Protein 8Z85 (pdb70)

InterPro domains:
  IPR001009 Influenza RNA-dependent RNA polymerase subunit PA [PF00603] (300-617)
  IPR038372 Influenza RNA-dependent RNA polymerase subunit PA, endonuclease domain [G3DSA:3.40.91.90] (1-170)

Organism: Thogoto virus (isolate SiAr 126) (NCBI:txid126796)

B-factor: mean 96.18, std 87.07, range [36.7, 395.89]

Nearest PDB structures (foldseek):
  8z85-assembly1_B  TM=1.002E+00  e=0.000E+00  Thogoto virus (isolate SiAr 126)
  8p0g-assembly1_B  TM=9.877E-01  e=8.517E-95  Thogotovirus thogotoense
  8p0u-assembly1_B  TM=9.939E-01  e=1.252E-93  Thogotovirus thogotoense
  8z8n-assembly1_B  TM=9.943E-01  e=5.370E-94  Thogoto virus (isolate SiAr 126)
  8p0b-assembly1_B  TM=9.910E-01  e=6.553E-94  Thogotovirus thogotoense

Foldseek 3Di:
DDDPLQDPVLLVLCPPLDPLVPDVVSVLLSVQLSLQVVLQCLQVVVQWAACRVCGIAGRVVRAREGEAEAQDLVPDDQPDPVHHYWYAHLQQDTHPVNCVVGHDRSSVVSHVSSNVVVVVCVVVVCVVVNNCNSDNDPPDDDDDDPVRQVVVPPPDPAGPDRDDPDDDDDDDDDFDDWFFQQWFDAFDFDADAAFADDFPDDALQFFWDWAAFDDPLCRLLQQLVDKDKDFDFAFPQHGPVCVVVVSVCSVCSNVPHQWDADDPSLCSQQVVCVVVVVVVVCVVPDDDDDDDDDDDDFFHGAHPCVVVSLVSQFDFADAQLDDDDQDDDDDPVRVVVSLLVVLLSVLQRRGNNSNVLLLLLQQLVQVLVPQPDFDQTKGKGWRWDADPVRTIIGQWIKIWHGDDDDDQFDWTKIKTKGWGDDDDCSNCVQWTWMWMDNPNDIIIIIIHIDIDGSVLSVVSNVSVCLLVVLSVVLVVVQVVVCVVVVHGDSPDWDWDWDQDQLRTDTHTSSSVSNSVSVLSSLCSSLPDQLSVQQVVLVVVSVVVVVCQQVVHIGIGGDPDDSSVSNNVSNGRRNSSSVVSVSVNSYGTHHD/DVVLADDPPDHSLVSVLVVAPQVDAFDFDDDFCLVQLLVLQQLQQQQQALHGDNLVSQPDLASADDLVRFHLPDFHFGFHPVLLLVLLVLVCVPCVVLCVVLVVCVVPVQQVAFPQVQQVDAWAQALQVRGIDHRVVSLVQVLLQLCVQVVHHFDRHLVSLLVSLVVSLVDQWGFRCPVSGDIDGSVSVLQQQQEWEKDWDTRDDDDPDTHIFTDGHPSLVSLLVSLQVSLVSSLCSDLQEQPPPVLRCSVLVCLVPQDDPLWFKKKKWFFWPSLQSRFALVSLLVSVLSSCVVVVHDPVVNVSNNVSSVSPQFHWYQSTQADWDDDDPDIDGDHPPPDDDPSNSQNVQDDDRTGTHRTGGGDPRRFSSSVVLLVSLCSDPLNPWRKHDGRGTIMIMDTHNDPVSVVVNVSSSQSSSSNRGIHTDPVGMDMDRSPAFYDTPCWTTGNNDTARADSHDPDLEFPPFFLQQRLLQNLVSLVVCPVSRNAHDVRSQVSCVSSLVRHLVVLVQDDDDPLLVVCVVVVNDDLFSNNNDDDPADPVRSNPGRLVSCVVVVSDPPVVNCQFLDPCDPQDVPVDGPGRRGSRSHGDDD/DVVVCVVVLLPDQFNAQDDDDDQQDCDDPNRGAPPVTGHPCRVVCCVPSNDDDDPVVVCVVCPVVVVVVVVVVVD

Structure (mmCIF, N/CA/C/O backbone):
data_8Z85
#
_entry.id   8Z85
#
_cell.length_a   1.00
_cell.length_b   1.00
_cell.length_c   1.00
_cell.angle_alpha   90.00
_cell.angle_beta   90.00
_cell.angle_gamma   90.00
#
_symmetry.space_group_name_H-M   'P 1'
#
loop_
_entity.id
_entity.type
_entity.pdbx_description
1 polymer 'Polymerase acidic protein'
2 polymer 'RNA-directed RNA polymerase catalytic subunit'
3 polymer 'Polymerase basic protein 2'
4 polymer "RNA (5'-R(*AP*GP*AP*GP*AP*AP*AP*UP*CP*AP*AP*GP*GP*CP*AP*GP*UP*U)-3')"
5 polymer "RNA (5'-R(*GP*AP*CP*UP*GP*CP*CP*UP*GP*UP*UP*UP*UP*UP*GP*CP*U)-3')"
#
loop_
_atom_site.group_PDB
_atom_site.id
_atom_site.type_symbol
_atom_site.label_atom_id
_atom_site.label_alt_id
_atom_site.label_comp_id
_atom_site.label_asym_id
_atom_site.label_entity_id
_atom_site.label_seq_id
_atom_site.pdbx_PDB_ins_code
_atom_site.Cartn_x
_atom_site.Cartn_y
_atom_site.Cartn_z
_atom_site.occupancy
_atom_site.B_iso_or_equiv
_atom_site.auth_seq_id
_atom_site.auth_comp_id
_atom_site.auth_asym_id
_atom_site.auth_atom_id
_atom_site.pdbx_PDB_model_num
ATOM 1 N N . ASP A 1 3 ? 101.867 81.175 40.593 1.00 354.97 3 ASP A N 1
ATOM 2 C CA . ASP A 1 3 ? 102.810 80.163 41.053 1.00 355.15 3 ASP A CA 1
ATOM 3 C C . ASP A 1 3 ? 102.195 79.278 42.133 1.00 355.06 3 ASP A C 1
ATOM 4 O O . ASP A 1 3 ? 101.041 79.464 42.518 1.00 354.89 3 ASP A O 1
ATOM 9 N N . ARG A 1 4 ? 102.976 78.312 42.621 1.00 354.23 4 ARG A N 1
ATOM 10 C CA . ARG A 1 4 ? 102.483 77.388 43.635 1.00 353.69 4 ARG A CA 1
ATOM 11 C C . ARG A 1 4 ? 103.070 77.730 44.995 1.00 351.24 4 ARG A C 1
ATOM 12 O O . ARG A 1 4 ? 104.278 77.991 45.096 1.00 351.95 4 ARG A O 1
ATOM 20 N N . PRO A 1 5 ? 102.254 77.763 46.045 1.00 342.11 5 PRO A N 1
ATOM 21 C CA . PRO A 1 5 ? 102.784 78.024 47.386 1.00 339.10 5 PRO A CA 1
ATOM 22 C C . PRO A 1 5 ? 103.715 76.913 47.848 1.00 341.08 5 PRO A C 1
ATOM 23 O O . PRO A 1 5 ? 103.633 75.765 47.407 1.00 342.05 5 PRO A O 1
ATOM 27 N N . ASP A 1 6 ? 104.624 77.284 48.753 1.00 342.58 6 ASP A N 1
ATOM 28 C CA . ASP A 1 6 ? 105.607 76.328 49.255 1.00 342.97 6 ASP A CA 1
ATOM 29 C C . ASP A 1 6 ? 104.939 75.181 50.006 1.00 341.63 6 ASP A C 1
ATOM 30 O O . ASP A 1 6 ? 105.323 74.017 49.841 1.00 342.96 6 ASP A O 1
ATOM 35 N N . HIS A 1 7 ? 103.941 75.487 50.839 1.00 333.48 7 HIS A N 1
ATOM 36 C CA . HIS A 1 7 ? 103.273 74.439 51.602 1.00 331.46 7 HIS A CA 1
ATOM 37 C C . HIS A 1 7 ? 102.474 73.496 50.712 1.00 333.82 7 HIS A C 1
ATOM 38 O O . HIS A 1 7 ? 102.178 72.372 51.130 1.00 332.56 7 HIS A O 1
ATOM 45 N N . ILE A 1 8 ? 102.120 73.925 49.505 1.00 344.08 8 ILE A N 1
ATOM 46 C CA . ILE A 1 8 ? 101.403 73.082 48.556 1.00 347.15 8 ILE A CA 1
ATOM 47 C C . ILE A 1 8 ? 102.426 72.313 47.732 1.00 349.80 8 ILE A C 1
ATOM 48 O O . ILE A 1 8 ? 103.298 72.911 47.092 1.00 349.49 8 ILE A O 1
ATOM 53 N N . ASP A 1 9 ? 102.325 70.987 47.752 1.00 359.07 9 ASP A N 1
ATOM 54 C CA . ASP A 1 9 ? 103.252 70.153 47.005 1.00 361.13 9 ASP A CA 1
ATOM 55 C C . ASP A 1 9 ? 103.082 70.365 45.505 1.00 361.66 9 ASP A C 1
ATOM 56 O O . ASP A 1 9 ? 101.983 70.633 45.012 1.00 361.86 9 ASP A O 1
ATOM 61 N N . SER A 1 10 ? 104.197 70.248 44.779 1.00 362.16 10 SER A N 1
ATOM 62 C CA . SER A 1 10 ? 104.155 70.409 43.329 1.00 362.69 10 SER A CA 1
ATOM 63 C C . SER A 1 10 ? 103.294 69.334 42.680 1.00 363.18 10 SER A C 1
ATOM 64 O O . SER A 1 10 ? 102.563 69.610 41.722 1.00 363.96 10 SER A O 1
ATOM 67 N N . ARG A 1 11 ? 103.365 68.103 43.192 1.00 361.13 11 ARG A N 1
ATOM 68 C CA . ARG A 1 11 ? 102.568 67.016 42.632 1.00 360.83 11 ARG A CA 1
ATOM 69 C C . ARG A 1 11 ? 101.077 67.316 42.732 1.00 361.63 11 ARG A C 1
ATOM 70 O O . ARG A 1 11 ? 100.313 67.029 41.802 1.00 362.08 11 ARG A O 1
ATOM 78 N N . VAL A 1 12 ? 100.643 67.893 43.855 1.00 364.17 12 VAL A N 1
ATOM 79 C CA . VAL A 1 12 ? 99.246 68.285 44.000 1.00 364.95 12 VAL A CA 1
ATOM 80 C C . VAL A 1 12 ? 98.913 69.453 43.080 1.00 365.54 12 VAL A C 1
ATOM 81 O O . VAL A 1 12 ? 97.776 69.574 42.605 1.00 366.48 12 VAL A O 1
ATOM 85 N N . TRP A 1 13 ? 99.888 70.325 42.810 1.00 365.97 13 TRP A N 1
ATOM 86 C CA . TRP A 1 13 ? 99.621 71.531 42.031 1.00 366.50 13 TRP A CA 1
ATOM 87 C C . TRP A 1 13 ? 99.170 71.192 40.614 1.00 367.83 13 TRP A C 1
ATOM 88 O O . TRP A 1 13 ? 98.130 71.674 40.151 1.00 368.06 13 TRP A O 1
ATOM 99 N N . GLU A 1 14 ? 99.940 70.362 39.908 1.00 370.83 14 GLU A N 1
ATOM 100 C CA . GLU A 1 14 ? 99.570 69.993 38.547 1.00 371.92 14 GLU A CA 1
ATOM 101 C C . GLU A 1 14 ? 98.433 68.983 38.499 1.00 372.51 14 GLU A C 1
ATOM 102 O O . GLU A 1 14 ? 97.774 68.864 37.460 1.00 373.08 14 GLU A O 1
ATOM 108 N N . LEU A 1 15 ? 98.193 68.250 39.589 1.00 372.74 15 LEU A N 1
ATOM 109 C CA . LEU A 1 15 ? 97.088 67.298 39.610 1.00 373.37 15 LEU A CA 1
ATOM 110 C C . LEU A 1 15 ? 95.748 68.011 39.470 1.00 374.29 15 LEU A C 1
ATOM 111 O O . LEU A 1 15 ? 94.860 67.544 38.748 1.00 374.57 15 LEU A O 1
ATOM 116 N N . SER A 1 16 ? 95.589 69.146 40.145 1.00 376.56 16 SER A N 1
ATOM 117 C CA . SER A 1 16 ? 94.363 69.930 40.087 1.00 377.28 16 SER A CA 1
ATOM 118 C C . SER A 1 16 ? 94.403 71.020 39.025 1.00 377.21 16 SER A C 1
ATOM 119 O O . SER A 1 16 ? 93.470 71.826 38.953 1.00 377.13 16 SER A O 1
ATOM 122 N N . GLU A 1 17 ? 95.460 71.070 38.210 1.00 377.70 17 GLU A N 1
ATOM 123 C CA . GLU A 1 17 ? 95.582 72.130 37.215 1.00 378.04 17 GLU A CA 1
ATOM 124 C C . GLU A 1 17 ? 94.441 72.082 36.206 1.00 379.49 17 GLU A C 1
ATOM 125 O O . GLU A 1 17 ? 93.873 73.121 35.850 1.00 379.22 17 GLU A O 1
ATOM 131 N N . THR A 1 18 ? 94.085 70.886 35.740 1.00 381.92 18 THR A N 1
ATOM 132 C CA . THR A 1 18 ? 93.036 70.720 34.744 1.00 382.67 18 THR A CA 1
ATOM 133 C C . THR A 1 18 ? 91.741 70.162 35.319 1.00 382.31 18 THR A C 1
ATOM 134 O O . THR A 1 18 ? 90.790 69.941 34.561 1.00 382.73 18 THR A O 1
ATOM 138 N N . GLN A 1 19 ? 91.675 69.925 36.631 1.00 379.49 19 GLN A N 1
ATOM 139 C CA . GLN A 1 19 ? 90.452 69.405 37.231 1.00 379.14 19 GLN A CA 1
ATOM 140 C C . GLN A 1 19 ? 89.311 70.412 37.195 1.00 378.85 19 GLN A C 1
ATOM 141 O O . GLN A 1 19 ? 88.144 70.006 37.183 1.00 378.85 19 GLN A O 1
ATOM 147 N N . GLU A 1 20 ? 89.618 71.705 37.179 1.00 377.52 20 GLU A N 1
ATOM 148 C CA . GLU A 1 20 ? 88.588 72.732 37.165 1.00 377.22 20 GLU A CA 1
ATOM 149 C C . GLU A 1 20 ? 89.168 73.983 36.520 1.00 377.28 20 GLU A C 1
ATOM 150 O O . GLU A 1 20 ? 90.373 74.233 36.598 1.00 377.06 20 GLU A O 1
ATOM 156 N N . ASP A 1 21 ? 88.295 74.764 35.882 1.00 379.31 21 ASP A N 1
ATOM 157 C CA . ASP A 1 21 ? 88.705 75.984 35.187 1.00 379.47 21 ASP A CA 1
ATOM 158 C C . ASP A 1 21 ? 89.043 77.052 36.225 1.00 378.34 21 ASP A C 1
ATOM 159 O O . ASP A 1 21 ? 88.250 77.942 36.540 1.00 378.10 21 ASP A O 1
ATOM 164 N N . TRP A 1 22 ? 90.261 76.953 36.762 1.00 374.06 22 TRP A N 1
ATOM 165 C CA . TRP A 1 22 ? 90.695 77.874 37.808 1.00 372.84 22 TRP A CA 1
ATOM 166 C C . TRP A 1 22 ? 90.721 79.311 37.303 1.00 372.57 22 TRP A C 1
ATOM 167 O O . TRP A 1 22 ? 90.269 80.233 37.991 1.00 371.44 22 TRP A O 1
ATOM 178 N N . ILE A 1 23 ? 91.247 79.521 36.094 1.00 374.54 23 ILE A N 1
ATOM 179 C CA . ILE A 1 23 ? 91.343 80.872 35.550 1.00 374.67 23 ILE A CA 1
ATOM 180 C C . ILE A 1 23 ? 89.957 81.444 35.282 1.00 374.77 23 ILE A C 1
ATOM 181 O O . ILE A 1 23 ? 89.691 82.620 35.556 1.00 374.48 23 ILE A O 1
ATOM 186 N N . THR A 1 24 ? 89.050 80.624 34.749 1.00 377.10 24 THR A N 1
ATOM 187 C CA . THR A 1 24 ? 87.711 81.089 34.383 1.00 377.39 24 THR A CA 1
ATOM 188 C C . THR A 1 24 ? 86.792 80.988 35.604 1.00 376.51 24 THR A C 1
ATOM 189 O O . THR A 1 24 ? 85.804 80.252 35.640 1.00 377.31 24 THR A O 1
ATOM 193 N N . GLN A 1 25 ? 87.160 81.749 36.633 1.00 369.36 25 GLN A N 1
ATOM 194 C CA . GLN A 1 25 ? 86.367 81.882 37.847 1.00 367.45 25 GLN A CA 1
ATOM 195 C C . GLN A 1 25 ? 86.590 83.273 38.422 1.00 365.43 25 GLN A C 1
ATOM 196 O O . GLN A 1 25 ? 87.318 84.094 37.857 1.00 366.18 25 GLN A O 1
ATOM 202 N N . VAL A 1 26 ? 85.953 83.529 39.557 1.00 356.16 26 VAL A N 1
ATOM 203 C CA . VAL A 1 26 ? 86.280 84.694 40.369 1.00 354.06 26 VAL A CA 1
ATOM 204 C C . VAL A 1 26 ? 87.333 84.283 41.388 1.00 351.97 26 VAL A C 1
ATOM 205 O O . VAL A 1 26 ? 87.187 83.257 42.064 1.00 352.04 26 VAL A O 1
ATOM 209 N N . HIS A 1 27 ? 88.399 85.075 41.487 1.00 343.76 27 HIS A N 1
ATOM 210 C CA . HIS A 1 27 ? 89.554 84.810 42.351 1.00 341.29 27 HIS A CA 1
ATOM 211 C C . HIS A 1 27 ? 89.954 83.335 42.302 1.00 342.10 27 HIS A C 1
ATOM 212 O O . HIS A 1 27 ? 89.965 82.624 43.307 1.00 341.23 27 HIS A O 1
ATOM 219 N N . GLY A 1 28 ? 90.287 82.886 41.091 1.00 346.56 28 GLY A N 1
ATOM 220 C CA . GLY A 1 28 ? 90.558 81.472 40.883 1.00 347.37 28 GLY A CA 1
ATOM 221 C C . GLY A 1 28 ? 91.790 80.981 41.618 1.00 345.99 28 GLY A C 1
ATOM 222 O O . GLY A 1 28 ? 91.837 79.834 42.070 1.00 347.40 28 GLY A O 1
ATOM 223 N N . HIS A 1 29 ? 92.809 81.835 41.740 1.00 341.39 29 HIS A N 1
ATOM 224 C CA . HIS A 1 29 ? 94.064 81.412 42.355 1.00 340.66 29 HIS A CA 1
ATOM 225 C C . HIS A 1 29 ? 93.859 81.007 43.810 1.00 340.25 29 HIS A C 1
ATOM 226 O O . HIS A 1 29 ? 94.405 79.997 44.269 1.00 340.96 29 HIS A O 1
ATOM 233 N N . VAL A 1 30 ? 93.073 81.787 44.554 1.00 336.49 30 VAL A N 1
ATOM 234 C CA . VAL A 1 30 ? 92.840 81.475 45.961 1.00 335.73 30 VAL A CA 1
ATOM 235 C C . VAL A 1 30 ? 91.994 80.215 46.099 1.00 337.12 30 VAL A C 1
ATOM 236 O O . VAL A 1 30 ? 92.255 79.368 46.961 1.00 336.99 30 VAL A O 1
ATOM 240 N N . ARG A 1 31 ? 90.972 80.068 45.252 1.00 339.41 31 ARG A N 1
ATOM 241 C CA . ARG A 1 31 ? 90.118 78.886 45.320 1.00 340.01 31 ARG A CA 1
ATOM 242 C C . ARG A 1 31 ? 90.902 77.618 45.007 1.00 344.00 31 ARG A C 1
ATOM 243 O O . ARG A 1 31 ? 90.654 76.563 45.603 1.00 344.06 31 ARG A O 1
ATOM 251 N N . ARG A 1 32 ? 91.849 77.700 44.068 1.00 353.16 32 ARG A N 1
ATOM 252 C CA . ARG A 1 32 ? 92.661 76.535 43.732 1.00 355.95 32 ARG A CA 1
ATOM 253 C C . ARG A 1 32 ? 93.489 76.073 44.925 1.00 353.96 32 ARG A C 1
ATOM 254 O O . ARG A 1 32 ? 93.586 74.869 45.193 1.00 355.54 32 ARG A O 1
ATOM 262 N N . VAL A 1 33 ? 94.093 77.015 45.652 1.00 345.24 33 VAL A N 1
ATOM 263 C CA . VAL A 1 33 ? 94.908 76.654 46.808 1.00 344.16 33 VAL A CA 1
ATOM 264 C C . VAL A 1 33 ? 94.045 76.029 47.898 1.00 344.73 33 VAL A C 1
ATOM 265 O O . VAL A 1 33 ? 94.478 75.107 48.600 1.00 344.91 33 VAL A O 1
ATOM 269 N N . VAL A 1 34 ? 92.811 76.516 48.056 1.00 345.80 34 VAL A N 1
ATOM 270 C CA . VAL A 1 34 ? 91.896 75.925 49.028 1.00 346.17 34 VAL A CA 1
ATOM 271 C C . VAL A 1 34 ? 91.580 74.483 48.655 1.00 347.90 34 VAL A C 1
ATOM 272 O O . VAL A 1 34 ? 91.546 73.595 49.516 1.00 347.57 34 VAL A O 1
ATOM 276 N N . GLU A 1 35 ? 91.344 74.226 47.366 1.00 353.42 35 GLU A N 1
ATOM 277 C CA . GLU A 1 35 ? 91.070 72.863 46.922 1.00 355.18 35 GLU A CA 1
ATOM 278 C C . GLU A 1 35 ? 92.268 71.955 47.167 1.00 355.54 35 GLU A C 1
ATOM 279 O O . GLU A 1 35 ? 92.107 70.798 47.572 1.00 356.88 35 GLU A O 1
ATOM 285 N N . CYS A 1 36 ? 93.480 72.463 46.927 1.00 352.49 36 CYS A N 1
ATOM 286 C CA . CYS A 1 36 ? 94.679 71.671 47.182 1.00 352.76 36 CYS A CA 1
ATOM 287 C C . CYS A 1 36 ? 94.842 71.362 48.665 1.00 351.97 36 CYS A C 1
ATOM 288 O O . CYS A 1 36 ? 95.442 70.342 49.022 1.00 352.26 36 CYS A O 1
ATOM 291 N N . TRP A 1 37 ? 94.330 72.231 49.541 1.00 349.05 37 TRP A N 1
ATOM 292 C CA . TRP A 1 37 ? 94.344 71.930 50.969 1.00 348.42 37 TRP A CA 1
ATOM 293 C C . TRP A 1 37 ? 93.506 70.697 51.277 1.00 350.27 37 TRP A C 1
ATOM 294 O O . TRP A 1 37 ? 93.930 69.823 52.041 1.00 350.33 37 TRP A O 1
ATOM 305 N N . LYS A 1 38 ? 92.311 70.611 50.687 1.00 354.82 38 LYS A N 1
ATOM 306 C CA . LYS A 1 38 ? 91.418 69.492 50.971 1.00 356.14 38 LYS A CA 1
ATOM 307 C C . LYS A 1 38 ? 92.016 68.171 50.502 1.00 357.44 38 LYS A C 1
ATOM 308 O O . LYS A 1 38 ? 91.937 67.160 51.210 1.00 358.14 38 LYS A O 1
ATOM 314 N N . TYR A 1 39 ? 92.615 68.158 49.309 1.00 360.92 39 TYR A N 1
ATOM 315 C CA . TYR A 1 39 ? 93.261 66.943 48.821 1.00 362.30 39 TYR A CA 1
ATOM 316 C C . TYR A 1 39 ? 94.448 66.559 49.693 1.00 361.35 39 TYR A C 1
ATOM 317 O O . TYR A 1 39 ? 94.660 65.374 49.979 1.00 362.68 39 TYR A O 1
ATOM 326 N N . THR A 1 40 ? 95.240 67.546 50.119 1.00 356.64 40 THR A N 1
ATOM 327 C CA . THR A 1 40 ? 96.370 67.257 50.994 1.00 355.75 40 THR A CA 1
ATOM 328 C C . THR A 1 40 ? 95.906 66.681 52.325 1.00 357.78 40 THR A C 1
ATOM 329 O O . THR A 1 40 ? 96.571 65.803 52.886 1.00 358.31 40 THR A O 1
ATOM 333 N N . ILE A 1 41 ? 94.765 67.150 52.836 1.00 361.93 41 ILE A N 1
ATOM 334 C CA . ILE A 1 41 ? 94.204 66.578 54.057 1.00 363.52 41 ILE A CA 1
ATOM 335 C C . ILE A 1 41 ? 93.888 65.102 53.855 1.00 365.32 41 ILE A C 1
ATOM 336 O O . ILE A 1 41 ? 94.169 64.267 54.723 1.00 365.57 41 ILE A O 1
ATOM 341 N N . CYS A 1 42 ? 93.311 64.756 52.701 1.00 369.02 42 CYS A N 1
ATOM 342 C CA . CYS A 1 42 ? 92.997 63.359 52.417 1.00 370.74 42 CYS A CA 1
ATOM 343 C C . CYS A 1 42 ? 94.259 62.506 52.374 1.00 370.77 42 CYS A C 1
ATOM 344 O O . CYS A 1 42 ? 94.257 61.359 52.837 1.00 371.82 42 CYS A O 1
ATOM 347 N N . CYS A 1 43 ? 95.345 63.045 51.814 1.00 368.51 43 CYS A N 1
ATOM 348 C CA . CYS A 1 43 ? 96.606 62.310 51.788 1.00 368.91 43 CYS A CA 1
ATOM 349 C C . CYS A 1 43 ? 97.125 62.052 53.197 1.00 369.24 43 CYS A C 1
ATOM 350 O O . CYS A 1 43 ? 97.627 60.961 53.491 1.00 369.64 43 CYS A O 1
ATOM 353 N N . LEU A 1 44 ? 97.019 63.047 54.081 1.00 369.25 44 LEU A N 1
ATOM 354 C CA . LEU A 1 44 ? 97.449 62.850 55.461 1.00 369.65 44 LEU A CA 1
ATOM 355 C C . LEU A 1 44 ? 96.540 61.878 56.201 1.00 370.20 44 LEU A C 1
ATOM 356 O O . LEU A 1 44 ? 97.008 61.137 57.072 1.00 370.00 44 LEU A O 1
ATOM 361 N N . ILE A 1 45 ? 95.243 61.873 55.883 1.00 371.13 45 ILE A N 1
ATOM 362 C CA . ILE A 1 45 ? 94.338 60.895 56.482 1.00 371.43 45 ILE A CA 1
ATOM 363 C C . ILE A 1 45 ? 94.712 59.487 56.036 1.00 372.37 45 ILE A C 1
ATOM 364 O O . ILE A 1 45 ? 94.858 58.573 56.856 1.00 372.31 45 ILE A O 1
ATOM 369 N N . SER A 1 46 ? 94.872 59.293 54.731 1.00 374.59 46 SER A N 1
ATOM 370 C CA . SER A 1 46 ? 95.296 58.006 54.178 1.00 372.27 46 SER A CA 1
ATOM 371 C C . SER A 1 46 ? 96.795 58.018 53.884 1.00 367.61 46 SER A C 1
ATOM 372 O O . SER A 1 46 ? 97.239 57.913 52.740 1.00 369.88 46 SER A O 1
ATOM 375 N N . ASN A 1 47 ? 97.584 58.150 54.950 1.00 363.51 47 ASN A N 1
ATOM 376 C CA . ASN A 1 47 ? 99.036 58.199 54.816 1.00 358.73 47 ASN A CA 1
ATOM 377 C C . ASN A 1 47 ? 99.677 56.818 54.897 1.00 342.16 47 ASN A C 1
ATOM 378 O O . ASN A 1 47 ? 100.598 56.522 54.127 1.00 352.36 47 ASN A O 1
ATOM 383 N N . MET A 1 48 ? 99.217 55.966 55.808 1.00 216.95 48 MET A N 1
ATOM 384 C CA . MET A 1 48 ? 99.716 54.596 55.878 1.00 199.53 48 MET A CA 1
ATOM 385 C C . MET A 1 48 ? 99.203 53.774 54.700 1.00 194.63 48 MET A C 1
ATOM 386 O O . MET A 1 48 ? 98.128 54.044 54.164 1.00 196.04 48 MET A O 1
ATOM 391 N N . GLN A 1 56 ? 93.529 52.057 54.403 1.00 383.32 56 GLN A N 1
ATOM 392 C CA . GLN A 1 56 ? 92.117 52.037 54.764 1.00 383.85 56 GLN A CA 1
ATOM 393 C C . GLN A 1 56 ? 91.324 53.048 53.944 1.00 384.86 56 GLN A C 1
ATOM 394 O O . GLN A 1 56 ? 90.498 52.678 53.111 1.00 385.51 56 GLN A O 1
ATOM 400 N N . TYR A 1 57 ? 91.584 54.329 54.191 1.00 387.69 57 TYR A N 1
ATOM 401 C CA . TYR A 1 57 ? 90.846 55.391 53.522 1.00 388.44 57 TYR A CA 1
ATOM 402 C C . TYR A 1 57 ? 91.173 55.418 52.033 1.00 388.76 57 TYR A C 1
ATOM 403 O O . TYR A 1 57 ? 92.340 55.331 51.640 1.00 388.14 57 TYR A O 1
ATOM 412 N N . ASP A 1 58 ? 90.137 55.537 51.206 1.00 392.85 58 ASP A N 1
ATOM 413 C CA . ASP A 1 58 ? 90.287 55.639 49.764 1.00 393.23 58 ASP A CA 1
ATOM 414 C C . ASP A 1 58 ? 90.290 57.109 49.351 1.00 393.03 58 ASP A C 1
ATOM 415 O O . ASP A 1 58 ? 90.246 58.015 50.185 1.00 393.05 58 ASP A O 1
ATOM 420 N N . VAL A 1 59 ? 90.362 57.349 48.043 1.00 389.91 59 VAL A N 1
ATOM 421 C CA . VAL A 1 59 ? 90.381 58.703 47.496 1.00 389.53 59 VAL A CA 1
ATOM 422 C C . VAL A 1 59 ? 89.469 58.760 46.278 1.00 389.37 59 VAL A C 1
ATOM 423 O O . VAL A 1 59 ? 89.568 57.916 45.381 1.00 389.26 59 VAL A O 1
ATOM 427 N N . PHE A 1 60 ? 88.581 59.755 46.246 1.00 389.51 60 PHE A N 1
ATOM 428 C CA . PHE A 1 60 ? 87.845 60.107 45.039 1.00 389.38 60 PHE A CA 1
ATOM 429 C C . PHE A 1 60 ? 88.121 61.530 44.580 1.00 388.75 60 PHE A C 1
ATOM 430 O O . PHE A 1 60 ? 87.552 61.959 43.569 1.00 388.89 60 PHE A O 1
ATOM 438 N N . LYS A 1 61 ? 88.966 62.274 45.291 1.00 385.25 61 LYS A N 1
ATOM 439 C CA . LYS A 1 61 ? 89.260 63.649 44.912 1.00 384.02 61 LYS A CA 1
ATOM 440 C C . LYS A 1 61 ? 89.981 63.691 43.573 1.00 382.80 61 LYS A C 1
ATOM 441 O O . LYS A 1 61 ? 90.992 63.009 43.378 1.00 382.88 61 LYS A O 1
ATOM 447 N N . TRP A 1 62 ? 89.457 64.499 42.654 1.00 379.87 62 TRP A N 1
ATOM 448 C CA . TRP A 1 62 ? 90.082 64.727 41.353 1.00 379.41 62 TRP A CA 1
ATOM 449 C C . TRP A 1 62 ? 90.333 63.427 40.592 1.00 379.23 62 TRP A C 1
ATOM 450 O O . TRP A 1 62 ? 91.465 62.950 40.517 1.00 379.01 62 TRP A O 1
ATOM 461 N N . PRO A 1 85 ? 80.952 62.338 48.167 1.00 389.72 85 PRO A N 1
ATOM 462 C CA . PRO A 1 85 ? 82.037 61.579 48.798 1.00 389.84 85 PRO A CA 1
ATOM 463 C C . PRO A 1 85 ? 83.348 61.696 48.030 1.00 390.23 85 PRO A C 1
ATOM 464 O O . PRO A 1 85 ? 83.361 61.528 46.811 1.00 390.11 85 PRO A O 1
ATOM 468 N N . ASP A 1 86 ? 84.441 61.978 48.741 1.00 392.89 86 ASP A N 1
ATOM 469 C CA . ASP A 1 86 ? 85.748 62.111 48.118 1.00 393.31 86 ASP A CA 1
ATOM 470 C C . ASP A 1 86 ? 86.821 61.255 48.776 1.00 393.34 86 ASP A C 1
ATOM 471 O O . ASP A 1 86 ? 87.945 61.203 48.264 1.00 392.92 86 ASP A O 1
ATOM 476 N N . LEU A 1 87 ? 86.513 60.588 49.885 1.00 391.77 87 LEU A N 1
ATOM 477 C CA . LEU A 1 87 ? 87.412 59.609 50.480 1.00 391.78 87 LEU A CA 1
ATOM 478 C C . LEU A 1 87 ? 86.579 58.589 51.245 1.00 392.00 87 LEU A C 1
ATOM 479 O O . LEU A 1 87 ? 85.641 58.951 51.959 1.00 391.80 87 LEU A O 1
ATOM 484 N N . TYR A 1 88 ? 86.925 57.313 51.079 1.00 393.46 88 TYR A N 1
ATOM 485 C CA . TYR A 1 88 ? 86.136 56.199 51.592 1.00 393.72 88 TYR A CA 1
ATOM 486 C C . TYR A 1 88 ? 86.997 55.350 52.515 1.00 393.53 88 TYR A C 1
ATOM 487 O O . TYR A 1 88 ? 88.025 54.813 52.089 1.00 393.21 88 TYR A O 1
ATOM 496 N N . ASP A 1 89 ? 86.572 55.223 53.768 1.00 393.28 89 ASP A N 1
ATOM 497 C CA . ASP A 1 89 ? 87.252 54.336 54.700 1.00 392.99 89 ASP A CA 1
ATOM 498 C C . ASP A 1 89 ? 86.890 52.888 54.391 1.00 392.94 89 ASP A C 1
ATOM 499 O O . ASP A 1 89 ? 85.741 52.574 54.071 1.00 393.39 89 ASP A O 1
ATOM 504 N N . ASN A 1 90 ? 87.881 52.003 54.485 1.00 390.42 90 ASN A N 1
ATOM 505 C CA . ASN A 1 90 ? 87.650 50.577 54.292 1.00 390.11 90 ASN A CA 1
ATOM 506 C C . ASN A 1 90 ? 87.502 49.815 55.599 1.00 390.25 90 ASN A C 1
ATOM 507 O O . ASN A 1 90 ? 86.826 48.781 55.626 1.00 390.09 90 ASN A O 1
ATOM 512 N N . GLU A 1 91 ? 88.122 50.295 56.679 1.00 391.52 91 GLU A N 1
ATOM 513 C CA . GLU A 1 91 ? 87.947 49.654 57.978 1.00 391.88 91 GLU A CA 1
ATOM 514 C C . GLU A 1 91 ? 86.510 49.782 58.467 1.00 391.90 91 GLU A C 1
ATOM 515 O O . GLU A 1 91 ? 85.947 48.828 59.017 1.00 391.97 91 GLU A O 1
ATOM 521 N N . ARG A 1 92 ? 85.899 50.953 58.276 1.00 390.81 92 ARG A N 1
ATOM 522 C CA . ARG A 1 92 ? 84.532 51.197 58.711 1.00 390.68 92 ARG A CA 1
ATOM 523 C C . ARG A 1 92 ? 83.523 51.215 57.571 1.00 391.12 92 ARG A C 1
ATOM 524 O O . ARG A 1 92 ? 82.318 51.276 57.841 1.00 390.75 92 ARG A O 1
ATOM 532 N N . ALA A 1 93 ? 83.978 51.159 56.317 1.00 394.76 93 ALA A N 1
ATOM 533 C CA . ALA A 1 93 ? 83.099 51.175 55.144 1.00 395.39 93 ALA A CA 1
ATOM 534 C C . ALA A 1 93 ? 82.203 52.413 55.137 1.00 395.51 93 ALA A C 1
ATOM 535 O O . ALA A 1 93 ? 80.993 52.335 54.915 1.00 395.81 93 ALA A O 1
ATOM 537 N N . VAL A 1 94 ? 82.813 53.572 55.383 1.00 393.82 94 VAL A N 1
ATOM 538 C CA . VAL A 1 94 ? 82.108 54.848 55.420 1.00 393.65 94 VAL A CA 1
ATOM 539 C C . VAL A 1 94 ? 82.790 55.813 54.461 1.00 393.53 94 VAL A C 1
ATOM 540 O O . VAL A 1 94 ? 84.022 55.913 54.436 1.00 393.53 94 VAL A O 1
ATOM 544 N N . ALA A 1 95 ? 81.988 56.518 53.668 1.00 393.17 95 ALA A N 1
ATOM 545 C CA . ALA A 1 95 ? 82.491 57.544 52.768 1.00 392.97 95 ALA A CA 1
ATOM 546 C C . ALA A 1 95 ? 82.507 58.898 53.466 1.00 392.55 95 ALA A C 1
ATOM 547 O O . ALA A 1 95 ? 81.637 59.206 54.286 1.00 392.47 95 ALA A O 1
ATOM 549 N N . TYR A 1 96 ? 83.509 59.709 53.132 1.00 391.34 96 TYR A N 1
ATOM 550 C CA . TYR A 1 96 ? 83.685 61.010 53.759 1.00 390.79 96 TYR A CA 1
ATOM 551 C C . TYR A 1 96 ? 83.971 62.063 52.697 1.00 389.90 96 TYR A C 1
ATOM 552 O O . TYR A 1 96 ? 84.281 61.753 51.543 1.00 390.49 96 TYR A O 1
ATOM 561 N N . LYS A 1 97 ? 83.857 63.325 53.108 1.00 384.03 97 LYS A N 1
ATOM 562 C CA . LYS A 1 97 ? 84.142 64.464 52.238 1.00 382.37 97 LYS A CA 1
ATOM 563 C C . LYS A 1 97 ? 84.661 65.590 53.121 1.00 379.80 97 LYS A C 1
ATOM 564 O O . LYS A 1 97 ? 83.899 66.166 53.903 1.00 378.98 97 LYS A O 1
ATOM 570 N N . VAL A 1 98 ? 85.947 65.901 52.998 1.00 369.60 98 VAL A N 1
ATOM 571 C CA . VAL A 1 98 ? 86.581 66.893 53.859 1.00 366.79 98 VAL A CA 1
ATOM 572 C C . VAL A 1 98 ? 86.208 68.290 53.381 1.00 364.53 98 VAL A C 1
ATOM 573 O O . VAL A 1 98 ? 86.413 68.637 52.212 1.00 365.10 98 VAL A O 1
ATOM 577 N N . LEU A 1 99 ? 85.658 69.095 54.288 1.00 353.38 99 LEU A N 1
ATOM 578 C CA . LEU A 1 99 ? 85.329 70.487 54.020 1.00 350.16 99 LEU A CA 1
ATOM 579 C C . LEU A 1 99 ? 85.944 71.369 55.095 1.00 346.29 99 LEU A C 1
ATOM 580 O O . LEU A 1 99 ? 85.947 71.012 56.277 1.00 347.32 99 LEU A O 1
ATOM 585 N N . LEU A 1 100 ? 86.465 72.519 54.679 1.00 330.31 100 LEU A N 1
ATOM 586 C CA . LEU A 1 100 ? 87.055 73.489 55.591 1.00 325.91 100 LEU A CA 1
ATOM 587 C C . LEU A 1 100 ? 86.008 74.530 55.961 1.00 323.56 100 LEU A C 1
ATOM 588 O O . LEU A 1 100 ? 85.358 75.103 55.081 1.00 321.28 100 LEU A O 1
ATOM 593 N N . VAL A 1 101 ? 85.843 74.766 57.261 1.00 316.69 101 VAL A N 1
ATOM 594 C CA . VAL A 1 101 ? 84.849 75.698 57.777 1.00 312.92 101 VAL A CA 1
ATOM 595 C C . VAL A 1 101 ? 85.541 76.668 58.724 1.00 310.15 101 VAL A C 1
ATOM 596 O O . VAL A 1 101 ? 86.398 76.268 59.520 1.00 311.13 101 VAL A O 1
ATOM 600 N N . SER A 1 102 ? 85.173 77.949 58.628 1.00 297.60 102 SER A N 1
ATOM 601 C CA . SER A 1 102 ? 85.812 78.972 59.451 1.00 294.60 102 SER A CA 1
ATOM 602 C C . SER A 1 102 ? 85.555 78.742 60.936 1.00 294.41 102 SER A C 1
ATOM 603 O O . SER A 1 102 ? 86.459 78.914 61.762 1.00 290.48 102 SER A O 1
ATOM 606 N N . ASP A 1 103 ? 84.332 78.360 61.297 1.00 303.26 103 ASP A N 1
ATOM 607 C CA . ASP A 1 103 ? 83.945 78.167 62.690 1.00 305.73 103 ASP A CA 1
ATOM 608 C C . ASP A 1 103 ? 83.471 76.734 62.886 1.00 309.16 103 ASP A C 1
ATOM 609 O O . ASP A 1 103 ? 82.545 76.285 62.202 1.00 307.92 103 ASP A O 1
ATOM 614 N N . LEU A 1 104 ? 84.101 76.023 63.825 1.00 316.80 104 LEU A N 1
ATOM 615 C CA . LEU A 1 104 ? 83.671 74.664 64.136 1.00 319.38 104 LEU A CA 1
ATOM 616 C C . LEU A 1 104 ? 82.294 74.643 64.785 1.00 316.92 104 LEU A C 1
ATOM 617 O O . LEU A 1 104 ? 81.513 73.713 64.550 1.00 314.32 104 LEU A O 1
ATOM 622 N N . SER A 1 105 ? 81.979 75.649 65.603 1.00 326.18 105 SER A N 1
ATOM 623 C CA . SER A 1 105 ? 80.690 75.705 66.283 1.00 328.28 105 SER A CA 1
ATOM 624 C C . SER A 1 105 ? 79.524 75.916 65.327 1.00 326.91 105 SER A C 1
ATOM 625 O O . SER A 1 105 ? 78.372 75.736 65.736 1.00 326.94 105 SER A O 1
ATOM 628 N N . ASP A 1 106 ? 79.788 76.289 64.077 1.00 327.25 106 ASP A N 1
ATOM 629 C CA . ASP A 1 106 ? 78.749 76.500 63.071 1.00 325.66 106 ASP A CA 1
ATOM 630 C C . ASP A 1 106 ? 78.616 75.291 62.152 1.00 313.44 106 ASP A C 1
ATOM 631 O O . ASP A 1 106 ? 78.366 75.425 60.950 1.00 324.26 106 ASP A O 1
ATOM 636 N N . HIS A 1 107 ? 78.792 74.090 62.696 1.00 214.56 107 HIS A N 1
ATOM 637 C CA . HIS A 1 107 ? 78.733 72.865 61.911 1.00 203.08 107 HIS A CA 1
ATOM 638 C C . HIS A 1 107 ? 77.343 72.247 61.980 1.00 207.59 107 HIS A C 1
ATOM 639 O O . HIS A 1 107 ? 76.756 72.134 63.061 1.00 200.00 107 HIS A O 1
ATOM 646 N N . SER A 1 108 ? 76.827 71.850 60.823 1.00 329.29 108 SER A N 1
ATOM 647 C CA . SER A 1 108 ? 75.588 71.102 60.698 1.00 351.29 108 SER A CA 1
ATOM 648 C C . SER A 1 108 ? 75.784 69.976 59.696 1.00 358.39 108 SER A C 1
ATOM 649 O O . SER A 1 108 ? 76.618 70.087 58.791 1.00 356.41 108 SER A O 1
ATOM 652 N N . PRO A 1 109 ? 75.049 68.867 59.848 1.00 370.88 109 PRO A N 1
ATOM 653 C CA . PRO A 1 109 ? 75.128 67.787 58.854 1.00 377.12 109 PRO A CA 1
ATOM 654 C C . PRO A 1 109 ? 74.867 68.284 57.442 1.00 379.71 109 PRO A C 1
ATOM 655 O O . PRO A 1 109 ? 73.753 68.713 57.123 1.00 379.40 109 PRO A O 1
ATOM 659 N N . THR A 1 110 ? 75.891 68.233 56.588 1.00 385.82 110 THR A N 1
ATOM 660 C CA . THR A 1 110 ? 75.752 68.752 55.231 1.00 386.73 110 THR A CA 1
ATOM 661 C C . THR A 1 110 ? 74.813 67.885 54.402 1.00 387.64 110 THR A C 1
ATOM 662 O O . THR A 1 110 ? 73.902 68.396 53.739 1.00 387.56 110 THR A O 1
ATOM 666 N N . SER A 1 111 ? 75.015 66.570 54.428 1.00 390.72 111 SER A N 1
ATOM 667 C CA . SER A 1 111 ? 74.174 65.656 53.668 1.00 391.37 111 SER A CA 1
ATOM 668 C C . SER A 1 111 ? 74.321 64.255 54.240 1.00 391.55 111 SER A C 1
ATOM 669 O O . SER A 1 111 ? 75.381 63.888 54.753 1.00 391.58 111 SER A O 1
ATOM 672 N N . GLY A 1 112 ? 73.242 63.479 54.146 1.00 389.76 112 GLY A N 1
ATOM 673 C CA . GLY A 1 112 ? 73.279 62.092 54.568 1.00 389.59 112 GLY A CA 1
ATOM 674 C C . GLY A 1 112 ? 73.950 61.149 53.597 1.00 389.87 112 GLY A C 1
ATOM 675 O O . GLY A 1 112 ? 74.253 60.010 53.967 1.00 389.58 112 GLY A O 1
ATOM 676 N N . ILE A 1 113 ? 74.187 61.597 52.363 1.00 392.42 113 ILE A N 1
ATOM 677 C CA . ILE A 1 113 ? 74.879 60.764 51.385 1.00 392.67 113 ILE A CA 1
ATOM 678 C C . ILE A 1 113 ? 76.328 60.546 51.802 1.00 392.51 113 ILE A C 1
ATOM 679 O O . ILE A 1 113 ? 76.894 59.466 51.594 1.00 392.72 113 ILE A O 1
ATOM 684 N N . TYR A 1 114 ? 76.948 61.561 52.399 1.00 391.09 114 TYR A N 1
ATOM 685 C CA . TYR A 1 114 ? 78.367 61.510 52.731 1.00 390.83 114 TYR A CA 1
ATOM 686 C C . TYR A 1 114 ? 78.608 62.235 54.046 1.00 390.35 114 TYR A C 1
ATOM 687 O O . TYR A 1 114 ? 78.166 63.374 54.221 1.00 390.30 114 TYR A O 1
ATOM 696 N N . HIS A 1 115 ? 79.288 61.564 54.972 1.00 388.31 115 HIS A N 1
ATOM 697 C CA . HIS A 1 115 ? 79.668 62.182 56.234 1.00 387.72 115 HIS A CA 1
ATOM 698 C C . HIS A 1 115 ? 80.837 63.136 56.012 1.00 387.16 115 HIS A C 1
ATOM 699 O O . HIS A 1 115 ? 81.649 62.954 55.103 1.00 387.35 115 HIS A O 1
ATOM 706 N N . ASP A 1 116 ? 80.915 64.171 56.845 1.00 384.16 116 ASP A N 1
ATOM 707 C CA . ASP A 1 116 ? 81.887 65.236 56.649 1.00 382.86 116 ASP A CA 1
ATOM 708 C C . ASP A 1 116 ? 82.727 65.466 57.897 1.00 379.59 116 ASP A C 1
ATOM 709 O O . ASP A 1 116 ? 82.251 65.325 59.027 1.00 378.39 116 ASP A O 1
ATOM 714 N N . LEU A 1 117 ? 83.987 65.824 57.668 1.00 370.26 117 LEU A N 1
ATOM 715 C CA . LEU A 1 117 ? 84.895 66.279 58.712 1.00 367.50 117 LEU A CA 1
ATOM 716 C C . LEU A 1 117 ? 85.220 67.744 58.451 1.00 364.98 117 LEU A C 1
ATOM 717 O O . LEU A 1 117 ? 85.746 68.085 57.385 1.00 364.78 117 LEU A O 1
ATOM 722 N N . ALA A 1 118 ? 84.910 68.603 59.417 1.00 351.93 118 ALA A N 1
ATOM 723 C CA . ALA A 1 118 ? 85.102 70.041 59.284 1.00 349.01 118 ALA A CA 1
ATOM 724 C C . ALA A 1 118 ? 86.308 70.474 60.104 1.00 350.02 118 ALA A C 1
ATOM 725 O O . ALA A 1 118 ? 86.404 70.152 61.292 1.00 350.40 118 ALA A O 1
ATOM 727 N N . PHE A 1 119 ? 87.217 71.209 59.467 1.00 338.69 119 PHE A N 1
ATOM 728 C CA . PHE A 1 119 ? 88.456 71.650 60.088 1.00 335.50 119 PHE A CA 1
ATOM 729 C C . PHE A 1 119 ? 88.543 73.166 60.025 1.00 331.04 119 PHE A C 1
ATOM 730 O O . PHE A 1 119 ? 88.213 73.772 59.001 1.00 330.90 119 PHE A O 1
ATOM 738 N N . ASN A 1 120 ? 88.987 73.776 61.120 1.00 317.01 120 ASN A N 1
ATOM 739 C CA . ASN A 1 120 ? 89.245 75.206 61.119 1.00 311.66 120 ASN A CA 1
ATOM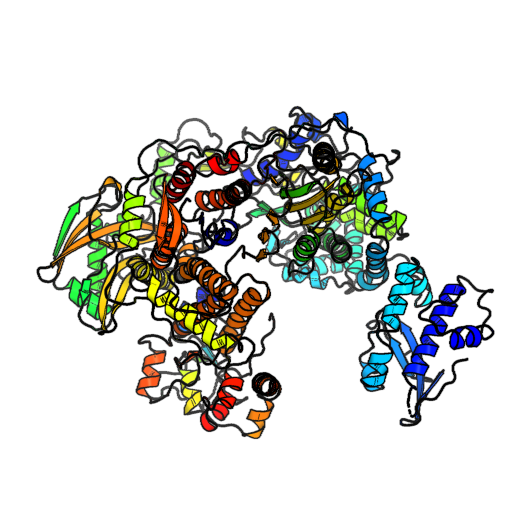 740 C C . ASN A 1 120 ? 90.527 75.511 60.353 1.00 305.63 120 ASN A C 1
ATOM 741 O O . ASN A 1 120 ? 91.389 74.650 60.161 1.00 307.84 120 ASN A O 1
ATOM 746 N N . LEU A 1 121 ? 90.646 76.765 59.910 1.00 281.60 121 LEU A N 1
ATOM 747 C CA . LEU A 1 121 ? 91.843 77.181 59.189 1.00 276.07 121 LEU A CA 1
ATOM 748 C C . LEU A 1 121 ? 93.088 77.130 60.064 1.00 276.71 121 LEU A C 1
ATOM 749 O O . LEU A 1 121 ? 94.201 77.054 59.533 1.00 279.39 121 LEU A O 1
ATOM 754 N N . GLU A 1 122 ? 92.929 77.170 61.388 1.00 278.48 122 GLU A N 1
ATOM 755 C CA . GLU A 1 122 ? 94.074 77.087 62.285 1.00 282.15 122 GLU A CA 1
ATOM 756 C C . GLU A 1 122 ? 94.549 75.656 62.506 1.00 285.76 122 GLU A C 1
ATOM 757 O O . GLU A 1 122 ? 95.677 75.460 62.969 1.00 284.12 122 GLU A O 1
ATOM 763 N N . GLY A 1 123 ? 93.724 74.660 62.192 1.00 299.10 123 GLY A N 1
ATOM 764 C CA . GLY A 1 123 ? 94.103 73.262 62.288 1.00 303.35 123 GLY A CA 1
ATOM 765 C C . GLY A 1 123 ? 93.250 72.430 63.224 1.00 306.77 123 GLY A C 1
ATOM 766 O O . GLY A 1 123 ? 93.352 71.195 63.197 1.00 307.68 123 GLY A O 1
ATOM 767 N N . GLU A 1 124 ? 92.415 73.052 64.053 1.00 313.02 124 GLU A N 1
ATOM 768 C CA . GLU A 1 124 ? 91.597 72.290 64.984 1.00 317.17 124 GLU A CA 1
ATOM 769 C C . GLU A 1 124 ? 90.499 71.533 64.243 1.00 320.18 124 GLU A C 1
ATOM 770 O O . GLU A 1 124 ? 90.185 71.808 63.082 1.00 320.16 124 GLU A O 1
ATOM 776 N N . ALA A 1 125 ? 89.910 70.563 64.939 1.00 334.31 125 ALA A N 1
ATOM 777 C CA . ALA A 1 125 ? 88.905 69.687 64.362 1.00 338.55 125 ALA A CA 1
ATOM 778 C C . ALA A 1 125 ? 87.674 69.642 65.256 1.00 341.89 125 ALA A C 1
ATOM 779 O O . ALA A 1 125 ? 87.741 69.903 66.460 1.00 340.13 125 ALA A O 1
ATOM 781 N N . GLU A 1 126 ? 86.543 69.308 64.641 1.00 357.88 126 GLU A N 1
ATOM 782 C CA . GLU A 1 126 ? 85.294 69.151 65.368 1.00 361.09 126 GLU A CA 1
ATOM 783 C C . GLU A 1 126 ? 85.374 67.940 66.295 1.00 364.31 126 GLU A C 1
ATOM 784 O O . GLU A 1 126 ? 86.153 67.008 66.078 1.00 364.47 126 GLU A O 1
ATOM 790 N N . GLU A 1 127 ? 84.562 67.971 67.358 1.00 369.22 127 GLU A N 1
ATOM 791 C CA . GLU A 1 127 ? 84.521 66.845 68.286 1.00 370.38 127 GLU A CA 1
ATOM 792 C C . GLU A 1 127 ? 84.114 65.553 67.586 1.00 371.02 127 GLU A C 1
ATOM 793 O O . GLU A 1 127 ? 84.542 64.467 67.993 1.00 371.32 127 GLU A O 1
ATOM 799 N N . SER A 1 128 ? 83.294 65.647 66.536 1.00 371.47 128 SER A N 1
ATOM 800 C CA . SER A 1 128 ? 82.964 64.464 65.750 1.00 371.92 128 SER A CA 1
ATOM 801 C C . SER A 1 128 ? 84.147 64.005 64.908 1.00 372.60 128 SER A C 1
ATOM 802 O O . SER A 1 128 ? 84.283 62.807 64.634 1.00 372.59 128 SER A O 1
ATOM 805 N N . CYS A 1 129 ? 85.003 64.939 64.486 1.00 374.79 129 CYS A N 1
ATOM 806 C CA . CYS A 1 129 ? 86.164 64.576 63.679 1.00 375.22 129 CYS A CA 1
ATOM 807 C C . CYS A 1 129 ? 87.139 63.713 64.468 1.00 375.61 129 CYS A C 1
ATOM 808 O O . CYS A 1 129 ? 87.727 62.771 63.924 1.00 375.59 129 CYS A O 1
ATOM 811 N N . ALA A 1 130 ? 87.328 64.024 65.753 1.00 374.77 130 ALA A N 1
ATOM 812 C CA . ALA A 1 130 ? 88.285 63.282 66.566 1.00 374.74 130 ALA A CA 1
ATOM 813 C C . ALA A 1 130 ? 87.854 61.836 66.777 1.00 374.76 130 ALA A C 1
ATOM 814 O O . ALA A 1 130 ? 88.703 60.965 66.996 1.00 374.83 130 ALA A O 1
ATOM 816 N N . LEU A 1 131 ? 86.550 61.562 66.727 1.00 372.36 131 LEU A N 1
ATOM 817 C CA . LEU A 1 131 ? 86.077 60.192 66.899 1.00 371.94 131 LEU A CA 1
ATOM 818 C C . LEU A 1 131 ? 86.428 59.331 65.691 1.00 372.30 131 LEU A C 1
ATOM 819 O O . LEU A 1 131 ? 86.913 58.203 65.840 1.00 371.87 131 LEU A O 1
ATOM 824 N N . VAL A 1 132 ? 86.186 59.847 64.484 1.00 375.09 132 VAL A N 1
ATOM 825 C CA . VAL A 1 132 ? 86.464 59.077 63.275 1.00 375.48 132 VAL A CA 1
ATOM 826 C C . VAL A 1 132 ? 87.964 58.868 63.105 1.00 375.35 132 VAL A C 1
ATOM 827 O O . VAL A 1 132 ? 88.426 57.755 62.828 1.00 375.75 132 VAL A O 1
ATOM 831 N N . LEU A 1 133 ? 88.744 59.931 63.269 1.00 373.25 133 LEU A N 1
ATOM 832 C CA . LEU A 1 133 ? 90.189 59.862 63.115 1.00 372.58 133 LEU A CA 1
ATOM 833 C C . LEU A 1 133 ? 90.833 59.554 64.466 1.00 371.85 133 LEU A C 1
ATOM 834 O O . LEU A 1 133 ? 90.159 59.191 65.433 1.00 372.36 133 LEU A O 1
ATOM 839 N N . ARG A 1 134 ? 92.155 59.684 64.543 1.00 368.65 134 ARG A N 1
ATOM 840 C CA . ARG A 1 134 ? 92.880 59.458 65.784 1.00 368.07 134 ARG A CA 1
ATOM 841 C C . ARG A 1 134 ? 94.099 60.372 65.810 1.00 367.36 134 ARG A C 1
ATOM 842 O O . ARG A 1 134 ? 94.231 61.288 64.993 1.00 367.05 134 ARG A O 1
ATOM 850 N N . GLY A 1 135 ? 94.999 60.109 66.760 1.00 365.41 135 GLY A N 1
ATOM 851 C CA . GLY A 1 135 ? 96.111 61.018 66.995 1.00 364.95 135 GLY A CA 1
ATOM 852 C C . GLY A 1 135 ? 97.022 61.184 65.795 1.00 364.73 135 GLY A C 1
ATOM 853 O O . GLY A 1 135 ? 97.578 62.262 65.570 1.00 364.04 135 GLY A O 1
ATOM 854 N N . SER A 1 136 ? 97.197 60.119 65.011 1.00 365.98 136 SER A N 1
ATOM 855 C CA . SER A 1 136 ? 98.103 60.176 63.869 1.00 366.02 136 SER A CA 1
ATOM 856 C C . SER A 1 136 ? 97.603 61.158 62.815 1.00 365.73 136 SER A C 1
ATOM 857 O O . SER A 1 136 ? 98.300 62.113 62.453 1.00 365.07 136 SER A O 1
ATOM 860 N N . GLN A 1 137 ? 96.389 60.935 62.305 1.00 367.54 137 GLN A N 1
ATOM 861 C CA . GLN A 1 137 ? 95.866 61.790 61.242 1.00 367.44 137 GLN A CA 1
ATOM 862 C C . GLN A 1 137 ? 95.603 63.207 61.735 1.00 365.82 137 GLN A C 1
ATOM 863 O O . GLN A 1 137 ? 95.933 64.177 61.044 1.00 365.53 137 GLN A O 1
ATOM 869 N N . LEU A 1 138 ? 95.016 63.351 62.928 1.00 361.52 138 LEU A N 1
ATOM 870 C CA . LEU A 1 138 ? 94.661 64.680 63.420 1.00 359.92 138 LEU A CA 1
ATOM 871 C C . LEU A 1 138 ? 95.891 65.565 63.577 1.00 358.03 138 LEU A C 1
ATOM 872 O O . LEU A 1 138 ? 95.863 66.747 63.218 1.00 356.76 138 LEU A O 1
ATOM 877 N N . GLN A 1 139 ? 96.981 65.011 64.114 1.00 354.67 139 GLN A N 1
ATOM 878 C CA . GLN A 1 139 ? 98.204 65.793 64.261 1.00 352.67 139 GLN A CA 1
ATOM 879 C C . GLN A 1 139 ? 98.809 66.146 62.907 1.00 352.85 139 GLN A C 1
ATOM 880 O O . GLN A 1 139 ? 99.397 67.222 62.755 1.00 351.05 139 GLN A O 1
ATOM 886 N N . ASP A 1 140 ? 98.674 65.261 61.917 1.00 359.51 140 ASP A N 1
ATOM 887 C CA . ASP A 1 140 ? 99.238 65.535 60.599 1.00 360.35 140 ASP A CA 1
ATOM 888 C C . ASP A 1 140 ? 98.508 66.677 59.902 1.00 358.98 140 ASP A C 1
ATOM 889 O O . ASP A 1 140 ? 99.145 67.555 59.308 1.00 358.34 140 ASP A O 1
ATOM 894 N N . ILE A 1 141 ? 97.173 66.682 59.958 1.00 353.03 141 ILE A N 1
ATOM 895 C CA . ILE A 1 141 ? 96.402 67.719 59.274 1.00 351.07 141 ILE A CA 1
ATOM 896 C C . ILE A 1 141 ? 96.692 69.087 59.879 1.00 346.76 141 ILE A C 1
ATOM 897 O O . ILE A 1 141 ? 96.918 70.068 59.160 1.00 344.43 141 ILE A O 1
ATOM 902 N N . LYS A 1 142 ? 96.689 69.177 61.206 1.00 338.76 142 LYS A N 1
ATOM 903 C CA . LYS A 1 142 ? 97.109 70.414 61.842 1.00 334.69 142 LYS A CA 1
ATOM 904 C C . LYS A 1 142 ? 98.615 70.594 61.675 1.00 333.44 142 LYS A C 1
ATOM 905 O O . LYS A 1 142 ? 99.366 69.634 61.483 1.00 336.05 142 LYS A O 1
ATOM 911 N N . GLY A 1 143 ? 99.053 71.843 61.733 1.00 323.46 143 GLY A N 1
ATOM 912 C CA . GLY A 1 143 ? 100.420 72.193 61.389 1.00 321.26 143 GLY A CA 1
ATOM 913 C C . GLY A 1 143 ? 100.565 72.465 59.907 1.00 319.38 143 GLY A C 1
ATOM 914 O O . GLY A 1 143 ? 101.128 73.489 59.515 1.00 317.33 143 GLY A O 1
ATOM 915 N N . PHE A 1 144 ? 100.066 71.552 59.068 1.00 322.18 144 PHE A N 1
ATOM 916 C CA . PHE A 1 144 ? 99.939 71.855 57.647 1.00 321.63 144 PHE A CA 1
ATOM 917 C C . PHE A 1 144 ? 98.964 73.002 57.424 1.00 317.97 144 PHE A C 1
ATOM 918 O O . PHE A 1 144 ? 99.217 73.892 56.604 1.00 317.35 144 PHE A O 1
ATOM 926 N N . LEU A 1 145 ? 97.837 72.991 58.137 1.00 313.36 145 LEU A N 1
ATOM 927 C CA . LEU A 1 145 ? 96.921 74.121 58.088 1.00 308.88 145 LEU A CA 1
ATOM 928 C C . LEU A 1 145 ? 97.491 75.340 58.798 1.00 304.94 145 LEU A C 1
ATOM 929 O O . LEU A 1 145 ? 97.073 76.465 58.506 1.00 301.61 145 LEU A O 1
ATOM 934 N N . CYS A 1 146 ? 98.434 75.141 59.723 1.00 304.05 146 CYS A N 1
ATOM 935 C CA . CYS A 1 146 ? 99.097 76.271 60.364 1.00 302.10 146 CYS A CA 1
ATOM 936 C C . CYS A 1 146 ? 99.992 77.012 59.378 1.00 299.05 146 CYS A C 1
ATOM 937 O O . CYS A 1 146 ? 99.939 78.244 59.283 1.00 295.77 146 CYS A O 1
ATOM 940 N N . ARG A 1 147 ? 100.824 76.279 58.632 1.00 302.49 147 ARG A N 1
ATOM 941 C CA . ARG A 1 147 ? 101.645 76.926 57.615 1.00 300.90 147 ARG A CA 1
ATOM 942 C C . ARG A 1 147 ? 100.812 77.411 56.438 1.00 299.19 147 ARG A C 1
ATOM 943 O O . ARG A 1 147 ? 101.207 78.373 55.771 1.00 297.95 147 ARG A O 1
ATOM 951 N N . ALA A 1 148 ? 99.676 76.765 56.166 1.00 298.38 148 ALA A N 1
ATOM 952 C CA . ALA A 1 148 ? 98.724 77.328 55.216 1.00 297.38 148 ALA A CA 1
ATOM 953 C C . ALA A 1 148 ? 98.156 78.642 55.736 1.00 288.73 148 ALA A C 1
ATOM 954 O O . ALA A 1 148 ? 97.958 79.589 54.967 1.00 286.75 148 ALA A O 1
ATOM 956 N N . LEU A 1 149 ? 97.887 78.714 57.043 1.00 280.79 149 LEU A N 1
ATOM 957 C CA . LEU A 1 149 ? 97.454 79.970 57.643 1.00 275.50 149 LEU A CA 1
ATOM 958 C C . LEU A 1 149 ? 98.576 81.000 57.657 1.00 271.69 149 LEU A C 1
ATOM 959 O O . LEU A 1 149 ? 98.308 82.206 57.651 1.00 266.51 149 LEU A O 1
ATOM 964 N N . GLU A 1 150 ? 99.832 80.551 57.695 1.00 274.91 150 GLU A N 1
ATOM 965 C CA . GLU A 1 150 ? 100.946 81.486 57.582 1.00 271.83 150 GLU A CA 1
ATOM 966 C C . GLU A 1 150 ? 101.033 82.066 56.176 1.00 266.23 150 GLU A C 1
ATOM 967 O O . GLU A 1 150 ? 101.351 83.249 56.004 1.00 261.90 150 GLU A O 1
ATOM 973 N N . TRP A 1 151 ? 100.764 81.245 55.158 1.00 266.46 151 TRP A N 1
ATOM 974 C CA . TRP A 1 151 ? 100.832 81.719 53.780 1.00 262.98 151 TRP A CA 1
ATOM 975 C C . TRP A 1 151 ? 99.782 82.787 53.502 1.00 255.49 151 TRP A C 1
ATOM 976 O O . TRP A 1 151 ? 100.077 83.803 52.861 1.00 252.92 151 TRP A O 1
ATOM 987 N N . VAL A 1 152 ? 98.550 82.575 53.969 1.00 252.37 152 VAL A N 1
ATOM 988 C CA . VAL A 1 152 ? 97.490 83.546 53.718 1.00 245.76 152 VAL A CA 1
ATOM 989 C C . VAL A 1 152 ? 97.761 84.849 54.461 1.00 238.14 152 VAL A C 1
ATOM 990 O O . VAL A 1 152 ? 97.448 85.935 53.958 1.00 232.51 152 VAL A O 1
ATOM 994 N N . VAL A 1 153 ? 98.347 84.772 55.658 1.00 237.74 153 VAL A N 1
ATOM 995 C CA . VAL A 1 153 ? 98.710 85.980 56.391 1.00 224.85 153 VAL A CA 1
ATOM 996 C C . VAL A 1 153 ? 99.818 86.733 55.666 1.00 224.32 153 VAL A C 1
ATOM 997 O O . VAL A 1 153 ? 99.786 87.966 55.563 1.00 213.92 153 VAL A O 1
ATOM 1001 N N . SER A 1 154 ? 100.810 86.007 55.144 1.00 235.48 154 SER A N 1
ATOM 1002 C CA . SER A 1 154 ? 101.950 86.652 54.501 1.00 234.48 154 SER A CA 1
ATOM 1003 C C . SER A 1 154 ? 101.533 87.411 53.247 1.00 232.31 154 SER A C 1
ATOM 1004 O O . SER A 1 154 ? 102.030 88.513 52.987 1.00 231.00 154 SER A O 1
ATOM 1007 N N . ASN A 1 155 ? 100.628 86.841 52.456 1.00 230.48 155 ASN A N 1
ATOM 1008 C CA . ASN A 1 155 ? 100.211 87.437 51.194 1.00 228.02 155 ASN A CA 1
ATOM 1009 C C . ASN A 1 155 ? 99.014 88.369 51.340 1.00 223.60 155 ASN A C 1
ATOM 1010 O O . ASN A 1 155 ? 98.526 88.887 50.330 1.00 224.59 155 ASN A O 1
ATOM 1015 N N . ASN A 1 156 ? 98.535 88.588 52.566 1.00 212.97 156 ASN A N 1
ATOM 1016 C CA . ASN A 1 156 ? 97.434 89.510 52.846 1.00 203.08 156 ASN A CA 1
ATOM 1017 C C . ASN A 1 156 ? 96.171 89.113 52.078 1.00 207.21 156 ASN A C 1
ATOM 1018 O O . ASN A 1 156 ? 95.550 89.917 51.379 1.00 208.12 156 ASN A O 1
ATOM 1023 N N . LEU A 1 157 ? 95.798 87.841 52.223 1.00 218.87 157 LEU A N 1
ATOM 1024 C CA . LEU A 1 157 ? 94.592 87.302 51.604 1.00 224.11 157 LEU A CA 1
ATOM 1025 C C . LEU A 1 157 ? 93.619 86.754 52.641 1.00 226.52 157 LEU A C 1
ATOM 1026 O O . LEU A 1 157 ? 92.816 85.871 52.324 1.00 230.22 157 LEU A O 1
ATOM 1031 N N . THR A 1 158 ? 93.682 87.256 53.877 1.00 219.37 158 THR A N 1
ATOM 1032 C CA . THR A 1 158 ? 92.862 86.702 54.949 1.00 219.37 158 THR A CA 1
ATOM 1033 C C . THR A 1 158 ? 91.376 86.848 54.646 1.00 222.51 158 THR A C 1
ATOM 1034 O O . THR A 1 158 ? 90.598 85.911 54.856 1.00 224.12 158 THR A O 1
ATOM 1038 N N . GLN A 1 159 ? 90.963 88.017 54.151 1.00 213.28 159 GLN A N 1
ATOM 1039 C CA . GLN A 1 159 ? 89.571 88.191 53.754 1.00 215.78 159 GLN A CA 1
ATOM 1040 C C . GLN A 1 159 ? 89.201 87.277 52.599 1.00 235.18 159 GLN A C 1
ATOM 1041 O O . GLN A 1 159 ? 88.059 86.812 52.515 1.00 236.19 159 GLN A O 1
ATOM 1047 N N . GLU A 1 160 ? 90.151 87.001 51.707 1.00 247.90 160 GLU A N 1
ATOM 1048 C CA . GLU A 1 160 ? 89.809 86.319 50.467 1.00 255.54 160 GLU A CA 1
ATOM 1049 C C . GLU A 1 160 ? 89.523 84.841 50.707 1.00 258.30 160 GLU A C 1
ATOM 1050 O O . GLU A 1 160 ? 88.602 84.276 50.106 1.00 262.90 160 GLU A O 1
ATOM 1056 N N . VAL A 1 161 ? 90.304 84.199 51.577 1.00 255.10 161 VAL A N 1
ATOM 1057 C CA . VAL A 1 161 ? 90.070 82.793 51.896 1.00 258.52 161 VAL A CA 1
ATOM 1058 C C . VAL A 1 161 ? 88.733 82.619 52.606 1.00 258.80 161 VAL A C 1
ATOM 1059 O O . VAL A 1 161 ? 87.984 81.674 52.326 1.00 261.56 161 VAL A O 1
ATOM 1063 N N . VAL A 1 162 ? 88.408 83.525 53.531 1.00 254.49 162 VAL A N 1
ATOM 1064 C CA . VAL A 1 162 ? 87.136 83.442 54.244 1.00 254.25 162 VAL A CA 1
ATOM 1065 C C . VAL A 1 162 ? 85.971 83.584 53.272 1.00 252.30 162 VAL A C 1
ATOM 1066 O O . VAL A 1 162 ? 84.967 82.868 53.375 1.00 243.35 162 VAL A O 1
ATOM 1070 N N . GLU A 1 163 ? 86.085 84.505 52.312 1.00 260.88 163 GLU A N 1
ATOM 1071 C CA . GLU A 1 163 ? 85.057 84.643 51.286 1.00 261.17 163 GLU A CA 1
ATOM 1072 C C . GLU A 1 163 ? 84.966 83.415 50.390 1.00 264.18 163 GLU A C 1
ATOM 1073 O O . GLU A 1 163 ? 83.960 83.246 49.693 1.00 260.08 163 GLU A O 1
ATOM 1079 N N . THR A 1 164 ? 85.990 82.564 50.386 1.00 269.12 164 THR A N 1
ATOM 1080 C CA . THR A 1 164 ? 85.970 81.304 49.654 1.00 274.78 164 THR A CA 1
ATOM 1081 C C . THR A 1 164 ? 85.573 80.125 50.532 1.00 270.47 164 THR A C 1
ATOM 1082 O O . THR A 1 164 ? 84.812 79.258 50.092 1.00 272.64 164 THR A O 1
ATOM 1086 N N . ILE A 1 165 ? 86.068 80.081 51.771 1.00 268.31 165 ILE A N 1
ATOM 1087 C CA . ILE A 1 165 ? 85.691 79.012 52.694 1.00 267.85 165 ILE A CA 1
ATOM 1088 C C . ILE A 1 165 ? 84.197 79.069 52.987 1.00 251.38 165 ILE A C 1
ATOM 1089 O O . ILE A 1 165 ? 83.500 78.047 52.964 1.00 262.80 165 ILE A O 1
ATOM 1094 N N . SER A 1 166 ? 83.684 80.265 53.258 1.00 180.39 166 SER A N 1
ATOM 1095 C CA . SER A 1 166 ? 82.271 80.482 53.532 1.00 154.71 166 SER A CA 1
ATOM 1096 C C . SER A 1 166 ? 81.778 81.647 52.682 1.00 153.33 166 SER A C 1
ATOM 1097 O O . SER A 1 166 ? 82.533 82.247 51.912 1.00 162.77 166 SER A O 1
ATOM 1100 N N . GLY A 1 167 ? 80.493 81.971 52.828 1.00 141.28 167 GLY A N 1
ATOM 1101 C CA . GLY A 1 167 ? 79.902 83.073 52.103 1.00 137.78 167 GLY A CA 1
ATOM 1102 C C . GLY A 1 167 ? 80.243 84.416 52.723 1.00 140.68 167 GLY A C 1
ATOM 1103 O O . GLY A 1 167 ? 80.947 84.517 53.727 1.00 141.96 167 GLY A O 1
ATOM 1104 N N . GLU A 1 168 ? 79.728 85.470 52.095 1.00 138.91 168 GLU A N 1
ATOM 1105 C CA . GLU A 1 168 ? 79.943 86.813 52.607 1.00 138.85 168 GLU A CA 1
ATOM 1106 C C . GLU A 1 168 ? 79.217 86.998 53.937 1.00 134.34 168 GLU A C 1
ATOM 1107 O O . GLU A 1 168 ? 78.187 86.376 54.210 1.00 132.82 168 GLU A O 1
ATOM 1113 N N . ALA A 1 169 ? 79.778 87.867 54.777 1.00 127.35 169 ALA A N 1
ATOM 1114 C CA . ALA A 1 169 ? 79.222 88.142 56.093 1.00 122.08 169 ALA A CA 1
ATOM 1115 C C . ALA A 1 169 ? 78.186 89.257 56.084 1.00 119.49 169 ALA A C 1
ATOM 1116 O O . ALA A 1 169 ? 77.684 89.614 57.155 1.00 116.54 169 ALA A O 1
ATOM 1118 N N . LYS A 1 170 ? 77.878 89.819 54.910 1.00 118.69 170 LYS A N 1
ATOM 1119 C CA . LYS A 1 170 ? 76.902 90.891 54.715 1.00 116.27 170 LYS A CA 1
ATOM 1120 C C . LYS A 1 170 ? 77.070 92.008 55.743 1.00 110.90 170 LYS A C 1
ATOM 1121 O O . LYS A 1 170 ? 78.187 92.274 56.196 1.00 109.15 170 LYS A O 1
ATOM 1127 N N . LEU A 1 171 ? 75.978 92.675 56.108 1.00 105.14 171 LEU A N 1
ATOM 1128 C CA . LEU A 1 171 ? 76.000 93.743 57.099 1.00 98.03 171 LEU A CA 1
ATOM 1129 C C . LEU A 1 171 ? 75.423 93.198 58.396 1.00 97.78 171 LEU A C 1
ATOM 1130 O O . LEU A 1 171 ? 74.275 92.742 58.425 1.00 99.75 171 LEU A O 1
ATOM 1135 N N . GLN A 1 172 ? 76.220 93.240 59.462 1.00 88.81 172 GLN A N 1
ATOM 1136 C CA . GLN A 1 172 ? 75.798 92.759 60.768 1.00 87.66 172 GLN A CA 1
ATOM 1137 C C . GLN A 1 172 ? 75.647 93.878 61.787 1.00 83.01 172 GLN A C 1
ATOM 1138 O O . GLN A 1 172 ? 75.337 93.600 62.950 1.00 82.58 172 GLN A O 1
ATOM 1144 N N . PHE A 1 173 ? 75.857 95.130 61.386 1.00 82.09 173 PHE A N 1
ATOM 1145 C CA . PHE A 1 173 ? 75.685 96.260 62.288 1.00 76.73 173 PHE A CA 1
ATOM 1146 C C . PHE A 1 173 ? 75.385 97.504 61.469 1.00 76.51 173 PHE A C 1
ATOM 1147 O O . PHE A 1 173 ? 76.060 97.767 60.470 1.00 76.30 173 PHE A O 1
ATOM 1155 N N . SER A 1 174 ? 74.375 98.260 61.891 1.00 74.68 174 SER A N 1
ATOM 1156 C CA . SER A 1 174 ? 74.011 99.507 61.238 1.00 74.77 174 SER A CA 1
ATOM 1157 C C . SER A 1 174 ? 73.652 100.538 62.296 1.00 74.48 174 SER A C 1
ATOM 1158 O O . SER A 1 174 ? 73.186 100.197 63.385 1.00 74.42 174 SER A O 1
ATOM 1161 N N . VAL A 1 175 ? 73.875 101.807 61.963 1.00 74.92 175 VAL A N 1
ATOM 1162 C CA . VAL A 1 175 ? 73.576 102.926 62.847 1.00 74.69 175 VAL A CA 1
ATOM 1163 C C . VAL A 1 175 ? 72.488 103.767 62.197 1.00 75.07 175 VAL A C 1
ATOM 1164 O O . VAL A 1 175 ? 72.637 104.210 61.052 1.00 74.78 175 VAL A O 1
ATOM 1168 N N . GLY A 1 176 ? 71.397 103.988 62.927 1.00 75.72 176 GLY A N 1
ATOM 1169 C CA . GLY A 1 176 ? 70.290 104.753 62.398 1.00 76.32 176 GLY A CA 1
ATOM 1170 C C . GLY A 1 176 ? 70.562 106.244 62.372 1.00 75.38 176 GLY A C 1
ATOM 1171 O O . GLY A 1 176 ? 71.582 106.732 62.855 1.00 74.26 176 GLY A O 1
ATOM 1172 N N . THR A 1 177 ? 69.614 106.976 61.782 1.00 76.44 177 THR A N 1
ATOM 1173 C CA . THR A 1 177 ? 69.767 108.421 61.645 1.00 76.56 177 THR A CA 1
ATOM 1174 C C . THR A 1 177 ? 69.771 109.117 63.001 1.00 75.07 177 THR A C 1
ATOM 1175 O O . THR A 1 177 ? 70.592 110.010 63.244 1.00 73.95 177 THR A O 1
ATOM 1179 N N . THR A 1 178 ? 68.864 108.723 63.898 1.00 75.87 178 THR A N 1
ATOM 1180 C CA . THR A 1 178 ? 68.752 109.408 65.183 1.00 75.13 178 THR A CA 1
ATOM 1181 C C . THR A 1 178 ? 69.974 109.158 66.059 1.00 71.70 178 THR A C 1
ATOM 1182 O O . THR A 1 178 ? 70.495 110.088 66.684 1.00 70.58 178 THR A O 1
ATOM 1186 N N . PHE A 1 179 ? 70.441 107.909 66.122 1.00 75.52 179 PHE A N 1
ATOM 1187 C CA . PHE A 1 179 ? 71.642 107.611 66.895 1.00 70.43 179 PHE A CA 1
ATOM 1188 C C . PHE A 1 179 ? 72.869 108.292 66.304 1.00 69.61 179 PHE A C 1
ATOM 1189 O O . PHE A 1 179 ? 73.778 108.681 67.046 1.00 66.33 179 PHE A O 1
ATOM 1197 N N . ARG A 1 180 ? 72.914 108.440 64.979 1.00 69.95 180 ARG A N 1
ATOM 1198 C CA . ARG A 1 180 ? 74.047 109.100 64.342 1.00 68.49 180 ARG A CA 1
ATOM 1199 C C . ARG A 1 180 ? 74.137 110.565 64.751 1.00 67.95 180 ARG A C 1
ATOM 1200 O O . ARG A 1 180 ? 75.234 111.086 64.984 1.00 65.87 180 ARG A O 1
ATOM 1208 N N . THR A 1 181 ? 72.993 111.248 64.837 1.00 69.05 181 THR A N 1
ATOM 1209 C CA . THR A 1 181 ? 72.996 112.656 65.225 1.00 68.12 181 THR A CA 1
ATOM 1210 C C . THR A 1 181 ? 73.479 112.839 66.658 1.00 65.44 181 THR A C 1
ATOM 1211 O O . THR A 1 181 ? 74.218 113.786 66.953 1.00 65.80 181 THR A O 1
ATOM 1215 N N . LEU A 1 182 ? 73.063 111.952 67.565 1.00 67.85 182 LEU A N 1
ATOM 1216 C CA . LEU A 1 182 ? 73.495 112.053 68.956 1.00 64.83 182 LEU A CA 1
ATOM 1217 C C . LEU A 1 182 ? 75.001 111.865 69.083 1.00 62.70 182 LEU A C 1
ATOM 1218 O O . LEU A 1 182 ? 75.660 112.567 69.860 1.00 62.44 182 LEU A O 1
ATOM 1223 N N . LEU A 1 183 ? 75.563 110.920 68.328 1.00 65.12 183 LEU A N 1
ATOM 1224 C CA . LEU A 1 183 ? 76.982 110.603 68.437 1.00 61.84 183 LEU A CA 1
ATOM 1225 C C . LEU A 1 183 ? 77.880 111.736 67.956 1.00 63.01 183 LEU A C 1
ATOM 1226 O O . LEU A 1 183 ? 79.057 111.774 68.330 1.00 60.76 183 LEU A O 1
ATOM 1231 N N . LYS A 1 184 ? 77.359 112.655 67.147 1.00 62.47 184 LYS A N 1
ATOM 1232 C CA . LYS A 1 184 ? 78.165 113.695 66.522 1.00 63.34 184 LYS A CA 1
ATOM 1233 C C . LYS A 1 184 ? 78.056 115.042 67.227 1.00 64.78 184 LYS A C 1
ATOM 1234 O O . LYS A 1 184 ? 78.515 116.050 66.682 1.00 65.11 184 LYS A O 1
ATOM 1240 N N . ARG A 1 185 ? 77.463 115.086 68.422 1.00 64.52 185 ARG A N 1
ATOM 1241 C CA . ARG A 1 185 ? 77.271 116.367 69.094 1.00 65.57 185 ARG A CA 1
ATOM 1242 C C . ARG A 1 185 ? 78.569 116.915 69.676 1.00 65.23 185 ARG A C 1
ATOM 1243 O O . ARG A 1 185 ? 78.747 118.137 69.734 1.00 65.73 185 ARG A O 1
ATOM 1251 N N . ASP A 1 186 ? 79.481 116.046 70.111 1.00 64.98 186 ASP A N 1
ATOM 1252 C CA . ASP A 1 186 ? 80.681 116.470 70.821 1.00 63.75 186 ASP A CA 1
ATOM 1253 C C . ASP A 1 186 ? 81.959 116.176 70.041 1.00 63.33 186 ASP A C 1
ATOM 1254 O O . ASP A 1 186 ? 83.030 116.020 70.632 1.00 60.65 186 ASP A O 1
ATOM 1259 N N . THR A 1 187 ? 81.867 116.100 68.716 1.00 65.30 187 THR A N 1
ATOM 1260 C CA . THR A 1 187 ? 83.036 115.877 67.879 1.00 63.82 187 THR A CA 1
ATOM 1261 C C . THR A 1 187 ? 82.875 116.635 66.570 1.00 64.86 187 THR A C 1
ATOM 1262 O O . THR A 1 187 ? 81.757 116.926 66.135 1.00 64.27 187 THR A O 1
ATOM 1266 N N . ASP A 1 188 ? 84.007 116.959 65.949 1.00 61.74 188 ASP A N 1
ATOM 1267 C CA . ASP A 1 188 ? 84.027 117.689 64.690 1.00 63.28 188 ASP A CA 1
ATOM 1268 C C . ASP A 1 188 ? 84.074 116.776 63.473 1.00 60.51 188 ASP A C 1
ATOM 1269 O O . ASP A 1 188 ? 84.110 117.275 62.344 1.00 63.51 188 ASP A O 1
ATOM 1274 N N . TRP A 1 189 ? 84.073 115.463 63.671 1.00 63.82 189 TRP A N 1
ATOM 1275 C CA . TRP A 1 189 ? 84.154 114.498 62.587 1.00 60.34 189 TRP A CA 1
ATOM 1276 C C . TRP A 1 189 ? 82.868 113.684 62.527 1.00 61.91 189 TRP A C 1
ATOM 1277 O O . TRP A 1 189 ? 82.033 113.725 63.434 1.00 62.03 189 TRP A O 1
ATOM 1288 N N . ASP A 1 190 ? 82.716 112.935 61.439 1.00 58.53 190 ASP A N 1
ATOM 1289 C CA . ASP A 1 190 ? 81.553 112.080 61.255 1.00 59.90 190 ASP A CA 1
ATOM 1290 C C . ASP A 1 190 ? 81.746 110.790 62.050 1.00 57.64 190 ASP A C 1
ATOM 1291 O O . ASP A 1 190 ? 82.697 110.643 62.821 1.00 57.21 190 ASP A O 1
ATOM 1296 N N . VAL A 1 191 ? 80.830 109.834 61.874 1.00 60.82 191 VAL A N 1
ATOM 1297 C CA . VAL A 1 191 ? 80.988 108.535 62.521 1.00 58.80 191 VAL A CA 1
ATOM 1298 C C . VAL A 1 191 ? 82.259 107.856 62.031 1.00 58.50 191 VAL A C 1
ATOM 1299 O O . VAL A 1 191 ? 83.037 107.315 62.824 1.00 57.73 191 VAL A O 1
ATOM 1303 N N . ILE A 1 192 ? 82.498 107.887 60.724 1.00 58.02 192 ILE A N 1
ATOM 1304 C CA . ILE A 1 192 ? 83.764 107.449 60.145 1.00 57.83 192 ILE A CA 1
ATOM 1305 C C . ILE A 1 192 ? 84.598 108.700 59.880 1.00 58.55 192 ILE A C 1
ATOM 1306 O O . ILE A 1 192 ? 84.258 109.473 58.969 1.00 60.72 192 ILE A O 1
ATOM 1311 N N . PRO A 1 193 ? 85.667 108.944 60.635 1.00 59.21 193 PRO A N 1
ATOM 1312 C CA . PRO A 1 193 ? 86.418 110.196 60.472 1.00 60.93 193 PRO A CA 1
ATOM 1313 C C . PRO A 1 193 ? 87.167 110.218 59.149 1.00 65.21 193 PRO A C 1
ATOM 1314 O O . PRO A 1 193 ? 87.893 109.280 58.813 1.00 63.12 193 PRO A O 1
ATOM 1318 N N . THR A 1 194 ? 86.985 111.301 58.398 1.00 63.64 194 THR A N 1
ATOM 1319 C CA . THR A 1 194 ? 87.699 111.528 57.141 1.00 68.84 194 THR A CA 1
ATOM 1320 C C . THR A 1 194 ? 88.278 112.938 57.132 1.00 72.18 194 THR A C 1
ATOM 1321 O O . THR A 1 194 ? 87.816 113.805 56.381 1.00 73.98 194 THR A O 1
ATOM 1325 N N . PRO A 1 195 ? 89.285 113.207 57.965 1.00 71.92 195 PRO A N 1
ATOM 1326 C CA . PRO A 1 195 ? 89.965 114.505 57.884 1.00 74.48 195 PRO A CA 1
ATOM 1327 C C . PRO A 1 195 ? 90.639 114.673 56.531 1.00 78.53 195 PRO A C 1
ATOM 1328 O O . PRO A 1 195 ? 91.167 113.719 55.956 1.00 77.27 195 PRO A O 1
ATOM 1332 N N . ARG A 1 196 ? 90.620 115.903 56.024 1.00 79.14 196 ARG A N 1
ATOM 1333 C CA . ARG A 1 196 ? 91.146 116.201 54.700 1.00 81.71 196 ARG A CA 1
ATOM 1334 C C . ARG A 1 196 ? 92.572 116.735 54.737 1.00 82.22 196 ARG A C 1
ATOM 1335 O O . ARG A 1 196 ? 93.088 117.166 53.700 1.00 83.28 196 ARG A O 1
ATOM 1343 N N . VAL A 1 197 ? 93.221 116.717 55.901 1.00 81.34 197 VAL A N 1
ATOM 1344 C CA . VAL A 1 197 ? 94.609 117.150 55.982 1.00 81.22 197 VAL A CA 1
ATOM 1345 C C . VAL A 1 197 ? 95.513 116.097 55.352 1.00 80.61 197 VAL A C 1
ATOM 1346 O O . VAL A 1 197 ? 95.201 114.898 55.336 1.00 79.40 197 VAL A O 1
ATOM 1350 N N . GLU A 1 198 ? 96.640 116.548 54.817 1.00 81.59 198 GLU A N 1
ATOM 1351 C CA . GLU A 1 198 ? 97.597 115.640 54.198 1.00 80.72 198 GLU A CA 1
ATOM 1352 C C . GLU A 1 198 ? 98.442 114.982 55.282 1.00 77.25 198 GLU A C 1
ATOM 1353 O O . GLU A 1 198 ? 99.044 115.691 56.096 1.00 77.27 198 GLU A O 1
ATOM 1359 N N . PRO A 1 199 ? 98.498 113.651 55.345 1.00 77.04 199 PRO A N 1
ATOM 1360 C CA . PRO A 1 199 ? 99.279 112.982 56.398 1.00 70.87 199 PRO A CA 1
ATOM 1361 C C . PRO A 1 199 ? 100.741 113.400 56.367 1.00 71.30 199 PRO A C 1
ATOM 1362 O O . PRO A 1 199 ? 101.438 113.214 55.368 1.00 73.22 199 PRO A O 1
ATOM 1366 N N . ASN A 1 200 ? 101.204 113.961 57.481 1.00 68.68 200 ASN A N 1
ATOM 1367 C CA . ASN A 1 200 ? 102.572 114.446 57.583 1.00 68.83 200 ASN A CA 1
ATOM 1368 C C . ASN A 1 200 ? 102.947 114.562 59.053 1.00 65.78 200 ASN A C 1
ATOM 1369 O O . ASN A 1 200 ? 102.103 114.871 59.898 1.00 64.26 200 ASN A O 1
ATOM 1374 N N . VAL A 1 201 ? 104.219 114.309 59.346 1.00 68.13 201 VAL A N 1
ATOM 1375 C CA . VAL A 1 201 ? 104.759 114.433 60.696 1.00 67.11 201 VAL A CA 1
ATOM 1376 C C . VAL A 1 201 ? 105.556 115.734 60.758 1.00 69.04 201 VAL A C 1
ATOM 1377 O O . VAL A 1 201 ? 106.628 115.820 60.137 1.00 68.71 201 VAL A O 1
ATOM 1381 N N . PRO A 1 202 ? 105.086 116.753 61.473 1.00 67.86 202 PRO A N 1
ATOM 1382 C CA . PRO A 1 202 ? 105.816 118.022 61.522 1.00 71.75 202 PRO A CA 1
ATOM 1383 C C . PRO A 1 202 ? 107.076 117.918 62.366 1.00 76.25 202 PRO A C 1
ATOM 1384 O O . PRO A 1 202 ? 107.261 116.994 63.160 1.00 73.05 202 PRO A O 1
ATOM 1388 N N . ARG A 1 203 ? 107.954 118.899 62.179 1.00 80.49 203 ARG A N 1
ATOM 1389 C CA . ARG A 1 203 ? 109.188 119.010 62.943 1.00 84.50 203 ARG A CA 1
ATOM 1390 C C . ARG A 1 203 ? 108.979 120.039 64.048 1.00 84.91 203 ARG A C 1
ATOM 1391 O O . ARG A 1 203 ? 108.576 121.175 63.775 1.00 85.89 203 ARG A O 1
ATOM 1399 N N . ILE A 1 204 ? 109.250 119.640 65.286 1.00 84.60 204 ILE A N 1
ATOM 1400 C CA . ILE A 1 204 ? 109.055 120.487 66.457 1.00 83.78 204 ILE A CA 1
ATOM 1401 C C . ILE A 1 204 ? 110.406 120.727 67.113 1.00 83.71 204 ILE A C 1
ATOM 1402 O O . ILE A 1 204 ? 111.205 119.797 67.273 1.00 82.20 204 ILE A O 1
ATOM 1407 N N . GLU A 1 205 ? 110.665 121.979 67.482 1.00 84.14 205 GLU A N 1
ATOM 1408 C CA . GLU A 1 205 ? 111.891 122.326 68.188 1.00 83.86 205 GLU A CA 1
ATOM 1409 C C . GLU A 1 205 ? 111.785 121.860 69.635 1.00 80.12 205 GLU A C 1
ATOM 1410 O O . GLU A 1 205 ? 110.857 122.247 70.352 1.00 80.07 205 GLU A O 1
ATOM 1416 N N . GLY A 1 206 ? 112.733 121.032 70.062 1.00 76.11 206 GLY A N 1
ATOM 1417 C CA . GLY A 1 206 ? 112.746 120.480 71.397 1.00 71.31 206 GLY A CA 1
ATOM 1418 C C . GLY A 1 206 ? 113.707 121.200 72.318 1.00 71.26 206 GLY A C 1
ATOM 1419 O O . GLY A 1 206 ? 114.127 122.336 72.068 1.00 73.41 206 GLY A O 1
ATOM 1420 N N . ARG A 1 207 ? 114.061 120.524 73.409 1.00 69.77 207 ARG A N 1
ATOM 1421 C CA . ARG A 1 207 ? 114.987 121.053 74.397 1.00 70.19 207 ARG A CA 1
ATOM 1422 C C . ARG A 1 207 ? 116.105 120.049 74.630 1.00 71.62 207 ARG A C 1
ATOM 1423 O O . ARG A 1 207 ? 115.889 118.835 74.589 1.00 68.35 207 ARG A O 1
ATOM 1431 N N . ARG A 1 208 ? 117.304 120.567 74.873 1.00 73.73 208 ARG A N 1
ATOM 1432 C CA . ARG A 1 208 ? 118.464 119.712 75.073 1.00 73.04 208 ARG A CA 1
ATOM 1433 C C . ARG A 1 208 ? 118.341 118.919 76.370 1.00 68.82 208 ARG A C 1
ATOM 1434 O O . ARG A 1 208 ? 117.750 119.373 77.353 1.00 68.72 208 ARG A O 1
ATOM 1442 N N . TRP A 1 209 ? 118.898 117.711 76.357 1.00 68.19 209 TRP A N 1
ATOM 1443 C CA . TRP A 1 209 ? 118.951 116.868 77.541 1.00 63.53 209 TRP A CA 1
ATOM 1444 C C . TRP A 1 209 ? 120.202 117.187 78.349 1.00 63.92 209 TRP A C 1
ATOM 1445 O O . TRP A 1 209 ? 121.291 117.350 77.792 1.00 62.69 209 TRP A O 1
ATOM 1456 N N . THR A 1 210 ? 120.039 117.274 79.664 1.00 60.48 210 THR A N 1
ATOM 1457 C CA . THR A 1 210 ? 121.131 117.589 80.571 1.00 62.04 210 THR A CA 1
ATOM 1458 C C . THR A 1 210 ? 121.599 116.332 81.292 1.00 59.85 210 THR A C 1
ATOM 1459 O O . THR A 1 210 ? 120.860 115.355 81.434 1.00 57.34 210 THR A O 1
ATOM 1463 N N . GLN A 1 211 ? 122.845 116.374 81.753 1.00 61.99 211 GLN A N 1
ATOM 1464 C CA . GLN A 1 211 ? 123.478 115.247 82.423 1.00 60.66 211 GLN A CA 1
ATOM 1465 C C . GLN A 1 211 ? 123.387 115.420 83.933 1.00 62.56 211 GLN A C 1
ATOM 1466 O O . GLN A 1 211 ? 123.686 116.497 84.458 1.00 63.62 211 GLN A O 1
ATOM 1472 N N . MET A 1 212 ? 122.971 114.362 84.623 1.00 60.59 212 MET A N 1
ATOM 1473 C CA . MET A 1 212 ? 122.992 114.338 86.083 1.00 61.81 212 MET A CA 1
ATOM 1474 C C . MET A 1 212 ? 124.429 114.125 86.536 1.00 64.48 212 MET A C 1
ATOM 1475 O O . MET A 1 212 ? 124.890 112.991 86.672 1.00 63.16 212 MET A O 1
ATOM 1480 N N . LYS A 1 213 ? 125.153 115.222 86.762 1.00 64.07 213 LYS A N 1
ATOM 1481 C CA . LYS A 1 213 ? 126.549 115.113 87.167 1.00 65.91 213 LYS A CA 1
ATOM 1482 C C . LYS A 1 213 ? 126.693 114.722 88.631 1.00 65.83 213 LYS A C 1
ATOM 1483 O O . LYS A 1 213 ? 127.682 114.079 89.000 1.00 66.55 213 LYS A O 1
ATOM 1489 N N . LYS A 1 214 ? 125.732 115.092 89.472 1.00 65.36 214 LYS A N 1
ATOM 1490 C CA . LYS A 1 214 ? 125.755 114.749 90.885 1.00 63.92 214 LYS A CA 1
ATOM 1491 C C . LYS A 1 214 ? 124.398 114.204 91.300 1.00 60.88 214 LYS A C 1
ATOM 1492 O O . LYS A 1 214 ? 123.359 114.597 90.762 1.00 61.84 214 LYS A O 1
ATOM 1498 N N . LEU A 1 215 ? 124.418 113.280 92.254 1.00 63.43 215 LEU A N 1
ATOM 1499 C CA . LEU A 1 215 ? 123.177 112.736 92.777 1.00 60.05 215 LEU A CA 1
ATOM 1500 C C . LEU A 1 215 ? 122.445 113.799 93.593 1.00 59.50 215 LEU A C 1
ATOM 1501 O O . LEU A 1 215 ? 123.073 114.546 94.349 1.00 60.96 215 LEU A O 1
ATOM 1506 N N . PRO A 1 216 ? 121.125 113.895 93.460 1.00 57.57 216 PRO A N 1
ATOM 1507 C CA . PRO A 1 216 ? 120.386 114.937 94.180 1.00 58.32 216 PRO A CA 1
ATOM 1508 C C . PRO A 1 216 ? 120.354 114.682 95.679 1.00 58.05 216 PRO A C 1
ATOM 1509 O O . PRO A 1 216 ? 120.445 113.544 96.146 1.00 56.19 216 PRO A O 1
ATOM 1513 N N . LEU A 1 217 ? 120.221 115.768 96.433 1.00 57.92 217 LEU A N 1
ATOM 1514 C CA . LEU A 1 217 ? 120.073 115.711 97.879 1.00 56.99 217 LEU A CA 1
ATOM 1515 C C . LEU A 1 217 ? 118.605 115.860 98.251 1.00 55.97 217 LEU A C 1
ATOM 1516 O O . LEU A 1 217 ? 117.881 116.665 97.658 1.00 58.11 217 LEU A O 1
ATOM 1521 N N . LEU A 1 218 ? 118.169 115.078 99.233 1.00 57.65 218 LEU A N 1
ATOM 1522 C CA . LEU A 1 218 ? 116.782 115.095 99.670 1.00 56.72 218 LEU A CA 1
ATOM 1523 C C . LEU A 1 218 ? 116.590 116.112 100.787 1.00 59.75 218 LEU A C 1
ATOM 1524 O O . LEU A 1 218 ? 117.431 116.238 101.681 1.00 59.61 218 LEU A O 1
ATOM 1529 N N . LYS A 1 219 ? 115.478 116.839 100.724 1.00 56.55 219 LYS A N 1
ATOM 1530 C CA . LYS A 1 219 ? 115.194 117.863 101.719 1.00 61.39 219 LYS A CA 1
ATOM 1531 C C . LYS A 1 219 ? 114.893 117.226 103.070 1.00 64.18 219 LYS A C 1
ATOM 1532 O O . LYS A 1 219 ? 114.121 116.267 103.159 1.00 61.69 219 LYS A O 1
ATOM 1538 N N . GLU A 1 220 ? 115.503 117.764 104.121 1.00 65.84 220 GLU A N 1
ATOM 1539 C CA . GLU A 1 220 ? 115.263 117.317 105.486 1.00 67.92 220 GLU A CA 1
ATOM 1540 C C . GLU A 1 220 ? 114.328 118.311 106.163 1.00 68.26 220 GLU A C 1
ATOM 1541 O O . GLU A 1 220 ? 114.664 119.492 106.298 1.00 69.67 220 GLU A O 1
ATOM 1547 N N . LYS A 1 221 ? 113.161 117.833 106.583 1.00 68.61 221 LYS A N 1
ATOM 1548 C CA . LYS A 1 221 ? 112.161 118.715 107.165 1.00 69.14 221 LYS A CA 1
ATOM 1549 C C . LYS A 1 221 ? 112.549 119.123 108.581 1.00 70.52 221 LYS A C 1
ATOM 1550 O O . LYS A 1 221 ? 113.233 118.391 109.301 1.00 67.88 221 LYS A O 1
ATOM 1556 N N . GLU A 1 222 ? 112.103 120.311 108.974 1.00 71.16 222 GLU A N 1
ATOM 1557 C CA . GLU A 1 222 ? 112.360 120.859 110.296 1.00 72.50 222 GLU A CA 1
ATOM 1558 C C . GLU A 1 222 ? 111.067 120.920 111.097 1.00 70.80 222 GLU A C 1
ATOM 1559 O O . GLU A 1 222 ? 109.984 121.141 110.547 1.00 72.25 222 GLU A O 1
ATOM 1565 N N . GLY A 1 223 ? 111.192 120.720 112.405 1.00 69.80 223 GLY A N 1
ATOM 1566 C CA . GLY A 1 223 ? 110.057 120.752 113.293 1.00 67.29 223 GLY A CA 1
ATOM 1567 C C . GLY A 1 223 ? 110.270 119.876 114.508 1.00 64.21 223 GLY A C 1
ATOM 1568 O O . GLY A 1 223 ? 111.378 119.396 114.768 1.00 63.98 223 GLY A O 1
ATOM 1569 N N . PRO A 1 224 ? 109.213 119.660 115.284 1.00 64.40 224 PRO A N 1
ATOM 1570 C CA . PRO A 1 224 ? 109.311 118.777 116.448 1.00 61.84 224 PRO A CA 1
ATOM 1571 C C . PRO A 1 224 ? 109.633 117.357 116.020 1.00 57.98 224 PRO A C 1
ATOM 1572 O O . PRO A 1 224 ? 109.202 116.915 114.945 1.00 58.09 224 PRO A O 1
ATOM 1576 N N . PRO A 1 225 ? 110.404 116.620 116.818 1.00 60.16 225 PRO A N 1
ATOM 1577 C CA . PRO A 1 225 ? 110.698 115.226 116.469 1.00 55.78 225 PRO A CA 1
ATOM 1578 C C . PRO A 1 225 ? 109.425 114.396 116.389 1.00 53.68 225 PRO A C 1
ATOM 1579 O O . PRO A 1 225 ? 108.497 114.569 117.182 1.00 54.06 225 PRO A O 1
ATOM 1583 N N . SER A 1 226 ? 109.389 113.492 115.420 1.00 54.37 226 SER A N 1
ATOM 1584 C CA . SER A 1 226 ? 108.219 112.642 115.242 1.00 51.81 226 SER A CA 1
ATOM 1585 C C . SER A 1 226 ? 108.093 111.681 116.418 1.00 47.61 226 SER A C 1
ATOM 1586 O O . SER A 1 226 ? 109.074 111.023 116.784 1.00 48.35 226 SER A O 1
ATOM 1589 N N . PRO A 1 227 ? 106.926 111.577 117.040 1.00 50.75 227 PRO A N 1
ATOM 1590 C CA . PRO A 1 227 ? 106.726 110.570 118.082 1.00 48.23 227 PRO A CA 1
ATOM 1591 C C . PRO A 1 227 ? 106.565 109.182 117.474 1.00 44.77 227 PRO A C 1
ATOM 1592 O O . PRO A 1 227 ? 106.405 109.014 116.265 1.00 46.61 227 PRO A O 1
ATOM 1596 N N . TRP A 1 228 ? 106.618 108.178 118.343 1.00 50.25 228 TRP A N 1
ATOM 1597 C CA . TRP A 1 228 ? 106.345 106.813 117.917 1.00 47.58 228 TRP A CA 1
ATOM 1598 C C . TRP A 1 228 ? 104.851 106.669 117.653 1.00 50.86 228 TRP A C 1
ATOM 1599 O O . TRP A 1 228 ? 104.033 106.893 118.551 1.00 47.69 228 TRP A O 1
ATOM 1610 N N . ARG A 1 229 ? 104.492 106.302 116.426 1.00 39.29 229 ARG A N 1
ATOM 1611 C CA . ARG A 1 229 ? 103.099 106.300 115.995 1.00 46.20 229 ARG A CA 1
ATOM 1612 C C . ARG A 1 229 ? 102.712 104.960 115.389 1.00 46.07 229 ARG A C 1
ATOM 1613 O O . ARG A 1 229 ? 101.952 104.892 114.420 1.00 51.08 229 ARG A O 1
ATOM 1621 N N . ALA A 1 230 ? 103.224 103.872 115.949 1.00 48.41 230 ALA A N 1
ATOM 1622 C CA . ALA A 1 230 ? 102.843 102.535 115.525 1.00 46.39 230 ALA A CA 1
ATOM 1623 C C . ALA A 1 230 ? 101.805 101.958 116.482 1.00 46.80 230 ALA A C 1
ATOM 1624 O O . ALA A 1 230 ? 101.568 102.480 117.573 1.00 47.73 230 ALA A O 1
ATOM 1626 N N . LEU A 1 231 ? 101.175 100.863 116.050 1.00 45.68 231 LEU A N 1
ATOM 1627 C CA . LEU A 1 231 ? 100.154 100.228 116.876 1.00 45.75 231 LEU A CA 1
ATOM 1628 C C . LEU A 1 231 ? 100.739 99.709 118.183 1.00 45.89 231 LEU A C 1
ATOM 1629 O O . LEU A 1 231 ? 100.126 99.853 119.247 1.00 48.07 231 LEU A O 1
ATOM 1634 N N . LEU A 1 232 ? 101.919 99.104 118.125 1.00 45.90 232 LEU A N 1
ATOM 1635 C CA . LEU A 1 232 ? 102.581 98.555 119.299 1.00 47.10 232 LEU A CA 1
ATOM 1636 C C . LEU A 1 232 ? 103.928 99.252 119.502 1.00 48.07 232 LEU A C 1
ATOM 1637 O O . LEU A 1 232 ? 104.261 100.220 118.813 1.00 45.56 232 LEU A O 1
ATOM 1642 N N . LEU A 1 233 ? 104.707 98.746 120.458 1.00 46.11 233 LEU A N 1
ATOM 1643 C CA . LEU A 1 233 ? 105.865 99.474 120.964 1.00 47.70 233 LEU A CA 1
ATOM 1644 C C . LEU A 1 233 ? 107.149 99.214 120.189 1.00 47.75 233 LEU A C 1
ATOM 1645 O O . LEU A 1 233 ? 108.011 100.098 120.130 1.00 48.38 233 LEU A O 1
ATOM 1650 N N . GLY A 1 234 ? 107.313 98.035 119.607 1.00 47.62 234 GLY A N 1
ATOM 1651 C CA . GLY A 1 234 ? 108.524 97.759 118.847 1.00 47.87 234 GLY A CA 1
ATOM 1652 C C . GLY A 1 234 ? 109.647 97.285 119.744 1.00 51.86 234 GLY A C 1
ATOM 1653 O O . GLY A 1 234 ? 109.477 96.351 120.529 1.00 51.68 234 GLY A O 1
ATOM 1654 N N . ALA A 1 235 ? 110.810 97.935 119.630 1.00 50.53 235 ALA A N 1
ATOM 1655 C CA . ALA A 1 235 ? 111.995 97.481 120.353 1.00 51.66 235 ALA A CA 1
ATOM 1656 C C . ALA A 1 235 ? 111.835 97.603 121.863 1.00 55.53 235 ALA A C 1
ATOM 1657 O O . ALA A 1 235 ? 112.424 96.815 122.610 1.00 54.35 235 ALA A O 1
ATOM 1659 N N . ASP A 1 236 ? 111.057 98.578 122.332 1.00 52.31 236 ASP A N 1
ATOM 1660 C CA . ASP A 1 236 ? 110.856 98.746 123.766 1.00 55.32 236 ASP A CA 1
ATOM 1661 C C . ASP A 1 236 ? 109.948 97.681 124.367 1.00 55.41 236 ASP A C 1
ATOM 1662 O O . ASP A 1 236 ? 109.810 97.636 125.593 1.00 59.19 236 ASP A O 1
ATOM 1667 N N . SER A 1 237 ? 109.330 96.837 123.544 1.00 55.78 237 SER A N 1
ATOM 1668 C CA . SER A 1 237 ? 108.414 95.825 124.053 1.00 55.14 237 SER A CA 1
ATOM 1669 C C . SER A 1 237 ? 109.140 94.835 124.954 1.00 57.92 237 SER A C 1
ATOM 1670 O O . SER A 1 237 ? 110.245 94.380 124.648 1.00 55.57 237 SER A O 1
ATOM 1673 N N . GLU A 1 238 ? 108.506 94.506 126.077 1.00 54.33 238 GLU A N 1
ATOM 1674 C CA . GLU A 1 238 ? 109.009 93.507 127.007 1.00 54.79 238 GLU A CA 1
ATOM 1675 C C . GLU A 1 238 ? 107.853 92.608 127.418 1.00 51.48 238 GLU A C 1
ATOM 1676 O O . GLU A 1 238 ? 106.689 92.877 127.112 1.00 49.91 238 GLU A O 1
ATOM 1682 N N . TYR A 1 239 ? 108.181 91.525 128.118 1.00 56.97 239 TYR A N 1
ATOM 1683 C CA . TYR A 1 239 ? 107.174 90.581 128.574 1.00 52.64 239 TYR A CA 1
ATOM 1684 C C . TYR A 1 239 ? 107.479 90.163 130.004 1.00 54.24 239 TYR A C 1
ATOM 1685 O O . TYR A 1 239 ? 108.603 90.307 130.491 1.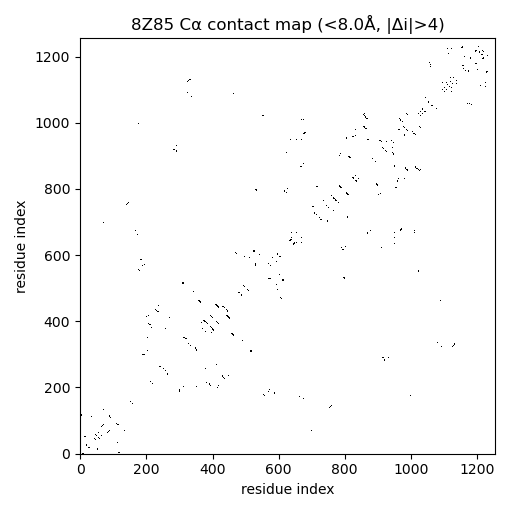00 55.23 239 TYR A O 1
ATOM 1694 N N . ILE A 1 240 ? 106.454 89.646 130.674 1.00 51.53 240 ILE A N 1
ATOM 1695 C CA . ILE A 1 240 ? 106.566 89.117 132.026 1.00 54.00 240 ILE A CA 1
ATOM 1696 C C . ILE A 1 240 ? 106.428 87.604 131.954 1.00 57.13 240 ILE A C 1
ATOM 1697 O O . ILE A 1 240 ? 105.456 87.090 131.387 1.00 57.01 240 ILE A O 1
ATOM 1702 N N . VAL A 1 241 ? 107.396 86.895 132.523 1.00 56.60 241 VAL A N 1
ATOM 1703 C CA . VAL A 1 241 ? 107.369 85.438 132.528 1.00 60.39 241 VAL A CA 1
ATOM 1704 C C . VAL A 1 241 ? 106.343 84.964 133.547 1.00 64.37 241 VAL A C 1
ATOM 1705 O O . VAL A 1 241 ? 106.354 85.396 134.706 1.00 63.35 241 VAL A O 1
ATOM 1709 N N . CYS A 1 242 ? 105.455 84.077 133.119 1.00 63.17 242 CYS A N 1
ATOM 1710 C CA . CYS A 1 242 ? 104.385 83.542 133.942 1.00 66.95 242 CYS A CA 1
ATOM 1711 C C . CYS A 1 242 ? 104.461 82.022 133.977 1.00 69.92 242 CYS A C 1
ATOM 1712 O O . CYS A 1 242 ? 105.040 81.399 133.079 1.00 69.35 242 CYS A O 1
ATOM 1715 N N . PRO A 1 243 ? 103.905 81.393 135.011 1.00 71.35 243 PRO A N 1
ATOM 1716 C CA . PRO A 1 243 ? 103.903 79.935 135.059 1.00 72.68 243 PRO A CA 1
ATOM 1717 C C . PRO A 1 243 ? 103.142 79.362 133.883 1.00 71.63 243 PRO A C 1
ATOM 1718 O O . PRO A 1 243 ? 102.196 79.987 133.365 1.00 71.62 243 PRO A O 1
ATOM 1722 N N . PRO A 1 244 ? 103.531 78.178 133.409 1.00 72.04 244 PRO A N 1
ATOM 1723 C CA . PRO A 1 244 ? 102.851 77.583 132.253 1.00 71.35 244 PRO A CA 1
ATOM 1724 C C . PRO A 1 244 ? 101.368 77.368 132.517 1.00 71.31 244 PRO A C 1
ATOM 1725 O O . PRO A 1 244 ? 100.956 77.040 133.631 1.00 72.01 244 PRO A O 1
ATOM 1729 N N . GLY A 1 245 ? 100.569 77.558 131.475 1.00 70.76 245 GLY A N 1
ATOM 1730 C CA . GLY A 1 245 ? 99.134 77.383 131.590 1.00 70.07 245 GLY A CA 1
ATOM 1731 C C . GLY A 1 245 ? 98.424 78.045 130.421 1.00 68.26 245 GLY A C 1
ATOM 1732 O O . GLY A 1 245 ? 99.027 78.323 129.388 1.00 67.12 245 GLY A O 1
ATOM 1733 N N . THR A 1 246 ? 97.131 78.285 130.618 1.00 69.25 246 THR A N 1
ATOM 1734 C CA . THR A 1 246 ? 96.302 78.920 129.609 1.00 69.07 246 THR A CA 1
ATOM 1735 C C . THR A 1 246 ? 96.394 80.440 129.732 1.00 69.62 246 THR A C 1
ATOM 1736 O O . THR A 1 246 ? 97.059 80.980 130.620 1.00 69.56 246 THR A O 1
ATOM 1740 N N . ASP A 1 247 ? 95.720 81.142 128.818 1.00 70.67 247 ASP A N 1
ATOM 1741 C CA . ASP A 1 247 ? 95.708 82.601 128.869 1.00 69.62 247 ASP A CA 1
ATOM 1742 C C . ASP A 1 247 ? 95.023 83.103 130.133 1.00 70.13 247 ASP A C 1
ATOM 1743 O O . ASP A 1 247 ? 95.500 84.047 130.773 1.00 68.43 247 ASP A O 1
ATOM 1748 N N . GLN A 1 248 ? 93.901 82.484 130.509 1.00 71.16 248 GLN A N 1
ATOM 1749 C CA . GLN A 1 248 ? 93.191 82.900 131.714 1.00 71.42 248 GLN A CA 1
ATOM 1750 C C . GLN A 1 248 ? 94.044 82.691 132.958 1.00 70.26 248 GLN A C 1
ATOM 1751 O O . GLN A 1 248 ? 94.061 83.537 133.859 1.00 69.85 248 GLN A O 1
ATOM 1757 N N . GLU A 1 249 ? 94.759 81.566 133.026 1.00 70.86 249 GLU A N 1
ATOM 1758 C CA . GLU A 1 249 ? 95.611 81.300 134.180 1.00 70.90 249 GLU A CA 1
ATOM 1759 C C . GLU A 1 249 ? 96.736 82.323 134.284 1.00 69.09 249 GLU A C 1
ATOM 1760 O O . GLU A 1 249 ? 97.076 82.772 135.385 1.00 69.52 249 GLU A O 1
ATOM 1766 N N . ALA A 1 250 ? 97.330 82.698 133.149 1.00 70.48 250 ALA A N 1
ATOM 1767 C CA . ALA A 1 250 ? 98.379 83.713 133.163 1.00 68.34 250 ALA A CA 1
ATOM 1768 C C . ALA A 1 250 ? 97.837 85.066 133.606 1.00 68.14 250 ALA A C 1
ATOM 1769 O O . ALA A 1 250 ? 98.488 85.777 134.380 1.00 68.40 250 ALA A O 1
ATOM 1771 N N . ILE A 1 251 ? 96.653 85.444 133.119 1.00 68.62 251 ILE A N 1
ATOM 1772 C CA . ILE A 1 251 ? 96.054 86.713 133.522 1.00 67.54 251 ILE A CA 1
ATOM 1773 C C . ILE A 1 251 ? 95.693 86.691 135.001 1.00 69.71 251 ILE A C 1
ATOM 1774 O O . ILE A 1 251 ? 95.921 87.668 135.724 1.00 70.36 251 ILE A O 1
ATOM 1779 N N . SER A 1 252 ? 95.123 85.580 135.476 1.00 67.79 252 SER A N 1
ATOM 1780 C CA . SER A 1 252 ? 94.785 85.471 136.891 1.00 69.24 252 SER A CA 1
ATOM 1781 C C . SER A 1 252 ? 96.035 85.527 137.759 1.00 69.99 252 SER A C 1
ATOM 1782 O O . SER A 1 252 ? 96.009 86.081 138.864 1.00 72.01 252 SER A O 1
ATOM 1785 N N . TRP A 1 253 ? 97.138 84.951 137.277 1.00 68.92 253 TRP A N 1
ATOM 1786 C CA . TRP A 1 253 ? 98.393 85.013 138.018 1.00 69.16 253 TRP A CA 1
ATOM 1787 C C . TRP A 1 253 ? 98.880 86.449 138.158 1.00 71.13 253 TRP A C 1
ATOM 1788 O O . TRP A 1 253 ? 99.337 86.857 139.232 1.00 74.13 253 TRP A O 1
ATOM 1799 N N . ILE A 1 254 ? 98.792 87.231 137.081 1.00 69.09 254 ILE A N 1
ATOM 1800 C CA . ILE A 1 254 ? 99.286 88.604 137.115 1.00 70.08 254 ILE A CA 1
ATOM 1801 C C . ILE A 1 254 ? 98.345 89.496 137.916 1.00 74.20 254 ILE A C 1
ATOM 1802 O O . ILE A 1 254 ? 98.782 90.284 138.761 1.00 76.35 254 ILE A O 1
ATOM 1807 N N . HIS A 1 255 ? 97.039 89.380 137.666 1.00 72.10 255 HIS A N 1
ATOM 1808 C CA . HIS A 1 255 ? 96.083 90.313 138.255 1.00 75.17 255 HIS A CA 1
ATOM 1809 C C . HIS A 1 255 ? 96.045 90.204 139.774 1.00 78.13 255 HIS A C 1
ATOM 1810 O O . HIS A 1 255 ? 95.971 91.220 140.475 1.00 78.73 255 HIS A O 1
ATOM 1817 N N . SER A 1 256 ? 96.092 88.982 140.303 1.00 77.51 256 SER A N 1
ATOM 1818 C CA . SER A 1 256 ? 95.872 88.770 141.727 1.00 81.29 256 SER A CA 1
ATOM 1819 C C . SER A 1 256 ? 97.015 89.271 142.600 1.00 82.51 256 SER A C 1
ATOM 1820 O O . SER A 1 256 ? 96.793 89.541 143.786 1.00 83.83 256 SER A O 1
ATOM 1823 N N . GLN A 1 257 ? 98.221 89.405 142.057 1.00 81.65 257 GLN A N 1
ATOM 1824 C CA . GLN A 1 257 ? 99.394 89.723 142.867 1.00 83.11 257 GLN A CA 1
ATOM 1825 C C . GLN A 1 257 ? 100.272 90.764 142.172 1.00 82.08 257 GLN A C 1
ATOM 1826 O O . GLN A 1 257 ? 101.497 90.649 142.118 1.00 84.07 257 GLN A O 1
ATOM 1832 N N . SER A 1 258 ? 99.646 91.817 141.648 1.00 81.68 258 SER A N 1
ATOM 1833 C CA . SER A 1 258 ? 100.380 92.905 141.019 1.00 81.41 258 SER A CA 1
ATOM 1834 C C . SER A 1 258 ? 99.923 94.236 141.597 1.00 81.58 258 SER A C 1
ATOM 1835 O O . SER A 1 258 ? 98.791 94.383 142.063 1.00 81.27 258 SER A O 1
ATOM 1838 N N . GLU A 1 259 ? 100.829 95.211 141.556 1.00 82.02 259 GLU A N 1
ATOM 1839 C CA . GLU A 1 259 ? 100.572 96.560 142.043 1.00 81.96 259 GLU A CA 1
ATOM 1840 C C . GLU A 1 259 ? 100.816 97.547 140.913 1.00 80.51 259 GLU A C 1
ATOM 1841 O O . GLU A 1 259 ? 101.871 97.509 140.272 1.00 80.34 259 GLU A O 1
ATOM 1847 N N . ILE A 1 260 ? 99.848 98.428 140.673 1.00 80.00 260 ILE A N 1
ATOM 1848 C CA . ILE A 1 260 ? 99.910 99.396 139.585 1.00 78.91 260 ILE A CA 1
ATOM 1849 C C . ILE A 1 260 ? 99.771 100.795 140.168 1.00 79.75 260 ILE A C 1
ATOM 1850 O O . ILE A 1 260 ? 98.840 101.064 140.935 1.00 78.95 260 ILE A O 1
ATOM 1855 N N . GLU A 1 261 ? 100.697 101.680 139.804 1.00 79.15 261 GLU A N 1
ATOM 1856 C CA . GLU A 1 261 ? 100.615 103.084 140.178 1.00 80.81 261 GLU A CA 1
ATOM 1857 C C . GLU A 1 261 ? 101.217 103.919 139.058 1.00 77.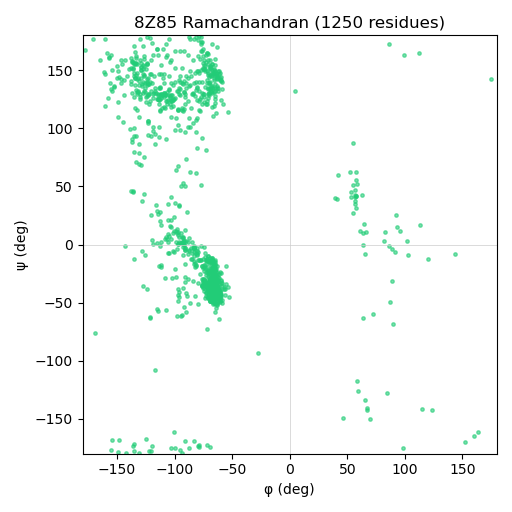73 261 GLU A C 1
ATOM 1858 O O . GLU A 1 261 ? 102.204 103.518 138.437 1.00 75.65 261 GLU A O 1
ATOM 1864 N N . CYS A 1 262 ? 100.616 105.079 138.807 1.00 77.85 262 CYS A N 1
ATOM 1865 C CA . CYS A 1 262 ? 101.022 105.921 137.690 1.00 74.62 262 CYS A CA 1
ATOM 1866 C C . CYS A 1 262 ? 102.280 106.706 138.034 1.00 74.61 262 CYS A C 1
ATOM 1867 O O . CYS A 1 262 ? 102.370 107.319 139.103 1.00 76.73 262 CYS A O 1
ATOM 1870 N N . ILE A 1 263 ? 103.251 106.686 137.124 1.00 72.41 263 ILE A N 1
ATOM 1871 C CA . ILE A 1 263 ? 104.458 107.488 137.268 1.00 71.03 263 ILE A CA 1
ATOM 1872 C C . ILE A 1 263 ? 104.568 108.572 136.204 1.00 68.48 263 ILE A C 1
ATOM 1873 O O . ILE A 1 263 ? 105.339 109.526 136.396 1.00 69.42 263 ILE A O 1
ATOM 1878 N N . ARG A 1 264 ? 103.836 108.463 135.098 1.00 69.29 264 ARG A N 1
ATOM 1879 C CA . ARG A 1 264 ? 103.812 109.502 134.075 1.00 66.78 264 ARG A CA 1
ATOM 1880 C C . ARG A 1 264 ? 102.442 109.481 133.420 1.00 68.45 264 ARG A C 1
ATOM 1881 O O . ARG A 1 264 ? 102.030 108.448 132.884 1.00 65.17 264 ARG A O 1
ATOM 1889 N N . GLU A 1 265 ? 101.744 110.610 133.460 1.00 69.12 265 GLU A N 1
ATOM 1890 C CA . GLU A 1 265 ? 100.400 110.720 132.916 1.00 70.61 265 GLU A CA 1
ATOM 1891 C C . GLU A 1 265 ? 100.403 111.639 131.704 1.00 70.53 265 GLU A C 1
ATOM 1892 O O . GLU A 1 265 ? 101.015 112.712 131.726 1.00 72.71 265 GLU A O 1
ATOM 1898 N N . SER A 1 266 ? 99.720 111.211 130.649 1.00 68.94 266 SER A N 1
ATOM 1899 C CA . SER A 1 266 ? 99.594 111.980 129.423 1.00 68.55 266 SER A CA 1
ATOM 1900 C C . SER A 1 266 ? 98.172 112.505 129.283 1.00 70.23 266 SER A C 1
ATOM 1901 O O . SER A 1 266 ? 97.209 111.863 129.713 1.00 69.44 266 SER A O 1
ATOM 1904 N N . LYS A 1 267 ? 98.048 113.691 128.685 1.00 70.14 267 LYS A N 1
ATOM 1905 C CA . LYS A 1 267 ? 96.726 114.254 128.440 1.00 71.49 267 LYS A CA 1
ATOM 1906 C C . LYS A 1 267 ? 95.949 113.432 127.421 1.00 69.11 267 LYS A C 1
ATOM 1907 O O . LYS A 1 267 ? 94.722 113.325 127.518 1.00 70.52 267 LYS A O 1
ATOM 1913 N N . SER A 1 268 ? 96.643 112.852 126.438 1.00 69.89 268 SER A N 1
ATOM 1914 C CA . SER A 1 268 ? 95.970 112.042 125.429 1.00 68.00 268 SER A CA 1
ATOM 1915 C C . SER A 1 268 ? 95.351 110.793 126.043 1.00 66.14 268 SER A C 1
ATOM 1916 O O . SER A 1 268 ? 94.241 110.393 125.670 1.00 66.10 268 SER A O 1
ATOM 1919 N N . THR A 1 269 ? 96.053 110.160 126.984 1.00 67.02 269 THR A N 1
ATOM 1920 C CA . THR A 1 269 ? 95.576 108.960 127.670 1.00 64.71 269 THR A CA 1
ATOM 1921 C C . THR A 1 269 ? 95.506 109.264 129.161 1.00 66.47 269 THR A C 1
ATOM 1922 O O . THR A 1 269 ? 96.508 109.128 129.879 1.00 65.91 269 THR A O 1
ATOM 1926 N N . PRO A 1 270 ? 94.347 109.689 129.664 1.00 65.02 270 PRO A N 1
ATOM 1927 C CA . PRO A 1 270 ? 94.233 110.008 131.091 1.00 67.03 270 PRO A CA 1
ATOM 1928 C C . PRO A 1 270 ? 94.531 108.796 131.961 1.00 67.82 270 PRO A C 1
ATOM 1929 O O . PRO A 1 270 ? 94.257 107.654 131.590 1.00 66.91 270 PRO A O 1
ATOM 1933 N N . ALA A 1 271 ? 95.104 109.061 133.136 1.00 68.50 271 ALA A N 1
ATOM 1934 C CA . ALA A 1 271 ? 95.458 107.991 134.060 1.00 68.56 271 ALA A CA 1
ATOM 1935 C C . ALA A 1 271 ? 94.244 107.254 134.609 1.00 68.38 271 ALA A C 1
ATOM 1936 O O . ALA A 1 271 ? 94.410 106.176 135.189 1.00 68.19 271 ALA A O 1
ATOM 1938 N N . SER A 1 272 ? 93.039 107.800 134.443 1.00 68.44 272 SER A N 1
ATOM 1939 C CA . SER A 1 272 ? 91.837 107.148 134.946 1.00 69.04 272 SER A CA 1
ATOM 1940 C C . SER A 1 272 ? 91.443 105.920 134.137 1.00 67.59 272 SER A C 1
ATOM 1941 O O . SER A 1 272 ? 90.606 105.140 134.603 1.00 69.16 272 SER A O 1
ATOM 1944 N N . VAL A 1 273 ? 92.019 105.723 132.945 1.00 68.21 273 VAL A N 1
ATOM 1945 C CA . VAL A 1 273 ? 91.681 104.556 132.132 1.00 67.34 273 VAL A CA 1
ATOM 1946 C C . VAL A 1 273 ? 92.348 103.285 132.626 1.00 66.30 273 VAL A C 1
ATOM 1947 O O . VAL A 1 273 ? 92.136 102.219 132.035 1.00 66.42 273 VAL A O 1
ATOM 1951 N N . ILE A 1 274 ? 93.156 103.363 133.687 1.00 66.12 274 ILE A N 1
ATOM 1952 C CA . ILE A 1 274 ? 93.732 102.155 134.269 1.00 65.69 274 ILE A CA 1
ATOM 1953 C C . ILE A 1 274 ? 92.637 101.272 134.852 1.00 67.80 274 ILE A C 1
ATOM 1954 O O . ILE A 1 274 ? 92.787 100.046 134.921 1.00 68.13 274 ILE A O 1
ATOM 1959 N N . THR A 1 275 ? 91.520 101.871 135.272 1.00 66.82 275 THR A N 1
ATOM 1960 C CA . THR A 1 275 ? 90.392 101.082 135.754 1.00 67.84 275 THR A CA 1
ATOM 1961 C C . THR A 1 275 ? 89.796 100.232 134.641 1.00 69.46 275 THR A C 1
ATOM 1962 O O . THR A 1 275 ? 89.288 99.135 134.901 1.00 69.41 275 THR A O 1
ATOM 1966 N N . CYS A 1 276 ? 89.848 100.719 133.399 1.00 67.75 276 CYS A N 1
ATOM 1967 C CA . CYS A 1 276 ? 89.366 99.928 132.271 1.00 68.23 276 CYS A CA 1
ATOM 1968 C C . CYS A 1 276 ? 90.183 98.654 132.107 1.00 67.22 276 CYS A C 1
ATOM 1969 O O . CYS A 1 276 ? 89.628 97.579 131.853 1.00 67.61 276 CYS A O 1
ATOM 1972 N N . LEU A 1 277 ? 91.505 98.756 132.248 1.00 68.25 277 LEU A N 1
ATOM 1973 C CA . LEU A 1 277 ? 92.363 97.586 132.105 1.00 68.15 277 LEU A CA 1
ATOM 1974 C C . LEU A 1 277 ? 92.154 96.602 133.250 1.00 68.33 277 LEU A C 1
ATOM 1975 O O . LEU A 1 277 ? 91.985 95.399 133.023 1.00 68.55 277 LEU A O 1
ATOM 1980 N N . THR A 1 278 ? 92.157 97.098 134.490 1.00 68.43 278 THR A N 1
ATOM 1981 C CA . THR A 1 278 ? 92.028 96.211 135.643 1.00 68.88 278 THR A CA 1
ATOM 1982 C C . THR A 1 278 ? 90.676 95.510 135.656 1.00 69.09 278 THR A C 1
ATOM 1983 O O . THR A 1 278 ? 90.575 94.349 136.068 1.00 70.05 278 THR A O 1
ATOM 1987 N N . SER A 1 279 ? 89.621 96.203 135.219 1.00 68.86 279 SER A N 1
ATOM 1988 C CA . SER A 1 279 ? 88.317 95.558 135.105 1.00 68.49 279 SER A CA 1
ATOM 1989 C C . SER A 1 279 ? 88.353 94.431 134.082 1.00 68.10 279 SER A C 1
ATOM 1990 O O . SER A 1 279 ? 87.772 93.362 134.302 1.00 68.85 279 SER A O 1
ATOM 1993 N N . SER A 1 280 ? 89.030 94.652 132.953 1.00 68.61 280 SER A N 1
ATOM 1994 C CA . SER A 1 280 ? 89.171 93.596 131.957 1.00 67.37 280 SER A CA 1
ATOM 1995 C C . SER A 1 280 ? 90.103 92.491 132.437 1.00 67.83 280 SER A C 1
ATOM 1996 O O . SER A 1 280 ? 89.899 91.321 132.094 1.00 67.78 280 SER A O 1
ATOM 1999 N N . LEU A 1 281 ? 91.131 92.838 133.215 1.00 67.92 281 LEU A N 1
ATOM 2000 C CA . LEU A 1 281 ? 91.998 91.814 133.789 1.00 68.45 281 LEU A CA 1
ATOM 2001 C C . LEU A 1 281 ? 91.223 90.908 134.735 1.00 71.66 281 LEU A C 1
ATOM 2002 O O . LEU A 1 281 ? 91.400 89.685 134.722 1.00 70.39 281 LEU A O 1
ATOM 2007 N N . GLN A 1 282 ? 90.359 91.493 135.568 1.00 68.82 282 GLN A N 1
ATOM 2008 C CA . GLN A 1 282 ? 89.559 90.691 136.487 1.00 71.67 282 GLN A CA 1
ATOM 2009 C C . GLN A 1 282 ? 88.528 89.853 135.742 1.00 70.99 282 GLN A C 1
ATOM 2010 O O . GLN A 1 282 ? 88.308 88.685 136.082 1.00 73.11 282 GLN A O 1
ATOM 2016 N N . SER A 1 283 ? 87.881 90.433 134.728 1.00 70.80 283 SER A N 1
ATOM 2017 C CA . SER A 1 283 ? 86.870 89.696 133.977 1.00 70.85 283 SER A CA 1
ATOM 2018 C C . SER A 1 283 ? 87.486 88.542 133.196 1.00 70.07 283 SER A C 1
ATOM 2019 O O . SER A 1 283 ? 86.929 87.438 133.166 1.00 72.19 283 SER A O 1
ATOM 2022 N N . PHE A 1 284 ? 88.632 88.775 132.553 1.00 70.85 284 PHE A N 1
ATOM 2023 C CA . PHE A 1 284 ? 89.269 87.714 131.780 1.00 69.27 284 PHE A CA 1
ATOM 2024 C C . PHE A 1 284 ? 89.815 86.623 132.692 1.00 70.93 284 PHE A C 1
ATOM 2025 O O . PHE A 1 284 ? 89.806 85.441 132.329 1.00 71.08 284 PHE A O 1
ATOM 2033 N N . ALA A 1 285 ? 90.300 87.001 133.877 1.00 69.19 285 ALA A N 1
ATOM 2034 C CA . ALA A 1 285 ? 90.796 86.009 134.825 1.00 70.62 285 ALA A CA 1
ATOM 2035 C C . ALA A 1 285 ? 89.684 85.093 135.314 1.00 73.66 285 ALA A C 1
ATOM 2036 O O . ALA A 1 285 ? 89.949 83.957 135.722 1.00 73.28 285 ALA A O 1
ATOM 2038 N N . GLU A 1 286 ? 88.440 85.564 135.283 1.00 72.46 286 GLU A N 1
ATOM 2039 C CA . GLU A 1 286 ? 87.294 84.770 135.699 1.00 75.78 286 GLU A CA 1
ATOM 2040 C C . GLU A 1 286 ? 86.650 84.011 134.547 1.00 74.98 286 GLU A C 1
ATOM 2041 O O . GLU A 1 286 ? 85.633 83.343 134.756 1.00 77.23 286 GLU A O 1
ATOM 2047 N N . GLY A 1 287 ? 87.211 84.096 133.345 1.00 74.19 287 GLY A N 1
ATOM 2048 C CA . GLY A 1 287 ? 86.676 83.398 132.198 1.00 77.37 287 GLY A CA 1
ATOM 2049 C C . GLY A 1 287 ? 85.758 84.204 131.308 1.00 74.71 287 GLY A C 1
ATOM 2050 O O . GLY A 1 287 ? 85.105 83.620 130.436 1.00 78.48 287 GLY A O 1
ATOM 2051 N N . ASN A 1 288 ? 85.686 85.519 131.494 1.00 72.87 288 ASN A N 1
ATOM 2052 C CA . ASN A 1 288 ? 84.803 86.377 130.703 1.00 70.29 288 ASN A CA 1
ATOM 2053 C C . ASN A 1 288 ? 85.632 87.369 129.903 1.00 67.66 288 ASN A C 1
ATOM 2054 O O . ASN A 1 288 ? 86.010 88.432 130.427 1.00 67.89 288 ASN A O 1
ATOM 2059 N N . PRO A 1 289 ? 85.948 87.072 128.641 1.00 69.19 289 PRO A N 1
ATOM 2060 C CA . PRO A 1 289 ? 86.680 88.049 127.819 1.00 65.58 289 PRO A CA 1
ATOM 2061 C C . PRO A 1 289 ? 85.896 89.320 127.550 1.00 62.85 289 PRO A C 1
ATOM 2062 O O . PRO A 1 289 ? 86.502 90.339 127.198 1.00 61.72 289 PRO A O 1
ATOM 2066 N N . VAL A 1 290 ? 84.575 89.296 127.702 1.00 65.26 290 VAL A N 1
ATOM 2067 C CA . VAL A 1 290 ? 83.717 90.442 127.428 1.00 63.30 290 VAL A CA 1
ATOM 2068 C C . VAL A 1 290 ? 83.094 90.899 128.739 1.00 64.37 290 VAL A C 1
ATOM 2069 O O . VAL A 1 290 ? 82.519 90.089 129.476 1.00 64.78 290 VAL A O 1
ATOM 2073 N N . ARG A 1 291 ? 83.208 92.192 129.028 1.00 63.19 291 ARG A N 1
ATOM 2074 C CA . ARG A 1 291 ? 82.693 92.769 130.260 1.00 65.15 291 ARG A CA 1
ATOM 2075 C C . ARG A 1 291 ? 81.793 93.953 129.937 1.00 67.35 291 ARG A C 1
ATOM 2076 O O . ARG A 1 291 ? 81.829 94.507 128.836 1.00 66.51 291 ARG A O 1
ATOM 2084 N N . SER A 1 292 ? 80.982 94.334 130.919 1.00 67.31 292 SER A N 1
ATOM 2085 C CA . SER A 1 292 ? 80.059 95.445 130.755 1.00 69.54 292 SER A CA 1
ATOM 2086 C C . SER A 1 292 ? 80.800 96.778 130.809 1.00 69.63 292 SER A C 1
ATOM 2087 O O . SER A 1 292 ? 81.936 96.874 131.280 1.00 69.33 292 SER A O 1
ATOM 2090 N N . ARG A 1 293 ? 80.133 97.815 130.312 1.00 70.57 293 ARG A N 1
ATOM 2091 C CA . ARG A 1 293 ? 80.710 99.151 130.287 1.00 70.85 293 ARG A CA 1
ATOM 2092 C C . ARG A 1 293 ? 80.825 99.725 131.695 1.00 72.05 293 ARG A C 1
ATOM 2093 O O . ARG A 1 293 ? 79.990 99.469 132.567 1.00 72.02 293 ARG A O 1
ATOM 2101 N N . ILE A 1 294 ? 81.879 100.511 131.912 1.00 72.02 294 ILE A N 1
ATOM 2102 C CA . ILE A 1 294 ? 82.023 101.284 133.141 1.00 74.13 294 ILE A CA 1
ATOM 2103 C C . ILE A 1 294 ? 82.122 102.757 132.767 1.00 76.67 294 ILE A C 1
ATOM 2104 O O . ILE A 1 294 ? 82.111 103.107 131.582 1.00 75.13 294 ILE A O 1
ATOM 2109 N N . HIS A 1 295 ? 82.208 103.629 133.774 1.00 78.01 295 HIS A N 1
ATOM 2110 C CA . HIS A 1 295 ? 82.231 105.064 133.506 1.00 79.92 295 HIS A CA 1
ATOM 2111 C C . HIS A 1 295 ? 83.481 105.474 132.737 1.00 78.06 295 HIS A C 1
ATOM 2112 O O . HIS A 1 295 ? 83.408 106.302 131.822 1.00 77.58 295 HIS A O 1
ATOM 2119 N N . GLU A 1 296 ? 84.637 104.911 133.093 1.00 78.76 296 GLU A N 1
ATOM 2120 C CA . GLU A 1 296 ? 85.890 105.291 132.451 1.00 77.52 296 GLU A CA 1
ATOM 2121 C C . GLU A 1 296 ? 85.983 104.826 131.003 1.00 73.44 296 GLU A C 1
ATOM 2122 O O . GLU A 1 296 ? 86.893 105.262 130.291 1.00 72.05 296 GLU A O 1
ATOM 2128 N N . ASP A 1 297 ? 85.074 103.959 130.555 1.00 75.42 297 ASP A N 1
ATOM 2129 C CA . ASP A 1 297 ? 85.097 103.488 129.175 1.00 70.46 297 ASP A CA 1
ATOM 2130 C C . ASP A 1 297 ? 84.752 104.585 128.178 1.00 67.32 297 ASP A C 1
ATOM 2131 O O . ASP A 1 297 ? 85.134 104.480 127.008 1.00 64.77 297 ASP A O 1
ATOM 2136 N N . ILE A 1 298 ? 84.033 105.623 128.607 1.00 70.70 298 ILE A N 1
ATOM 2137 C CA . ILE A 1 298 ? 83.675 106.708 127.699 1.00 68.27 298 ILE A CA 1
ATOM 2138 C C . ILE A 1 298 ? 84.922 107.451 127.237 1.00 66.19 298 ILE A C 1
ATOM 2139 O O . ILE A 1 298 ? 85.085 107.748 126.048 1.00 65.26 298 ILE A O 1
ATOM 2144 N N . ILE A 1 299 ? 85.820 107.766 128.172 1.00 67.39 299 ILE A N 1
ATOM 2145 C CA . ILE A 1 299 ? 87.052 108.459 127.813 1.00 64.72 299 ILE A CA 1
ATOM 2146 C C . ILE A 1 299 ? 87.989 107.532 127.049 1.00 62.29 299 ILE A C 1
ATOM 2147 O O . ILE A 1 299 ? 88.617 107.937 126.063 1.00 62.03 299 ILE A O 1
ATOM 2152 N N . ALA A 1 300 ? 88.099 106.276 127.489 1.00 65.35 300 ALA A N 1
ATOM 2153 C CA . ALA A 1 300 ? 89.071 105.361 126.899 1.00 61.44 300 ALA A CA 1
ATOM 2154 C C . ALA A 1 300 ? 88.751 105.057 125.441 1.00 59.35 300 ALA A C 1
ATOM 2155 O O . ALA A 1 300 ? 89.654 105.009 124.598 1.00 57.92 300 ALA A O 1
ATOM 2157 N N . PHE A 1 301 ? 87.477 104.845 125.122 1.00 62.84 301 PHE A N 1
ATOM 2158 C CA . PHE A 1 301 ? 87.078 104.420 123.787 1.00 60.74 301 PHE A CA 1
ATOM 2159 C C . PHE A 1 301 ? 86.368 105.515 123.002 1.00 64.03 301 PHE A C 1
ATOM 2160 O O . PHE A 1 301 ? 85.903 105.260 121.887 1.00 61.47 301 PHE A O 1
ATOM 2168 N N . GLY A 1 302 ? 86.282 106.724 123.549 1.00 61.91 302 GLY A N 1
ATOM 2169 C CA . GLY A 1 302 ? 85.662 107.825 122.828 1.00 66.71 302 GLY A CA 1
ATOM 2170 C C . GLY A 1 302 ? 84.200 107.607 122.511 1.00 69.68 302 GLY A C 1
ATOM 2171 O O . GLY A 1 302 ? 83.759 107.901 121.393 1.00 72.50 302 GLY A O 1
ATOM 2172 N N . ILE A 1 303 ? 83.434 107.090 123.471 1.00 67.48 303 ILE A N 1
ATOM 2173 C CA . ILE A 1 303 ? 82.013 106.859 123.252 1.00 71.10 303 ILE A CA 1
ATOM 2174 C C . ILE A 1 303 ? 81.297 108.197 123.134 1.00 75.30 303 ILE A C 1
ATOM 2175 O O . ILE A 1 303 ? 81.503 109.104 123.952 1.00 74.26 303 ILE A O 1
ATOM 2180 N N . ASN A 1 304 ? 80.469 108.331 122.097 1.00 75.45 304 ASN A N 1
ATOM 2181 C CA . ASN A 1 304 ? 79.708 109.544 121.801 1.00 78.17 304 ASN A CA 1
ATOM 2182 C C . ASN A 1 304 ? 80.607 110.730 121.468 1.00 78.95 304 ASN A C 1
ATOM 2183 O O . ASN A 1 304 ? 80.160 111.879 121.512 1.00 81.61 304 ASN A O 1
ATOM 2188 N N . LYS A 1 305 ? 81.873 110.476 121.127 1.00 78.14 305 LYS A N 1
ATOM 2189 C CA . LYS A 1 305 ? 82.771 111.566 120.763 1.00 77.85 305 LYS A CA 1
ATOM 2190 C C . LYS A 1 305 ? 82.354 112.228 119.457 1.00 79.69 305 LYS A C 1
ATOM 2191 O O . LYS A 1 305 ? 82.591 113.427 119.270 1.00 80.85 305 LYS A O 1
ATOM 2197 N N . LYS A 1 306 ? 81.745 111.468 118.545 1.00 77.91 306 LYS A N 1
ATOM 2198 C CA . LYS A 1 306 ? 81.288 112.043 117.284 1.00 78.49 306 LYS A CA 1
ATOM 2199 C C . LYS A 1 306 ? 80.220 113.104 117.515 1.00 83.19 306 LYS A C 1
ATOM 2200 O O . LYS A 1 306 ? 80.243 114.167 116.885 1.00 83.31 306 LYS A O 1
ATOM 2206 N N . GLN A 1 307 ? 79.275 112.834 118.418 1.00 82.82 307 GLN A N 1
ATOM 2207 C CA . GLN A 1 307 ? 78.210 113.796 118.681 1.00 85.98 307 GLN A CA 1
ATOM 2208 C C . GLN A 1 307 ? 78.718 114.981 119.492 1.00 87.48 307 GLN A C 1
ATOM 2209 O O . GLN A 1 307 ? 78.294 116.120 119.264 1.00 89.33 307 GLN A O 1
ATOM 2215 N N . GLU A 1 308 ? 79.616 114.735 120.449 1.00 86.12 308 GLU A N 1
ATOM 2216 C CA . GLU A 1 308 ? 80.136 115.823 121.272 1.00 88.12 308 GLU A CA 1
ATOM 2217 C C . GLU A 1 308 ? 80.919 116.828 120.437 1.00 87.95 308 GLU A C 1
ATOM 2218 O O . GLU A 1 308 ? 80.760 118.042 120.605 1.00 90.01 308 GLU A O 1
ATOM 2224 N N . LYS A 1 309 ? 81.773 116.343 119.533 1.00 86.97 309 LYS A N 1
ATOM 2225 C CA . LYS A 1 309 ? 82.546 117.254 118.696 1.00 86.95 309 LYS A CA 1
ATOM 2226 C C . LYS A 1 309 ? 81.658 117.953 117.675 1.00 88.99 309 LYS A C 1
ATOM 2227 O O . LYS A 1 309 ? 81.891 119.120 117.338 1.00 89.60 309 LYS A O 1
ATOM 2233 N N . LYS A 1 310 ? 80.641 117.256 117.163 1.00 88.11 310 LYS A N 1
ATOM 2234 C CA . LYS A 1 310 ? 79.703 117.889 116.243 1.00 89.66 310 LYS A CA 1
ATOM 2235 C C . LYS A 1 310 ? 78.918 118.997 116.934 1.00 91.71 310 LYS A C 1
ATOM 2236 O O . LYS A 1 310 ? 78.709 120.072 116.360 1.00 92.66 310 LYS A O 1
ATOM 2242 N N . GLN A 1 311 ? 78.469 118.749 118.167 1.00 91.23 311 GLN A N 1
ATOM 2243 C CA . GLN A 1 311 ? 77.766 119.783 118.920 1.00 92.67 311 GLN A CA 1
ATOM 2244 C C . GLN A 1 311 ? 78.683 120.957 119.237 1.00 93.62 311 GLN A C 1
ATOM 2245 O O . GLN A 1 311 ? 78.271 122.118 119.136 1.00 95.09 311 GLN A O 1
ATOM 2251 N N . SER A 1 312 ? 79.927 120.674 119.630 1.00 92.70 312 SER A N 1
ATOM 2252 C CA . SER A 1 312 ? 80.873 121.745 119.927 1.00 93.30 312 SER A CA 1
ATOM 2253 C C . SER A 1 312 ? 81.210 122.551 118.678 1.00 95.12 312 SER A C 1
ATOM 2254 O O . SER A 1 312 ? 81.317 123.781 118.738 1.00 96.21 312 SER A O 1
ATOM 2257 N N . ALA A 1 313 ? 81.391 121.874 117.541 1.00 94.30 313 ALA A N 1
ATOM 2258 C CA . ALA A 1 313 ? 81.735 122.576 116.309 1.00 95.99 313 ALA A CA 1
ATOM 2259 C C . ALA A 1 313 ? 80.608 123.497 115.859 1.00 97.70 313 ALA A C 1
ATOM 2260 O O . ALA A 1 313 ? 80.856 124.635 115.443 1.00 99.20 313 ALA A O 1
ATOM 2262 N N . SER A 1 314 ? 79.362 123.024 115.934 1.00 97.57 314 SER A N 1
ATOM 2263 C CA . SER A 1 314 ? 78.235 123.838 115.493 1.00 98.75 314 SER A CA 1
ATOM 2264 C C . SER A 1 314 ? 77.999 125.027 116.415 1.00 100.24 314 SER A C 1
ATOM 2265 O O . SER A 1 314 ? 77.610 126.103 115.947 1.00 100.62 314 SER A O 1
ATOM 2268 N N . SER A 1 315 ? 78.220 124.854 117.720 1.00 100.26 315 SER A N 1
ATOM 2269 C CA . SER A 1 315 ? 78.008 125.950 118.660 1.00 102.15 315 SER A CA 1
ATOM 2270 C C . SER A 1 315 ? 78.984 127.094 118.414 1.00 103.72 315 SER A C 1
ATOM 2271 O O . SER A 1 315 ? 78.608 128.268 118.502 1.00 103.66 315 SER A O 1
ATOM 2274 N N . SER A 1 316 ? 80.240 126.773 118.103 1.00 105.11 316 SER A N 1
ATOM 2275 C CA . SER A 1 316 ? 81.277 127.771 117.885 1.00 107.07 316 SER A CA 1
ATOM 2276 C C . SER A 1 316 ? 81.538 128.029 116.405 1.00 106.76 316 SER A C 1
ATOM 2277 O O . SER A 1 316 ? 82.631 128.477 116.043 1.00 108.07 316 SER A O 1
ATOM 2280 N N . ALA A 1 317 ? 80.560 127.757 115.545 1.00 104.94 317 ALA A N 1
ATOM 2281 C CA . ALA A 1 317 ? 80.712 127.947 114.109 1.00 103.64 317 ALA A CA 1
ATOM 2282 C C . ALA A 1 317 ? 80.259 129.351 113.730 1.00 104.38 317 ALA A C 1
ATOM 2283 O O . ALA A 1 317 ? 79.103 129.721 113.965 1.00 104.47 317 ALA A O 1
ATOM 2285 N N . SER A 1 318 ? 81.167 130.128 113.144 1.00 104.73 318 SER A N 1
ATOM 2286 C CA . SER A 1 318 ? 80.845 131.469 112.681 1.00 104.71 318 SER A CA 1
ATOM 2287 C C . SER A 1 318 ? 81.721 131.801 111.483 1.00 104.21 318 SER A C 1
ATOM 2288 O O . SER A 1 318 ? 82.825 131.269 111.336 1.00 103.50 318 SER A O 1
ATOM 2291 N N . GLY A 1 319 ? 81.215 132.690 110.626 1.00 103.18 319 GLY A N 1
ATOM 2292 C CA . GLY A 1 319 ? 81.931 133.129 109.444 1.00 102.28 319 GLY A CA 1
ATOM 2293 C C . GLY A 1 319 ? 81.218 132.691 108.173 1.00 99.97 319 GLY A C 1
ATOM 2294 O O . GLY A 1 319 ? 79.984 132.700 108.100 1.00 100.43 319 GLY A O 1
ATOM 2295 N N . GLU A 1 320 ? 82.008 132.307 107.174 1.00 96.22 320 GLU A N 1
ATOM 2296 C CA . GLU A 1 320 ? 81.494 131.894 105.878 1.00 93.68 320 GLU A CA 1
ATOM 2297 C C . GLU A 1 320 ? 82.073 130.536 105.510 1.00 89.76 320 GLU A C 1
ATOM 2298 O O . GLU A 1 320 ? 83.208 130.210 105.868 1.00 89.60 320 GLU A O 1
ATOM 2304 N N . TRP A 1 321 ? 81.275 129.742 104.799 1.00 88.43 321 TRP A N 1
ATOM 2305 C CA . TRP A 1 321 ? 81.742 128.452 104.309 1.00 84.15 321 TRP A CA 1
ATOM 2306 C C . TRP A 1 321 ? 82.904 128.658 103.347 1.00 80.53 321 TRP A C 1
ATOM 2307 O O . TRP A 1 321 ? 82.831 129.496 102.444 1.00 82.47 321 TRP A O 1
ATOM 2318 N N . LYS A 1 322 ? 83.976 127.897 103.540 1.00 78.43 322 LYS A N 1
ATOM 2319 C CA . LYS A 1 322 ? 85.149 127.974 102.686 1.00 74.16 322 LYS A CA 1
ATOM 2320 C C . LYS A 1 322 ? 85.589 126.571 102.290 1.00 69.50 322 LYS A C 1
ATOM 2321 O O . LYS A 1 322 ? 85.292 125.588 102.974 1.00 70.10 322 LYS A O 1
ATOM 2327 N N . ARG A 1 323 ? 86.289 126.487 101.160 1.00 69.94 323 ARG A N 1
ATOM 2328 C CA . ARG A 1 323 ? 86.785 125.201 100.691 1.00 66.35 323 ARG A CA 1
ATOM 2329 C C . ARG A 1 323 ? 87.774 124.626 101.697 1.00 67.84 323 ARG A C 1
ATOM 2330 O O . ARG A 1 323 ? 88.649 125.331 102.205 1.00 69.43 323 ARG A O 1
ATOM 2338 N N . ALA A 1 324 ? 87.624 123.337 101.987 1.00 65.88 324 ALA A N 1
ATOM 2339 C CA . ALA A 1 324 ? 88.438 122.701 103.014 1.00 68.16 324 ALA A CA 1
ATOM 2340 C C . ALA A 1 324 ? 89.903 122.675 102.601 1.00 70.19 324 ALA A C 1
ATOM 2341 O O . ALA A 1 324 ? 90.240 122.279 101.481 1.00 68.31 324 ALA A O 1
ATOM 2343 N N . GLU A 1 325 ? 90.774 123.103 103.511 1.00 71.96 325 GLU A N 1
ATOM 2344 C CA . GLU A 1 325 ? 92.219 123.055 103.318 1.00 73.45 325 GLU A CA 1
ATOM 2345 C C . GLU A 1 325 ? 92.818 122.263 104.470 1.00 72.78 325 GLU A C 1
ATOM 2346 O O . GLU A 1 325 ? 92.893 122.761 105.599 1.00 75.03 325 GLU A O 1
ATOM 2352 N N . TYR A 1 326 ? 93.239 121.037 104.187 1.00 71.86 326 TYR A N 1
ATOM 2353 C CA . TYR A 1 326 ? 93.855 120.173 105.181 1.00 70.09 326 TYR A CA 1
ATOM 2354 C C . TYR A 1 326 ? 95.363 120.368 105.158 1.00 70.78 326 TYR A C 1
ATOM 2355 O O . TYR A 1 326 ? 95.961 120.531 104.092 1.00 69.40 326 TYR A O 1
ATOM 2364 N N . GLN A 1 327 ? 95.971 120.370 106.339 1.00 71.17 327 GLN A N 1
ATOM 2365 C CA . GLN A 1 327 ? 97.407 120.552 106.477 1.00 71.93 327 GLN A CA 1
ATOM 2366 C C . GLN A 1 327 ? 98.004 119.376 107.235 1.00 69.95 327 GLN A C 1
ATOM 2367 O O . GLN A 1 327 ? 97.407 118.870 108.191 1.00 70.87 327 GLN A O 1
ATOM 2373 N N . VAL A 1 328 ? 99.174 118.933 106.788 1.00 69.70 328 VAL A N 1
ATOM 2374 C CA . VAL A 1 328 ? 99.917 117.858 107.433 1.00 66.95 328 VAL A CA 1
ATOM 2375 C C . VAL A 1 328 ? 101.164 118.473 108.050 1.00 67.01 328 VAL A C 1
ATOM 2376 O O . VAL A 1 328 ? 102.010 119.025 107.336 1.00 66.79 328 VAL A O 1
ATOM 2380 N N . GLU A 1 329 ? 101.274 118.386 109.373 1.00 66.54 329 GLU A N 1
ATOM 2381 C CA . GLU A 1 329 ? 102.371 119.037 110.075 1.00 67.61 329 GLU A CA 1
ATOM 2382 C C . GLU A 1 329 ? 103.686 118.325 109.788 1.00 65.40 329 GLU A C 1
ATOM 2383 O O . GLU A 1 329 ? 103.786 117.101 109.918 1.00 62.16 329 GLU A O 1
ATOM 2389 N N . GLU A 1 330 ? 104.698 119.096 109.399 1.00 66.35 330 GLU A N 1
ATOM 2390 C CA . GLU A 1 330 ? 106.009 118.541 109.096 1.00 63.50 330 GLU A CA 1
ATOM 2391 C C . GLU A 1 330 ? 106.797 118.327 110.381 1.00 63.41 330 GLU A C 1
ATOM 2392 O O . GLU A 1 330 ? 106.864 119.217 111.235 1.00 65.59 330 GLU A O 1
ATOM 2398 N N . MET A 1 331 ? 107.395 117.147 110.516 1.00 62.25 331 MET A N 1
ATOM 2399 C CA . MET A 1 331 ? 108.206 116.812 111.675 1.00 60.81 331 MET A CA 1
ATOM 2400 C C . MET A 1 331 ? 109.556 116.280 111.217 1.00 59.16 331 MET A C 1
ATOM 2401 O O . MET A 1 331 ? 109.676 115.683 110.144 1.00 57.39 331 MET A O 1
ATOM 2406 N N . SER A 1 332 ? 110.573 116.506 112.045 1.00 61.71 332 SER A N 1
ATOM 2407 C CA . SER A 1 332 ? 111.943 116.160 111.703 1.00 57.77 332 SER A CA 1
ATOM 2408 C C . SER A 1 332 ? 112.250 114.715 112.092 1.00 50.39 332 SER A C 1
ATOM 2409 O O . SER A 1 332 ? 111.412 113.995 112.641 1.00 51.61 332 SER A O 1
ATOM 2412 N N . LEU A 1 333 ? 113.471 114.287 111.801 1.00 53.39 333 LEU A N 1
ATOM 2413 C CA . LEU A 1 333 ? 113.902 112.934 112.130 1.00 49.40 333 LEU A CA 1
ATOM 2414 C C . LEU A 1 333 ? 114.098 112.798 113.634 1.00 49.99 333 LEU A C 1
ATOM 2415 O O . LEU A 1 333 ? 114.879 113.560 114.218 1.00 49.66 333 LEU A O 1
ATOM 2420 N N . PRO A 1 334 ? 113.426 111.861 114.293 1.00 48.07 334 PRO A N 1
ATOM 2421 C CA . PRO A 1 334 ? 113.579 111.713 115.740 1.00 49.10 334 PRO A CA 1
ATOM 2422 C C . PRO A 1 334 ? 114.856 110.967 116.080 1.00 48.91 334 PRO A C 1
ATOM 2423 O O . PRO A 1 334 ? 115.295 110.090 115.322 1.00 48.99 334 PRO A O 1
ATOM 2427 N N . PRO A 1 335 ? 115.484 111.291 117.214 1.00 48.01 335 PRO A N 1
ATOM 2428 C CA . PRO A 1 335 ? 116.708 110.576 117.605 1.00 48.97 335 PRO A CA 1
ATOM 2429 C C . PRO A 1 335 ? 116.495 109.104 117.916 1.00 47.94 335 PRO A C 1
ATOM 2430 O O . PRO A 1 335 ? 117.462 108.335 117.852 1.00 52.25 335 PRO A O 1
ATOM 2434 N N . TRP A 1 336 ? 115.274 108.681 118.248 1.00 52.91 336 TRP A N 1
ATOM 2435 C CA . TRP A 1 336 ? 115.061 107.308 118.687 1.00 52.39 336 TRP A CA 1
ATOM 2436 C C . TRP A 1 336 ? 115.101 106.293 117.554 1.00 55.45 336 TRP A C 1
ATOM 2437 O O . TRP A 1 336 ? 115.153 105.091 117.832 1.00 58.48 336 TRP A O 1
ATOM 2448 N N . VAL A 1 337 ? 115.065 106.733 116.294 1.00 49.24 337 VAL A N 1
ATOM 2449 C CA . VAL A 1 337 ? 115.064 105.782 115.186 1.00 50.44 337 VAL A CA 1
ATOM 2450 C C . VAL A 1 337 ? 116.371 105.003 115.149 1.00 57.14 337 VAL A C 1
ATOM 2451 O O . VAL A 1 337 ? 116.377 103.779 114.967 1.00 57.06 337 VAL A O 1
ATOM 2455 N N . GLU A 1 338 ? 117.499 105.696 115.319 1.00 49.89 338 GLU A N 1
ATOM 2456 C CA . GLU A 1 338 ? 118.790 105.017 115.313 1.00 55.89 338 GLU A CA 1
ATOM 2457 C C . GLU A 1 338 ? 118.917 104.053 116.486 1.00 57.03 338 GLU A C 1
ATOM 2458 O O . GLU A 1 338 ? 119.412 102.932 116.326 1.00 58.31 338 GLU A O 1
ATOM 2464 N N . GLU A 1 339 ? 118.474 104.470 117.675 1.00 56.28 339 GLU A N 1
ATOM 2465 C CA . GLU A 1 339 ? 118.569 103.592 118.836 1.00 57.99 339 GLU A CA 1
ATOM 2466 C C . GLU A 1 339 ? 117.554 102.458 118.765 1.00 54.53 339 GLU A C 1
ATOM 2467 O O . GLU A 1 339 ? 117.757 101.409 119.385 1.00 55.40 339 GLU A O 1
ATOM 2473 N N . GLU A 1 340 ? 116.461 102.648 118.023 1.00 57.87 340 GLU A N 1
ATOM 2474 C CA . GLU A 1 340 ? 115.530 101.549 117.794 1.00 55.89 340 GLU A CA 1
ATOM 2475 C C . GLU A 1 340 ? 116.159 100.476 116.913 1.00 54.72 340 GLU A C 1
ATOM 2476 O O . GLU A 1 340 ? 115.928 99.280 117.121 1.00 52.43 340 GLU A O 1
ATOM 2482 N N . MET A 1 341 ? 116.955 100.888 115.924 1.00 55.14 341 MET A N 1
ATOM 2483 C CA . MET A 1 341 ? 117.656 99.928 115.078 1.00 55.41 341 MET A CA 1
ATOM 2484 C C . MET A 1 341 ? 118.640 99.090 115.884 1.00 53.95 341 MET A C 1
ATOM 2485 O O . MET A 1 341 ? 118.746 97.876 115.674 1.00 53.35 341 MET A O 1
ATOM 2490 N N . VAL A 1 342 ? 119.377 99.721 116.799 1.00 57.16 342 VAL A N 1
ATOM 2491 C CA . VAL A 1 342 ? 120.362 98.997 117.596 1.00 55.31 342 VAL A CA 1
ATOM 2492 C C . VAL A 1 342 ? 119.675 97.988 118.509 1.00 52.81 342 VAL A C 1
ATOM 2493 O O . VAL A 1 342 ? 120.098 96.831 118.613 1.00 54.13 342 VAL A O 1
ATOM 2497 N N . LEU A 1 343 ? 118.601 98.410 119.181 1.00 54.37 343 LEU A N 1
ATOM 2498 C CA . LEU A 1 343 ? 117.907 97.518 120.105 1.00 52.33 343 LEU A CA 1
ATOM 2499 C C . LEU A 1 343 ? 117.236 96.364 119.370 1.00 50.12 343 LEU A C 1
ATOM 2500 O O . LEU A 1 343 ? 117.235 95.229 119.860 1.00 51.63 343 LEU A O 1
ATOM 2505 N N . LEU A 1 344 ? 116.656 96.633 118.199 1.00 56.68 344 LEU A N 1
ATOM 2506 C CA . LEU A 1 344 ? 115.971 95.589 117.445 1.00 51.87 344 LEU A CA 1
ATOM 2507 C C . LEU A 1 344 ? 116.921 94.498 116.969 1.00 55.81 344 LEU A C 1
ATOM 2508 O O . LEU A 1 344 ? 116.474 93.379 116.701 1.00 51.32 344 LEU A O 1
ATOM 2513 N N . ARG A 1 345 ? 118.212 94.799 116.859 1.00 47.94 345 ARG A N 1
ATOM 2514 C CA . ARG A 1 345 ? 119.210 93.844 116.402 1.00 53.08 345 ARG A CA 1
ATOM 2515 C C . ARG A 1 345 ? 119.838 93.057 117.549 1.00 55.84 345 ARG A C 1
ATOM 2516 O O . ARG A 1 345 ? 120.614 92.129 117.297 1.00 57.81 345 ARG A O 1
ATOM 2524 N N . SER A 1 346 ? 119.494 93.378 118.794 1.00 54.93 346 SER A N 1
ATOM 2525 C CA . SER A 1 346 ? 120.130 92.756 119.946 1.00 59.18 346 SER A CA 1
ATOM 2526 C C . SER A 1 346 ? 119.815 91.265 120.022 1.00 63.21 346 SER A C 1
ATOM 2527 O O . SER A 1 346 ? 118.761 90.801 119.580 1.00 58.86 346 SER A O 1
ATOM 2530 N N . ASP A 1 347 ? 120.752 90.515 120.597 1.00 64.71 347 ASP A N 1
ATOM 2531 C CA . ASP A 1 347 ? 120.638 89.069 120.715 1.00 65.99 347 ASP A CA 1
ATOM 2532 C C . ASP A 1 347 ? 119.623 88.678 121.783 1.00 65.66 347 ASP A C 1
ATOM 2533 O O . ASP A 1 347 ? 119.424 89.385 122.775 1.00 67.61 347 ASP A O 1
ATOM 2538 N N . GLN A 1 348 ? 118.980 87.535 121.570 1.00 67.10 348 GLN A N 1
ATOM 2539 C CA . GLN A 1 348 ? 118.060 86.933 122.526 1.00 68.49 348 GLN A CA 1
ATOM 2540 C C . GLN A 1 348 ? 118.543 85.531 122.884 1.00 72.41 348 GLN A C 1
ATOM 2541 O O . GLN A 1 348 ? 119.591 85.071 122.423 1.00 70.28 348 GLN A O 1
ATOM 2547 N N . GLU A 1 349 ? 117.762 84.847 123.720 1.00 72.70 349 GLU A N 1
ATOM 2548 C CA . GLU A 1 349 ? 118.079 83.493 124.157 1.00 75.75 349 GLU A CA 1
ATOM 2549 C C . GLU A 1 349 ? 117.376 82.429 123.323 1.00 73.88 349 GLU A C 1
ATOM 2550 O O . GLU A 1 349 ? 118.000 81.440 122.928 1.00 73.96 349 GLU A O 1
ATOM 2556 N N . ASP A 1 350 ? 116.090 82.611 123.048 1.00 73.36 350 ASP A N 1
ATOM 2557 C CA . ASP A 1 350 ? 115.330 81.660 122.255 1.00 71.23 350 ASP A CA 1
ATOM 2558 C C . ASP A 1 350 ? 115.361 82.050 120.779 1.00 65.35 350 ASP A C 1
ATOM 2559 O O . ASP A 1 350 ? 115.747 83.160 120.408 1.00 63.91 350 ASP A O 1
ATOM 2564 N N . ASN A 1 351 ? 114.949 81.109 119.927 1.00 66.95 351 ASN A N 1
ATOM 2565 C CA . ASN A 1 351 ? 115.052 81.325 118.488 1.00 61.41 351 ASN A CA 1
ATOM 2566 C C . ASN A 1 351 ? 113.929 82.209 117.955 1.00 56.86 351 ASN A C 1
ATOM 2567 O O . ASN A 1 351 ? 114.126 82.929 116.973 1.00 55.42 351 ASN A O 1
ATOM 2572 N N . TRP A 1 352 ? 112.735 82.126 118.541 1.00 62.80 352 TRP A N 1
ATOM 2573 C CA . TRP A 1 352 ? 111.624 83.018 118.209 1.00 58.08 352 TRP A CA 1
ATOM 2574 C C . TRP A 1 352 ? 111.138 82.893 116.768 1.00 56.33 352 TRP A C 1
ATOM 2575 O O . TRP A 1 352 ? 110.199 83.591 116.373 1.00 54.94 352 TRP A O 1
ATOM 2586 N N . ILE A 1 353 ? 111.752 82.022 115.972 1.00 57.85 353 ILE A N 1
ATOM 2587 C CA . ILE A 1 353 ? 111.284 81.717 114.619 1.00 57.48 353 ILE A CA 1
ATOM 2588 C C . ILE A 1 353 ? 111.314 80.197 114.492 1.00 61.35 353 ILE A C 1
ATOM 2589 O O . ILE A 1 353 ? 112.337 79.606 114.134 1.00 59.07 353 ILE A O 1
ATOM 2594 N N . GLU A 1 354 ? 110.188 79.553 114.779 1.00 58.18 354 GLU A N 1
ATOM 2595 C CA . GLU A 1 354 ? 110.088 78.097 114.760 1.00 61.49 354 GLU A CA 1
ATOM 2596 C C . GLU A 1 354 ? 109.075 77.712 113.688 1.00 59.91 354 GLU A C 1
ATOM 2597 O O . GLU A 1 354 ? 107.888 77.530 113.969 1.00 60.83 354 GLU A O 1
ATOM 2603 N N . LEU A 1 355 ? 109.555 77.589 112.455 1.00 61.53 355 LEU A N 1
ATOM 2604 C CA . LEU A 1 355 ? 108.743 77.181 111.319 1.00 59.76 355 LEU A CA 1
ATOM 2605 C C . LEU A 1 355 ? 109.079 75.738 110.973 1.00 62.34 355 LEU A C 1
ATOM 2606 O O . LEU A 1 355 ? 110.257 75.374 110.899 1.00 60.29 355 LEU A O 1
ATOM 2611 N N . GLU A 1 356 ? 108.045 74.923 110.775 1.00 60.44 356 GLU A N 1
ATOM 2612 C CA . GLU A 1 356 ? 108.248 73.503 110.520 1.00 64.04 356 GLU A CA 1
ATOM 2613 C C . GLU A 1 356 ? 109.040 73.291 109.236 1.00 63.51 356 GLU A C 1
ATOM 2614 O O . GLU A 1 356 ? 108.764 73.917 108.209 1.00 62.64 356 GLU A O 1
ATOM 2620 N N . LYS A 1 357 ? 110.028 72.403 109.302 1.00 65.01 357 LYS A N 1
ATOM 2621 C CA . LYS A 1 357 ? 110.863 72.115 108.145 1.00 65.03 357 LYS A CA 1
ATOM 2622 C C . LYS A 1 357 ? 110.065 71.388 107.072 1.00 66.59 357 LYS A C 1
ATOM 2623 O O . LYS A 1 357 ? 109.302 70.462 107.361 1.00 67.29 357 LYS A O 1
ATOM 2629 N N . ASN A 1 358 ? 110.248 71.808 105.824 1.00 65.59 358 ASN A N 1
ATOM 2630 C CA . ASN A 1 358 ? 109.585 71.159 104.707 1.00 66.90 358 ASN A CA 1
ATOM 2631 C C . ASN A 1 358 ? 110.278 69.841 104.368 1.00 66.85 358 ASN A C 1
ATOM 2632 O O . ASN A 1 358 ? 111.388 69.552 104.823 1.00 67.65 358 ASN A O 1
ATOM 2637 N N . ALA A 1 359 ? 109.603 69.034 103.556 1.00 66.75 359 ALA A N 1
ATOM 2638 C CA . ALA A 1 359 ? 110.159 67.759 103.137 1.00 66.73 359 ALA A CA 1
ATOM 2639 C C . ALA A 1 359 ? 111.310 67.969 102.157 1.00 67.78 359 ALA A C 1
ATOM 2640 O O . ALA A 1 359 ? 111.448 69.023 101.531 1.00 66.95 359 ALA A O 1
ATOM 2642 N N . ILE A 1 360 ? 112.155 66.947 102.044 1.00 67.91 360 ILE A N 1
ATOM 2643 C CA . ILE A 1 360 ? 113.288 66.951 101.125 1.00 68.53 360 ILE A CA 1
ATOM 2644 C C . ILE A 1 360 ? 113.253 65.655 100.329 1.00 69.07 360 ILE A C 1
ATOM 2645 O O . ILE A 1 360 ? 113.226 64.565 100.914 1.00 69.24 360 ILE A O 1
ATOM 2650 N N . TYR A 1 361 ? 113.255 65.770 99.002 1.00 69.05 361 TYR A N 1
ATOM 2651 C CA . TYR A 1 361 ? 113.255 64.593 98.142 1.00 69.45 361 TYR A CA 1
ATOM 2652 C C . TYR A 1 361 ? 114.380 64.653 97.117 1.00 69.82 361 TYR A C 1
ATOM 2653 O O . TYR A 1 361 ? 114.966 63.623 96.771 1.00 70.04 361 TYR A O 1
ATOM 2662 N N . THR A 1 362 ? 114.690 65.849 96.627 1.00 69.75 362 THR A N 1
ATOM 2663 C CA . THR A 1 362 ? 115.700 66.037 95.598 1.00 70.61 362 THR A CA 1
ATOM 2664 C C . THR A 1 362 ? 116.871 66.841 96.148 1.00 71.91 362 THR A C 1
ATOM 2665 O O . THR A 1 362 ? 116.809 67.416 97.237 1.00 70.94 362 THR A O 1
ATOM 2669 N N . GLU A 1 363 ? 117.954 66.869 95.367 1.00 72.24 363 GLU A N 1
ATOM 2670 C CA . GLU A 1 363 ? 119.124 67.654 95.746 1.00 73.89 363 GLU A CA 1
ATOM 2671 C C . GLU A 1 363 ? 118.799 69.142 95.764 1.00 70.66 363 GLU A C 1
ATOM 2672 O O . GLU A 1 363 ? 119.307 69.887 96.611 1.00 70.97 363 GLU A O 1
ATOM 2678 N N . VAL A 1 364 ? 117.959 69.592 94.831 1.00 72.94 364 VAL A N 1
ATOM 2679 C CA . VAL A 1 364 ? 117.528 70.986 94.816 1.00 70.30 364 VAL A CA 1
ATOM 2680 C C . VAL A 1 364 ? 116.729 71.309 96.072 1.00 68.67 364 VAL A C 1
ATOM 2681 O O . VAL A 1 364 ? 116.867 72.392 96.655 1.00 66.43 364 VAL A O 1
ATOM 2685 N N . ASP A 1 365 ? 115.878 70.376 96.508 1.00 69.26 365 ASP A N 1
ATOM 2686 C CA . ASP A 1 365 ? 115.082 70.593 97.712 1.00 68.21 365 ASP A CA 1
ATOM 2687 C C . ASP A 1 365 ? 115.964 70.727 98.946 1.00 66.28 365 ASP A C 1
ATOM 2688 O O . ASP A 1 365 ? 115.704 71.567 99.816 1.00 65.69 365 ASP A O 1
ATOM 2693 N N . GLY A 1 366 ? 117.008 69.901 99.046 1.00 69.01 366 GLY A N 1
ATOM 2694 C CA . GLY A 1 366 ? 117.871 69.954 100.214 1.00 66.52 366 GLY A CA 1
ATOM 2695 C C . GLY A 1 366 ? 118.626 71.263 100.333 1.00 63.91 366 GLY A C 1
ATOM 2696 O O . GLY A 1 366 ? 118.845 71.766 101.438 1.00 63.62 366 GLY A O 1
ATOM 2697 N N . VAL A 1 367 ? 119.043 71.829 99.199 1.00 65.48 367 VAL A N 1
ATOM 2698 C CA . VAL A 1 367 ? 119.742 73.109 99.223 1.00 63.82 367 VAL A CA 1
ATOM 2699 C C . VAL A 1 367 ? 118.797 74.225 99.652 1.00 61.40 367 VAL A C 1
ATOM 2700 O O . VAL A 1 367 ? 119.177 75.118 100.418 1.00 60.10 367 VAL A O 1
ATOM 2704 N N . ALA A 1 368 ? 117.552 74.191 99.169 1.00 63.90 368 ALA A N 1
ATOM 2705 C CA . ALA A 1 368 ? 116.579 75.212 99.548 1.00 61.76 368 ALA A CA 1
ATOM 2706 C C . ALA A 1 368 ? 116.313 75.195 101.046 1.00 61.72 368 ALA A C 1
ATOM 2707 O O . ALA A 1 368 ? 116.254 76.250 101.686 1.00 59.27 368 ALA A O 1
ATOM 2709 N N . GLU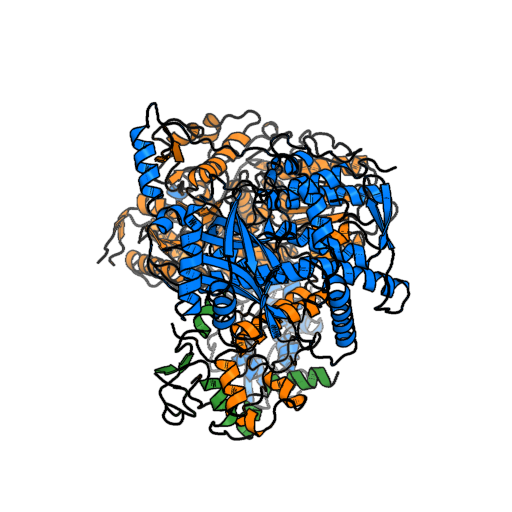 A 1 369 ? 116.152 74.003 101.624 1.00 61.16 369 GLU A N 1
ATOM 2710 C CA . GLU A 1 369 ? 115.888 73.911 103.054 1.00 61.24 369 GLU A CA 1
ATOM 2711 C C . GLU A 1 369 ? 117.112 74.294 103.873 1.00 58.22 369 GLU A C 1
ATOM 2712 O O . GLU A 1 369 ? 116.973 74.841 104.972 1.00 57.58 369 GLU A O 1
ATOM 2718 N N . GLY A 1 370 ? 118.311 74.013 103.361 1.00 62.38 370 GLY A N 1
ATOM 2719 C CA . GLY A 1 370 ? 119.515 74.426 104.060 1.00 60.88 370 GLY A CA 1
ATOM 2720 C C . GLY A 1 370 ? 119.681 75.933 104.103 1.00 58.36 370 GLY A C 1
ATOM 2721 O O . GLY A 1 370 ? 120.126 76.488 105.112 1.00 57.81 370 GLY A O 1
ATOM 2722 N N . LEU A 1 371 ? 119.339 76.615 103.007 1.00 60.57 371 LEU A N 1
ATOM 2723 C CA . LEU A 1 371 ? 119.425 78.072 102.986 1.00 56.67 371 LEU A CA 1
ATOM 2724 C C . LEU A 1 371 ? 118.445 78.703 103.968 1.00 54.35 371 LEU A C 1
ATOM 2725 O O . LEU A 1 371 ? 118.794 79.655 104.674 1.00 51.84 371 LEU A O 1
ATOM 2730 N N . VAL A 1 372 ? 117.214 78.190 104.024 1.00 57.42 372 VAL A N 1
ATOM 2731 C CA . VAL A 1 372 ? 116.226 78.742 104.945 1.00 54.67 372 VAL A CA 1
ATOM 2732 C C . VAL A 1 372 ? 116.611 78.435 106.386 1.00 55.74 372 VAL A C 1
ATOM 2733 O O . VAL A 1 372 ? 116.447 79.275 107.278 1.00 52.11 372 VAL A O 1
ATOM 2737 N N . ASP A 1 373 ? 117.130 77.231 106.637 1.00 52.86 373 ASP A N 1
ATOM 2738 C CA . ASP A 1 373 ? 117.538 76.867 107.989 1.00 54.75 373 ASP A CA 1
ATOM 2739 C C . ASP A 1 373 ? 118.649 77.778 108.494 1.00 52.99 373 ASP A C 1
ATOM 2740 O O . ASP A 1 373 ? 118.628 78.212 109.651 1.00 53.95 373 ASP A O 1
ATOM 2745 N N . LYS A 1 374 ? 119.630 78.076 107.641 1.00 55.08 374 LYS A N 1
ATOM 2746 C CA . LYS A 1 374 ? 120.707 78.972 108.045 1.00 53.52 374 LYS A CA 1
ATOM 2747 C C . LYS A 1 374 ? 120.200 80.397 108.226 1.00 48.70 374 LYS A C 1
ATOM 2748 O O . LYS A 1 374 ? 120.647 81.110 109.131 1.00 51.01 374 LYS A O 1
ATOM 2754 N N . TYR A 1 375 ? 119.266 80.829 107.374 1.00 59.11 375 TYR A N 1
ATOM 2755 C CA . TYR A 1 375 ? 118.703 82.169 107.507 1.00 52.20 375 TYR A CA 1
ATOM 2756 C C . TYR A 1 375 ? 117.954 82.328 108.824 1.00 54.25 375 TYR A C 1
ATOM 2757 O O . TYR A 1 375 ? 118.043 83.377 109.473 1.00 52.71 375 TYR A O 1
ATOM 2766 N N . ILE A 1 376 ? 117.204 81.301 109.231 1.00 49.76 376 ILE A N 1
ATOM 2767 C CA . ILE A 1 376 ? 116.477 81.364 110.495 1.00 50.18 376 ILE A CA 1
ATOM 2768 C C . ILE A 1 376 ? 117.447 81.499 111.663 1.00 56.38 376 ILE A C 1
ATOM 2769 O O . ILE A 1 376 ? 117.177 82.214 112.634 1.00 55.35 376 ILE A O 1
ATOM 2774 N N . GLU A 1 377 ? 118.595 80.826 111.583 1.00 48.10 377 GLU A N 1
ATOM 2775 C CA . GLU A 1 377 ? 119.596 80.948 112.638 1.00 53.56 377 GLU A CA 1
ATOM 2776 C C . GLU A 1 377 ? 120.158 82.363 112.714 1.00 50.51 377 GLU A C 1
ATOM 2777 O O . GLU A 1 377 ? 120.447 82.864 113.806 1.00 54.34 377 GLU A O 1
ATOM 2783 N N . ILE A 1 378 ? 120.327 83.019 111.564 1.00 54.70 378 ILE A N 1
ATOM 2784 C CA . ILE A 1 378 ? 120.935 84.346 111.543 1.00 51.32 378 ILE A CA 1
ATOM 2785 C C . ILE A 1 378 ? 120.016 85.375 112.193 1.00 49.26 378 ILE A C 1
ATOM 2786 O O . ILE A 1 378 ? 120.448 86.173 113.033 1.00 50.10 378 ILE A O 1
ATOM 2791 N N . VAL A 1 379 ? 118.734 85.370 111.822 1.00 51.76 379 VAL A N 1
ATOM 2792 C CA . VAL A 1 379 ? 117.813 86.416 112.262 1.00 49.91 379 VAL A CA 1
ATOM 2793 C C . VAL A 1 379 ? 116.861 85.957 113.354 1.00 51.88 379 VAL A C 1
ATOM 2794 O O . VAL A 1 379 ? 116.124 86.793 113.903 1.00 50.56 379 VAL A O 1
ATOM 2798 N N . GLY A 1 380 ? 116.841 84.671 113.685 1.00 50.57 380 GLY A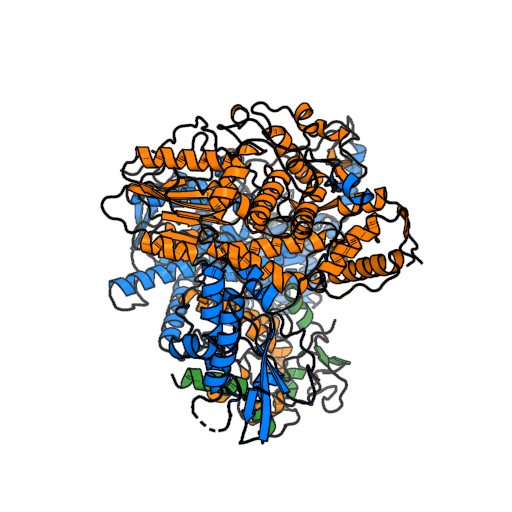 N 1
ATOM 2799 C CA . GLY A 1 380 ? 115.932 84.183 114.701 1.00 53.88 380 GLY A CA 1
ATOM 2800 C C . GLY A 1 380 ? 116.205 84.744 116.080 1.00 57.62 380 GLY A C 1
ATOM 2801 O O . GLY A 1 380 ? 115.314 85.323 116.707 1.00 56.41 380 GLY A O 1
ATOM 2802 N N . ARG A 1 381 ? 117.438 84.598 116.561 1.00 52.60 381 ARG A N 1
ATOM 2803 C CA . ARG A 1 381 ? 117.798 85.051 117.903 1.00 56.88 381 ARG A CA 1
ATOM 2804 C C . ARG A 1 381 ? 118.083 86.555 117.899 1.00 54.74 381 ARG A C 1
ATOM 2805 O O . ARG A 1 381 ? 119.182 87.021 118.194 1.00 59.80 381 ARG A O 1
ATOM 2813 N N . THR A 1 382 ? 117.052 87.317 117.548 1.00 57.45 382 THR A N 1
ATOM 2814 C CA . THR A 1 382 ? 117.121 88.769 117.519 1.00 54.09 382 THR A CA 1
ATOM 2815 C C . THR A 1 382 ? 115.879 89.340 118.185 1.00 49.20 382 THR A C 1
ATOM 2816 O O . THR A 1 382 ? 114.835 88.688 118.264 1.00 48.34 382 THR A O 1
ATOM 2820 N N . LYS A 1 383 ? 116.010 90.572 118.678 1.00 53.89 383 LYS A N 1
ATOM 2821 C CA . LYS A 1 383 ? 114.882 91.226 119.331 1.00 49.34 383 LYS A CA 1
ATOM 2822 C C . LYS A 1 383 ? 113.747 91.477 118.348 1.00 41.03 383 LYS A C 1
ATOM 2823 O O . LYS A 1 383 ? 112.569 91.358 118.704 1.00 41.58 383 LYS A O 1
ATOM 2829 N N . VAL A 1 384 ? 114.082 91.818 117.101 1.00 48.91 384 VAL A N 1
ATOM 2830 C CA . VAL A 1 384 ? 113.052 92.108 116.107 1.00 44.64 384 VAL A CA 1
ATOM 2831 C C . VAL A 1 384 ? 112.213 90.871 115.813 1.00 43.41 384 VAL A C 1
ATOM 2832 O O . VAL A 1 384 ? 111.009 90.979 115.555 1.00 41.55 384 VAL A O 1
ATOM 2836 N N . ALA A 1 385 ? 112.822 89.683 115.848 1.00 44.81 385 ALA A N 1
ATOM 2837 C CA . ALA A 1 385 ? 112.063 88.459 115.614 1.00 44.58 385 ALA A CA 1
ATOM 2838 C C . ALA A 1 385 ? 111.019 88.240 116.702 1.00 46.02 385 ALA A C 1
ATOM 2839 O O . ALA A 1 385 ? 109.891 87.824 116.415 1.00 44.89 385 ALA A O 1
ATOM 2841 N N . SER A 1 386 ? 111.379 88.508 117.959 1.00 41.89 386 SER A N 1
ATOM 2842 C CA . SER A 1 386 ? 110.413 88.392 119.047 1.00 45.06 386 SER A CA 1
ATOM 2843 C C . SER A 1 386 ? 109.316 89.442 118.927 1.00 40.46 386 SER A C 1
ATOM 2844 O O . SER A 1 386 ? 108.152 89.170 119.239 1.00 43.00 386 SER A O 1
ATOM 2847 N N . VAL A 1 387 ? 109.671 90.651 118.487 1.00 45.39 387 VAL A N 1
ATOM 2848 C CA . VAL A 1 387 ? 108.678 91.707 118.327 1.00 42.81 387 VAL A CA 1
ATOM 2849 C C . VAL A 1 387 ? 107.713 91.364 117.198 1.00 41.94 387 VAL A C 1
ATOM 2850 O O . VAL A 1 387 ? 106.512 91.648 117.283 1.00 42.80 387 VAL A O 1
ATOM 2854 N N . ILE A 1 388 ? 108.218 90.742 116.130 1.00 42.47 388 ILE A N 1
ATOM 2855 C CA . ILE A 1 388 ? 107.350 90.300 115.042 1.00 42.03 388 ILE A CA 1
ATOM 2856 C C . ILE A 1 388 ? 106.324 89.299 115.555 1.00 46.78 388 ILE A C 1
ATOM 2857 O O . ILE A 1 388 ? 105.145 89.348 115.185 1.00 46.21 388 ILE A O 1
ATOM 2862 N N . GLU A 1 389 ? 106.753 88.380 116.422 1.00 37.48 389 GLU A N 1
ATOM 2863 C CA . GLU A 1 389 ? 105.815 87.439 117.024 1.00 41.94 389 GLU A CA 1
ATOM 2864 C C . GLU A 1 389 ? 104.778 88.159 117.877 1.00 40.07 389 GLU A C 1
ATOM 2865 O O . GLU A 1 389 ? 103.593 87.809 117.849 1.00 41.76 389 GLU A O 1
ATOM 2871 N N . LYS A 1 390 ? 105.203 89.167 118.642 1.00 45.43 390 LYS A N 1
ATOM 2872 C CA . LYS A 1 390 ? 104.251 89.942 119.431 1.00 43.82 390 LYS A CA 1
ATOM 2873 C C . LYS A 1 390 ? 103.241 90.648 118.536 1.00 42.40 390 LYS A C 1
ATOM 2874 O O . LYS A 1 390 ? 102.038 90.641 118.819 1.00 42.95 390 LYS A O 1
ATOM 2880 N N . TRP A 1 391 ? 103.712 91.262 117.448 1.00 44.68 391 TRP A N 1
ATOM 2881 C CA . TRP A 1 391 ? 102.798 91.882 116.494 1.00 43.25 391 TRP A CA 1
ATOM 2882 C C . TRP A 1 391 ? 101.910 90.841 115.828 1.00 45.70 391 TRP A C 1
ATOM 2883 O O . TRP A 1 391 ? 100.729 91.097 115.564 1.00 44.81 391 TRP A O 1
ATOM 2894 N N . GLN A 1 392 ? 102.465 89.662 115.540 1.00 39.74 392 GLN A N 1
ATOM 2895 C CA . GLN A 1 392 ? 101.682 88.590 114.937 1.00 42.40 392 GLN A CA 1
ATOM 2896 C C . GLN A 1 392 ? 100.529 88.177 115.843 1.00 42.93 392 GLN A C 1
ATOM 2897 O O . GLN A 1 392 ? 99.381 88.063 115.398 1.00 43.81 392 GLN A O 1
ATOM 2903 N N . ILE A 1 393 ? 100.819 87.951 117.126 1.00 43.25 393 ILE A N 1
ATOM 2904 C CA . ILE A 1 393 ? 99.793 87.487 118.055 1.00 43.46 393 ILE A CA 1
ATOM 2905 C C . ILE A 1 393 ? 98.791 88.595 118.356 1.00 42.08 393 ILE A C 1
ATOM 2906 O O . ILE A 1 393 ? 97.576 88.365 118.358 1.00 45.42 393 ILE A O 1
ATOM 2911 N N . ALA A 1 394 ? 99.278 89.811 118.615 1.00 46.76 394 ALA A N 1
ATOM 2912 C CA . ALA A 1 394 ? 98.385 90.899 119.004 1.00 44.81 394 ALA A CA 1
ATOM 2913 C C . ALA A 1 394 ? 97.400 91.238 117.893 1.00 45.29 394 ALA A C 1
ATOM 2914 O O . ALA A 1 394 ? 96.209 91.446 118.151 1.00 47.47 394 ALA A O 1
ATOM 2916 N N . ALA A 1 395 ? 97.879 91.302 116.649 1.00 42.73 395 ALA A N 1
ATOM 2917 C CA . ALA A 1 395 ? 96.987 91.587 115.530 1.00 43.77 395 ALA A CA 1
ATOM 2918 C C . ALA A 1 395 ? 95.978 90.465 115.324 1.00 47.04 395 ALA A C 1
ATOM 2919 O O . ALA A 1 395 ? 94.803 90.725 115.043 1.00 48.36 395 ALA A O 1
ATOM 2921 N N . THR A 1 396 ? 96.418 89.212 115.458 1.00 43.45 396 THR A N 1
ATOM 2922 C CA . THR A 1 396 ? 95.521 88.081 115.243 1.00 45.56 396 THR A CA 1
ATOM 2923 C C . THR A 1 396 ? 94.407 88.049 116.283 1.00 50.15 396 THR A C 1
ATOM 2924 O O . THR A 1 396 ? 93.235 87.842 115.948 1.00 50.20 396 THR A O 1
ATOM 2928 N N . ARG A 1 397 ? 94.755 88.249 117.556 1.00 41.66 397 ARG A N 1
ATOM 2929 C CA . ARG A 1 397 ? 93.749 88.198 118.612 1.00 47.14 397 ARG A CA 1
ATOM 2930 C C . ARG A 1 397 ? 92.756 89.347 118.493 1.00 46.57 397 ARG A C 1
ATOM 2931 O O . ARG A 1 397 ? 91.547 89.149 118.661 1.00 50.28 397 ARG A O 1
ATOM 2939 N N . THR A 1 398 ? 93.247 90.556 118.212 1.00 49.69 398 THR A N 1
ATOM 2940 C CA . THR A 1 398 ? 92.353 91.699 118.058 1.00 49.08 398 THR A CA 1
ATOM 2941 C C . THR A 1 398 ? 91.448 91.536 116.843 1.00 49.67 398 THR A C 1
ATOM 2942 O O . THR A 1 398 ? 90.256 91.859 116.903 1.00 52.04 398 THR A O 1
ATOM 2946 N N . PHE A 1 399 ? 91.996 91.039 115.731 1.00 47.53 399 PHE A N 1
ATOM 2947 C CA . PHE A 1 399 ? 91.199 90.867 114.521 1.00 48.20 399 PHE A CA 1
ATOM 2948 C C . PHE A 1 399 ? 90.098 89.833 114.708 1.00 51.87 399 PHE A C 1
ATOM 2949 O O . PHE A 1 399 ? 89.020 89.965 114.118 1.00 55.16 399 PHE A O 1
ATOM 2957 N N . SER A 1 400 ? 90.346 88.803 115.519 1.00 48.02 400 SER A N 1
ATOM 2958 C CA . SER A 1 400 ? 89.361 87.745 115.711 1.00 50.69 400 SER A CA 1
ATOM 2959 C C . SER A 1 400 ? 88.111 88.231 116.432 1.00 52.65 400 SER A C 1
ATOM 2960 O O . SER A 1 400 ? 87.074 87.563 116.361 1.00 54.98 400 SER A O 1
ATOM 2963 N N . GLN A 1 401 ? 88.179 89.368 117.120 1.00 50.93 401 GLN A N 1
ATOM 2964 C CA . GLN A 1 401 ? 87.048 89.902 117.865 1.00 52.37 401 GLN A CA 1
ATOM 2965 C C . GLN A 1 401 ? 86.333 91.030 117.132 1.00 53.96 401 GLN A C 1
ATOM 2966 O O . GLN A 1 401 ? 85.479 91.695 117.726 1.00 57.23 401 GLN A O 1
ATOM 2972 N N . LEU A 1 402 ? 86.657 91.261 115.861 1.00 53.09 402 LEU A N 1
ATOM 2973 C CA . LEU A 1 402 ? 86.054 92.337 115.083 1.00 56.13 402 LEU A CA 1
ATOM 2974 C C . LEU A 1 402 ? 85.224 91.801 113.922 1.00 59.56 402 LEU A C 1
ATOM 2975 O O . LEU A 1 402 ? 85.082 92.466 112.895 1.00 59.22 402 LEU A O 1
ATOM 2980 N N . HIS A 1 403 ? 84.672 90.600 114.067 1.00 57.17 403 HIS A N 1
ATOM 2981 C CA . HIS A 1 403 ? 83.839 90.002 113.034 1.00 60.86 403 HIS A CA 1
ATOM 2982 C C . HIS A 1 403 ? 82.350 90.180 113.294 1.00 64.21 403 HIS A C 1
ATOM 2983 O O . HIS A 1 403 ? 81.538 89.777 112.456 1.00 63.61 403 HIS A O 1
ATOM 2990 N N . THR A 1 404 ? 81.973 90.771 114.426 1.00 63.70 404 THR A N 1
ATOM 2991 C CA . THR A 1 404 ? 80.576 91.003 114.762 1.00 68.57 404 THR A CA 1
ATOM 2992 C C . THR A 1 404 ? 80.431 92.420 115.301 1.00 71.03 404 THR A C 1
ATOM 2993 O O . THR A 1 404 ? 81.396 93.189 115.356 1.00 67.78 404 THR A O 1
ATOM 2997 N N . ASP A 1 405 ? 79.212 92.764 115.699 1.00 71.68 405 ASP A N 1
ATOM 2998 C CA . ASP A 1 405 ? 78.924 94.041 116.337 1.00 72.38 405 ASP A CA 1
ATOM 2999 C C . ASP A 1 405 ? 78.770 93.820 117.834 1.00 69.94 405 ASP A C 1
ATOM 3000 O O . ASP A 1 405 ? 77.956 92.996 118.264 1.00 73.44 405 ASP A O 1
ATOM 3005 N N . ARG A 1 406 ? 79.553 94.550 118.623 1.00 70.45 406 ARG A N 1
ATOM 3006 C CA . ARG A 1 406 ? 79.557 94.380 120.068 1.00 66.22 406 ARG A CA 1
ATOM 3007 C C . ARG A 1 406 ? 79.528 95.743 120.738 1.00 66.37 406 ARG A C 1
ATOM 3008 O O . ARG A 1 406 ? 80.358 96.604 120.434 1.00 64.06 406 ARG A O 1
ATOM 3016 N N . SER A 1 407 ? 78.572 95.934 121.644 1.00 66.02 407 SER A N 1
ATOM 3017 C CA . SER A 1 407 ? 78.474 97.166 122.414 1.00 66.22 407 SER A CA 1
ATOM 3018 C C . SER A 1 407 ? 79.246 97.108 123.723 1.00 66.66 407 SER A C 1
ATOM 3019 O O . SER A 1 407 ? 79.320 98.121 124.426 1.00 66.49 407 SER A O 1
ATOM 3022 N N . ARG A 1 408 ? 79.818 95.958 124.065 1.00 65.87 408 ARG A N 1
ATOM 3023 C CA . ARG A 1 408 ? 80.604 95.797 125.275 1.00 65.86 408 ARG A CA 1
ATOM 3024 C C . ARG A 1 408 ? 82.091 95.784 124.926 1.00 62.32 408 ARG A C 1
ATOM 3025 O O . ARG A 1 408 ? 82.491 95.990 123.778 1.00 61.71 408 ARG A O 1
ATOM 3033 N N . ILE A 1 409 ? 82.922 95.538 125.935 1.00 64.77 409 ILE A N 1
ATOM 3034 C CA . ILE A 1 409 ? 84.371 95.667 125.822 1.00 61.62 409 ILE A CA 1
ATOM 3035 C C . ILE A 1 409 ? 85.001 94.285 125.909 1.00 60.81 409 ILE A C 1
ATOM 3036 O O . ILE A 1 409 ? 84.710 93.518 126.835 1.00 61.89 409 ILE A O 1
ATOM 3041 N N . THR A 1 410 ? 85.866 93.974 124.949 1.00 60.08 410 THR A N 1
ATOM 3042 C CA . THR A 1 410 ? 86.538 92.687 124.863 1.00 59.24 410 THR A CA 1
ATOM 3043 C C . THR A 1 410 ? 88.015 92.851 125.193 1.00 57.62 410 THR A C 1
ATOM 3044 O O . THR A 1 410 ? 88.651 93.822 124.770 1.00 56.19 410 THR A O 1
ATOM 3048 N N . ALA A 1 411 ? 88.557 91.899 125.946 1.00 59.64 411 ALA A N 1
ATOM 3049 C CA . ALA A 1 411 ? 89.962 91.905 126.329 1.00 58.48 411 ALA A CA 1
ATOM 3050 C C . ALA A 1 411 ? 90.721 90.880 125.497 1.00 59.87 411 ALA A C 1
ATOM 3051 O O . ALA A 1 411 ? 90.328 89.711 125.433 1.00 60.18 411 ALA A O 1
ATOM 3053 N N . CYS A 1 412 ? 91.803 91.323 124.863 1.00 56.73 412 CYS A N 1
ATOM 3054 C CA . CYS A 1 412 ? 92.628 90.469 124.007 1.00 58.08 412 CYS A CA 1
ATOM 3055 C C . CYS A 1 412 ? 94.041 90.405 124.566 1.00 56.70 412 CYS A C 1
ATOM 3056 O O . CYS A 1 412 ? 94.847 91.322 124.327 1.00 55.29 412 CYS A O 1
ATOM 3059 N N . PRO A 1 413 ? 94.391 89.362 125.313 1.00 58.89 413 PRO A N 1
ATOM 3060 C CA . PRO A 1 413 ? 95.749 89.272 125.855 1.00 55.49 413 PRO A CA 1
ATOM 3061 C C . PRO A 1 413 ? 96.773 88.988 124.768 1.00 51.57 413 PRO A C 1
ATOM 3062 O O . PRO A 1 413 ? 96.493 88.314 123.774 1.00 53.22 413 PRO A O 1
ATOM 3066 N N . ILE A 1 414 ? 97.974 89.519 124.968 1.00 56.45 414 ILE A N 1
ATOM 3067 C CA . ILE A 1 414 ? 99.110 89.245 124.092 1.00 51.49 414 ILE A CA 1
ATOM 3068 C C . ILE A 1 414 ? 100.040 88.342 124.893 1.00 51.87 414 ILE A C 1
ATOM 3069 O O . ILE A 1 414 ? 100.917 88.803 125.624 1.00 50.07 414 ILE A O 1
ATOM 3074 N N . ILE A 1 415 ? 99.848 87.034 124.752 1.00 49.36 415 ILE A N 1
ATOM 3075 C CA . ILE A 1 415 ? 100.587 86.041 125.520 1.00 51.36 415 ILE A CA 1
ATOM 3076 C C . ILE A 1 415 ? 101.263 85.081 124.555 1.00 53.04 415 ILE A C 1
ATOM 3077 O O . ILE A 1 415 ? 100.608 84.507 123.678 1.00 53.08 415 ILE A O 1
ATOM 3082 N N . THR A 1 416 ? 102.571 84.913 124.718 1.00 52.11 416 THR A N 1
ATOM 3083 C CA . THR A 1 416 ? 103.348 83.932 123.980 1.00 54.35 416 THR A CA 1
ATOM 3084 C C . THR A 1 416 ? 103.964 82.949 124.966 1.00 57.84 416 THR A C 1
ATOM 3085 O O . THR A 1 416 ? 104.037 83.211 126.169 1.00 58.46 416 THR A O 1
ATOM 3089 N N . ARG A 1 417 ? 104.400 81.803 124.450 1.00 56.79 417 ARG A N 1
ATOM 3090 C CA . ARG A 1 417 ? 104.939 80.740 125.288 1.00 60.87 417 ARG A CA 1
ATOM 3091 C C . ARG A 1 417 ? 106.308 80.317 124.783 1.00 65.13 417 ARG A C 1
ATOM 3092 O O . ARG A 1 417 ? 106.483 80.053 123.590 1.00 63.16 417 ARG A O 1
ATOM 3100 N N . ASP A 1 418 ? 107.269 80.252 125.697 1.00 62.48 418 ASP A N 1
ATOM 3101 C CA . ASP A 1 418 ? 108.611 79.780 125.395 1.00 66.39 418 ASP A CA 1
ATOM 3102 C C . ASP A 1 418 ? 108.621 78.259 125.281 1.00 69.68 418 ASP A C 1
ATOM 3103 O O . ASP A 1 418 ? 107.651 77.592 125.647 1.00 70.11 418 ASP A O 1
ATOM 3108 N N . PRO A 1 419 ? 109.700 77.679 124.739 1.00 70.58 419 PRO A N 1
ATOM 3109 C CA . PRO A 1 419 ? 109.759 76.211 124.624 1.00 72.32 419 PRO A CA 1
ATOM 3110 C C . PRO A 1 419 ? 109.518 75.476 125.933 1.00 72.59 419 PRO A C 1
ATOM 3111 O O . PRO A 1 419 ? 108.897 74.406 125.928 1.00 72.71 419 PRO A O 1
ATOM 3115 N N . SER A 1 420 ? 109.992 76.018 127.056 1.00 72.37 420 SER A N 1
ATOM 3116 C CA . SER A 1 420 ? 109.734 75.403 128.353 1.00 72.37 420 SER A CA 1
ATOM 3117 C C . SER A 1 420 ? 108.265 75.461 128.753 1.00 71.97 420 SER A C 1
ATOM 3118 O O . SER A 1 420 ? 107.865 74.744 129.676 1.00 72.56 420 SER A O 1
ATOM 3121 N N . GLY A 1 421 ? 107.458 76.289 128.089 1.00 72.00 421 GLY A N 1
ATOM 3122 C CA . GLY A 1 421 ? 106.041 76.381 128.364 1.00 71.16 421 GLY A CA 1
ATOM 3123 C C . GLY A 1 421 ? 105.619 77.590 129.172 1.00 69.95 421 GLY A C 1
ATOM 3124 O O . GLY A 1 421 ? 104.412 77.829 129.305 1.00 69.04 421 GLY A O 1
ATOM 3125 N N . ASN A 1 422 ? 106.566 78.353 129.713 1.00 70.98 422 ASN A N 1
ATOM 3126 C CA . ASN A 1 422 ? 106.218 79.519 130.515 1.00 69.59 422 ASN A CA 1
ATOM 3127 C C . ASN A 1 422 ? 105.523 80.570 129.659 1.00 65.87 422 ASN A C 1
ATOM 3128 O O . ASN A 1 422 ? 105.989 80.909 128.568 1.00 64.49 422 ASN A O 1
ATOM 3133 N N . CYS A 1 423 ? 104.403 81.083 130.160 1.00 68.12 423 CYS A N 1
ATOM 3134 C CA . CYS A 1 423 ? 103.664 82.112 129.443 1.00 63.12 423 CYS A CA 1
ATOM 3135 C C . CYS A 1 423 ? 104.399 83.444 129.525 1.00 59.52 423 CYS A C 1
ATOM 3136 O O . CYS A 1 423 ? 104.875 83.839 130.593 1.00 61.49 423 CYS A O 1
ATOM 3139 N N . GLN A 1 424 ? 104.491 84.135 128.393 1.00 60.00 424 GLN A N 1
ATOM 3140 C CA . GLN A 1 424 ? 105.142 85.437 128.307 1.00 55.29 424 GLN A CA 1
ATOM 3141 C C . GLN A 1 424 ? 104.075 86.480 128.001 1.00 49.48 424 GLN A C 1
ATOM 3142 O O . GLN A 1 424 ? 103.471 86.462 126.924 1.00 49.72 424 GLN A O 1
ATOM 3148 N N . PHE A 1 425 ? 103.849 87.387 128.947 1.00 55.09 425 PHE A N 1
ATOM 3149 C CA . PHE A 1 425 ? 102.784 88.384 128.847 1.00 50.51 425 PHE A CA 1
ATOM 3150 C C . PHE A 1 425 ? 103.363 89.672 128.274 1.00 49.00 425 PHE A C 1
ATOM 3151 O O . PHE A 1 425 ? 103.966 90.470 128.994 1.00 51.40 425 PHE A O 1
ATOM 3159 N N . TRP A 1 426 ? 103.179 89.875 126.968 1.00 49.21 426 TRP A N 1
ATOM 3160 C CA . TRP A 1 426 ? 103.604 91.124 126.347 1.00 48.90 426 TRP A CA 1
ATOM 3161 C C . TRP A 1 426 ? 102.664 92.273 126.680 1.00 50.04 426 TRP A C 1
ATOM 3162 O O . TRP A 1 426 ? 103.105 93.423 126.770 1.00 53.26 426 TRP A O 1
ATOM 3173 N N . GLY A 1 427 ? 101.383 91.989 126.861 1.00 46.38 427 GLY A N 1
ATOM 3174 C CA . GLY A 1 427 ? 100.422 93.025 127.166 1.00 49.89 427 GLY A CA 1
ATOM 3175 C C . GLY A 1 427 ? 99.015 92.563 126.846 1.00 52.81 427 GLY A C 1
ATOM 3176 O O . GLY A 1 427 ? 98.754 91.375 126.664 1.00 52.49 427 GLY A O 1
ATOM 3177 N N . MET A 1 428 ? 98.113 93.538 126.785 1.00 48.97 428 MET A N 1
ATOM 3178 C CA . MET A 1 428 ? 96.706 93.266 126.534 1.00 52.65 428 MET A CA 1
ATOM 3179 C C . MET A 1 428 ? 96.126 94.384 125.681 1.00 51.84 428 MET A C 1
ATOM 3180 O O . MET A 1 428 ? 96.468 95.554 125.864 1.00 51.10 428 MET A O 1
ATOM 3185 N N . VAL A 1 429 ? 95.254 94.013 124.748 1.00 57.28 429 VAL A N 1
ATOM 3186 C CA . VAL A 1 429 ? 94.545 94.961 123.898 1.00 54.17 429 VAL A CA 1
ATOM 3187 C C . VAL A 1 429 ? 93.067 94.901 124.251 1.00 54.52 429 VAL A C 1
ATOM 3188 O O . VAL A 1 429 ? 92.455 93.828 124.207 1.00 57.12 429 VAL A O 1
ATOM 3192 N N . LEU A 1 430 ? 92.497 96.049 124.601 1.00 52.29 430 LEU A N 1
ATOM 3193 C CA . LEU A 1 430 ? 91.078 96.156 124.912 1.00 52.60 430 LEU A CA 1
ATOM 3194 C C . LEU A 1 430 ? 90.352 96.724 123.702 1.00 52.82 430 LEU A C 1
ATOM 3195 O O . LEU A 1 430 ? 90.709 97.797 123.206 1.00 50.80 430 LEU A O 1
ATOM 3200 N N . LEU A 1 431 ? 89.340 96.005 123.232 1.00 53.21 431 LEU A N 1
ATOM 3201 C CA . LEU A 1 431 ? 88.540 96.429 122.093 1.00 53.61 431 LEU A CA 1
ATOM 3202 C C . LEU A 1 431 ? 87.216 96.977 122.609 1.00 56.38 431 LEU A C 1
ATOM 3203 O O . LEU A 1 431 ? 86.447 96.252 123.250 1.00 58.45 431 LEU A O 1
ATOM 3208 N N . GLY A 1 432 ? 86.956 98.251 122.333 1.00 53.50 432 GLY A N 1
ATOM 3209 C CA . GLY A 1 432 ? 85.764 98.903 122.815 1.00 55.71 432 GLY A CA 1
ATOM 3210 C C . GLY A 1 432 ? 84.562 98.632 121.937 1.00 56.92 432 GLY A C 1
ATOM 3211 O O . GLY A 1 432 ? 84.589 97.766 121.057 1.00 57.20 432 GLY A O 1
ATOM 3212 N N . PRO A 1 433 ? 83.473 99.361 122.175 1.00 57.62 433 PRO A N 1
ATOM 3213 C CA . PRO A 1 433 ? 82.270 99.193 121.347 1.00 59.57 433 PRO A CA 1
ATOM 3214 C C . PRO A 1 433 ? 82.566 99.493 119.887 1.00 59.24 433 PRO A C 1
ATOM 3215 O O . PRO A 1 433 ? 83.058 100.569 119.541 1.00 57.26 433 PRO A O 1
ATOM 3219 N N . HIS A 1 434 ? 82.262 98.526 119.026 1.00 60.16 434 HIS A N 1
ATOM 3220 C CA . HIS A 1 434 ? 82.546 98.631 117.602 1.00 62.90 434 HIS A CA 1
ATOM 3221 C C . HIS A 1 434 ? 81.310 98.235 116.811 1.00 70.14 434 HIS A C 1
ATOM 3222 O O . HIS A 1 434 ? 80.687 97.209 117.096 1.00 70.26 434 HIS A O 1
ATOM 3229 N N . HIS A 1 435 ? 80.958 99.055 115.827 1.00 69.88 435 HIS A N 1
ATOM 3230 C CA . HIS A 1 435 ? 79.841 98.784 114.929 1.00 75.49 435 HIS A CA 1
ATOM 3231 C C . HIS A 1 435 ? 80.256 99.098 113.497 1.00 78.54 435 HIS A C 1
ATOM 3232 O O . HIS A 1 435 ? 79.536 99.752 112.743 1.00 80.48 435 HIS A O 1
ATOM 3239 N N . VAL A 1 436 ? 81.445 98.632 113.115 1.00 78.79 436 VAL A N 1
ATOM 3240 C CA . VAL A 1 436 ? 82.005 98.976 111.815 1.00 82.02 436 VAL A CA 1
ATOM 3241 C C . VAL A 1 436 ? 81.181 98.342 110.701 1.00 83.06 436 VAL A C 1
ATOM 3242 O O . VAL A 1 436 ? 80.771 97.176 110.784 1.00 82.77 436 VAL A O 1
ATOM 3246 N N . LYS A 1 437 ? 80.913 99.125 109.658 1.00 83.59 437 LYS A N 1
ATOM 3247 C CA . LYS A 1 437 ? 80.229 98.646 108.464 1.00 84.62 437 LYS A CA 1
ATOM 3248 C C . LYS A 1 437 ? 81.194 98.278 107.349 1.00 84.70 437 LYS A C 1
ATOM 3249 O O . LYS A 1 437 ? 80.971 97.293 106.640 1.00 85.16 437 LYS A O 1
ATOM 3255 N N . ARG A 1 438 ? 82.262 99.049 107.183 1.00 83.62 438 ARG A N 1
ATOM 3256 C CA . ARG A 1 438 ? 83.291 98.788 106.192 1.00 82.70 438 ARG A CA 1
ATOM 3257 C C . ARG A 1 438 ? 84.590 98.398 106.886 1.00 80.74 438 ARG A C 1
ATOM 3258 O O . ARG A 1 438 ? 84.836 98.754 108.042 1.00 80.49 438 ARG A O 1
ATOM 3266 N N . ASP A 1 439 ? 85.422 97.653 106.163 1.00 80.29 439 ASP A N 1
ATOM 3267 C CA . ASP A 1 439 ? 86.657 97.115 106.720 1.00 76.02 439 ASP A CA 1
ATOM 3268 C C . ASP A 1 439 ? 87.723 98.175 106.961 1.00 73.28 439 ASP A C 1
ATOM 3269 O O . ASP A 1 439 ? 88.737 97.872 107.598 1.00 69.56 439 ASP A O 1
ATOM 3274 N N . THR A 1 440 ? 87.530 99.398 106.473 1.00 76.92 440 THR A N 1
ATOM 3275 C CA . THR A 1 440 ? 88.495 100.471 106.669 1.00 75.12 440 THR A CA 1
ATOM 3276 C C . THR A 1 440 ? 88.119 101.411 107.806 1.00 74.77 440 THR A C 1
ATOM 3277 O O . THR A 1 440 ? 88.833 102.391 108.040 1.00 72.14 440 THR A O 1
ATOM 3281 N N . ASP A 1 441 ? 87.024 101.146 108.512 1.00 75.62 441 ASP A N 1
ATOM 3282 C CA . ASP A 1 441 ? 86.639 101.968 109.648 1.00 72.75 441 ASP A CA 1
ATOM 3283 C C . ASP A 1 441 ? 87.496 101.637 110.864 1.00 67.70 441 ASP A C 1
ATOM 3284 O O . ASP A 1 441 ? 87.958 100.506 111.038 1.00 67.07 441 ASP A O 1
ATOM 3289 N N . ASN A 1 442 ? 87.698 102.640 111.712 1.00 68.72 442 ASN A N 1
ATOM 3290 C CA . ASN A 1 442 ? 88.533 102.496 112.895 1.00 60.89 442 ASN A CA 1
ATOM 3291 C C . ASN A 1 442 ? 87.719 101.962 114.066 1.00 58.13 442 ASN A C 1
ATOM 3292 O O . ASN A 1 442 ? 86.584 102.387 114.297 1.00 60.61 442 ASN A O 1
ATOM 3297 N N . ALA A 1 443 ? 88.309 101.022 114.801 1.00 59.33 443 ALA A N 1
ATOM 3298 C CA . ALA A 1 443 ? 87.707 100.474 116.005 1.00 54.30 443 ALA A CA 1
ATOM 3299 C C . ALA A 1 443 ? 88.474 100.953 117.225 1.00 50.73 443 ALA A C 1
ATOM 3300 O O . ALA A 1 443 ? 89.709 100.862 117.244 1.00 50.88 443 ALA A O 1
ATOM 3302 N N . PRO A 1 444 ? 87.796 101.471 118.247 1.00 52.22 444 PRO A N 1
ATOM 3303 C CA . PRO A 1 444 ? 88.512 101.992 119.418 1.00 50.17 444 PRO A CA 1
ATOM 3304 C C . PRO A 1 444 ? 89.255 100.888 120.155 1.00 49.01 444 PRO A C 1
ATOM 3305 O O . PRO A 1 444 ? 88.718 99.804 120.393 1.00 51.42 444 PRO A O 1
ATOM 3309 N N . LEU A 1 445 ? 90.502 101.174 120.520 1.00 51.81 445 LEU A N 1
ATOM 3310 C CA . LEU A 1 445 ? 91.350 100.223 121.222 1.00 49.49 445 LEU A CA 1
ATOM 3311 C C . LEU A 1 445 ? 92.038 100.901 122.395 1.00 49.40 445 LEU A C 1
ATOM 3312 O O . LEU A 1 445 ? 92.376 102.086 122.332 1.00 51.77 445 LEU A O 1
ATOM 3317 N N . LEU A 1 446 ? 92.237 100.139 123.466 1.00 48.31 446 LEU A N 1
ATOM 3318 C CA . LEU A 1 446 ? 93.061 100.549 124.598 1.00 47.58 446 LEU A CA 1
ATOM 3319 C C . LEU A 1 446 ? 94.138 99.487 124.766 1.00 49.15 446 LEU A C 1
ATOM 3320 O O . LEU A 1 446 ? 93.857 98.381 125.238 1.00 51.26 446 LEU A O 1
ATOM 3325 N N . ILE A 1 447 ? 95.365 99.819 124.377 1.00 47.64 447 ILE A N 1
ATOM 3326 C CA . ILE A 1 447 ? 96.454 98.854 124.294 1.00 49.50 447 ILE A CA 1
ATOM 3327 C C . ILE A 1 447 ? 97.356 99.034 125.505 1.00 51.37 447 ILE A C 1
ATOM 3328 O O . ILE A 1 447 ? 97.878 100.129 125.746 1.00 51.45 447 ILE A O 1
ATOM 3333 N N . ALA A 1 448 ? 97.537 97.957 126.262 1.00 51.20 448 ALA A N 1
ATOM 3334 C CA . ALA A 1 448 ? 98.454 97.918 127.391 1.00 52.84 448 ALA A CA 1
ATOM 3335 C C . ALA A 1 448 ? 99.645 97.047 127.021 1.00 55.40 448 ALA A C 1
ATOM 3336 O O . ALA A 1 448 ? 99.469 95.929 126.529 1.00 54.29 448 ALA A O 1
ATOM 3338 N N . GLU A 1 449 ? 100.851 97.562 127.246 1.00 52.08 449 GLU A N 1
ATOM 3339 C CA . GLU A 1 449 ? 102.064 96.838 126.898 1.00 53.10 449 GLU A CA 1
ATOM 3340 C C . GLU A 1 449 ? 103.099 96.983 128.000 1.00 53.95 449 GLU A C 1
ATOM 3341 O O . GLU A 1 449 ? 103.118 97.985 128.721 1.00 56.47 449 GLU A O 1
ATOM 3347 N N . ILE A 1 450 ? 103.958 95.977 128.120 1.00 55.37 450 ILE A N 1
ATOM 3348 C CA . ILE A 1 450 ? 105.080 96.029 129.048 1.00 57.99 450 ILE A CA 1
ATOM 3349 C C . ILE A 1 450 ? 106.290 96.582 128.309 1.00 61.87 450 ILE A C 1
ATOM 3350 O O . ILE A 1 450 ? 106.621 96.127 127.208 1.00 60.29 450 ILE A O 1
ATOM 3355 N N . MET A 1 451 ? 106.951 97.568 128.908 1.00 58.03 451 MET A N 1
ATOM 3356 C CA . MET A 1 451 ? 108.024 98.292 128.245 1.00 62.00 451 MET A CA 1
ATOM 3357 C C . MET A 1 451 ? 109.212 98.438 129.184 1.00 66.12 451 MET A C 1
ATOM 3358 O O . MET A 1 451 ? 109.066 98.400 130.408 1.00 65.45 451 MET A O 1
ATOM 3363 N N . GLY A 1 452 ? 110.395 98.596 128.595 1.00 67.82 452 GLY A N 1
ATOM 3364 C CA . GLY A 1 452 ? 111.624 98.634 129.363 1.00 72.34 452 GLY A CA 1
ATOM 3365 C C . GLY A 1 452 ? 112.070 100.017 129.791 1.00 77.00 452 GLY A C 1
ATOM 3366 O O . GLY A 1 452 ? 112.315 100.251 130.978 1.00 75.78 452 GLY A O 1
ATOM 3367 N N . GLU A 1 453 ? 112.184 100.941 128.840 1.00 78.57 453 GLU A N 1
ATOM 3368 C CA . GLU A 1 453 ? 112.654 102.291 129.117 1.00 82.21 453 GLU A CA 1
ATOM 3369 C C . GLU A 1 453 ? 111.653 103.303 128.584 1.00 81.21 453 GLU A C 1
ATOM 3370 O O . GLU A 1 453 ? 111.220 103.212 127.432 1.00 79.01 453 GLU A O 1
ATOM 3376 N N . ASP A 1 454 ? 111.305 104.276 129.421 1.00 80.41 454 ASP A N 1
ATOM 3377 C CA . ASP A 1 454 ? 110.301 105.278 129.091 1.00 78.63 454 ASP A CA 1
ATOM 3378 C C . ASP A 1 454 ? 110.977 106.537 128.567 1.00 76.49 454 ASP A C 1
ATOM 3379 O O . ASP A 1 454 ? 111.965 107.005 129.143 1.00 78.07 454 ASP A O 1
ATOM 3384 N N . THR A 1 455 ? 110.441 107.079 127.476 1.00 74.58 455 THR A N 1
ATOM 3385 C CA . THR A 1 455 ? 110.936 108.316 126.884 1.00 71.48 455 THR A CA 1
ATOM 3386 C C . THR A 1 455 ? 109.738 109.197 126.569 1.00 68.78 455 THR A C 1
ATOM 3387 O O . THR A 1 455 ? 108.885 108.815 125.763 1.00 63.07 455 THR A O 1
ATOM 3391 N N . GLU A 1 456 ? 109.673 110.368 127.208 1.00 70.79 456 GLU A N 1
ATOM 3392 C CA . GLU A 1 456 ? 108.489 111.213 127.082 1.00 68.90 456 GLU A CA 1
ATOM 3393 C C . GLU A 1 456 ? 108.307 111.717 125.656 1.00 66.04 456 GLU A C 1
ATOM 3394 O O . GLU A 1 456 ? 107.196 111.681 125.116 1.00 62.32 456 GLU A O 1
ATOM 3400 N N . GLU A 1 457 ? 109.384 112.195 125.028 1.00 68.87 457 GLU A N 1
ATOM 3401 C CA . GLU A 1 457 ? 109.264 112.719 123.672 1.00 68.72 457 GLU A CA 1
ATOM 3402 C C . GLU A 1 457 ? 109.090 111.617 122.636 1.00 62.20 457 GLU A C 1
ATOM 3403 O O . GLU A 1 457 ? 108.653 111.902 121.516 1.00 63.87 457 GLU A O 1
ATOM 3409 N N . LYS A 1 458 ? 109.419 110.371 122.979 1.00 71.59 458 LYS A N 1
ATOM 3410 C CA . LYS A 1 458 ? 109.143 109.260 122.076 1.00 59.68 458 LYS A CA 1
ATOM 3411 C C . LYS A 1 458 ? 107.716 108.752 122.229 1.00 55.83 458 LYS A C 1
ATOM 3412 O O . LYS A 1 458 ? 107.121 108.284 121.252 1.00 49.95 458 LYS A O 1
ATOM 3418 N N . TYR A 1 459 ? 107.150 108.846 123.430 1.00 58.70 459 TYR A N 1
ATOM 3419 C CA . TYR A 1 459 ? 105.795 108.375 123.714 1.00 54.85 459 TYR A CA 1
ATOM 3420 C C . TYR A 1 459 ? 105.015 109.481 124.414 1.00 55.99 459 TYR A C 1
ATOM 3421 O O . TYR A 1 459 ? 104.681 109.368 125.599 1.00 56.98 459 TYR A O 1
ATOM 3430 N N . PRO A 1 460 ? 104.707 110.573 123.707 1.00 55.36 460 PRO A N 1
ATOM 3431 C CA . PRO A 1 460 ? 103.975 111.669 124.357 1.00 55.37 460 PRO A CA 1
ATOM 3432 C C . PRO A 1 460 ? 102.541 111.316 124.706 1.00 54.36 460 PRO A C 1
ATOM 3433 O O . PRO A 1 460 ? 102.009 111.845 125.690 1.00 55.85 460 PRO A O 1
ATOM 3437 N N . LYS A 1 461 ? 101.898 110.445 123.934 1.00 52.70 461 LYS A N 1
ATOM 3438 C CA . LYS A 1 461 ? 100.506 110.083 124.159 1.00 54.05 461 LYS A CA 1
ATOM 3439 C C . LYS A 1 461 ? 100.347 108.840 125.024 1.00 53.44 461 LYS A C 1
ATOM 3440 O O . LYS A 1 461 ? 99.214 108.403 125.251 1.00 55.45 461 LYS A O 1
ATOM 3446 N N . HIS A 1 462 ? 101.442 108.265 125.510 1.00 54.89 462 HIS A N 1
ATOM 3447 C CA . HIS A 1 462 ? 101.386 107.080 126.351 1.00 53.78 462 HIS A CA 1
ATOM 3448 C C . HIS A 1 462 ? 101.411 107.470 127.822 1.00 58.69 462 HIS A C 1
ATOM 3449 O O . HIS A 1 462 ? 102.141 108.379 128.225 1.00 59.80 462 HIS A O 1
ATOM 3456 N N . SER A 1 463 ? 100.604 106.777 128.619 1.00 54.12 463 SER A N 1
ATOM 3457 C CA . SER A 1 463 ? 100.634 106.901 130.070 1.00 57.76 463 SER A CA 1
ATOM 3458 C C . SER A 1 463 ? 101.400 105.711 130.632 1.00 58.18 463 SER A C 1
ATOM 3459 O O . SER A 1 463 ? 101.063 104.559 130.340 1.00 57.54 463 SER A O 1
ATOM 3462 N N . VAL A 1 464 ? 102.426 105.989 131.430 1.00 58.97 464 VAL A N 1
ATOM 3463 C CA . VAL A 1 464 ? 103.328 104.964 131.940 1.00 60.72 464 VAL A CA 1
ATOM 3464 C C . VAL A 1 464 ? 102.965 104.661 133.385 1.00 64.04 464 VAL A C 1
ATOM 3465 O O . VAL A 1 464 ? 102.847 105.574 134.212 1.00 67.17 464 VAL A O 1
ATOM 3469 N N . PHE A 1 465 ? 102.784 103.378 133.687 1.00 61.72 465 PHE A N 1
ATOM 3470 C CA . PHE A 1 465 ? 102.468 102.905 135.025 1.00 66.29 465 PHE A CA 1
ATOM 3471 C C . PHE A 1 465 ? 103.533 101.915 135.473 1.00 67.99 465 PHE A C 1
ATOM 3472 O O . PHE A 1 465 ? 103.966 101.060 134.694 1.00 65.57 465 PHE A O 1
ATOM 3480 N N . SER A 1 466 ? 103.952 102.031 136.730 1.00 69.60 466 SER A N 1
ATOM 3481 C CA . SER A 1 466 ? 104.906 101.097 137.311 1.00 71.82 466 SER A CA 1
ATOM 3482 C C . SER A 1 466 ? 104.164 99.870 137.824 1.00 74.03 466 SER A C 1
ATOM 3483 O O . SER A 1 466 ? 103.179 99.994 138.558 1.00 75.81 466 SER A O 1
ATOM 3486 N N . LEU A 1 467 ? 104.634 98.689 137.432 1.00 73.46 467 LEU A N 1
ATOM 3487 C CA . LEU A 1 467 ? 103.970 97.431 137.750 1.00 76.45 467 LEU A CA 1
ATOM 3488 C C . LEU A 1 467 ? 104.903 96.574 138.591 1.00 80.05 467 LEU A C 1
ATOM 3489 O O . LEU A 1 467 ? 106.071 96.385 138.235 1.00 79.61 467 LEU A O 1
ATOM 3494 N N . LYS A 1 468 ? 104.387 96.056 139.700 1.00 81.36 468 LYS A N 1
ATOM 3495 C CA . LYS A 1 468 ? 105.138 95.166 140.574 1.00 84.92 468 LYS A CA 1
ATOM 3496 C C . LYS A 1 468 ? 104.616 93.752 140.367 1.00 86.85 468 LYS A C 1
ATOM 3497 O O . LYS A 1 468 ? 103.414 93.508 140.506 1.00 85.52 468 LYS A O 1
ATOM 3503 N N . VAL A 1 469 ? 105.509 92.827 140.026 1.00 89.40 469 VAL A N 1
ATOM 3504 C CA . VAL A 1 469 ? 105.163 91.414 139.886 1.00 91.85 469 VAL A CA 1
ATOM 3505 C C . VAL A 1 469 ? 106.258 90.612 140.580 1.00 95.68 469 VAL A C 1
ATOM 3506 O O . VAL A 1 469 ? 107.334 90.397 140.010 1.00 94.31 469 VAL A O 1
ATOM 3510 N N . GLU A 1 470 ? 105.986 90.163 141.805 1.00 98.57 470 GLU A N 1
ATOM 3511 C CA . GLU A 1 470 ? 106.912 89.333 142.577 1.00 101.27 470 GLU A CA 1
ATOM 3512 C C . GLU A 1 470 ? 108.295 89.974 142.668 1.00 101.36 470 GLU A C 1
ATOM 3513 O O . GLU A 1 470 ? 109.294 89.440 142.181 1.00 101.14 470 GLU A O 1
ATOM 3519 N N . GLU A 1 471 ? 108.340 91.150 143.293 1.00 101.68 471 GLU A N 1
ATOM 3520 C CA . GLU A 1 471 ? 109.557 91.918 143.565 1.00 102.07 471 GLU A CA 1
ATOM 3521 C C . GLU A 1 471 ? 110.263 92.386 142.299 1.00 100.14 471 GLU A C 1
ATOM 3522 O O . GLU A 1 471 ? 111.400 92.871 142.390 1.00 101.69 471 GLU A O 1
ATOM 3528 N N . LYS A 1 472 ? 109.648 92.252 141.129 1.00 96.52 472 LYS A N 1
ATOM 3529 C CA . LYS A 1 472 ? 110.253 92.677 139.874 1.00 92.47 472 LYS A CA 1
ATOM 3530 C C . LYS A 1 472 ? 109.503 93.894 139.354 1.00 88.08 472 LYS A C 1
ATOM 3531 O O . LYS A 1 472 ? 108.272 93.874 139.253 1.00 86.99 472 LYS A O 1
ATOM 3537 N N . GLN A 1 473 ? 110.245 94.949 139.033 1.00 85.96 473 GLN A N 1
ATOM 3538 C CA . GLN A 1 473 ? 109.661 96.177 138.515 1.00 82.27 473 GLN A CA 1
ATOM 3539 C C . GLN A 1 473 ? 109.379 96.030 137.027 1.00 78.26 473 GLN A C 1
ATOM 3540 O O . GLN A 1 473 ? 110.217 95.522 136.276 1.00 79.65 473 GLN A O 1
ATOM 3546 N N . PHE A 1 474 ? 108.194 96.465 136.612 1.00 77.62 474 PHE A N 1
ATOM 3547 C CA . PHE A 1 474 ? 107.832 96.522 135.206 1.00 72.60 474 PHE A CA 1
ATOM 3548 C C . PHE A 1 474 ? 107.145 97.848 134.921 1.00 68.49 474 PHE A C 1
ATOM 3549 O O . PHE A 1 474 ? 106.521 98.451 135.798 1.00 70.25 474 PHE A O 1
ATOM 3557 N N . LEU A 1 475 ? 107.272 98.300 133.679 1.00 67.81 475 LEU A N 1
ATOM 3558 C CA . LEU A 1 475 ? 106.639 99.525 133.216 1.00 63.95 475 LEU A CA 1
ATOM 3559 C C . LEU A 1 475 ? 105.503 99.165 132.272 1.00 60.83 475 LEU A C 1
ATOM 3560 O O . LEU A 1 475 ? 105.699 98.400 131.323 1.00 60.58 475 LEU A O 1
ATOM 3565 N N . LEU A 1 476 ? 104.322 99.710 132.539 1.00 62.38 476 LEU A N 1
ATOM 3566 C CA . LEU A 1 476 ? 103.129 99.430 131.754 1.00 58.67 476 LEU A CA 1
ATOM 3567 C C . LEU A 1 476 ? 102.681 100.699 131.045 1.00 58.63 476 LEU A C 1
ATOM 3568 O O . LEU A 1 476 ? 102.552 101.754 131.674 1.00 60.41 476 LEU A O 1
ATOM 3573 N N . SER A 1 477 ? 102.450 100.595 129.742 1.00 57.96 477 SER A N 1
ATOM 3574 C CA . SER A 1 477 ? 101.997 101.713 128.932 1.00 56.06 477 SER A CA 1
ATOM 3575 C C . SER A 1 477 ? 100.517 101.568 128.607 1.00 54.03 477 SER A C 1
ATOM 3576 O O . SER A 1 477 ? 100.009 100.461 128.423 1.00 53.93 477 SER A O 1
ATOM 3579 N N . LEU A 1 478 ? 99.828 102.704 128.545 1.00 55.54 478 LEU A N 1
ATOM 3580 C CA . LEU A 1 478 ? 98.452 102.761 128.072 1.00 52.80 478 LEU A CA 1
ATOM 3581 C C . LEU A 1 478 ? 98.338 103.854 127.025 1.00 51.83 478 LEU A C 1
ATOM 3582 O O . LEU A 1 478 ? 98.776 104.986 127.254 1.00 53.96 478 LEU A O 1
ATOM 3587 N N . LYS A 1 479 ? 97.756 103.514 125.880 1.00 53.03 479 LYS A N 1
ATOM 3588 C CA . LYS A 1 479 ? 97.468 104.481 124.834 1.00 52.16 479 LYS A CA 1
ATOM 3589 C C . LYS A 1 479 ? 96.058 104.260 124.315 1.00 52.67 479 LYS A C 1
ATOM 3590 O O . LYS A 1 479 ? 95.598 103.120 124.206 1.00 50.54 479 LYS A O 1
ATOM 3596 N N . ILE A 1 480 ? 95.380 105.355 123.999 1.00 50.47 480 ILE A N 1
ATOM 3597 C CA . ILE A 1 480 ? 94.062 105.305 123.380 1.00 51.06 480 ILE A CA 1
ATOM 3598 C C . ILE A 1 480 ? 94.261 105.381 121.872 1.00 52.86 480 ILE A C 1
ATOM 3599 O O . ILE A 1 480 ? 94.756 106.387 121.354 1.00 56.24 480 ILE A O 1
ATOM 3604 N N . THR A 1 481 ? 93.896 104.312 121.169 1.00 51.52 481 THR A N 1
ATOM 3605 C CA . THR A 1 481 ? 94.137 104.221 119.738 1.00 53.62 481 THR A CA 1
ATOM 3606 C C . THR A 1 481 ? 92.898 103.691 119.032 1.00 53.69 481 THR A C 1
ATOM 3607 O O . THR A 1 481 ? 92.066 102.997 119.619 1.00 50.90 481 THR A O 1
ATOM 3611 N N . SER A 1 482 ? 92.791 104.039 117.754 1.00 53.31 482 SER A N 1
ATOM 3612 C CA . SER A 1 482 ? 91.803 103.480 116.846 1.00 53.61 482 SER A CA 1
ATOM 3613 C C . SER A 1 482 ? 92.548 102.898 115.656 1.00 53.69 482 SER A C 1
ATOM 3614 O O . SER A 1 482 ? 93.509 103.499 115.168 1.00 56.10 482 SER A O 1
ATOM 3617 N N . PHE A 1 483 ? 92.118 101.728 115.193 1.00 56.04 483 PHE A N 1
ATOM 3618 C CA . PHE A 1 483 ? 92.915 101.009 114.209 1.00 55.32 483 PHE A CA 1
ATOM 3619 C C . PHE A 1 483 ? 91.979 100.108 113.415 1.00 57.15 483 PHE A C 1
ATOM 3620 O O . PHE A 1 483 ? 91.155 99.403 114.004 1.00 55.63 483 PHE A O 1
ATOM 3628 N N . SER A 1 484 ? 92.101 100.137 112.091 1.00 54.44 484 SER A N 1
ATOM 3629 C CA . SER A 1 484 ? 91.089 99.552 111.224 1.00 58.35 484 SER A CA 1
ATOM 3630 C C . SER A 1 484 ? 91.238 98.036 111.117 1.00 56.26 484 SER A C 1
ATOM 3631 O O . SER A 1 484 ? 92.278 97.456 111.440 1.00 52.69 484 SER A O 1
ATOM 3634 N N . ARG A 1 485 ? 90.160 97.396 110.652 1.00 58.71 485 ARG A N 1
ATOM 3635 C CA . ARG A 1 485 ? 90.156 95.947 110.470 1.00 56.93 485 ARG A CA 1
ATOM 3636 C C . ARG A 1 485 ? 91.146 95.512 109.396 1.00 56.42 485 ARG A C 1
ATOM 3637 O O . ARG A 1 485 ? 91.845 94.506 109.562 1.00 53.83 485 ARG A O 1
ATOM 3645 N N . ASN A 1 486 ? 91.204 96.244 108.281 1.00 59.06 486 ASN A N 1
ATOM 3646 C CA . ASN A 1 486 ? 92.105 95.870 107.196 1.00 58.14 486 ASN A CA 1
ATOM 3647 C C . ASN A 1 486 ? 93.557 95.896 107.649 1.00 51.67 486 ASN A C 1
ATOM 3648 O O . ASN A 1 486 ? 94.338 95.000 107.310 1.00 51.50 486 ASN A O 1
ATOM 3653 N N . LYS A 1 487 ? 93.937 96.917 108.417 1.00 57.60 487 LYS A N 1
ATOM 3654 C CA . LYS A 1 487 ? 95.314 97.012 108.883 1.00 52.97 487 LYS A CA 1
ATOM 3655 C C . LYS A 1 487 ? 95.649 95.914 109.886 1.00 49.30 487 LYS A C 1
ATOM 3656 O O . LYS A 1 487 ? 96.794 95.452 109.934 1.00 47.37 487 LYS A O 1
ATOM 3662 N N . LEU A 1 488 ? 94.675 95.487 110.696 1.00 55.85 488 LEU A N 1
ATOM 3663 C CA . LEU A 1 488 ? 94.908 94.361 111.595 1.00 50.75 488 LEU A CA 1
ATOM 3664 C C . LEU A 1 488 ? 95.149 93.072 110.821 1.00 51.23 488 LEU A C 1
ATOM 3665 O O . LEU A 1 488 ? 95.999 92.261 111.205 1.00 47.64 488 LEU A O 1
ATOM 3670 N N . TYR A 1 489 ? 94.402 92.857 109.735 1.00 47.66 489 TYR A N 1
ATOM 3671 C CA . TYR A 1 489 ? 94.581 91.641 108.949 1.00 47.79 489 TYR A CA 1
ATOM 3672 C C . TYR A 1 489 ? 95.978 91.568 108.348 1.00 46.52 489 TYR A C 1
ATOM 3673 O O . TYR A 1 489 ? 96.606 90.503 108.348 1.00 47.07 489 TYR A O 1
ATOM 3682 N N . THR A 1 490 ? 96.478 92.687 107.817 1.00 50.16 490 THR A N 1
ATOM 3683 C CA . THR A 1 490 ? 97.810 92.688 107.223 1.00 48.26 490 THR A CA 1
ATOM 3684 C C . THR A 1 490 ? 98.876 92.377 108.264 1.00 45.50 490 THR A C 1
ATOM 3685 O O . THR A 1 490 ? 99.828 91.638 107.988 1.00 46.34 490 THR A O 1
ATOM 3689 N N . PHE A 1 491 ? 98.733 92.929 109.468 1.00 49.47 491 PHE A N 1
ATOM 3690 C CA . PHE A 1 491 ? 99.688 92.662 110.533 1.00 46.71 491 PHE A CA 1
ATOM 3691 C C . PHE A 1 491 ? 99.468 91.310 111.196 1.00 46.91 491 PHE A C 1
ATOM 3692 O O . PHE A 1 491 ? 100.344 90.854 111.939 1.00 45.64 491 PHE A O 1
ATOM 3700 N N . SER A 1 492 ? 98.329 90.660 110.948 1.00 45.73 492 SER A N 1
ATOM 3701 C CA . SER A 1 492 ? 98.109 89.307 111.444 1.00 45.36 492 SER A CA 1
ATOM 3702 C C . SER A 1 492 ? 99.007 88.287 110.761 1.00 46.91 492 SER A C 1
ATOM 3703 O O . SER A 1 492 ? 99.134 87.165 111.261 1.00 47.01 492 SER A O 1
ATOM 3706 N N . ASN A 1 493 ? 99.615 88.642 109.633 1.00 44.83 493 ASN A N 1
ATOM 3707 C CA . ASN A 1 493 ? 100.628 87.833 108.969 1.00 45.54 493 ASN A CA 1
ATOM 3708 C C . ASN A 1 493 ? 101.879 88.662 108.727 1.00 43.02 493 ASN A C 1
ATOM 3709 O O . ASN A 1 493 ? 102.482 88.619 107.652 1.00 43.93 493 ASN A O 1
ATOM 3714 N N . ILE A 1 494 ? 102.284 89.437 109.738 1.00 47.77 494 ILE A N 1
ATOM 3715 C CA . ILE A 1 494 ? 103.478 90.264 109.628 1.00 45.50 494 ILE A CA 1
ATOM 3716 C C . ILE A 1 494 ? 104.733 89.412 109.489 1.00 44.33 494 ILE A C 1
ATOM 3717 O O . ILE A 1 494 ? 105.785 89.921 109.090 1.00 43.81 494 ILE A O 1
ATOM 3722 N N . ARG A 1 495 ? 104.639 88.113 109.788 1.00 44.24 495 ARG A N 1
ATOM 3723 C CA . ARG A 1 495 ? 105.756 87.195 109.594 1.00 43.60 495 ARG A CA 1
ATOM 3724 C C . ARG A 1 495 ? 106.276 87.211 108.162 1.00 42.95 495 ARG A C 1
ATOM 3725 O O . ARG A 1 495 ? 107.405 86.773 107.918 1.00 42.61 495 ARG A O 1
ATOM 3733 N N . ARG A 1 496 ? 105.484 87.716 107.214 1.00 44.50 496 ARG A N 1
ATOM 3734 C CA . ARG A 1 496 ? 105.904 87.833 105.825 1.00 44.11 496 ARG A CA 1
ATOM 3735 C C . ARG A 1 496 ? 107.025 88.846 105.627 1.00 44.65 496 ARG A C 1
ATOM 3736 O O . ARG A 1 496 ? 107.605 88.892 104.538 1.00 45.26 496 ARG A O 1
ATOM 3744 N N . VAL A 1 497 ? 107.336 89.662 106.638 1.00 44.81 497 VAL A N 1
ATOM 3745 C CA . VAL A 1 497 ? 108.424 90.623 106.510 1.00 43.99 497 VAL A CA 1
ATOM 3746 C C . VAL A 1 497 ? 109.770 89.921 106.377 1.00 43.65 497 VAL A C 1
ATOM 3747 O O . VAL A 1 497 ? 110.728 90.513 105.868 1.00 44.12 497 VAL A O 1
ATOM 3751 N N . LEU A 1 498 ? 109.866 88.662 106.811 1.00 43.08 498 LEU A N 1
ATOM 3752 C CA . LEU A 1 498 ? 111.104 87.900 106.698 1.00 43.29 498 LEU A CA 1
ATOM 3753 C C . LEU A 1 498 ? 111.474 87.576 105.257 1.00 45.13 498 LEU A C 1
ATOM 3754 O O . LEU A 1 498 ? 112.606 87.149 105.010 1.00 45.70 498 LEU A O 1
ATOM 3759 N N . ILE A 1 499 ? 110.554 87.763 104.309 1.00 42.47 499 ILE A N 1
ATOM 3760 C CA . ILE A 1 499 ? 110.808 87.378 102.924 1.00 43.93 499 ILE A CA 1
ATOM 3761 C C . ILE A 1 499 ? 111.905 88.240 102.308 1.00 45.81 499 ILE A C 1
ATOM 3762 O O . ILE A 1 499 ? 112.844 87.724 101.690 1.00 47.33 499 ILE A O 1
ATOM 3767 N N . GLN A 1 500 ? 111.804 89.561 102.458 1.00 43.38 500 GLN A N 1
ATOM 3768 C CA . GLN A 1 500 ? 112.749 90.453 101.786 1.00 45.28 500 GLN A CA 1
ATOM 3769 C C . GLN A 1 500 ? 114.190 90.268 102.249 1.00 43.79 500 GLN A C 1
ATOM 3770 O O . GLN A 1 500 ? 115.074 90.137 101.385 1.00 46.23 500 GLN A O 1
ATOM 3776 N N . PRO A 1 501 ? 114.511 90.260 103.550 1.00 46.86 501 PRO A N 1
ATOM 3777 C CA . PRO A 1 501 ? 115.907 89.986 103.934 1.00 45.83 501 PRO A CA 1
ATOM 3778 C C . PRO A 1 501 ? 116.382 88.604 103.524 1.00 46.71 501 PRO A C 1
ATOM 3779 O O . PRO A 1 501 ? 117.577 88.424 103.259 1.00 47.48 501 PRO A O 1
ATOM 3783 N N . ALA A 1 502 ? 115.484 87.617 103.469 1.00 45.14 502 ALA A N 1
ATOM 3784 C CA . ALA A 1 502 ? 115.881 86.278 103.045 1.00 45.52 502 ALA A CA 1
ATOM 3785 C C . ALA A 1 502 ? 116.302 86.262 101.582 1.00 49.40 502 ALA A C 1
ATOM 3786 O O . ALA A 1 502 ? 117.235 85.543 101.208 1.00 51.47 502 ALA A O 1
ATOM 3788 N N . SER A 1 503 ? 115.619 87.040 100.739 1.00 44.82 503 SER A N 1
ATOM 3789 C CA . SER A 1 503 ? 115.994 87.112 99.331 1.00 48.42 503 SER A CA 1
ATOM 3790 C C . SER A 1 503 ? 117.394 87.685 99.163 1.00 49.17 503 SER A C 1
ATOM 3791 O O . SER A 1 503 ? 118.180 87.197 98.344 1.00 51.77 503 SER A O 1
ATOM 3794 N N . ILE A 1 504 ? 117.723 88.726 99.929 1.00 47.43 504 ILE A N 1
ATOM 3795 C CA . ILE A 1 504 ? 119.052 89.323 99.844 1.00 48.32 504 ILE A CA 1
ATOM 3796 C C . ILE A 1 504 ? 120.112 88.341 100.324 1.00 47.92 504 ILE A C 1
ATOM 3797 O O . ILE A 1 504 ? 121.155 88.169 99.685 1.00 50.82 504 ILE A O 1
ATOM 3802 N N . TYR A 1 505 ? 119.859 87.678 101.456 1.00 50.50 505 TYR A N 1
ATOM 3803 C CA . TYR A 1 505 ? 120.823 86.716 101.978 1.00 49.29 505 TYR A CA 1
ATOM 3804 C C . TYR A 1 505 ? 121.020 85.555 101.014 1.00 53.61 505 TYR A C 1
ATOM 3805 O O . TYR A 1 505 ? 122.146 85.084 100.818 1.00 54.03 505 TYR A O 1
ATOM 3814 N N . SER A 1 506 ? 119.933 85.078 100.406 1.00 45.41 506 SER A N 1
ATOM 3815 C CA . SER A 1 506 ? 120.030 83.957 99.478 1.00 50.06 506 SER A CA 1
ATOM 3816 C C . SER A 1 506 ? 120.896 84.304 98.275 1.00 53.88 506 SER A C 1
ATOM 3817 O O . SER A 1 506 ? 121.723 83.494 97.843 1.00 56.85 506 SER A O 1
ATOM 3820 N N . GLN A 1 507 ? 120.723 85.505 97.722 1.00 50.45 507 GLN A N 1
ATOM 3821 C CA . GLN A 1 507 ? 121.471 85.883 96.531 1.00 53.99 507 GLN A CA 1
ATOM 3822 C C . GLN A 1 507 ? 122.947 86.124 96.820 1.00 55.31 507 GLN A C 1
ATOM 3823 O O . GLN A 1 507 ? 123.768 86.001 95.906 1.00 58.77 507 GLN A O 1
ATOM 3829 N N . VAL A 1 508 ? 123.304 86.466 98.059 1.00 55.99 508 VAL A N 1
ATOM 3830 C CA . VAL A 1 508 ? 124.716 86.573 98.416 1.00 56.33 508 VAL A CA 1
ATOM 3831 C C . VAL A 1 508 ? 125.367 85.196 98.413 1.00 60.77 508 VAL A C 1
ATOM 3832 O O . VAL A 1 508 ? 126.454 85.005 97.856 1.00 64.08 508 VAL A O 1
ATOM 3836 N N . VAL A 1 509 ? 124.710 84.216 99.037 1.00 54.75 509 VAL A N 1
ATOM 3837 C CA . VAL A 1 509 ? 125.270 82.872 99.121 1.00 57.75 509 VAL A CA 1
ATOM 3838 C C . VAL A 1 509 ? 125.350 82.237 97.739 1.00 63.36 509 VAL A C 1
ATOM 3839 O O . VAL A 1 509 ? 126.357 81.611 97.385 1.00 67.57 509 VAL A O 1
ATOM 3843 N N . LEU A 1 510 ? 124.295 82.387 96.935 1.00 59.41 510 LEU A N 1
ATOM 3844 C CA . LEU A 1 510 ? 124.296 81.812 95.594 1.00 61.61 510 LEU A CA 1
ATOM 3845 C C . LEU A 1 510 ? 125.341 82.464 94.699 1.00 68.33 510 LEU A C 1
ATOM 3846 O O . LEU A 1 510 ? 125.940 81.786 93.856 1.00 71.38 510 LEU A O 1
ATOM 3851 N N . SER A 1 511 ? 125.568 83.771 94.854 1.00 61.38 511 SER A N 1
ATOM 3852 C CA . SER A 1 511 ? 126.610 84.433 94.075 1.00 67.21 511 SER A CA 1
ATOM 3853 C C . SER A 1 511 ? 127.990 83.894 94.429 1.00 74.45 511 SER A C 1
ATOM 3854 O O . SER A 1 511 ? 128.825 83.681 93.542 1.00 79.21 511 SER A O 1
ATOM 3857 N N . ARG A 1 512 ? 128.250 83.672 95.719 1.00 70.57 512 ARG A N 1
ATOM 3858 C CA . ARG A 1 512 ? 129.522 83.084 96.126 1.00 76.99 512 ARG A CA 1
ATOM 3859 C C . ARG A 1 512 ? 129.646 81.648 95.633 1.00 82.89 512 ARG A C 1
ATOM 3860 O O . ARG A 1 512 ? 130.734 81.211 95.241 1.00 87.62 512 ARG A O 1
ATOM 3868 N N . ALA A 1 513 ? 128.543 80.897 95.654 1.00 77.77 513 ALA A N 1
ATOM 3869 C CA . ALA A 1 513 ? 128.573 79.523 95.163 1.00 82.94 513 ALA A CA 1
ATOM 3870 C C . ALA A 1 513 ? 128.892 79.476 93.674 1.00 86.18 513 ALA A C 1
ATOM 3871 O O . ALA A 1 513 ? 129.650 78.611 93.221 1.00 90.96 513 ALA A O 1
ATOM 3873 N N . ALA A 1 514 ? 128.314 80.394 92.896 1.00 83.18 514 ALA A N 1
ATOM 3874 C CA . ALA A 1 514 ? 128.554 80.404 91.457 1.00 86.24 514 ALA A CA 1
ATOM 3875 C C . ALA A 1 514 ? 130.009 80.719 91.134 1.00 90.25 514 ALA A C 1
ATOM 3876 O O . ALA A 1 514 ? 130.611 80.081 90.263 1.00 91.21 514 ALA A O 1
ATOM 3878 N N . GLU A 1 515 ? 130.594 81.703 91.824 1.00 89.95 515 GLU A N 1
ATOM 3879 C CA . GLU A 1 515 ? 131.965 82.096 91.513 1.00 93.65 515 GLU A CA 1
ATOM 3880 C C . GLU A 1 515 ? 132.977 81.071 92.011 1.00 95.70 515 GLU A C 1
ATOM 3881 O O . GLU A 1 515 ? 134.027 80.888 91.384 1.00 96.90 515 GLU A O 1
ATOM 3887 N N . ASN A 1 516 ? 132.690 80.399 93.124 1.00 95.43 516 ASN A N 1
ATOM 3888 C CA . ASN A 1 516 ? 133.576 79.379 93.666 1.00 97.76 516 ASN A CA 1
ATOM 3889 C C . ASN A 1 516 ? 133.249 77.981 93.160 1.00 99.16 516 ASN A C 1
ATOM 3890 O O . ASN A 1 516 ? 133.919 77.023 93.557 1.00 100.08 516 ASN A O 1
ATOM 3895 N N . ASN A 1 517 ? 132.234 77.842 92.308 1.00 98.48 517 ASN A N 1
ATOM 3896 C CA . ASN A 1 517 ? 131.817 76.580 91.703 1.00 100.86 517 ASN A CA 1
ATOM 3897 C C . ASN A 1 517 ? 131.390 75.539 92.732 1.00 101.46 517 ASN A C 1
ATOM 3898 O O . ASN A 1 517 ? 131.215 74.365 92.382 1.00 102.15 517 ASN A O 1
ATOM 3903 N N . SER A 1 518 ? 131.213 75.934 93.990 1.00 100.27 518 SER A N 1
ATOM 3904 C CA . SER A 1 518 ? 130.810 75.011 95.040 1.00 100.23 518 SER A CA 1
ATOM 3905 C C . SER A 1 518 ? 129.937 75.752 96.040 1.00 97.63 518 SER A C 1
ATOM 3906 O O . SER A 1 518 ? 130.221 76.900 96.392 1.00 96.68 518 SER A O 1
ATOM 3909 N N . LEU A 1 519 ? 128.878 75.087 96.493 1.00 94.61 519 LEU A N 1
ATOM 3910 C CA . LEU A 1 519 ? 127.944 75.690 97.433 1.00 92.50 519 LEU A CA 1
ATOM 3911 C C . LEU A 1 519 ? 128.457 75.544 98.859 1.00 90.71 519 LEU A C 1
ATOM 3912 O O . LEU A 1 519 ? 128.827 74.446 99.287 1.00 91.42 519 LEU A O 1
ATOM 3917 N N . ASN A 1 520 ? 128.474 76.653 99.596 1.00 88.10 520 ASN A N 1
ATOM 3918 C CA . ASN A 1 520 ? 128.909 76.670 100.988 1.00 85.60 520 ASN A CA 1
ATOM 3919 C C . ASN A 1 520 ? 127.850 77.408 101.795 1.00 83.36 520 ASN A C 1
ATOM 3920 O O . ASN A 1 520 ? 127.710 78.629 101.671 1.00 81.71 520 ASN A O 1
ATOM 3925 N N . LEU A 1 521 ? 127.106 76.669 102.621 1.00 84.25 521 LEU A N 1
ATOM 3926 C CA . LEU A 1 521 ? 126.042 77.276 103.411 1.00 82.90 521 LEU A CA 1
ATOM 3927 C C . LEU A 1 521 ? 126.577 78.130 104.551 1.00 80.76 521 LEU A C 1
ATOM 3928 O O . LEU A 1 521 ? 125.844 78.980 105.068 1.00 78.26 521 LEU A O 1
ATOM 3933 N N . GLU A 1 522 ? 127.829 77.928 104.953 1.00 82.02 522 GLU A N 1
ATOM 3934 C CA . GLU A 1 522 ? 128.409 78.635 106.085 1.00 81.07 522 GLU A CA 1
ATOM 3935 C C . GLU A 1 522 ? 129.233 79.843 105.664 1.00 79.28 522 GLU A C 1
ATOM 3936 O O . GLU A 1 522 ? 129.941 80.416 106.499 1.00 79.77 522 GLU A O 1
ATOM 3942 N N . VAL A 1 523 ? 129.164 80.242 104.393 1.00 79.90 523 VAL A N 1
ATOM 3943 C CA . VAL A 1 523 ? 129.927 81.394 103.931 1.00 75.94 523 VAL A CA 1
ATOM 3944 C C . VAL A 1 523 ? 129.393 82.651 104.604 1.00 70.44 523 VAL A C 1
ATOM 3945 O O . VAL A 1 523 ? 128.177 82.853 104.713 1.00 70.03 523 VAL A O 1
ATOM 3949 N N . ASN A 1 524 ? 130.304 83.487 105.095 1.00 70.73 524 ASN A N 1
ATOM 3950 C CA . ASN A 1 524 ? 129.950 84.715 105.805 1.00 66.56 524 ASN A CA 1
ATOM 3951 C C . ASN A 1 524 ? 130.802 85.860 105.272 1.00 66.40 524 ASN A C 1
ATOM 3952 O O . ASN A 1 524 ? 131.697 86.363 105.963 1.00 66.54 524 ASN A O 1
ATOM 3957 N N . PRO A 1 525 ? 130.548 86.301 104.041 1.00 66.21 525 PRO A N 1
ATOM 3958 C CA . PRO A 1 525 ? 131.394 87.333 103.433 1.00 68.07 525 PRO A CA 1
ATOM 3959 C C . PRO A 1 525 ? 131.172 88.694 104.076 1.00 67.29 525 PRO A C 1
ATOM 3960 O O . PRO A 1 525 ? 130.203 88.935 104.797 1.00 64.01 525 PRO A O 1
ATOM 3964 N N . GLU A 1 526 ? 132.107 89.596 103.798 1.00 68.76 526 GLU A N 1
ATOM 3965 C CA . GLU A 1 526 ? 132.059 90.963 104.295 1.00 68.48 526 GLU A CA 1
ATOM 3966 C C . GLU A 1 526 ? 131.455 91.869 103.231 1.00 67.63 526 GLU A C 1
ATOM 3967 O O . GLU A 1 526 ? 131.878 91.839 102.071 1.00 69.08 526 GLU A O 1
ATOM 3973 N N . ILE A 1 527 ? 130.466 92.667 103.626 1.00 69.82 527 ILE A N 1
ATOM 3974 C CA . ILE A 1 527 ? 129.750 93.551 102.713 1.00 66.74 527 ILE A CA 1
ATOM 3975 C C . ILE A 1 527 ? 130.236 94.977 102.924 1.00 67.08 527 ILE A C 1
ATOM 3976 O O . ILE A 1 527 ? 130.250 95.476 104.056 1.00 68.45 527 ILE A O 1
ATOM 3981 N N . GLN A 1 528 ? 130.637 95.632 101.837 1.00 64.26 528 GLN A N 1
ATOM 3982 C CA . GLN A 1 528 ? 131.073 97.019 101.903 1.00 63.77 528 GLN A CA 1
ATOM 3983 C C . GLN A 1 528 ? 129.867 97.945 101.815 1.00 60.67 528 GLN A C 1
ATOM 3984 O O . GLN A 1 528 ? 129.029 97.805 100.918 1.00 58.94 528 GLN A O 1
ATOM 3990 N N . LEU A 1 529 ? 129.783 98.892 102.746 1.00 65.74 529 LEU A N 1
ATOM 3991 C CA . LEU A 1 529 ? 128.686 99.845 102.806 1.00 61.62 529 LEU A CA 1
ATOM 3992 C C . LEU A 1 529 ? 129.214 101.202 103.243 1.00 67.56 529 LEU A C 1
ATOM 3993 O O . LEU A 1 529 ? 130.283 101.313 103.846 1.00 72.30 529 LEU A O 1
ATOM 3998 N N . TYR A 1 530 ? 128.444 102.239 102.927 1.00 62.61 530 TYR A N 1
ATOM 3999 C CA . TYR A 1 530 ? 128.723 103.590 103.405 1.00 67.05 530 TYR A CA 1
ATOM 4000 C C . TYR A 1 530 ? 128.125 103.733 104.798 1.00 69.79 530 TYR A C 1
ATOM 4001 O O . TYR A 1 530 ? 126.909 103.864 104.954 1.00 65.08 530 TYR A O 1
ATOM 4010 N N . LEU A 1 531 ? 128.974 103.710 105.820 1.00 71.76 531 LEU A N 1
ATOM 4011 C CA . LEU A 1 531 ? 128.543 103.854 107.204 1.00 76.00 531 LEU A CA 1
ATOM 4012 C C . LEU A 1 531 ? 129.024 105.194 107.743 1.00 83.17 531 LEU A C 1
ATOM 4013 O O . LEU A 1 531 ? 130.209 105.522 107.624 1.00 83.46 531 LEU A O 1
ATOM 4018 N N . GLU A 1 532 ? 128.096 105.958 108.329 1.00 83.01 532 GLU A N 1
ATOM 4019 C CA . GLU A 1 532 ? 128.311 107.319 108.824 1.00 87.36 532 GLU A CA 1
ATOM 4020 C C . GLU A 1 532 ? 129.162 108.149 107.865 1.00 87.91 532 GLU A C 1
ATOM 4021 O O . GLU A 1 532 ? 129.993 108.956 108.294 1.00 88.69 532 GLU A O 1
ATOM 4027 N N . GLY A 1 533 ? 128.939 107.974 106.564 1.00 85.13 533 GLY A N 1
ATOM 4028 C CA . GLY A 1 533 ? 129.675 108.698 105.552 1.00 86.50 533 GLY A CA 1
ATOM 4029 C C . GLY A 1 533 ? 130.987 108.072 105.135 1.00 87.70 533 GLY A C 1
ATOM 4030 O O . GLY A 1 533 ? 131.662 108.621 104.255 1.00 88.80 533 GLY A O 1
ATOM 4031 N N . ALA A 1 534 ? 131.370 106.946 105.729 1.00 85.76 534 ALA A N 1
ATOM 4032 C CA . ALA A 1 534 ? 132.620 106.274 105.415 1.00 85.60 534 ALA A CA 1
ATOM 4033 C C . ALA A 1 534 ? 132.342 104.861 104.924 1.00 80.88 534 ALA A C 1
ATOM 4034 O O . ALA A 1 534 ? 131.388 104.210 105.359 1.00 78.45 534 ALA A O 1
ATOM 4036 N N . GLN A 1 535 ? 133.187 104.392 104.010 1.00 80.49 535 GLN A N 1
ATOM 4037 C CA . GLN A 1 535 ? 133.057 103.056 103.439 1.00 77.63 535 GLN A CA 1
ATOM 4038 C C . GLN A 1 535 ? 133.798 102.060 104.325 1.00 77.97 535 GLN A C 1
ATOM 4039 O O . GLN A 1 535 ? 135.032 102.054 104.366 1.00 78.66 535 GLN A O 1
ATOM 4045 N N . ARG A 1 536 ? 133.045 101.220 105.032 1.00 76.56 536 ARG A N 1
ATOM 4046 C CA . ARG A 1 536 ? 133.610 100.167 105.863 1.00 77.30 536 ARG A CA 1
ATOM 4047 C C . ARG A 1 536 ? 132.887 98.858 105.583 1.00 74.33 536 ARG A C 1
ATOM 4048 O O . ARG A 1 536 ? 131.669 98.843 105.387 1.00 71.90 536 ARG A O 1
ATOM 4056 N N . GLY A 1 537 ? 133.638 97.761 105.578 1.00 74.69 537 GLY A N 1
ATOM 4057 C CA . GLY A 1 537 ? 133.031 96.458 105.423 1.00 72.21 537 GLY A CA 1
ATOM 4058 C C . GLY A 1 537 ? 132.296 96.009 106.668 1.00 72.85 537 GLY A C 1
ATOM 4059 O O . GLY A 1 537 ? 132.600 96.412 107.788 1.00 74.92 537 GLY A O 1
ATOM 4060 N N . MET A 1 538 ? 131.300 95.151 106.464 1.00 71.46 538 MET A N 1
ATOM 4061 C CA . MET A 1 538 ? 130.513 94.644 107.576 1.00 68.88 538 MET A CA 1
ATOM 4062 C C . MET A 1 538 ? 130.036 93.235 107.243 1.00 65.24 538 MET A C 1
ATOM 4063 O O . MET A 1 538 ? 129.813 92.902 106.077 1.00 65.71 538 MET A O 1
ATOM 4068 N N . THR A 1 539 ? 129.890 92.418 108.283 1.00 65.79 539 THR A N 1
ATOM 4069 C CA . THR A 1 539 ? 129.549 91.009 108.133 1.00 61.02 539 THR A CA 1
ATOM 4070 C C . THR A 1 539 ? 128.186 90.829 107.471 1.00 54.92 539 THR A C 1
ATOM 4071 O O . THR A 1 539 ? 127.250 91.597 107.714 1.00 55.26 539 THR A O 1
ATOM 4075 N N . LEU A 1 540 ? 128.083 89.797 106.625 1.00 63.96 540 LEU A N 1
ATOM 4076 C CA . LEU A 1 540 ? 126.815 89.475 105.978 1.00 56.38 540 LEU A CA 1
ATOM 4077 C C . LEU A 1 540 ? 125.735 89.131 106.997 1.00 54.86 540 LEU A C 1
ATOM 4078 O O . LEU A 1 540 ? 124.585 89.565 106.861 1.00 50.95 540 LEU A O 1
ATOM 4083 N N . TYR A 1 541 ? 126.078 88.341 108.018 1.00 52.97 541 TYR A N 1
ATOM 4084 C CA . TYR A 1 541 ? 125.085 87.958 109.018 1.00 52.33 541 TYR A CA 1
ATOM 4085 C C . TYR A 1 541 ? 124.549 89.177 109.754 1.00 50.52 541 TYR A C 1
ATOM 4086 O O . TYR A 1 541 ? 123.350 89.261 110.043 1.00 48.69 541 TYR A O 1
ATOM 4095 N N . GLN A 1 542 ? 125.423 90.135 110.063 1.00 51.83 542 GLN A N 1
ATOM 4096 C CA . GLN A 1 542 ? 124.978 91.365 110.706 1.00 51.53 542 GLN A CA 1
ATOM 4097 C C . GLN A 1 542 ? 124.205 92.261 109.742 1.00 48.99 542 GLN A C 1
ATOM 4098 O O . GLN A 1 542 ? 123.282 92.968 110.162 1.00 49.86 542 GLN A O 1
ATOM 4104 N N . TRP A 1 543 ? 124.570 92.252 108.458 1.00 56.96 543 TRP A N 1
ATOM 4105 C CA . TRP A 1 543 ? 123.861 93.063 107.469 1.00 51.70 543 TRP A CA 1
ATOM 4106 C C . TRP A 1 543 ? 122.432 92.571 107.267 1.00 48.09 543 TRP A C 1
ATOM 4107 O O . TRP A 1 543 ? 121.508 93.377 107.103 1.00 47.36 543 TRP A O 1
ATOM 4118 N N . VAL A 1 544 ? 122.234 91.252 107.261 1.00 51.53 544 VAL A N 1
ATOM 4119 C CA . VAL A 1 544 ? 120.888 90.707 107.114 1.00 47.68 544 VAL A CA 1
ATOM 4120 C C . VAL A 1 544 ? 120.038 91.019 108.339 1.00 49.88 544 VAL A C 1
ATOM 4121 O O . VAL A 1 544 ? 118.842 91.310 108.214 1.00 47.69 544 VAL A O 1
ATOM 4125 N N . ARG A 1 545 ? 120.639 90.992 109.533 1.00 45.88 545 ARG A N 1
ATOM 4126 C CA . ARG A 1 545 ? 119.867 91.183 110.758 1.00 47.59 545 ARG A CA 1
ATOM 4127 C C . ARG A 1 545 ? 119.177 92.539 110.781 1.00 48.29 545 ARG A C 1
ATOM 4128 O O . ARG A 1 545 ? 117.984 92.633 111.092 1.00 46.24 545 ARG A O 1
ATOM 4136 N N . MET A 1 546 ? 119.901 93.603 110.450 1.00 45.97 546 MET A N 1
ATOM 4137 C CA . MET A 1 546 ? 119.303 94.928 110.502 1.00 47.50 546 MET A CA 1
ATOM 4138 C C . MET A 1 546 ? 118.750 95.393 109.162 1.00 43.03 546 MET A C 1
ATOM 4139 O O . MET A 1 546 ? 118.236 96.512 109.077 1.00 45.06 546 MET A O 1
ATOM 4144 N N . ILE A 1 547 ? 118.843 94.571 108.115 1.00 50.11 547 ILE A N 1
ATOM 4145 C CA . ILE A 1 547 ? 117.918 94.718 106.998 1.00 46.45 547 ILE A CA 1
ATOM 4146 C C . ILE A 1 547 ? 116.512 94.345 107.444 1.00 44.35 547 ILE A C 1
ATOM 4147 O O . ILE A 1 547 ? 115.540 95.046 107.143 1.00 43.60 547 ILE A O 1
ATOM 4152 N N . LEU A 1 548 ? 116.389 93.242 108.185 1.00 47.79 548 LEU A N 1
ATOM 4153 C CA . LEU A 1 548 ? 115.099 92.843 108.734 1.00 44.80 548 LEU A CA 1
ATOM 4154 C C . LEU A 1 548 ? 114.576 93.880 109.719 1.00 45.30 548 LEU A C 1
ATOM 4155 O O . LEU A 1 548 ? 113.371 94.156 109.761 1.00 42.20 548 LEU A O 1
ATOM 4160 N N . CYS A 1 549 ? 115.467 94.459 110.528 1.00 42.31 549 CYS A N 1
ATOM 4161 C CA . CYS A 1 549 ? 115.052 95.506 111.455 1.00 43.47 549 CYS A CA 1
ATOM 4162 C C . CYS A 1 549 ? 114.515 96.720 110.708 1.00 41.24 549 CYS A C 1
ATOM 4163 O O . CYS A 1 549 ? 113.489 97.292 111.094 1.00 39.46 549 CYS A O 1
ATOM 4166 N N . LEU A 1 550 ? 115.196 97.130 109.636 1.00 47.63 550 LEU A N 1
ATOM 4167 C CA . LEU A 1 550 ? 114.717 98.260 108.848 1.00 44.65 550 LEU A CA 1
ATOM 4168 C C . LEU A 1 550 ? 113.440 97.909 108.094 1.00 42.40 550 LEU A C 1
ATOM 4169 O O . LEU A 1 550 ? 112.527 98.736 107.994 1.00 41.93 550 LEU A O 1
ATOM 4174 N N . GLU A 1 551 ? 113.356 96.689 107.557 1.00 40.54 551 GLU A N 1
ATOM 4175 C CA . GLU A 1 551 ? 112.149 96.279 106.847 1.00 40.34 551 GLU A CA 1
ATOM 4176 C C . GLU A 1 551 ? 110.953 96.215 107.788 1.00 36.80 551 GLU A C 1
ATOM 4177 O O . GLU A 1 551 ? 109.830 96.555 107.399 1.00 38.48 551 GLU A O 1
ATOM 4183 N N . PHE A 1 552 ? 111.173 95.766 109.025 1.00 47.09 552 PHE A N 1
ATOM 4184 C CA . PHE A 1 552 ? 110.089 95.730 110.000 1.00 41.75 552 PHE A CA 1
ATOM 4185 C C . PHE A 1 552 ? 109.573 97.131 110.306 1.00 42.74 552 PHE A C 1
ATOM 4186 O O . PHE A 1 552 ? 108.359 97.345 110.402 1.00 40.84 552 PHE A O 1
ATOM 4194 N N . LEU A 1 553 ? 110.481 98.096 110.468 1.00 39.60 553 LEU A N 1
ATOM 4195 C CA . LEU A 1 553 ? 110.059 99.465 110.746 1.00 39.48 553 LEU A CA 1
ATOM 4196 C C . LEU A 1 553 ? 109.291 100.058 109.572 1.00 42.29 553 LEU A C 1
ATOM 4197 O O . LEU A 1 553 ? 108.295 100.764 109.767 1.00 42.21 553 LEU A O 1
ATOM 4202 N N . MET A 1 554 ? 109.742 99.789 108.345 1.00 36.70 554 MET A N 1
ATOM 4203 C CA . MET A 1 554 ? 109.018 100.274 107.174 1.00 39.04 554 MET A CA 1
ATOM 4204 C C . MET A 1 554 ? 107.644 99.626 107.066 1.00 38.21 554 MET A C 1
ATOM 4205 O O . MET A 1 554 ? 106.677 100.278 106.658 1.00 41.61 554 MET A O 1
ATOM 4210 N N . ALA A 1 555 ? 107.540 98.344 107.420 1.00 42.14 555 ALA A N 1
ATOM 4211 C CA . ALA A 1 555 ? 106.256 97.655 107.346 1.00 43.57 555 ALA A CA 1
ATOM 4212 C C . ALA A 1 555 ? 105.249 98.250 108.323 1.00 42.10 555 ALA A C 1
ATOM 4213 O O . ALA A 1 555 ? 104.091 98.492 107.965 1.00 45.34 555 ALA A O 1
ATOM 4215 N N . ILE A 1 556 ? 105.672 98.498 109.566 1.00 39.97 556 ILE A N 1
ATOM 4216 C CA . ILE A 1 556 ? 104.752 99.016 110.577 1.00 40.11 556 ILE A CA 1
ATOM 4217 C C . ILE A 1 556 ? 104.516 100.511 110.452 1.00 40.97 556 ILE A C 1
ATOM 4218 O O . ILE A 1 556 ? 103.590 101.036 111.081 1.00 40.83 556 ILE A O 1
ATOM 4223 N N . TYR A 1 557 ? 105.328 101.214 109.664 1.00 39.52 557 TYR A N 1
ATOM 4224 C CA . TYR A 1 557 ? 105.128 102.632 109.398 1.00 41.19 557 TYR A CA 1
ATOM 4225 C C . TYR A 1 557 ? 104.749 102.894 107.946 1.00 46.90 557 TYR A C 1
ATOM 4226 O O . TYR A 1 557 ? 104.913 104.015 107.457 1.00 46.88 557 TYR A O 1
ATOM 4235 N N . ASN A 1 558 ? 104.246 101.880 107.247 1.00 37.98 558 ASN A N 1
ATOM 4236 C CA . ASN A 1 558 ? 103.847 102.056 105.859 1.00 43.10 558 ASN A CA 1
ATOM 4237 C C . ASN A 1 558 ? 102.593 102.918 105.779 1.00 45.55 558 ASN A C 1
ATOM 4238 O O . ASN A 1 558 ? 101.608 102.671 106.482 1.00 47.35 558 ASN A O 1
ATOM 4243 N N . ASN A 1 559 ? 102.634 103.928 104.919 1.00 46.40 559 ASN A N 1
ATOM 4244 C CA . ASN A 1 559 ? 101.541 104.872 104.732 1.00 46.35 559 ASN A CA 1
ATOM 4245 C C . ASN A 1 559 ? 101.730 105.557 103.381 1.00 46.42 559 ASN A C 1
ATOM 4246 O O . ASN A 1 559 ? 102.720 105.272 102.695 1.00 47.21 559 ASN A O 1
ATOM 4251 N N . PRO A 1 560 ? 100.815 106.432 102.943 1.00 48.14 560 PRO A N 1
ATOM 4252 C CA . PRO A 1 560 ? 101.015 107.087 101.640 1.00 48.32 560 PRO A CA 1
ATOM 4253 C C . PRO A 1 560 ? 102.341 107.817 101.510 1.00 47.04 560 PRO A C 1
ATOM 4254 O O . PRO A 1 560 ? 102.901 107.861 100.408 1.00 47.70 560 PRO A O 1
ATOM 4258 N N . GLN A 1 561 ? 102.862 108.399 102.593 1.00 46.23 561 GLN A N 1
ATOM 4259 C CA . GLN A 1 561 ? 104.197 108.985 102.528 1.00 46.69 561 GLN A CA 1
ATOM 4260 C C . GLN A 1 561 ? 105.254 107.917 102.282 1.00 45.62 561 GLN A C 1
ATOM 4261 O O . GLN A 1 561 ? 106.171 108.114 101.478 1.00 45.68 561 GLN A O 1
ATOM 4267 N N . MET A 1 562 ? 105.144 106.777 102.968 1.00 45.92 562 MET A N 1
ATOM 4268 C CA . MET A 1 562 ? 106.101 105.693 102.766 1.00 46.08 562 MET A CA 1
ATOM 4269 C C . MET A 1 562 ? 105.981 105.099 101.368 1.00 47.03 562 MET A C 1
ATOM 4270 O O . MET A 1 562 ? 106.995 104.851 100.706 1.00 43.85 562 MET A O 1
ATOM 4275 N N . GLU A 1 563 ? 104.752 104.861 100.904 1.00 42.46 563 GLU A N 1
ATOM 4276 C CA . GLU A 1 563 ? 104.557 104.289 99.576 1.00 45.84 563 GLU A CA 1
ATOM 4277 C C . GLU A 1 563 ? 105.071 105.224 98.489 1.00 42.10 563 GLU A C 1
ATOM 4278 O O . GLU A 1 563 ? 105.753 104.787 97.555 1.00 43.83 563 GLU A O 1
ATOM 4284 N N . GLY A 1 564 ? 104.754 106.515 98.593 1.00 52.43 564 GLY A N 1
ATOM 4285 C CA . GLY A 1 564 ? 105.223 107.463 97.597 1.00 48.85 564 GLY A CA 1
ATOM 4286 C C . GLY A 1 564 ? 106.727 107.655 97.629 1.00 43.36 564 GLY A C 1
ATOM 4287 O O . GLY A 1 564 ? 107.360 107.835 96.585 1.00 43.70 564 GLY A O 1
ATOM 4288 N N . PHE A 1 565 ? 107.317 107.633 98.826 1.00 47.51 565 PHE A N 1
ATOM 4289 C CA . PHE A 1 565 ? 108.756 107.838 98.952 1.00 43.67 565 PHE A CA 1
ATOM 4290 C C . PHE A 1 565 ? 109.535 106.708 98.290 1.00 42.33 565 PHE A C 1
ATOM 4291 O O . PHE A 1 565 ? 110.440 106.955 97.486 1.00 44.37 565 PHE A O 1
ATOM 4299 N N . LEU A 1 566 ? 109.192 105.459 98.612 1.00 45.85 566 LEU A N 1
ATOM 4300 C CA . LEU A 1 566 ? 109.945 104.324 98.086 1.00 43.37 566 LEU A CA 1
ATOM 4301 C C . LEU A 1 566 ? 109.762 104.172 96.581 1.00 46.49 566 LEU A C 1
ATOM 4302 O O . LEU A 1 566 ? 110.711 103.823 95.869 1.00 47.51 566 LEU A O 1
ATOM 4307 N N . ALA A 1 567 ? 108.548 104.414 96.080 1.00 40.62 567 ALA A N 1
ATOM 4308 C CA . ALA A 1 567 ? 108.287 104.234 94.655 1.00 42.36 567 ALA A CA 1
ATOM 4309 C C . ALA A 1 567 ? 109.129 105.181 93.811 1.00 43.18 567 ALA A C 1
ATOM 4310 O O . ALA A 1 567 ? 109.684 104.781 92.781 1.00 43.93 567 ALA A O 1
ATOM 4312 N N . ASN A 1 568 ? 109.236 106.440 94.229 1.00 40.72 568 ASN A N 1
ATOM 4313 C CA . ASN A 1 568 ? 110.052 107.406 93.509 1.00 43.04 568 ASN A CA 1
ATOM 4314 C C . ASN A 1 568 ? 111.523 107.336 93.889 1.00 44.83 568 ASN A C 1
ATOM 4315 O O . ASN A 1 568 ? 112.348 107.975 93.229 1.00 45.03 568 ASN A O 1
ATOM 4320 N N . MET A 1 569 ? 111.868 106.582 94.932 1.00 40.57 569 MET A N 1
ATOM 4321 C CA . MET A 1 569 ? 113.258 106.437 95.337 1.00 42.66 569 MET A CA 1
ATOM 4322 C C . MET A 1 569 ? 113.999 105.399 94.506 1.00 41.28 569 MET A C 1
ATOM 4323 O O . MET A 1 569 ? 115.234 105.410 94.479 1.00 43.00 569 MET A O 1
ATOM 4328 N N . ARG A 1 570 ? 113.270 104.512 93.826 1.00 45.66 570 ARG A N 1
ATOM 4329 C CA . ARG A 1 570 ? 113.908 103.415 93.105 1.00 45.02 570 ARG A CA 1
ATOM 4330 C C . ARG A 1 570 ? 114.722 103.917 91.919 1.00 45.13 570 ARG A C 1
ATOM 4331 O O . ARG A 1 570 ? 115.798 103.381 91.630 1.00 46.86 570 ARG A O 1
ATOM 4339 N N . ARG A 1 571 ? 114.228 104.936 91.212 1.00 45.05 571 ARG A N 1
ATOM 4340 C CA . ARG A 1 571 ? 114.984 105.464 90.081 1.00 44.84 571 ARG A CA 1
ATOM 4341 C C . ARG A 1 571 ? 116.233 106.208 90.537 1.00 46.91 571 ARG A C 1
ATOM 4342 O O . ARG A 1 571 ? 117.262 106.160 89.853 1.00 48.50 571 ARG A O 1
ATOM 4350 N N . LEU A 1 572 ? 116.168 106.901 91.677 1.00 43.27 572 LEU A N 1
ATOM 4351 C CA . LEU A 1 572 ? 117.372 107.503 92.239 1.00 44.29 572 LEU A CA 1
ATOM 4352 C C . LEU A 1 572 ? 118.358 106.434 92.690 1.00 45.94 572 LEU A C 1
ATOM 4353 O O . LEU A 1 572 ? 119.570 106.576 92.494 1.00 48.23 572 LEU A O 1
ATOM 4358 N N . HIS A 1 573 ? 117.855 105.360 93.302 1.00 45.92 573 HIS A N 1
ATOM 4359 C CA . HIS A 1 573 ? 118.712 104.234 93.654 1.00 46.22 573 HIS A CA 1
ATOM 4360 C C . HIS A 1 573 ? 119.314 103.598 92.409 1.00 49.45 573 HIS A C 1
ATOM 4361 O O . HIS A 1 573 ? 120.489 103.216 92.401 1.00 50.06 573 HIS A O 1
ATOM 4368 N N . MET A 1 574 ? 118.515 103.469 91.347 1.00 42.27 574 MET A N 1
ATOM 4369 C CA . MET A 1 574 ? 119.036 102.975 90.078 1.00 46.08 574 MET A CA 1
ATOM 4370 C C . MET A 1 574 ? 120.051 103.944 89.485 1.00 47.29 574 MET A C 1
ATOM 4371 O O . MET A 1 574 ? 121.045 103.520 88.884 1.00 50.26 574 MET A O 1
ATOM 4376 N N . SER A 1 575 ? 119.818 105.249 89.644 1.00 47.36 575 SER A N 1
ATOM 4377 C CA . SER A 1 575 ? 120.766 106.239 89.143 1.00 48.72 575 SER A CA 1
ATOM 4378 C C . SER A 1 575 ? 122.105 106.141 89.861 1.00 52.22 575 SER A C 1
ATOM 4379 O O . SER A 1 575 ? 123.163 106.293 89.239 1.00 55.07 575 SER A O 1
ATOM 4382 N N . ARG A 1 576 ? 122.081 105.903 91.175 1.00 48.46 576 ARG A N 1
ATOM 4383 C CA . ARG A 1 576 ? 123.329 105.768 91.920 1.00 51.21 576 ARG A CA 1
ATOM 4384 C C . ARG A 1 576 ? 124.139 104.577 91.429 1.00 55.28 576 ARG A C 1
ATOM 4385 O O . ARG A 1 576 ? 125.355 104.683 91.237 1.00 60.28 576 ARG A O 1
ATOM 4393 N N . HIS A 1 577 ? 123.481 103.436 91.215 1.00 51.31 577 HIS A N 1
ATOM 4394 C CA . HIS A 1 577 ? 124.192 102.245 90.763 1.00 53.89 577 HIS A CA 1
ATOM 4395 C C . HIS A 1 577 ? 124.788 102.436 89.375 1.00 57.00 577 HIS A C 1
ATOM 4396 O O . HIS A 1 577 ? 125.845 101.870 89.074 1.00 61.37 577 HIS A O 1
ATOM 4403 N N . ALA A 1 578 ? 124.128 103.218 88.518 1.00 52.71 578 ALA A N 1
ATOM 4404 C CA . ALA A 1 578 ? 124.706 103.534 87.217 1.00 56.08 578 ALA A CA 1
ATOM 4405 C C . ALA A 1 578 ? 125.981 104.353 87.368 1.00 61.10 578 ALA A C 1
ATOM 4406 O O . ALA A 1 578 ? 126.954 104.144 86.634 1.00 65.40 578 ALA A O 1
ATOM 4408 N N . MET A 1 579 ? 125.997 105.288 88.321 1.00 56.28 579 MET A N 1
ATOM 4409 C CA . MET A 1 579 ? 127.162 106.147 88.501 1.00 60.54 579 MET A CA 1
ATOM 4410 C C . MET A 1 579 ? 128.366 105.376 89.029 1.00 65.40 579 MET A C 1
ATOM 4411 O O . MET A 1 579 ? 129.509 105.757 88.752 1.00 68.34 579 MET A O 1
ATOM 4416 N N . MET A 1 580 ? 128.136 104.305 89.793 1.00 61.99 580 MET A N 1
ATOM 4417 C CA . MET A 1 580 ? 129.250 103.540 90.347 1.00 66.33 580 MET A CA 1
ATOM 4418 C C . MET A 1 580 ? 130.077 102.883 89.250 1.00 70.74 580 MET A C 1
ATOM 4419 O O . MET A 1 580 ? 131.310 102.847 89.330 1.00 71.28 580 MET A O 1
ATOM 4424 N N . GLU A 1 581 ? 129.419 102.355 88.219 1.00 68.34 581 GLU A N 1
ATOM 4425 C CA . GLU A 1 581 ? 130.100 101.669 87.129 1.00 73.37 581 GLU A CA 1
ATOM 4426 C C . GLU A 1 581 ? 130.353 102.585 85.937 1.00 72.96 581 GLU A C 1
ATOM 4427 O O . GLU A 1 581 ? 130.304 102.138 84.785 1.00 74.32 581 GLU A O 1
ATOM 4433 N N . ARG A 1 582 ? 130.605 103.867 86.199 1.00 71.33 582 ARG A N 1
ATOM 4434 C CA . ARG A 1 582 ? 131.060 104.862 85.231 1.00 72.95 582 ARG A CA 1
ATOM 4435 C C . ARG A 1 582 ? 130.026 105.179 84.160 1.00 69.58 582 ARG A C 1
ATOM 4436 O O . ARG A 1 582 ? 130.355 105.853 83.176 1.00 71.61 582 ARG A O 1
ATOM 4444 N N . ARG A 1 583 ? 128.789 104.718 84.314 1.00 70.27 583 ARG A N 1
ATOM 4445 C CA . ARG A 1 583 ? 127.753 105.055 83.352 1.00 63.56 583 ARG A CA 1
ATOM 4446 C C . ARG A 1 583 ? 127.300 106.497 83.546 1.00 60.81 583 ARG A C 1
ATOM 4447 O O . ARG A 1 583 ? 127.418 107.070 84.632 1.00 61.13 583 ARG A O 1
ATOM 4455 N N . GLN A 1 584 ? 126.780 107.084 82.475 1.00 60.21 584 GLN A N 1
ATOM 4456 C CA . GLN A 1 584 ? 126.329 108.467 82.481 1.00 57.51 584 GLN A CA 1
ATOM 4457 C C . GLN A 1 584 ? 124.810 108.520 82.556 1.00 54.39 584 GLN A C 1
ATOM 4458 O O . GLN A 1 584 ? 124.117 107.735 81.904 1.00 54.69 584 GLN A O 1
ATOM 4464 N N . VAL A 1 585 ? 124.298 109.449 83.358 1.00 56.24 585 VAL A N 1
ATOM 4465 C CA . VAL A 1 585 ? 122.866 109.624 83.564 1.00 53.49 585 VAL A CA 1
ATOM 4466 C C . VAL A 1 585 ? 122.453 110.948 82.938 1.00 55.92 585 VAL A C 1
ATOM 4467 O O . VAL A 1 585 ? 123.076 111.985 83.194 1.00 59.33 585 VAL A O 1
ATOM 4471 N N . PHE A 1 586 ? 121.408 110.912 82.114 1.00 52.14 586 PHE A N 1
ATOM 4472 C CA . PHE A 1 586 ? 120.920 112.094 81.424 1.00 53.93 586 PHE A CA 1
ATOM 4473 C C . PHE A 1 586 ? 119.444 112.294 81.731 1.00 53.52 586 PHE A C 1
ATOM 4474 O O . PHE A 1 586 ? 118.708 111.335 81.983 1.00 51.70 586 PHE A O 1
ATOM 4482 N N . LEU A 1 587 ? 119.019 113.552 81.708 1.00 56.64 587 LEU A N 1
ATOM 4483 C CA . LEU A 1 587 ? 117.679 113.932 82.115 1.00 56.06 587 LEU A CA 1
ATOM 4484 C C . LEU A 1 587 ? 117.017 114.793 81.052 1.00 57.89 587 LEU A C 1
ATOM 4485 O O . LEU A 1 587 ? 117.699 115.481 80.287 1.00 59.38 587 LEU A O 1
ATOM 4490 N N . PRO A 1 588 ? 115.683 114.772 80.982 1.00 55.38 588 PRO A N 1
ATOM 4491 C CA . PRO A 1 588 ? 114.974 115.696 80.084 1.00 57.01 588 PRO A CA 1
ATOM 4492 C C . PRO A 1 588 ? 115.073 117.143 80.548 1.00 59.85 588 PRO A C 1
ATOM 4493 O O . PRO A 1 588 ? 115.783 117.446 81.512 1.00 59.74 588 PRO A O 1
ATOM 4497 N N . PHE A 1 589 ? 114.365 118.041 79.860 1.00 58.45 589 PHE A N 1
ATOM 4498 C CA . PHE A 1 589 ? 114.537 119.474 80.087 1.00 61.03 589 PHE A CA 1
ATOM 4499 C C . PHE A 1 589 ? 114.173 119.863 81.518 1.00 60.90 589 PHE A C 1
ATOM 4500 O O . PHE A 1 589 ? 115.026 120.319 82.287 1.00 61.37 589 PHE A O 1
ATOM 4508 N N . GLY A 1 590 ? 112.908 119.695 81.891 1.00 60.48 590 GLY A N 1
ATOM 4509 C CA . GLY A 1 590 ? 112.461 120.082 83.216 1.00 60.98 590 GLY A CA 1
ATOM 4510 C C . GLY A 1 590 ? 112.485 118.943 84.212 1.00 60.15 590 GLY A C 1
ATOM 4511 O O . GLY A 1 590 ? 111.494 118.698 84.906 1.00 60.07 590 GLY A O 1
ATOM 4512 N N . SER A 1 591 ? 113.613 118.247 84.302 1.00 60.44 591 SER A N 1
ATOM 4513 C CA . SER A 1 591 ? 113.718 117.021 85.079 1.00 58.73 591 SER A CA 1
ATOM 4514 C C . SER A 1 591 ? 114.297 117.321 86.455 1.00 60.43 591 SER A C 1
ATOM 4515 O O . SER A 1 591 ? 115.441 117.774 86.568 1.00 60.73 591 SER A O 1
ATOM 4518 N N . ARG A 1 592 ? 113.505 117.067 87.493 1.00 59.18 592 ARG A N 1
ATOM 4519 C CA . ARG A 1 592 ? 113.957 117.166 88.881 1.00 60.14 592 ARG A CA 1
ATOM 4520 C C . ARG A 1 592 ? 113.452 115.942 89.628 1.00 58.91 592 ARG A C 1
ATOM 4521 O O . ARG A 1 592 ? 112.441 115.998 90.339 1.00 60.24 592 ARG A O 1
ATOM 4529 N N . PRO A 1 593 ? 114.131 114.802 89.476 1.00 60.85 593 PRO A N 1
ATOM 4530 C CA . PRO A 1 593 ? 113.632 113.560 90.093 1.00 58.92 593 PRO A CA 1
ATOM 4531 C C . PRO A 1 593 ? 113.537 113.613 91.608 1.00 60.03 593 PRO A C 1
ATOM 4532 O O . PRO A 1 593 ? 112.735 112.869 92.186 1.00 58.84 593 PRO A O 1
ATOM 4536 N N . GLU A 1 594 ? 114.325 114.460 92.274 1.00 58.89 594 GLU A N 1
ATOM 4537 C CA . GLU A 1 594 ? 114.242 114.558 93.726 1.00 59.11 594 GLU A CA 1
ATOM 4538 C C . GLU A 1 594 ? 112.957 115.230 94.192 1.00 59.97 594 GLU A C 1
ATOM 4539 O O . GLU A 1 594 ? 112.550 115.025 95.340 1.00 58.15 594 GLU A O 1
ATOM 4545 N N . ASP A 1 595 ? 112.312 116.025 93.334 1.00 59.60 595 ASP A N 1
ATOM 4546 C CA . ASP A 1 595 ? 111.050 116.652 93.717 1.00 61.39 595 ASP A CA 1
ATOM 4547 C C . ASP A 1 595 ? 109.964 115.609 93.948 1.00 59.18 595 ASP A C 1
ATOM 4548 O O . ASP A 1 595 ? 109.137 115.754 94.856 1.00 60.14 595 ASP A O 1
ATOM 4553 N N . LYS A 1 596 ? 109.943 114.556 93.130 1.00 61.75 596 LYS A N 1
ATOM 4554 C CA . LYS A 1 596 ? 108.976 113.484 93.326 1.00 58.17 596 LYS A CA 1
ATOM 4555 C C . LYS A 1 596 ? 109.199 112.747 94.639 1.00 55.37 596 LYS A C 1
ATOM 4556 O O . LYS A 1 596 ? 108.264 112.128 95.158 1.00 55.18 596 LYS A O 1
ATOM 4562 N N . VAL A 1 597 ? 110.410 112.802 95.184 1.00 59.99 597 VAL A N 1
ATOM 4563 C CA . VAL A 1 597 ? 110.703 112.170 96.466 1.00 56.27 597 VAL A CA 1
ATOM 4564 C C . VAL A 1 597 ? 110.527 113.151 97.618 1.00 57.28 597 VAL A C 1
ATOM 4565 O O . VAL A 1 597 ? 110.052 112.775 98.692 1.00 55.11 597 VAL A O 1
ATOM 4569 N N . ASN A 1 598 ? 110.897 114.417 97.408 1.00 57.49 598 ASN A N 1
ATOM 4570 C CA . ASN A 1 598 ? 110.819 115.407 98.478 1.00 55.94 598 ASN A CA 1
ATOM 4571 C C . ASN A 1 598 ? 109.382 115.627 98.932 1.00 57.36 598 ASN A C 1
ATOM 4572 O O . ASN A 1 598 ? 109.127 115.843 100.122 1.00 56.07 598 ASN A O 1
ATOM 4577 N N . GLU A 1 599 ? 108.429 115.586 97.998 1.00 55.79 599 GLU A N 1
ATOM 4578 C CA . GLU A 1 599 ? 107.032 115.812 98.349 1.00 58.70 599 GLU A CA 1
ATOM 4579 C C . GLU A 1 599 ? 106.474 114.723 99.256 1.00 54.84 599 GLU A C 1
ATOM 4580 O O . GLU A 1 599 ? 105.443 114.941 99.901 1.00 56.40 599 GLU A O 1
ATOM 4586 N N . CYS A 1 600 ? 107.121 113.563 99.319 1.00 58.01 600 CYS A N 1
ATOM 4587 C CA . CYS A 1 600 ? 106.674 112.465 100.164 1.00 53.81 600 CYS A CA 1
ATOM 4588 C C . CYS A 1 600 ? 107.329 112.467 101.539 1.00 50.31 600 CYS A C 1
ATOM 4589 O O . CYS A 1 600 ? 106.999 111.610 102.366 1.00 48.58 600 CYS A O 1
ATOM 4592 N N . ILE A 1 601 ? 108.239 113.397 101.804 1.00 54.81 601 ILE A N 1
ATOM 4593 C CA . ILE A 1 601 ? 108.913 113.503 103.093 1.00 51.92 601 ILE A CA 1
ATOM 4594 C C . ILE A 1 601 ? 108.213 114.610 103.872 1.00 53.57 601 ILE A C 1
ATOM 4595 O O . ILE A 1 601 ? 108.486 115.796 103.670 1.00 56.03 601 ILE A O 1
ATOM 4600 N N . ILE A 1 602 ? 107.305 114.230 104.770 1.00 49.97 602 ILE A N 1
ATOM 4601 C CA . ILE A 1 602 ? 106.580 115.217 105.562 1.00 51.14 602 ILE A CA 1
ATOM 4602 C C . ILE A 1 602 ? 106.807 114.973 107.047 1.00 51.56 602 ILE A C 1
ATOM 4603 O O . ILE A 1 602 ? 107.375 115.820 107.745 1.00 57.49 602 ILE A O 1
ATOM 4608 N N . ASN A 1 603 ? 106.371 113.814 107.545 1.00 50.92 603 ASN A N 1
ATOM 4609 C CA . ASN A 1 603 ? 106.491 113.525 108.967 1.00 50.72 603 ASN A CA 1
ATOM 4610 C C . ASN A 1 603 ? 106.818 112.075 109.299 1.00 46.71 603 ASN A C 1
ATOM 4611 O O . ASN A 1 603 ? 106.946 111.754 110.484 1.00 47.73 603 ASN A O 1
ATOM 4616 N N . ASN A 1 604 ? 106.948 111.195 108.315 1.00 47.49 604 ASN A N 1
ATOM 4617 C CA . ASN A 1 604 ? 107.219 109.792 108.607 1.00 44.57 604 ASN A CA 1
ATOM 4618 C C . ASN A 1 604 ? 108.644 109.640 109.130 1.00 43.33 604 ASN A C 1
ATOM 4619 O O . ASN A 1 604 ? 109.590 110.094 108.475 1.00 42.72 604 ASN A O 1
ATOM 4624 N N . PRO A 1 605 ? 108.841 109.013 110.295 1.00 45.14 605 PRO A N 1
ATOM 4625 C CA . PRO A 1 605 ? 110.187 108.932 110.882 1.00 44.80 605 PRO A CA 1
ATOM 4626 C C . PRO A 1 605 ? 111.162 108.107 110.056 1.00 43.04 605 PRO A C 1
ATOM 4627 O O . PRO A 1 605 ? 112.278 108.554 109.775 1.00 43.84 605 PRO A O 1
ATOM 4631 N N . ILE A 1 606 ? 110.755 106.893 109.676 1.00 43.23 606 ILE A N 1
ATOM 4632 C CA . ILE A 1 606 ? 111.634 106.019 108.904 1.00 43.08 606 ILE A CA 1
ATOM 4633 C C . ILE A 1 606 ? 111.880 106.579 107.509 1.00 41.91 606 ILE A C 1
ATOM 4634 O O . ILE A 1 606 ? 112.979 106.426 106.961 1.00 42.74 606 ILE A O 1
ATOM 4639 N N . VAL A 1 607 ? 110.882 107.234 106.911 1.00 45.84 607 VAL A N 1
ATOM 4640 C CA . VAL A 1 607 ? 111.116 107.923 105.645 1.00 43.37 607 VAL A CA 1
ATOM 4641 C C . VAL A 1 607 ? 112.192 108.986 105.817 1.00 44.42 607 VAL A C 1
ATOM 4642 O O . VAL A 1 607 ? 113.102 109.111 104.988 1.00 44.39 607 VAL A O 1
ATOM 4646 N N . ALA A 1 608 ? 112.112 109.761 106.901 1.00 41.89 608 ALA A N 1
ATOM 4647 C CA . ALA A 1 608 ? 113.171 110.716 107.208 1.00 42.50 608 ALA A CA 1
ATOM 4648 C C . ALA A 1 608 ? 114.488 110.004 107.490 1.00 44.97 608 ALA A C 1
ATOM 4649 O O . ALA A 1 608 ? 115.554 110.463 107.065 1.00 46.70 608 ALA A O 1
ATOM 4651 N N . TYR A 1 609 ? 114.434 108.883 108.213 1.00 41.59 609 TYR A N 1
ATOM 4652 C CA . TYR A 1 609 ? 115.645 108.116 108.485 1.00 43.19 609 TYR A CA 1
ATOM 4653 C C . TYR A 1 609 ? 116.249 107.568 107.200 1.00 43.77 609 TYR A C 1
ATOM 4654 O O . TYR A 1 609 ? 117.472 107.593 107.018 1.00 46.57 609 TYR A O 1
ATOM 4663 N N . LEU A 1 610 ? 115.407 107.061 106.297 1.00 43.65 610 LEU A N 1
ATOM 4664 C CA . LEU A 1 610 ? 115.899 106.610 105.001 1.00 44.79 610 LEU A CA 1
ATOM 4665 C C . LEU A 1 610 ? 116.457 107.774 104.192 1.00 47.08 610 LEU A C 1
ATOM 4666 O O . LEU A 1 610 ? 117.453 107.621 103.476 1.00 48.91 610 LEU A O 1
ATOM 4671 N N . ALA A 1 611 ? 115.823 108.944 104.291 1.00 43.24 611 ALA A N 1
ATOM 4672 C CA . ALA A 1 611 ? 116.295 110.113 103.557 1.00 45.50 611 ALA A CA 1
ATOM 4673 C C . ALA A 1 611 ? 117.669 110.562 104.041 1.00 51.23 611 ALA A C 1
ATOM 4674 O O . ALA A 1 611 ? 118.523 110.940 103.231 1.00 52.10 611 ALA A O 1
ATOM 4676 N N . LYS A 1 612 ? 117.898 110.541 105.357 1.00 43.50 612 LYS A N 1
ATOM 4677 C CA . LYS A 1 612 ? 119.197 110.955 105.881 1.00 48.91 612 LYS A CA 1
ATOM 4678 C C . LYS A 1 612 ? 120.294 109.982 105.472 1.00 48.15 612 L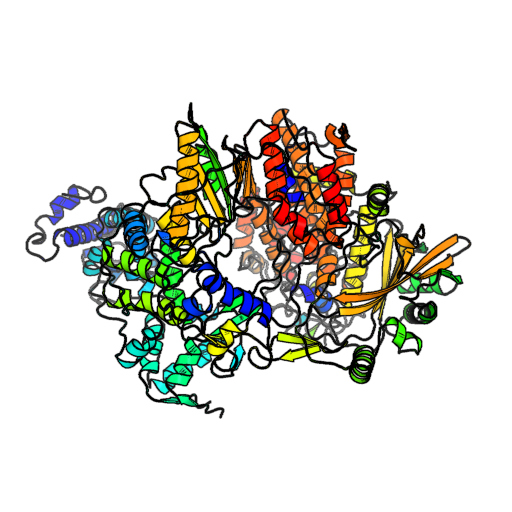YS A C 1
ATOM 4679 O O . LYS A 1 612 ? 121.436 110.391 105.231 1.00 50.85 612 LYS A O 1
ATOM 4685 N N . GLY A 1 613 ? 119.972 108.689 105.397 1.00 49.54 613 GLY A N 1
ATOM 4686 C CA . GLY A 1 613 ? 120.947 107.725 104.916 1.00 50.17 613 GLY A CA 1
ATOM 4687 C C . GLY A 1 613 ? 121.378 108.001 103.489 1.00 51.48 613 GLY A C 1
ATOM 4688 O O . GLY A 1 613 ? 122.548 107.828 103.139 1.00 53.47 613 GLY A O 1
ATOM 4689 N N . TRP A 1 614 ? 120.437 108.430 102.644 1.00 50.42 614 TRP A N 1
ATOM 4690 C CA . TRP A 1 614 ? 120.779 108.795 101.274 1.00 50.22 614 TRP A CA 1
ATOM 4691 C C . TRP A 1 614 ? 121.696 110.012 101.235 1.00 52.19 614 TRP A C 1
ATOM 4692 O O . TRP A 1 614 ? 122.649 110.052 100.450 1.00 53.22 614 TRP A O 1
ATOM 4703 N N . ASN A 1 615 ? 121.421 111.017 102.071 1.00 49.17 615 ASN A N 1
ATOM 4704 C CA . ASN A 1 615 ? 122.256 112.214 102.084 1.00 51.09 615 ASN A CA 1
ATOM 4705 C C . ASN A 1 615 ? 123.640 111.933 102.652 1.00 53.54 615 ASN A C 1
ATOM 4706 O O . ASN A 1 615 ? 124.610 112.597 102.271 1.00 53.71 615 ASN A O 1
ATOM 4711 N N . SER A 1 616 ? 123.753 110.965 103.564 1.00 50.73 616 SER A N 1
ATOM 4712 C CA . SER A 1 616 ? 125.063 110.595 104.085 1.00 53.32 616 SER A CA 1
ATOM 4713 C C . SER A 1 616 ? 125.929 109.943 103.014 1.00 55.27 616 SER A C 1
ATOM 4714 O O . SER A 1 616 ? 127.158 110.067 103.051 1.00 59.32 616 SER A O 1
ATOM 4717 N N . MET A 1 617 ? 125.311 109.247 102.065 1.00 53.48 617 MET A N 1
ATOM 4718 C CA . MET A 1 617 ? 126.056 108.601 100.999 1.00 55.83 617 MET A CA 1
ATOM 4719 C C . MET A 1 617 ? 126.651 109.646 100.055 1.00 57.29 617 MET A C 1
ATOM 4720 O O . MET A 1 617 ? 126.112 110.748 99.919 1.00 56.80 617 MET A O 1
ATOM 4725 N N . PRO A 1 618 ? 127.772 109.331 99.407 1.00 57.34 618 PRO A N 1
ATOM 4726 C CA . PRO A 1 618 ? 128.357 110.277 98.449 1.00 59.86 618 PRO A CA 1
ATOM 4727 C C . PRO A 1 618 ? 127.401 110.571 97.303 1.00 62.26 618 PRO A C 1
ATOM 4728 O O . PRO A 1 618 ? 126.671 109.695 96.837 1.00 60.44 618 PRO A O 1
ATOM 4732 N N . ASN A 1 619 ? 127.411 111.824 96.849 1.00 62.54 619 ASN A N 1
ATOM 4733 C CA . ASN A 1 619 ? 126.548 112.254 95.758 1.00 62.86 619 ASN A CA 1
ATOM 4734 C C . ASN A 1 619 ? 127.270 112.356 94.422 1.00 65.47 619 ASN A C 1
ATOM 4735 O O . ASN A 1 619 ? 126.618 112.606 93.403 1.00 64.41 619 ASN A O 1
ATOM 4740 N N . VAL A 1 620 ? 128.587 112.172 94.396 1.00 66.16 620 VAL A N 1
ATOM 4741 C CA . VAL A 1 620 ? 129.371 112.245 93.170 1.00 68.42 620 VAL A CA 1
ATOM 4742 C C . VAL A 1 620 ? 130.335 111.067 93.136 1.00 70.15 620 VAL A C 1
ATOM 4743 O O . VAL A 1 620 ? 130.936 110.711 94.155 1.00 69.99 620 VAL A O 1
ATOM 4747 N N . TYR A 1 621 ? 130.461 110.446 91.966 1.00 70.19 621 TYR A N 1
ATOM 4748 C CA . TYR A 1 621 ? 131.345 109.307 91.767 1.00 72.78 621 TYR A CA 1
ATOM 4749 C C . TYR A 1 621 ? 132.358 109.643 90.683 1.00 77.49 621 TYR A C 1
ATOM 4750 O O . TYR A 1 621 ? 131.988 110.148 89.617 1.00 74.91 621 TYR A O 1
ATOM 4759 N N . TYR A 1 622 ? 133.628 109.363 90.956 1.00 79.49 622 TYR A N 1
ATOM 4760 C CA . TYR A 1 622 ? 134.694 109.628 89.998 1.00 83.34 622 TYR A CA 1
ATOM 4761 C C . TYR A 1 622 ? 135.215 108.331 89.390 1.00 84.24 622 TYR A C 1
ATOM 4762 O O . TYR A 1 622 ? 135.311 107.309 90.069 1.00 84.06 622 TYR A O 1
ATOM 4772 N N . MET B 2 1 ? 119.060 104.431 103.984 1.00 48.95 1 MET B N 1
ATOM 4773 C CA . MET B 2 1 ? 119.137 104.058 102.577 1.00 50.00 1 MET B CA 1
ATOM 4774 C C . MET B 2 1 ? 120.520 103.513 102.245 1.00 50.75 1 MET B C 1
ATOM 4775 O O . MET B 2 1 ? 120.682 102.729 101.311 1.00 50.78 1 MET B O 1
ATOM 4780 N N . ASN B 2 2 ? 121.520 103.930 103.024 1.00 51.85 2 ASN B N 1
ATOM 4781 C CA . ASN B 2 2 ? 122.868 103.408 102.844 1.00 51.92 2 ASN B CA 1
ATOM 4782 C C . ASN B 2 2 ? 122.960 101.926 103.182 1.00 51.66 2 ASN B C 1
ATOM 4783 O O . ASN B 2 2 ? 123.893 101.256 102.727 1.00 53.00 2 ASN B O 1
ATOM 4788 N N . LEU B 2 3 ? 122.017 101.402 103.968 1.00 51.25 3 LEU B N 1
ATOM 4789 C CA . LEU B 2 3 ? 121.980 99.970 104.237 1.00 50.60 3 LEU B CA 1
ATOM 4790 C C . LEU B 2 3 ? 121.472 99.173 103.044 1.00 49.62 3 LEU B C 1
ATOM 4791 O O . LEU B 2 3 ? 121.716 97.965 102.974 1.00 49.50 3 LEU B O 1
ATOM 4796 N N . PHE B 2 4 ? 120.778 99.819 102.111 1.00 51.48 4 PHE B N 1
ATOM 4797 C CA . PHE B 2 4 ? 120.261 99.165 100.919 1.00 50.06 4 PHE B CA 1
ATOM 4798 C C . PHE B 2 4 ? 121.162 99.363 99.708 1.00 50.71 4 PHE B C 1
ATOM 4799 O O . PHE B 2 4 ? 120.737 99.090 98.582 1.00 49.79 4 PHE B O 1
ATOM 4807 N N . THR B 2 5 ? 122.393 99.830 99.911 1.00 49.36 5 THR B N 1
ATOM 4808 C CA . THR B 2 5 ? 123.316 100.145 98.821 1.00 50.17 5 THR B CA 1
ATOM 4809 C C . THR B 2 5 ? 124.623 99.401 99.062 1.00 51.93 5 THR B C 1
ATOM 4810 O O . THR B 2 5 ? 125.625 99.994 99.486 1.00 54.93 5 THR B O 1
ATOM 4814 N N . PRO B 2 6 ? 124.647 98.094 98.811 1.00 52.06 6 PRO B N 1
ATOM 4815 C CA . PRO B 2 6 ? 125.885 97.333 98.994 1.00 55.40 6 PRO B CA 1
ATOM 4816 C C . PRO B 2 6 ? 126.931 97.707 97.958 1.00 57.91 6 PRO B C 1
ATOM 4817 O O . PRO B 2 6 ? 126.616 98.140 96.847 1.00 57.28 6 PRO B O 1
ATOM 4821 N N . LEU B 2 7 ? 128.194 97.535 98.339 1.00 57.02 7 LEU B N 1
ATOM 4822 C CA . LEU B 2 7 ? 129.313 97.834 97.460 1.00 58.99 7 LEU B CA 1
ATOM 4823 C C . LEU B 2 7 ? 130.187 96.625 97.165 1.00 62.84 7 LEU B C 1
ATOM 4824 O O . LEU B 2 7 ? 131.209 96.774 96.486 1.00 61.38 7 LEU B O 1
ATOM 4829 N N . SER B 2 8 ? 129.824 95.439 97.649 1.00 61.60 8 SER B N 1
ATOM 4830 C CA . SER B 2 8 ? 130.657 94.262 97.456 1.00 66.52 8 SER B CA 1
ATOM 4831 C C . SER B 2 8 ? 129.792 93.008 97.470 1.00 69.75 8 SER B C 1
ATOM 4832 O O . SER B 2 8 ? 128.902 92.864 98.312 1.00 68.15 8 SER B O 1
ATOM 4835 N N . GLU B 2 9 ? 130.061 92.118 96.511 1.00 69.86 9 GLU B N 1
ATOM 4836 C CA . GLU B 2 9 ? 129.358 90.856 96.271 1.00 71.90 9 GLU B CA 1
ATOM 4837 C C . GLU B 2 9 ? 127.905 91.053 95.851 1.00 70.49 9 GLU B C 1
ATOM 4838 O O . GLU B 2 9 ? 127.258 90.095 95.419 1.00 71.66 9 GLU B O 1
ATOM 4844 N N . ILE B 2 10 ? 127.404 92.287 95.915 1.00 69.93 10 ILE B N 1
ATOM 4845 C CA . ILE B 2 10 ? 126.018 92.609 95.586 1.00 65.91 10 ILE B CA 1
ATOM 4846 C C . ILE B 2 10 ? 125.989 94.034 95.054 1.00 61.25 10 ILE B C 1
ATOM 4847 O O . ILE B 2 10 ? 126.728 94.904 95.521 1.00 61.20 10 ILE B O 1
ATOM 4852 N N . ASN B 2 11 ? 125.133 94.268 94.072 1.00 62.50 11 ASN B N 1
ATOM 4853 C CA . ASN B 2 11 ? 124.913 95.584 93.504 1.00 56.81 11 ASN B CA 1
ATOM 4854 C C . ASN B 2 11 ? 123.605 96.186 94.008 1.00 52.63 11 ASN B C 1
ATOM 4855 O O . ASN B 2 11 ? 122.723 95.469 94.490 1.00 53.15 11 ASN B O 1
ATOM 4860 N N . PRO B 2 12 ? 123.459 97.513 93.941 1.00 56.55 12 PRO B N 1
ATOM 4861 C CA . PRO B 2 12 ? 122.195 98.128 94.375 1.00 52.38 12 PRO B CA 1
ATOM 4862 C C . PRO B 2 12 ? 120.980 97.650 93.597 1.00 53.10 12 PRO B C 1
ATOM 4863 O O . PRO B 2 12 ? 119.859 97.723 94.117 1.00 50.90 12 PRO B O 1
ATOM 4867 N N . THR B 2 13 ? 121.162 97.169 92.365 1.00 51.92 13 THR B N 1
ATOM 4868 C CA . THR B 2 13 ? 120.035 96.638 91.604 1.00 52.44 13 THR B CA 1
ATOM 4869 C C . THR B 2 13 ? 119.434 95.417 92.291 1.00 52.98 13 THR B C 1
ATOM 4870 O O . THR B 2 13 ? 118.209 95.247 92.314 1.00 52.66 13 THR B O 1
ATOM 4874 N N . THR B 2 14 ? 120.281 94.558 92.863 1.00 53.23 14 THR B N 1
ATOM 4875 C CA . THR B 2 14 ? 119.780 93.388 93.577 1.00 53.78 14 THR B CA 1
ATOM 4876 C C . THR B 2 14 ? 118.933 93.782 94.780 1.00 50.95 14 THR B C 1
ATOM 4877 O O . THR B 2 14 ? 117.993 93.064 95.140 1.00 52.18 14 THR B O 1
ATOM 4881 N N . THR B 2 15 ? 119.232 94.919 95.401 1.00 53.95 15 THR B N 1
ATOM 4882 C CA . THR B 2 15 ? 118.517 95.372 96.585 1.00 50.66 15 THR B CA 1
ATOM 4883 C C . THR B 2 15 ? 117.321 96.256 96.256 1.00 50.20 15 THR B C 1
ATOM 4884 O O . THR B 2 15 ? 116.772 96.892 97.161 1.00 48.60 15 THR B O 1
ATOM 4888 N N . GLN B 2 16 ? 116.906 96.315 94.988 1.00 50.51 16 GLN B N 1
ATOM 4889 C CA . GLN B 2 16 ? 115.738 97.115 94.635 1.00 50.25 16 GLN B CA 1
ATOM 4890 C C . GLN B 2 16 ? 114.469 96.583 95.286 1.00 51.09 16 GLN B C 1
ATOM 4891 O O . GLN B 2 16 ? 113.551 97.360 95.571 1.00 48.68 16 GLN B O 1
ATOM 4897 N N . GLU B 2 17 ? 114.390 95.273 95.525 1.00 48.98 17 GLU B N 1
ATOM 4898 C CA . GLU B 2 17 ? 113.222 94.723 96.199 1.00 50.40 17 GLU B CA 1
ATOM 4899 C C . GLU B 2 17 ? 113.193 95.052 97.686 1.00 45.72 17 GLU B C 1
ATOM 4900 O O . GLU B 2 17 ? 112.167 94.817 98.332 1.00 46.93 17 GLU B O 1
ATOM 4906 N N . LEU B 2 18 ? 114.285 95.579 98.243 1.00 53.45 18 LEU B N 1
ATOM 4907 C CA . LEU B 2 18 ? 114.264 96.116 99.597 1.00 48.90 18 LEU B CA 1
ATOM 4908 C C . LEU B 2 18 ? 113.623 97.493 99.670 1.00 47.95 18 LEU B C 1
ATOM 4909 O O . LEU B 2 18 ? 113.307 97.954 100.771 1.00 46.99 18 LEU B O 1
ATOM 4914 N N . LEU B 2 19 ? 113.419 98.155 98.530 1.00 48.37 19 LEU B N 1
ATOM 4915 C CA . LEU B 2 19 ? 112.760 99.453 98.478 1.00 45.48 19 LEU B CA 1
ATOM 4916 C C . LEU B 2 19 ? 111.252 99.324 98.335 1.00 45.34 19 LEU B C 1
ATOM 4917 O O . LEU B 2 19 ? 110.604 100.204 97.755 1.00 43.34 19 LEU B O 1
ATOM 4922 N N . TYR B 2 20 ? 110.684 98.232 98.834 1.00 45.33 20 TYR B N 1
ATOM 4923 C CA . TYR B 2 20 ? 109.254 97.975 98.787 1.00 48.29 20 TYR B CA 1
ATOM 4924 C C . TYR B 2 20 ? 108.758 97.741 100.206 1.00 51.44 20 TYR B C 1
ATOM 4925 O O . TYR B 2 20 ? 109.319 96.913 100.930 1.00 50.30 20 TYR B O 1
ATOM 4934 N N . ALA B 2 21 ? 107.715 98.469 100.603 1.00 48.32 21 ALA B N 1
ATOM 4935 C CA . ALA B 2 21 ? 107.093 98.300 101.911 1.00 51.31 21 ALA B CA 1
ATOM 4936 C C . ALA B 2 21 ? 105.749 97.588 101.803 1.00 55.73 21 ALA B C 1
ATOM 4937 O O . ALA B 2 21 ? 104.822 97.869 102.565 1.00 53.93 21 ALA B O 1
ATOM 4939 N N . TYR B 2 22 ? 105.642 96.653 100.860 1.00 52.97 22 TYR B N 1
ATOM 4940 C CA . TYR B 2 22 ? 104.413 95.904 100.635 1.00 55.60 22 TYR B CA 1
ATOM 4941 C C . TYR B 2 22 ? 104.022 95.003 101.800 1.00 54.38 22 TYR B C 1
ATOM 4942 O O . TYR B 2 22 ? 102.889 94.511 101.817 1.00 56.11 22 TYR B O 1
ATOM 4951 N N . THR B 2 23 ? 104.918 94.764 102.758 1.00 58.29 23 THR B N 1
ATOM 4952 C CA . THR B 2 23 ? 104.541 93.980 103.930 1.00 54.43 23 THR B CA 1
ATOM 4953 C C . THR B 2 23 ? 103.466 94.691 104.745 1.00 52.55 23 THR B C 1
ATOM 4954 O O . THR B 2 23 ? 102.538 94.052 105.254 1.00 52.42 23 THR B O 1
ATOM 4958 N N . GLY B 2 24 ? 103.564 96.015 104.868 1.00 51.86 24 GLY B N 1
ATOM 4959 C CA . GLY B 2 24 ? 102.595 96.776 105.620 1.00 50.15 24 GLY B CA 1
ATOM 4960 C C . GLY B 2 24 ? 101.301 96.972 104.860 1.00 53.05 24 GLY B C 1
ATOM 4961 O O . GLY B 2 24 ? 101.159 96.602 103.687 1.00 54.50 24 GLY B O 1
ATOM 4962 N N . PRO B 2 25 ? 100.321 97.562 105.543 1.00 51.30 25 PRO B N 1
ATOM 4963 C CA . PRO B 2 25 ? 99.008 97.766 104.922 1.00 53.37 25 PRO B CA 1
ATOM 4964 C C . PRO B 2 25 ? 99.063 98.764 103.777 1.00 55.01 25 PRO B C 1
ATOM 4965 O O . PRO B 2 25 ? 99.843 99.719 103.787 1.00 53.51 25 PRO B O 1
ATOM 4969 N N . ALA B 2 26 ? 98.210 98.532 102.782 1.00 54.35 26 ALA B N 1
ATOM 4970 C CA . ALA B 2 26 ? 98.127 99.406 101.624 1.00 55.39 26 ALA B CA 1
ATOM 4971 C C . ALA B 2 26 ? 97.310 100.657 101.947 1.00 56.61 26 ALA B C 1
ATOM 4972 O O . ALA B 2 26 ? 96.399 100.615 102.778 1.00 56.94 26 ALA B O 1
ATOM 4974 N N . PRO B 2 27 ? 97.623 101.782 101.308 1.00 57.33 27 PRO B N 1
ATOM 4975 C CA . PRO B 2 27 ? 96.841 103.001 101.536 1.00 56.10 27 PRO B CA 1
ATOM 4976 C C . PRO B 2 27 ? 95.408 102.852 101.052 1.00 55.76 27 PRO B C 1
ATOM 4977 O O . PRO B 2 27 ? 95.120 102.134 100.091 1.00 58.47 27 PRO B O 1
ATOM 4981 N N . VAL B 2 28 ? 94.504 103.549 101.734 1.00 55.79 28 VAL B N 1
ATOM 4982 C CA . VAL B 2 28 ? 93.090 103.543 101.391 1.00 54.85 28 VAL B CA 1
ATOM 4983 C C . VAL B 2 28 ? 92.603 104.982 101.294 1.00 54.05 28 VAL B C 1
ATOM 4984 O O . VAL B 2 28 ? 93.048 105.863 102.036 1.00 54.66 28 VAL B O 1
ATOM 4988 N N . ALA B 2 29 ? 91.699 105.222 100.348 1.00 55.79 29 ALA B N 1
ATOM 4989 C CA . ALA B 2 29 ? 91.145 106.549 100.125 1.00 54.28 29 ALA B CA 1
ATOM 4990 C C . ALA B 2 29 ? 89.923 106.767 101.007 1.00 55.95 29 ALA B C 1
ATOM 4991 O O . ALA B 2 29 ? 89.136 105.846 101.239 1.00 55.95 29 ALA B O 1
ATOM 4993 N N . TYR B 2 30 ? 89.770 107.994 101.495 1.00 53.27 30 TYR B N 1
ATOM 4994 C CA . TYR B 2 30 ? 88.715 108.341 102.435 1.00 55.87 30 TYR B CA 1
ATOM 4995 C C . TYR B 2 30 ? 87.785 109.389 101.840 1.00 56.28 30 TYR B C 1
ATOM 4996 O O . TYR B 2 30 ? 88.219 110.266 101.087 1.00 55.61 30 TYR B O 1
ATOM 5005 N N . GLY B 2 31 ? 86.503 109.284 102.183 1.00 58.21 31 GLY B N 1
ATOM 5006 C CA . GLY B 2 31 ? 85.571 110.371 101.930 1.00 58.77 31 GLY B CA 1
ATOM 5007 C C . GLY B 2 31 ? 85.262 110.577 100.460 1.00 56.45 31 GLY B C 1
ATOM 5008 O O . GLY B 2 31 ? 85.271 109.643 99.652 1.00 54.45 31 GLY B O 1
ATOM 5009 N N . THR B 2 32 ? 84.977 111.829 100.113 1.00 57.91 32 THR B N 1
ATOM 5010 C CA . THR B 2 32 ? 84.503 112.175 98.782 1.00 56.17 32 THR B CA 1
ATOM 5011 C C . THR B 2 32 ? 85.633 112.136 97.761 1.00 52.21 32 THR B C 1
ATOM 5012 O O . THR B 2 32 ? 86.805 112.350 98.082 1.00 53.03 32 THR B O 1
ATOM 5016 N N . ARG B 2 33 ? 85.262 111.849 96.515 1.00 53.73 33 ARG B N 1
ATOM 5017 C CA . ARG B 2 33 ? 86.191 111.812 95.397 1.00 50.15 33 ARG B CA 1
ATOM 5018 C C . ARG B 2 33 ? 86.013 112.992 94.453 1.00 48.52 33 ARG B C 1
ATOM 5019 O O . ARG B 2 33 ? 86.650 113.027 93.396 1.00 48.25 33 ARG B O 1
ATOM 5027 N N . THR B 2 34 ? 85.161 113.956 94.809 1.00 51.78 34 THR B N 1
ATOM 5028 C CA . THR B 2 34 ? 84.818 115.030 93.882 1.00 51.13 34 THR B CA 1
ATOM 5029 C C . THR B 2 34 ? 86.037 115.870 93.521 1.00 49.53 34 THR B C 1
ATOM 5030 O O . THR B 2 34 ? 86.226 116.227 92.352 1.00 49.89 34 THR B O 1
ATOM 5034 N N . ARG B 2 35 ? 86.874 116.197 94.506 1.00 48.22 35 ARG B N 1
ATOM 5035 C CA . ARG B 2 35 ? 88.067 116.987 94.220 1.00 49.29 35 ARG B CA 1
ATOM 5036 C C . ARG B 2 35 ? 89.007 116.244 93.279 1.00 50.04 35 ARG B C 1
ATOM 5037 O O . ARG B 2 35 ? 89.556 116.836 92.343 1.00 52.97 35 ARG B O 1
ATOM 5045 N N . ALA B 2 36 ? 89.207 114.946 93.515 1.00 48.95 36 ALA B N 1
ATOM 5046 C CA . ALA B 2 36 ? 90.071 114.160 92.642 1.00 48.58 36 ALA B CA 1
ATOM 5047 C C . ALA B 2 36 ? 89.476 114.023 91.246 1.00 49.05 36 ALA B C 1
ATOM 5048 O O . ALA B 2 36 ? 90.201 114.094 90.248 1.00 51.57 36 ALA B O 1
ATOM 5050 N N . VAL B 2 37 ? 88.161 113.817 91.157 1.00 50.73 37 VAL B N 1
ATOM 5051 C CA . VAL B 2 37 ? 87.516 113.672 89.855 1.00 49.91 37 VAL B CA 1
ATOM 5052 C C . VAL B 2 37 ? 87.603 114.974 89.066 1.00 52.74 37 VAL B C 1
ATOM 5053 O O . VAL B 2 37 ? 87.970 114.978 87.886 1.00 54.09 37 VAL B O 1
ATOM 5057 N N . LEU B 2 38 ? 87.278 116.099 89.708 1.00 47.55 38 LEU B N 1
ATOM 5058 C CA . LEU B 2 38 ? 87.335 117.382 89.014 1.00 52.32 38 LEU B CA 1
ATOM 5059 C C . LEU B 2 38 ? 88.763 117.765 88.647 1.00 57.82 38 LEU B C 1
ATOM 5060 O O . LEU B 2 38 ? 88.984 118.389 87.604 1.00 57.01 38 LEU B O 1
ATOM 5065 N N . GLU B 2 39 ? 89.738 117.415 89.489 1.00 48.68 39 GLU B N 1
ATOM 5066 C CA . GLU B 2 39 ? 91.132 117.673 89.144 1.00 53.90 39 GLU B CA 1
ATOM 5067 C C . GLU B 2 39 ? 91.539 116.890 87.903 1.00 52.33 39 GLU B C 1
ATOM 5068 O O . GLU B 2 39 ? 92.269 117.402 87.046 1.00 55.79 39 GLU B O 1
ATOM 5074 N N . ASN B 2 40 ? 91.075 115.644 87.792 1.00 53.73 40 ASN B N 1
ATOM 5075 C CA . ASN B 2 40 ? 91.336 114.851 86.596 1.00 54.46 40 ASN B CA 1
ATOM 5076 C C . ASN B 2 40 ? 90.704 115.488 85.365 1.00 52.13 40 ASN B C 1
ATOM 5077 O O . ASN B 2 40 ? 91.305 115.506 84.285 1.00 54.81 40 ASN B O 1
ATOM 5082 N N . ILE B 2 41 ? 89.486 116.014 85.511 1.00 55.95 41 ILE B N 1
ATOM 5083 C CA . ILE B 2 41 ? 88.752 116.569 84.378 1.00 52.71 41 ILE B CA 1
ATOM 5084 C C . ILE B 2 41 ? 89.337 117.902 83.925 1.00 54.70 41 ILE B C 1
ATOM 5085 O O . ILE B 2 41 ? 89.337 118.211 82.728 1.00 53.99 41 ILE B O 1
ATOM 5090 N N . ILE B 2 42 ? 89.841 118.714 84.856 1.00 52.89 42 ILE B N 1
ATOM 5091 C CA . ILE B 2 42 ? 90.288 120.056 84.496 1.00 53.72 42 ILE B CA 1
ATOM 5092 C C . ILE B 2 42 ? 91.697 120.069 83.909 1.00 56.31 42 ILE B C 1
ATOM 5093 O O . ILE B 2 42 ? 92.065 121.035 83.229 1.00 56.15 42 ILE B O 1
ATOM 5098 N N . ARG B 2 43 ? 92.490 119.021 84.136 1.00 51.70 43 ARG B N 1
ATOM 5099 C CA . ARG B 2 43 ? 93.867 119.011 83.642 1.00 54.57 43 ARG B CA 1
ATOM 5100 C C . ARG B 2 43 ? 93.984 119.114 82.124 1.00 52.83 43 ARG B C 1
ATOM 5101 O O . ARG B 2 43 ? 94.780 119.944 81.651 1.00 53.36 43 ARG B O 1
ATOM 5109 N N . PRO B 2 44 ? 93.268 118.326 81.309 1.00 58.02 44 PRO B N 1
ATOM 5110 C CA . PRO B 2 44 ? 93.455 118.456 79.853 1.00 56.25 44 PRO B CA 1
ATOM 5111 C C . PRO B 2 44 ? 93.074 119.819 79.304 1.00 55.83 44 PRO B C 1
ATOM 5112 O O . PRO B 2 44 ? 93.635 120.242 78.286 1.00 55.43 44 PRO B O 1
ATOM 5116 N N . TYR B 2 45 ? 92.140 120.524 79.944 1.00 54.46 45 TYR B N 1
ATOM 5117 C CA . TYR B 2 45 ? 91.825 121.879 79.506 1.00 54.39 45 TYR B CA 1
ATOM 5118 C C . TYR B 2 45 ? 92.918 122.862 79.901 1.00 56.60 45 TYR B C 1
ATOM 5119 O O . TYR B 2 45 ? 93.138 123.856 79.200 1.00 58.70 45 TYR B O 1
ATOM 5128 N N . GLN B 2 46 ? 93.608 122.607 81.013 1.00 54.47 46 GLN B N 1
ATOM 5129 C CA . GLN B 2 46 ? 94.730 123.456 81.397 1.00 56.08 46 GLN B CA 1
ATOM 5130 C C . GLN B 2 46 ? 95.927 123.240 80.479 1.00 56.25 46 GLN B C 1
ATOM 5131 O O . GLN B 2 46 ? 96.666 124.184 80.180 1.00 61.51 46 GLN B O 1
ATOM 5137 N N . TYR B 2 47 ? 96.133 122.007 80.024 1.00 55.30 47 TYR B N 1
ATOM 5138 C CA . TYR B 2 47 ? 97.298 121.646 79.228 1.00 55.32 47 TYR B CA 1
ATOM 5139 C C . TYR B 2 47 ? 97.064 121.761 77.728 1.00 56.49 47 TYR B C 1
ATOM 5140 O O . TYR B 2 47 ? 97.982 121.477 76.953 1.00 56.88 47 TYR B O 1
ATOM 5149 N N . PHE B 2 48 ? 95.865 122.160 77.295 1.00 56.58 48 PHE B N 1
ATOM 5150 C CA . PHE B 2 48 ? 95.594 122.226 75.863 1.00 57.88 48 PHE B CA 1
ATOM 5151 C C . PHE B 2 48 ? 96.371 123.349 75.189 1.00 64.03 48 PHE B C 1
ATOM 5152 O O . PHE B 2 48 ? 96.706 123.243 74.005 1.00 63.96 48 PHE B O 1
ATOM 5160 N N . TYR B 2 49 ? 96.662 124.422 75.916 1.00 59.30 49 TYR B N 1
ATOM 5161 C CA . TYR B 2 49 ? 97.426 125.541 75.393 1.00 66.80 49 TYR B CA 1
ATOM 5162 C C . TYR B 2 49 ? 98.685 125.731 76.228 1.00 70.01 49 TYR B C 1
ATOM 5163 O O . TYR B 2 49 ? 98.765 125.285 77.376 1.00 68.04 49 TYR B O 1
ATOM 5172 N N . LYS B 2 50 ? 99.679 126.395 75.632 1.00 71.34 50 LYS B N 1
ATOM 5173 C CA . LYS B 2 50 ? 100.908 126.682 76.365 1.00 73.29 50 LYS B CA 1
ATOM 5174 C C . LYS B 2 50 ? 100.627 127.547 77.585 1.00 76.51 50 LYS B C 1
ATOM 5175 O O . LYS B 2 50 ? 101.158 127.293 78.672 1.00 75.57 50 LYS B O 1
ATOM 5181 N N . GLU B 2 51 ? 99.795 128.571 77.426 1.00 77.92 51 GLU B N 1
ATOM 5182 C CA . GLU B 2 51 ? 99.352 129.250 78.633 1.00 80.28 51 GLU B CA 1
ATOM 5183 C C . GLU B 2 51 ? 98.003 128.696 79.074 1.00 79.04 51 GLU B C 1
ATOM 5184 O O . GLU B 2 51 ? 97.158 128.372 78.231 1.00 77.71 51 GLU B O 1
ATOM 5190 N N . PRO B 2 52 ? 97.780 128.542 80.378 1.00 80.43 52 PRO B N 1
ATOM 5191 C CA . PRO B 2 52 ? 96.514 127.959 80.842 1.00 78.81 52 PRO B CA 1
ATOM 5192 C C . PRO B 2 52 ? 95.310 128.819 80.495 1.00 78.45 52 PRO B C 1
ATOM 5193 O O . PRO B 2 52 ? 95.158 129.930 81.011 1.00 79.86 52 PRO B O 1
ATOM 5197 N N . ASN B 2 53 ? 94.446 128.309 79.615 1.00 75.80 53 ASN B N 1
ATOM 5198 C CA . ASN B 2 53 ? 93.205 128.991 79.236 1.00 74.25 53 ASN B CA 1
ATOM 5199 C C . ASN B 2 53 ? 92.107 127.929 79.205 1.00 70.37 53 ASN B C 1
ATOM 5200 O O . ASN B 2 53 ? 91.841 127.323 78.164 1.00 70.21 53 ASN B O 1
ATOM 5205 N N . VAL B 2 54 ? 91.471 127.714 80.358 1.00 71.37 54 VAL B N 1
ATOM 5206 C CA . VAL B 2 54 ? 90.437 126.690 80.457 1.00 67.86 54 VAL B CA 1
ATOM 5207 C C . VAL B 2 54 ? 89.182 127.117 79.706 1.00 71.81 54 VAL B C 1
ATOM 5208 O O . VAL B 2 54 ? 88.534 126.300 79.041 1.00 69.26 54 VAL B O 1
ATOM 5212 N N . GLN B 2 55 ? 88.823 128.400 79.795 1.00 70.48 55 GLN B N 1
ATOM 5213 C CA . GLN B 2 55 ? 87.562 128.863 79.223 1.00 73.02 55 GLN B CA 1
ATOM 5214 C C . GLN B 2 55 ? 87.517 128.650 77.715 1.00 72.43 55 GLN B C 1
ATOM 5215 O O . GLN B 2 55 ? 86.496 128.210 77.174 1.00 72.56 55 GLN B O 1
ATOM 5221 N N . ARG B 2 56 ? 88.612 128.958 77.017 1.00 73.08 56 ARG B N 1
ATOM 5222 C CA . ARG B 2 56 ? 88.644 128.739 75.575 1.00 72.60 56 ARG B CA 1
ATOM 5223 C C . ARG B 2 56 ? 88.697 127.252 75.244 1.00 69.98 56 ARG B C 1
ATOM 5224 O O . ARG B 2 56 ? 88.080 126.804 74.270 1.00 69.85 56 ARG B O 1
ATOM 5232 N N . ALA B 2 57 ? 89.424 126.470 76.046 1.00 71.57 57 ALA B N 1
ATOM 5233 C CA . ALA B 2 57 ? 89.555 125.042 75.786 1.00 67.86 57 ALA B CA 1
ATOM 5234 C C . ALA B 2 57 ? 88.248 124.286 75.984 1.00 66.85 57 ALA B C 1
ATOM 5235 O O . ALA B 2 57 ? 88.080 123.207 75.408 1.00 65.05 57 ALA B O 1
ATOM 5237 N N . LEU B 2 58 ? 87.322 124.820 76.784 1.00 67.50 58 LEU B N 1
ATOM 5238 C CA . LEU B 2 58 ? 86.053 124.139 77.011 1.00 66.52 58 LEU B CA 1
ATOM 5239 C C . LEU B 2 58 ? 85.167 124.128 75.773 1.00 68.65 58 LEU B C 1
ATOM 5240 O O . LEU B 2 58 ? 84.259 123.295 75.686 1.00 67.12 58 LEU B O 1
ATOM 5245 N N . ASP B 2 59 ? 85.402 125.029 74.824 1.00 67.60 59 ASP B N 1
ATOM 5246 C CA . ASP B 2 59 ? 84.638 125.072 73.585 1.00 68.56 59 ASP B CA 1
ATOM 5247 C C . ASP B 2 59 ? 85.211 124.165 72.505 1.00 67.23 59 ASP B C 1
ATOM 5248 O O . ASP B 2 59 ? 84.604 124.037 71.437 1.00 68.22 59 ASP B O 1
ATOM 5253 N N . ILE B 2 60 ? 86.355 123.538 72.753 1.00 67.97 60 ILE B N 1
ATOM 5254 C CA . ILE B 2 60 ? 86.979 122.657 71.774 1.00 66.37 60 ILE B CA 1
ATOM 5255 C C . ILE B 2 60 ? 86.246 121.323 71.764 1.00 65.27 60 ILE B C 1
ATOM 5256 O O . ILE B 2 60 ? 86.065 120.692 72.812 1.00 64.51 60 ILE B O 1
ATOM 5261 N N . LYS B 2 61 ? 85.820 120.890 70.578 1.00 64.95 61 LYS B N 1
ATOM 5262 C CA . LYS B 2 61 ? 85.147 119.603 70.433 1.00 63.42 61 LYS B CA 1
ATOM 5263 C C . LYS B 2 61 ? 86.149 118.484 70.161 1.00 62.21 61 LYS B C 1
ATOM 5264 O O . LYS B 2 61 ? 86.220 117.509 70.915 1.00 61.02 61 LYS B O 1
ATOM 5270 N N . THR B 2 62 ? 86.929 118.614 69.092 1.00 63.73 62 THR B N 1
ATOM 5271 C CA . THR B 2 62 ? 87.992 117.670 68.773 1.00 61.30 62 THR B CA 1
ATOM 5272 C C . THR B 2 62 ? 89.326 118.295 69.161 1.00 60.49 62 THR B C 1
ATOM 5273 O O . THR B 2 62 ? 89.665 119.386 68.689 1.00 61.70 62 THR B O 1
ATOM 5277 N N . GLY B 2 63 ? 90.079 117.604 70.012 1.00 60.50 63 GLY B N 1
ATOM 5278 C CA . GLY B 2 63 ? 91.315 118.146 70.540 1.00 59.43 63 GLY B CA 1
ATOM 5279 C C . GLY B 2 63 ? 92.482 118.100 69.577 1.00 58.67 63 GLY B C 1
ATOM 5280 O O . GLY B 2 63 ? 93.561 117.610 69.924 1.00 55.99 63 GLY B O 1
ATOM 5281 N N . CYS B 2 64 ? 92.283 118.609 68.366 1.00 57.54 64 CYS B N 1
ATOM 5282 C CA . CYS B 2 64 ? 93.339 118.701 67.369 1.00 57.84 64 CYS B CA 1
ATOM 5283 C C . CYS B 2 64 ? 93.930 120.104 67.396 1.00 60.17 64 CYS B C 1
ATOM 5284 O O . CYS B 2 64 ? 93.192 121.094 67.401 1.00 61.03 64 CYS B O 1
ATOM 5287 N N . LYS B 2 65 ? 95.257 120.185 67.428 1.00 60.41 65 LYS B N 1
ATOM 5288 C CA . LYS B 2 65 ? 95.954 121.456 67.529 1.00 63.97 65 LYS B CA 1
ATOM 5289 C C . LYS B 2 65 ? 97.085 121.515 66.513 1.00 69.00 65 LYS B C 1
ATOM 5290 O O . LYS B 2 65 ? 97.545 120.493 65.998 1.00 64.46 65 LYS B O 1
ATOM 5296 N N . GLU B 2 66 ? 97.526 122.738 66.233 1.00 69.19 66 GLU B N 1
ATOM 5297 C CA . GLU B 2 66 ? 98.651 122.954 65.345 1.00 73.30 66 GLU B CA 1
ATOM 5298 C C . GLU B 2 66 ? 99.953 122.552 66.036 1.00 74.36 66 GLU B C 1
ATOM 5299 O O . GLU B 2 66 ? 100.025 122.509 67.266 1.00 73.92 66 GLU B O 1
ATOM 5305 N N . PRO B 2 67 ? 100.995 122.238 65.260 1.00 75.68 67 PRO B N 1
ATOM 5306 C CA . PRO B 2 67 ? 102.274 121.852 65.880 1.00 76.42 67 PRO B CA 1
ATOM 5307 C C . PRO B 2 67 ? 102.856 122.917 66.790 1.00 79.11 67 PRO B C 1
ATOM 5308 O O . PRO B 2 67 ? 103.509 122.579 67.785 1.00 77.19 67 PRO B O 1
ATOM 5312 N N . GLU B 2 68 ? 102.644 124.197 66.481 1.00 80.91 68 GLU B N 1
ATOM 5313 C CA . GLU B 2 68 ? 103.139 125.271 67.333 1.00 83.24 68 GLU B CA 1
ATOM 5314 C C . GLU B 2 68 ? 102.394 125.367 68.657 1.00 80.37 68 GLU B C 1
ATOM 5315 O O . GLU B 2 68 ? 102.883 126.034 69.574 1.00 81.49 68 GLU B O 1
ATOM 5321 N N . ASP B 2 69 ? 101.229 124.729 68.777 1.00 79.82 69 ASP B N 1
ATOM 5322 C CA . ASP B 2 69 ? 100.456 124.782 70.010 1.00 77.74 69 ASP B CA 1
ATOM 5323 C C . ASP B 2 69 ? 100.955 123.763 71.032 1.00 71.85 69 ASP B C 1
ATOM 5324 O O . ASP B 2 69 ? 100.663 123.896 72.224 1.00 71.31 69 ASP B O 1
ATOM 5329 N N . ILE B 2 70 ? 101.737 122.775 70.598 1.00 74.72 70 ILE B N 1
ATOM 5330 C CA . ILE B 2 70 ? 102.181 121.715 71.495 1.00 68.10 70 ILE B CA 1
ATOM 5331 C C . ILE B 2 70 ? 103.180 122.277 72.498 1.00 67.10 70 ILE B C 1
ATOM 5332 O O . ILE B 2 70 ? 104.142 122.961 72.127 1.00 68.42 70 ILE B O 1
ATOM 5337 N N . ASN B 2 71 ? 102.954 121.987 73.778 1.00 65.24 71 ASN B N 1
ATOM 5338 C CA . ASN B 2 71 ? 103.824 122.460 74.850 1.00 64.48 71 ASN B CA 1
ATOM 5339 C C . ASN B 2 71 ? 105.035 121.543 74.957 1.00 62.50 71 ASN B C 1
ATOM 5340 O O . ASN B 2 71 ? 104.925 120.406 75.427 1.00 59.35 71 ASN B O 1
ATOM 5345 N N . VAL B 2 72 ? 106.192 122.033 74.513 1.00 63.81 72 VAL B N 1
ATOM 5346 C CA . VAL B 2 72 ? 107.425 121.265 74.640 1.00 63.09 72 VAL B CA 1
ATOM 5347 C C . VAL B 2 72 ? 107.876 121.206 76.095 1.00 63.81 72 VAL B C 1
ATOM 5348 O O . VAL B 2 72 ? 108.337 120.163 76.576 1.00 62.09 72 VAL B O 1
ATOM 5352 N N . GLU B 2 73 ? 107.740 122.312 76.821 1.00 65.10 73 GLU B N 1
ATOM 5353 C CA . GLU B 2 73 ? 108.272 122.435 78.172 1.00 66.67 73 GLU B CA 1
ATOM 5354 C C . GLU B 2 73 ? 107.336 121.898 79.249 1.00 64.43 73 GLU B C 1
ATOM 5355 O O . GLU B 2 73 ? 107.708 121.906 80.426 1.00 68.13 73 GLU B O 1
ATOM 5361 N N . GLY B 2 74 ? 106.143 121.438 78.887 1.00 65.95 74 GLY B N 1
ATOM 5362 C CA . GLY B 2 74 ? 105.206 120.931 79.861 1.00 59.40 74 GLY B CA 1
ATOM 5363 C C . GLY B 2 74 ? 104.221 119.950 79.262 1.00 56.14 74 GLY B C 1
ATOM 5364 O O . GLY B 2 74 ? 104.303 119.595 78.083 1.00 57.48 74 GLY B O 1
ATOM 5365 N N . PRO B 2 75 ? 103.279 119.474 80.076 1.00 55.05 75 PRO B N 1
ATOM 5366 C CA . PRO B 2 75 ? 102.239 118.581 79.552 1.00 53.89 75 PRO B CA 1
ATOM 5367 C C . PRO B 2 75 ? 101.437 119.260 78.453 1.00 56.34 75 PRO B C 1
ATOM 5368 O O . PRO B 2 75 ? 101.139 120.454 78.521 1.00 56.62 75 PRO B O 1
ATOM 5372 N N . SER B 2 76 ? 101.088 118.482 77.429 1.00 52.79 76 SER B N 1
ATOM 5373 C CA . SER B 2 76 ? 100.381 119.000 76.255 1.00 54.64 76 SER B CA 1
ATOM 5374 C C . SER B 2 76 ? 99.259 118.023 75.906 1.00 54.77 76 SER B C 1
ATOM 5375 O O . SER B 2 76 ? 99.474 117.047 75.184 1.00 54.49 76 SER B O 1
ATOM 5378 N N . SER B 2 77 ? 98.068 118.290 76.430 1.00 55.57 77 SER B N 1
ATOM 5379 C CA . SER B 2 77 ? 96.898 117.513 76.051 1.00 56.01 77 SER B CA 1
ATOM 5380 C C . SER B 2 77 ? 96.477 117.857 74.628 1.00 55.75 77 SER B C 1
ATOM 5381 O O . SER B 2 77 ? 96.664 118.980 74.156 1.00 56.05 77 SER B O 1
ATOM 5384 N N . GLY B 2 78 ? 95.903 116.877 73.944 1.00 55.47 78 GLY B N 1
ATOM 5385 C CA . GLY B 2 78 ? 95.516 117.048 72.562 1.00 54.63 78 GLY B CA 1
ATOM 5386 C C . GLY B 2 78 ? 96.539 116.456 71.606 1.00 52.71 78 GLY B C 1
ATOM 5387 O O . GLY B 2 78 ? 97.690 116.188 71.957 1.00 52.47 78 GLY B O 1
ATOM 5388 N N . PHE B 2 79 ? 96.105 116.260 70.364 1.00 54.83 79 PHE B N 1
ATOM 5389 C CA . PHE B 2 79 ? 96.904 115.577 69.359 1.00 51.71 79 PHE B CA 1
ATOM 5390 C C . PHE B 2 79 ? 97.001 116.429 68.102 1.00 54.44 79 PHE B C 1
ATOM 5391 O O . PHE B 2 79 ? 96.326 117.451 67.956 1.00 57.66 79 PHE B O 1
ATOM 5399 N N . HIS B 2 80 ? 97.862 115.991 67.188 1.00 50.85 80 HIS B N 1
ATOM 5400 C CA . HIS B 2 80 ? 98.004 116.591 65.869 1.00 53.21 80 HIS B CA 1
ATOM 5401 C C . HIS B 2 80 ? 97.381 115.642 64.854 1.00 53.99 80 HIS B C 1
ATOM 5402 O O . HIS B 2 80 ? 97.805 114.487 64.740 1.00 53.65 80 HIS B O 1
ATOM 5409 N N . THR B 2 81 ? 96.376 116.129 64.124 1.00 54.24 81 THR B N 1
ATOM 5410 C CA . THR B 2 81 ? 95.599 115.244 63.261 1.00 54.67 81 THR B CA 1
ATOM 5411 C C . THR B 2 81 ? 96.407 114.745 62.068 1.00 55.68 81 THR B C 1
ATOM 5412 O O . THR B 2 81 ? 96.174 113.628 61.593 1.00 54.78 81 THR B O 1
ATOM 5416 N N . ALA B 2 82 ? 97.356 115.542 61.572 1.00 55.70 82 ALA B N 1
ATOM 5417 C CA . ALA B 2 82 ? 98.170 115.092 60.448 1.00 57.95 82 ALA B CA 1
ATOM 5418 C C . ALA B 2 82 ? 99.179 114.039 60.886 1.00 56.51 82 ALA B C 1
ATOM 5419 O O . ALA B 2 82 ? 99.481 113.108 60.130 1.00 59.34 82 ALA B O 1
ATOM 5421 N N . SER B 2 83 ? 99.716 114.173 62.100 1.00 57.42 83 SER B N 1
ATOM 5422 C CA . SER B 2 83 ? 100.669 113.189 62.603 1.00 56.24 83 SER B CA 1
ATOM 5423 C C . SER B 2 83 ? 100.010 111.831 62.808 1.00 52.73 83 SER B C 1
ATOM 5424 O O . SER B 2 83 ? 100.597 110.796 62.476 1.00 52.76 83 SER B O 1
ATOM 5427 N N . VAL B 2 84 ? 98.790 111.817 63.350 1.00 55.33 84 VAL B N 1
ATOM 5428 C CA . VAL B 2 84 ? 98.116 110.554 63.645 1.00 52.79 84 VAL B CA 1
ATOM 5429 C C . VAL B 2 84 ? 97.887 109.759 62.367 1.00 54.41 84 VAL B C 1
ATOM 5430 O O . VAL B 2 84 ? 98.086 108.538 62.335 1.00 53.78 84 VAL B O 1
ATOM 5434 N N . LEU B 2 85 ? 97.467 110.434 61.294 1.00 52.37 85 LEU B N 1
ATOM 5435 C CA . LEU B 2 85 ? 97.271 109.747 60.022 1.00 54.01 85 LEU B CA 1
ATOM 5436 C C . LEU B 2 85 ? 98.573 109.141 59.514 1.00 56.10 85 LEU B C 1
ATOM 5437 O O . LEU B 2 85 ? 98.595 107.995 59.052 1.00 55.93 85 LEU B O 1
ATOM 5442 N N . LYS B 2 86 ? 99.672 109.895 59.594 1.00 54.94 86 LYS B N 1
ATOM 5443 C CA . LYS B 2 86 ? 100.950 109.390 59.105 1.00 55.86 86 LYS B CA 1
ATOM 5444 C C . LYS B 2 86 ? 101.518 108.318 60.029 1.00 53.24 86 LYS B C 1
ATOM 5445 O O . LYS B 2 86 ? 102.003 107.283 59.560 1.00 55.96 86 LYS B O 1
ATOM 5451 N N . LEU B 2 87 ? 101.470 108.551 61.343 1.00 56.18 87 LEU B N 1
ATOM 5452 C CA . LEU B 2 87 ? 102.048 107.599 62.287 1.00 54.25 87 LEU B CA 1
ATOM 5453 C C . LEU B 2 87 ? 101.309 106.267 62.258 1.00 54.76 87 LEU B C 1
ATOM 5454 O O . LEU B 2 87 ? 101.935 105.201 62.294 1.00 56.19 87 LEU B O 1
ATOM 5459 N N . ALA B 2 88 ? 99.976 106.305 62.198 1.00 53.18 88 ALA B N 1
ATOM 5460 C CA . ALA B 2 88 ? 99.212 105.068 62.067 1.00 53.34 88 ALA B CA 1
ATOM 5461 C C . ALA B 2 88 ? 99.490 104.392 60.731 1.00 58.95 88 ALA B C 1
ATOM 5462 O O . ALA B 2 88 ? 99.520 103.159 60.645 1.00 58.72 88 ALA B O 1
ATOM 5464 N N . ASP B 2 89 ? 99.687 105.186 59.675 1.00 53.07 89 ASP B N 1
ATOM 5465 C CA . ASP B 2 89 ? 100.084 104.626 58.388 1.00 57.58 89 ASP B CA 1
ATOM 5466 C C . ASP B 2 89 ? 101.444 103.946 58.480 1.00 58.47 89 ASP B C 1
ATOM 5467 O O . ASP B 2 89 ? 101.647 102.866 57.913 1.00 62.41 89 ASP B O 1
ATOM 5472 N N . ASN B 2 90 ? 102.389 104.565 59.192 1.00 58.88 90 ASN B N 1
ATOM 5473 C CA . ASN B 2 90 ? 103.699 103.949 59.383 1.00 59.76 90 ASN B CA 1
ATOM 5474 C C . ASN B 2 90 ? 103.588 102.661 60.188 1.00 58.59 90 ASN B C 1
ATOM 5475 O O . ASN B 2 90 ? 104.287 101.681 59.906 1.00 62.39 90 ASN B O 1
ATOM 5480 N N . PHE B 2 91 ? 102.716 102.645 61.197 1.00 59.67 91 PHE B N 1
ATOM 5481 C CA . PHE B 2 91 ? 102.476 101.444 61.986 1.00 58.77 91 PHE B CA 1
ATOM 5482 C C . PHE B 2 91 ? 101.792 100.343 61.187 1.00 64.01 91 PHE B C 1
ATOM 5483 O O . PHE B 2 91 ? 101.725 99.208 61.665 1.00 65.15 91 PHE B O 1
ATOM 5491 N N . PHE B 2 92 ? 101.284 100.644 59.991 1.00 58.40 92 PHE B N 1
ATOM 5492 C CA . PHE B 2 92 ? 100.586 99.626 59.215 1.00 63.55 92 PHE B CA 1
ATOM 5493 C C . PHE B 2 92 ? 101.547 98.847 58.322 1.00 67.56 92 PHE B C 1
ATOM 5494 O O . PHE B 2 92 ? 101.460 97.617 58.237 1.00 69.05 92 PHE B O 1
ATOM 5502 N N . ARG B 2 93 ? 102.462 99.541 57.639 1.00 64.43 93 ARG B N 1
ATOM 5503 C CA . ARG B 2 93 ? 103.448 98.841 56.819 1.00 68.45 93 ARG B CA 1
ATOM 5504 C C . ARG B 2 93 ? 104.339 97.955 57.679 1.00 69.01 93 ARG B C 1
ATOM 5505 O O . ARG B 2 93 ? 104.515 96.766 57.393 1.00 70.85 93 ARG B O 1
ATOM 5513 N N . LYS B 2 94 ? 104.913 98.519 58.737 1.00 68.38 94 LYS B N 1
ATOM 5514 C CA . LYS B 2 94 ? 105.593 97.701 59.727 1.00 68.94 94 LYS B CA 1
ATOM 5515 C C . LYS B 2 94 ? 104.566 96.904 60.520 1.00 68.84 94 LYS B C 1
ATOM 5516 O O . LYS B 2 94 ? 103.448 97.364 60.764 1.00 67.79 94 LYS B O 1
ATOM 5522 N N . TYR B 2 95 ? 104.948 95.688 60.908 1.00 70.02 95 TYR B N 1
ATOM 5523 C CA . TYR B 2 95 ? 104.046 94.763 61.595 1.00 71.43 95 TYR B CA 1
ATOM 5524 C C . TYR B 2 95 ? 102.791 94.484 60.773 1.00 73.19 95 TYR B C 1
ATOM 5525 O O . TYR B 2 95 ? 101.711 94.265 61.327 1.00 74.26 95 TYR B O 1
ATOM 5534 N N . ARG B 2 96 ? 102.918 94.509 59.446 1.00 71.91 96 ARG B N 1
ATOM 5535 C CA . ARG B 2 96 ? 101.788 94.148 58.592 1.00 73.45 96 ARG B CA 1
ATOM 5536 C C . ARG B 2 96 ? 101.318 92.717 58.818 1.00 76.40 96 ARG B C 1
ATOM 5537 O O . ARG B 2 96 ? 100.096 92.502 58.906 1.00 77.93 96 ARG B O 1
ATOM 5545 N N . PRO B 2 97 ? 102.191 91.705 58.908 1.00 75.86 97 PRO B N 1
ATOM 5546 C CA . PRO B 2 97 ? 101.698 90.372 59.290 1.00 81.06 97 PRO B CA 1
ATOM 5547 C C . PRO B 2 97 ? 101.025 90.353 60.649 1.00 79.88 97 PRO B C 1
ATOM 5548 O O . PRO B 2 97 ? 100.081 89.580 60.852 1.00 81.32 97 PRO B O 1
ATOM 5552 N N . ALA B 2 98 ? 101.484 91.185 61.587 1.00 76.88 98 ALA B N 1
ATOM 5553 C CA . ALA B 2 98 ? 100.862 91.233 62.906 1.00 76.54 98 ALA B CA 1
ATOM 5554 C C . ALA B 2 98 ? 99.415 91.698 62.818 1.00 78.09 98 ALA B C 1
ATOM 5555 O O . ALA B 2 98 ? 98.541 91.168 63.514 1.00 77.16 98 ALA B O 1
ATOM 5557 N N . MET B 2 99 ? 99.142 92.690 61.972 1.00 78.36 99 MET B N 1
ATOM 5558 C CA . MET B 2 99 ? 97.779 93.175 61.801 1.00 79.01 99 MET B CA 1
ATOM 5559 C C . MET B 2 99 ? 96.948 92.297 60.877 1.00 79.80 99 MET B C 1
ATOM 5560 O O . MET B 2 99 ? 95.738 92.519 60.763 1.00 77.72 99 MET B O 1
ATOM 5565 N N . GLU B 2 100 ? 97.561 91.315 60.212 1.00 80.17 100 GLU B N 1
ATOM 5566 C CA . GLU B 2 100 ? 96.779 90.355 59.443 1.00 84.38 100 GLU B CA 1
ATOM 5567 C C . GLU B 2 100 ? 96.002 89.414 60.354 1.00 82.52 100 GLU B C 1
ATOM 5568 O O . GLU B 2 100 ? 94.899 88.984 59.999 1.00 87.50 100 GLU B O 1
ATOM 5574 N N . LYS B 2 101 ? 96.557 89.079 61.522 1.00 81.19 101 LYS B N 1
ATOM 5575 C CA . LYS B 2 101 ? 95.794 88.308 62.497 1.00 77.69 101 LYS B CA 1
ATOM 5576 C C . LYS B 2 101 ? 94.599 89.097 63.014 1.00 74.16 101 LYS B C 1
ATOM 5577 O O . LYS B 2 101 ? 93.576 88.505 63.378 1.00 74.21 101 LYS B O 1
ATOM 5583 N N . LEU B 2 102 ? 94.711 90.426 63.063 1.00 76.52 102 LEU B N 1
ATOM 5584 C CA . LEU B 2 102 ? 93.572 91.247 63.461 1.00 72.54 102 LEU B CA 1
ATOM 5585 C C . LEU B 2 102 ? 92.420 91.094 62.479 1.00 73.23 102 LEU B C 1
ATOM 5586 O O . LEU B 2 102 ? 91.259 90.968 62.886 1.00 71.20 102 LEU B O 1
ATOM 5591 N N . LYS B 2 103 ? 92.723 91.092 61.179 1.00 73.03 103 LYS B N 1
ATOM 5592 C CA . LYS B 2 103 ? 91.682 90.889 60.177 1.00 72.44 103 LYS B CA 1
ATOM 5593 C C . LYS B 2 103 ? 91.052 89.510 60.315 1.00 77.24 103 LYS B C 1
ATOM 5594 O O . LYS B 2 103 ? 89.836 89.354 60.149 1.00 75.04 103 LYS B O 1
ATOM 5600 N N . TYR B 2 104 ? 91.866 88.495 60.610 1.00 78.51 104 TYR B N 1
ATOM 5601 C CA . TYR B 2 104 ? 91.326 87.163 60.857 1.00 81.00 104 TYR B CA 1
ATOM 5602 C C . TYR B 2 104 ? 90.450 87.152 62.103 1.00 73.45 104 TYR B C 1
ATOM 5603 O O . TYR B 2 104 ? 89.407 86.488 62.133 1.00 75.41 104 TYR B O 1
ATOM 5612 N N . TRP B 2 105 ? 90.861 87.879 63.145 1.00 75.96 105 TRP B N 1
ATOM 5613 C CA . TRP B 2 105 ? 90.042 87.981 64.348 1.00 72.88 105 TRP B CA 1
ATOM 5614 C C . TRP B 2 105 ? 88.716 88.670 64.054 1.00 72.40 105 TRP B C 1
ATOM 5615 O O . TRP B 2 105 ? 87.667 88.256 64.561 1.00 73.08 105 TRP B O 1
ATOM 5626 N N . ILE B 2 106 ? 88.745 89.728 63.241 1.00 71.26 106 ILE B N 1
ATOM 5627 C CA . ILE B 2 106 ? 87.518 90.438 62.890 1.00 69.98 106 ILE B CA 1
ATOM 5628 C C . ILE B 2 106 ? 86.575 89.531 62.111 1.00 72.35 106 ILE B C 1
ATOM 5629 O O . ILE B 2 106 ? 85.361 89.522 62.345 1.00 71.23 106 ILE B O 1
ATOM 5634 N N . LEU B 2 107 ? 87.114 88.755 61.172 1.00 71.64 107 LEU B N 1
ATOM 5635 C CA . LEU B 2 107 ? 86.276 87.953 60.291 1.00 73.02 107 LEU B CA 1
ATOM 5636 C C . LEU B 2 107 ? 85.846 86.628 60.907 1.00 74.77 107 LEU B C 1
ATOM 5637 O O . LEU B 2 107 ? 84.929 85.990 60.379 1.00 76.66 107 LEU B O 1
ATOM 5642 N N . VAL B 2 108 ? 86.474 86.196 62.000 1.00 73.95 108 VAL B N 1
ATOM 5643 C CA . VAL B 2 108 ? 86.156 84.895 62.580 1.00 76.15 108 VAL B CA 1
ATOM 5644 C C . VAL B 2 108 ? 85.698 85.044 64.026 1.00 75.55 108 VAL B C 1
ATOM 5645 O O . VAL B 2 108 ? 84.559 84.703 64.362 1.00 76.22 108 VAL B O 1
ATOM 5649 N N . LYS B 2 109 ? 86.580 85.549 64.892 1.00 75.00 109 LYS B N 1
ATOM 5650 C CA . LYS B 2 109 ? 86.249 85.630 66.312 1.00 75.13 109 LYS B CA 1
ATOM 5651 C C . LYS B 2 109 ? 85.181 86.681 66.589 1.00 73.10 109 LYS B C 1
ATOM 5652 O O . LYS B 2 109 ? 84.285 86.454 67.410 1.00 74.14 109 LYS B O 1
ATOM 5658 N N . LEU B 2 110 ? 85.260 87.835 65.925 1.00 73.87 110 LEU B N 1
ATOM 5659 C CA . LEU B 2 110 ? 84.353 88.936 66.248 1.00 72.01 110 LEU B CA 1
ATOM 5660 C C . LEU B 2 110 ? 82.883 88.565 66.092 1.00 73.33 110 LEU B C 1
ATOM 5661 O O . LEU B 2 110 ? 82.098 88.862 67.010 1.00 72.51 110 LEU B O 1
ATOM 5666 N N . PRO B 2 111 ? 82.433 87.939 64.996 1.00 72.37 111 PRO B N 1
ATOM 5667 C CA . PRO B 2 111 ? 81.028 87.502 64.948 1.00 73.54 111 PRO B CA 1
ATOM 5668 C C . PRO B 2 111 ? 80.690 86.421 65.960 1.00 74.82 111 PRO B C 1
ATOM 5669 O O . PRO B 2 111 ? 79.507 86.238 66.269 1.00 74.33 111 PRO B O 1
ATOM 5673 N N . LYS B 2 112 ? 81.681 85.702 66.485 1.00 73.95 112 LYS B N 1
ATOM 5674 C CA . LYS B 2 112 ? 81.442 84.606 67.415 1.00 75.62 112 LYS B CA 1
ATOM 5675 C C . LYS B 2 112 ? 81.597 85.008 68.875 1.00 74.89 112 LYS B C 1
ATOM 5676 O O . LYS B 2 112 ? 81.432 84.156 69.754 1.00 76.36 112 LYS B O 1
ATOM 5682 N N . LEU B 2 113 ? 81.915 86.268 69.161 1.00 74.99 113 LEU B N 1
ATOM 5683 C CA . LEU B 2 113 ? 82.012 86.707 70.545 1.00 73.92 113 LEU B CA 1
ATOM 5684 C C . LEU B 2 113 ? 80.634 86.736 71.192 1.00 74.89 113 LEU B C 1
ATOM 5685 O O . LEU B 2 113 ? 79.664 87.224 70.606 1.00 74.11 113 LEU B O 1
ATOM 5690 N N . LYS B 2 114 ? 80.552 86.206 72.407 1.00 74.74 114 LYS B N 1
ATOM 5691 C CA . LYS B 2 114 ? 79.317 86.190 73.174 1.00 75.50 114 LYS B CA 1
ATOM 5692 C C . LYS B 2 114 ? 79.279 87.380 74.124 1.00 75.64 114 LYS B C 1
ATOM 5693 O O . LYS B 2 114 ? 80.308 87.804 74.655 1.00 76.24 114 LYS B O 1
ATOM 5699 N N . TYR B 2 115 ? 78.078 87.920 74.334 1.00 75.58 115 TYR B N 1
ATOM 5700 C CA . TYR B 2 115 ? 77.930 89.017 75.281 1.00 75.50 115 TYR B CA 1
ATOM 5701 C C . TYR B 2 115 ? 77.889 88.537 76.725 1.00 77.21 115 TYR B C 1
ATOM 5702 O O . TYR B 2 115 ? 77.879 89.371 77.636 1.00 76.68 115 TYR B O 1
ATOM 5711 N N . ALA B 2 116 ? 77.858 87.222 76.952 1.00 77.25 116 ALA B N 1
ATOM 5712 C CA . ALA B 2 116 ? 77.888 86.698 78.312 1.00 78.03 116 ALA B CA 1
ATOM 5713 C C . ALA B 2 116 ? 79.197 87.012 79.020 1.00 79.56 116 ALA B C 1
ATOM 5714 O O . ALA B 2 116 ? 79.236 87.012 80.255 1.00 79.44 116 ALA B O 1
ATOM 5716 N N . GLU B 2 117 ? 80.270 87.278 78.269 1.00 79.00 117 GLU B N 1
ATOM 5717 C CA . GLU B 2 117 ? 81.536 87.656 78.884 1.00 80.41 117 GLU B CA 1
ATOM 5718 C C . GLU B 2 117 ? 81.463 89.011 79.572 1.00 78.53 117 GLU B C 1
ATOM 5719 O O . GLU B 2 117 ? 82.338 89.327 80.384 1.00 81.20 117 GLU B O 1
ATOM 5725 N N . LEU B 2 118 ? 80.445 89.818 79.263 1.00 78.92 118 LEU B N 1
ATOM 5726 C CA . LEU B 2 118 ? 80.254 91.082 79.962 1.00 76.77 118 LEU B CA 1
ATOM 5727 C C . LEU B 2 118 ? 79.915 90.882 81.432 1.00 78.78 118 LEU B C 1
ATOM 5728 O O . LEU B 2 118 ? 80.066 91.818 82.223 1.00 77.61 118 LEU B O 1
ATOM 5733 N N . SER B 2 119 ? 79.463 89.686 81.813 1.00 78.09 119 SER B N 1
ATOM 5734 C CA . SER B 2 119 ? 79.128 89.401 83.202 1.00 79.49 119 SER B CA 1
ATOM 5735 C C . SER B 2 119 ? 80.355 89.266 84.093 1.00 81.49 119 SER B C 1
ATOM 5736 O O . SER B 2 119 ? 80.211 89.287 85.319 1.00 81.32 119 SER B O 1
ATOM 5739 N N . LYS B 2 120 ? 81.547 89.127 83.517 1.00 82.09 120 LYS B N 1
ATOM 5740 C CA . LYS B 2 120 ? 82.774 89.008 84.292 1.00 84.14 120 LYS B CA 1
ATOM 5741 C C . LYS B 2 120 ? 83.478 90.343 84.493 1.00 85.25 120 LYS B C 1
ATOM 5742 O O . LYS B 2 120 ? 84.618 90.362 84.970 1.00 85.77 120 LYS B O 1
ATOM 5748 N N . GLY B 2 121 ? 82.833 91.453 84.143 1.00 85.56 121 GLY B N 1
ATOM 5749 C CA . GLY B 2 121 ? 83.406 92.762 84.359 1.00 87.19 121 GLY B CA 1
ATOM 5750 C C . GLY B 2 121 ? 83.313 93.197 85.809 1.00 88.84 121 GLY B C 1
ATOM 5751 O O . GLY B 2 121 ? 82.781 92.503 86.674 1.00 88.28 121 GLY B O 1
ATOM 5752 N N . ARG B 2 122 ? 83.852 94.384 86.073 1.00 89.95 122 ARG B N 1
ATOM 5753 C CA . ARG B 2 122 ? 83.860 94.926 87.421 1.00 90.78 122 ARG B CA 1
ATOM 5754 C C . ARG B 2 122 ? 82.493 95.517 87.763 1.00 89.91 122 ARG B C 1
ATOM 5755 O O . ARG B 2 122 ? 81.526 95.399 87.005 1.00 88.31 122 ARG B O 1
ATOM 5763 N N . GLN B 2 123 ? 82.413 96.151 88.932 1.00 90.84 123 GLN B N 1
ATOM 5764 C CA . GLN B 2 123 ? 81.148 96.682 89.425 1.00 89.66 123 GLN B CA 1
ATOM 5765 C C . GLN B 2 123 ? 80.566 97.689 88.440 1.00 88.03 123 GLN B C 1
ATOM 5766 O O . GLN B 2 123 ? 81.270 98.575 87.948 1.00 86.26 123 GLN B O 1
ATOM 5772 N N . THR B 2 124 ? 79.273 97.550 88.159 1.00 86.31 124 THR B N 1
ATOM 5773 C CA . THR B 2 124 ? 78.595 98.333 87.136 1.00 83.94 124 THR B CA 1
ATOM 5774 C C . THR B 2 124 ? 77.518 99.194 87.778 1.00 84.01 124 THR B C 1
ATOM 5775 O O . THR B 2 124 ? 76.723 98.700 88.584 1.00 85.10 124 THR B O 1
ATOM 5779 N N . TYR B 2 125 ? 77.493 100.475 87.421 1.00 81.84 125 TYR B N 1
ATOM 5780 C CA . TYR B 2 125 ? 76.421 101.362 87.852 1.00 82.12 125 TYR B CA 1
ATOM 5781 C C . TYR B 2 125 ? 75.173 101.075 87.029 1.00 82.52 125 TYR B C 1
ATOM 5782 O O . TYR B 2 125 ? 75.196 101.182 85.799 1.00 81.52 125 TYR B O 1
ATOM 5791 N N . SER B 2 126 ? 74.088 100.710 87.705 1.00 82.95 126 SER B N 1
ATOM 5792 C CA . SER B 2 126 ? 72.847 100.377 87.021 1.00 83.17 126 SER B CA 1
ATOM 5793 C C . SER B 2 126 ? 72.149 101.640 86.540 1.00 81.87 126 SER B C 1
ATOM 5794 O O . SER B 2 126 ? 71.961 102.589 87.306 1.00 83.86 126 SER B O 1
ATOM 5797 N N . PHE B 2 127 ? 71.761 101.646 85.266 1.00 81.28 127 PHE B N 1
ATOM 5798 C CA . PHE B 2 127 ? 70.924 102.711 84.736 1.00 79.44 127 PHE B CA 1
ATOM 5799 C C . PHE B 2 127 ? 69.445 102.471 85.004 1.00 82.49 127 PHE B C 1
ATOM 5800 O O . PHE B 2 127 ? 68.621 103.325 84.661 1.00 81.57 127 PHE B O 1
ATOM 5808 N N . ILE B 2 128 ? 69.096 101.338 85.614 1.00 82.45 128 ILE B N 1
ATOM 5809 C CA . ILE B 2 128 ? 67.724 101.036 86.004 1.00 85.41 128 ILE B CA 1
ATOM 5810 C C . ILE B 2 128 ? 67.531 101.372 87.477 1.00 87.66 128 ILE B C 1
ATOM 5811 O O . ILE B 2 128 ? 66.718 102.234 87.829 1.00 87.92 128 ILE B O 1
ATOM 5816 N N . HIS B 2 129 ? 68.283 100.699 88.347 1.00 87.61 129 HIS B N 1
ATOM 5817 C CA . HIS B 2 129 ? 68.146 100.888 89.785 1.00 90.10 129 HIS B CA 1
ATOM 5818 C C . HIS B 2 129 ? 68.886 102.115 90.300 1.00 90.04 129 HIS B C 1
ATOM 5819 O O . HIS B 2 129 ? 68.733 102.454 91.479 1.00 91.11 129 HIS B O 1
ATOM 5826 N N . LYS B 2 130 ? 69.676 102.778 89.453 1.00 88.30 130 LYS B N 1
ATOM 5827 C CA . LYS B 2 130 ? 70.417 103.982 89.832 1.00 88.52 130 LYS B CA 1
ATOM 5828 C C . LYS B 2 130 ? 71.333 103.727 91.027 1.00 88.73 130 LYS B C 1
ATOM 5829 O O . LYS B 2 130 ? 71.503 104.583 91.897 1.00 88.85 130 LYS B O 1
ATOM 5835 N N . ARG B 2 131 ? 71.928 102.538 91.071 1.00 88.24 131 ARG B N 1
ATOM 5836 C CA . ARG B 2 131 ? 72.889 102.208 92.113 1.00 89.06 131 ARG B CA 1
ATOM 5837 C C . ARG B 2 131 ? 73.809 101.115 91.593 1.00 87.67 131 ARG B C 1
ATOM 5838 O O . ARG B 2 131 ? 73.510 100.445 90.601 1.00 87.13 131 ARG B O 1
ATOM 5846 N N . ASN B 2 132 ? 74.937 100.948 92.276 1.00 88.01 132 ASN B N 1
ATOM 5847 C CA . ASN B 2 132 ? 75.944 99.993 91.836 1.00 87.18 132 ASN B CA 1
ATOM 5848 C C . ASN B 2 132 ? 75.473 98.560 92.049 1.00 86.91 132 ASN B C 1
ATOM 5849 O O . ASN B 2 132 ? 74.956 98.208 93.113 1.00 87.46 132 ASN B O 1
ATOM 5854 N N . LEU B 2 133 ? 75.654 97.734 91.024 1.00 85.93 133 LEU B N 1
ATOM 5855 C CA . LEU B 2 133 ? 75.411 96.302 91.087 1.00 84.56 133 LEU B CA 1
ATOM 5856 C C . LEU B 2 133 ? 76.580 95.569 90.452 1.00 83.79 133 LEU B C 1
ATOM 5857 O O . LEU B 2 133 ? 77.303 96.142 89.628 1.00 84.49 133 LEU B O 1
ATOM 5862 N N . PRO B 2 134 ? 76.795 94.308 90.818 1.00 82.98 134 PRO B N 1
ATOM 5863 C CA . PRO B 2 134 ? 77.788 93.497 90.111 1.00 81.63 134 PRO B CA 1
ATOM 5864 C C . PRO B 2 134 ? 77.379 93.264 88.664 1.00 80.73 134 PRO B C 1
ATOM 5865 O O . PRO B 2 134 ? 76.212 93.389 88.286 1.00 80.40 134 PRO B O 1
ATOM 5869 N N . ALA B 2 135 ? 78.379 92.928 87.850 1.00 81.02 135 ALA B N 1
ATOM 5870 C CA . ALA B 2 135 ? 78.174 92.828 86.406 1.00 79.64 135 ALA B CA 1
ATOM 5871 C C . ALA B 2 135 ? 77.102 91.824 85.993 1.00 78.85 135 ALA B C 1
ATOM 5872 O O . ALA B 2 135 ? 76.234 92.193 85.182 1.00 78.55 135 ALA B O 1
ATOM 5874 N N . PRO B 2 136 ? 77.094 90.569 86.468 1.00 79.31 136 PRO B N 1
ATOM 5875 C CA . PRO B 2 136 ? 76.116 89.609 85.920 1.00 79.30 136 PRO B CA 1
ATOM 5876 C C . PRO B 2 136 ? 74.666 90.011 86.136 1.00 79.70 136 PRO B C 1
ATOM 5877 O O . PRO B 2 136 ? 73.828 89.773 85.258 1.00 79.78 136 PRO B O 1
ATOM 5881 N N . ILE B 2 137 ? 74.343 90.613 87.281 1.00 79.75 137 ILE B N 1
ATOM 5882 C CA . ILE B 2 137 ? 72.983 91.096 87.501 1.00 80.40 137 ILE B CA 1
ATOM 5883 C C . ILE B 2 137 ? 72.703 92.316 86.630 1.00 80.26 137 ILE B C 1
ATOM 5884 O O . ILE B 2 137 ? 71.603 92.466 86.085 1.00 81.66 137 ILE B O 1
ATOM 5889 N N . ALA B 2 138 ? 73.691 93.202 86.484 1.00 80.04 138 ALA B N 1
ATOM 5890 C CA . ALA B 2 138 ? 73.513 94.377 85.636 1.00 79.59 138 ALA B CA 1
ATOM 5891 C C . ALA B 2 138 ? 73.287 93.982 84.182 1.00 78.78 138 ALA B C 1
ATOM 5892 O O . ALA B 2 138 ? 72.467 94.591 83.486 1.00 79.61 138 ALA B O 1
ATOM 5894 N N . LEU B 2 139 ? 74.014 92.970 83.703 1.00 78.87 139 LEU B N 1
ATOM 5895 C CA . LEU B 2 139 ? 73.811 92.494 82.339 1.00 77.23 139 LEU B CA 1
ATOM 5896 C C . LEU B 2 139 ? 72.426 91.886 82.164 1.00 80.88 139 LEU B C 1
ATOM 5897 O O . LEU B 2 139 ? 71.785 92.071 81.123 1.00 80.22 139 LEU B O 1
ATOM 5902 N N . GLU B 2 140 ? 71.951 91.148 83.171 1.00 79.32 140 GLU B N 1
ATOM 5903 C CA . GLU B 2 140 ? 70.666 90.468 83.052 1.00 82.39 140 GLU B CA 1
ATOM 5904 C C . GLU B 2 140 ? 69.520 91.461 82.896 1.00 83.81 140 GLU B C 1
ATOM 5905 O O . GLU B 2 140 ? 68.630 91.265 82.060 1.00 84.45 140 GLU B O 1
ATOM 5911 N N . GLU B 2 141 ? 69.525 92.538 83.684 1.00 83.69 141 GLU B N 1
ATOM 5912 C CA . GLU B 2 141 ? 68.456 93.524 83.572 1.00 85.84 141 GLU B CA 1
ATOM 5913 C C . GLU B 2 141 ? 68.583 94.350 82.298 1.00 83.73 141 GLU B C 1
ATOM 5914 O O . GLU B 2 141 ? 67.568 94.750 81.718 1.00 85.53 141 GLU B O 1
ATOM 5920 N N . THR B 2 142 ? 69.813 94.617 81.850 1.00 83.26 142 THR B N 1
ATOM 5921 C CA . THR B 2 142 ? 70.002 95.371 80.615 1.00 81.32 142 THR B CA 1
ATOM 5922 C C . THR B 2 142 ? 69.506 94.584 79.408 1.00 81.38 142 THR B C 1
ATOM 5923 O O . THR B 2 142 ? 68.872 95.149 78.509 1.00 80.45 142 THR B O 1
ATOM 5927 N N . VAL B 2 143 ? 69.784 93.280 79.372 1.00 81.73 143 VAL B N 1
ATOM 5928 C CA . VAL B 2 143 ? 69.327 92.451 78.261 1.00 81.52 143 VAL B CA 1
ATOM 5929 C C . VAL B 2 143 ? 67.806 92.378 78.237 1.00 84.22 143 VAL B C 1
ATOM 5930 O O . VAL B 2 143 ? 67.182 92.502 77.177 1.00 83.26 143 VAL B O 1
ATOM 5934 N N . GLU B 2 144 ? 67.183 92.183 79.403 1.00 83.58 144 GLU B N 1
ATOM 5935 C CA . GLU B 2 144 ? 65.726 92.161 79.465 1.00 86.29 144 GLU B CA 1
ATOM 5936 C C . GLU B 2 144 ? 65.135 93.508 79.075 1.00 84.39 144 GLU B C 1
ATOM 5937 O O . GLU B 2 144 ? 64.062 93.564 78.463 1.00 86.58 144 GLU B O 1
ATOM 5943 N N . PHE B 2 145 ? 65.817 94.601 79.423 1.00 84.69 145 PHE B N 1
ATOM 5944 C CA . PHE B 2 145 ? 65.396 95.920 78.962 1.00 82.14 145 PHE B CA 1
ATOM 5945 C C . PHE B 2 145 ? 65.426 96.002 77.442 1.00 81.59 145 PHE B C 1
ATOM 5946 O O . PHE B 2 145 ? 64.508 96.552 76.822 1.00 81.69 145 PHE B O 1
ATOM 5954 N N . LEU B 2 146 ? 66.480 95.464 76.824 1.00 81.29 146 LEU B N 1
ATOM 5955 C CA . LEU B 2 146 ? 66.578 95.470 75.368 1.00 80.26 146 LEU B CA 1
ATOM 5956 C C . LEU B 2 146 ? 65.501 94.601 74.731 1.00 83.29 146 LEU B C 1
ATOM 5957 O O . LEU B 2 146 ? 64.893 94.994 73.729 1.00 82.22 146 LEU B O 1
ATOM 5962 N N . GLU B 2 147 ? 65.257 93.414 75.294 1.00 83.05 147 GLU B N 1
ATOM 5963 C CA . GLU B 2 147 ? 64.303 92.487 74.693 1.00 85.31 147 GLU B CA 1
ATOM 5964 C C . GLU B 2 147 ? 62.892 93.060 74.685 1.00 85.85 147 GLU B C 1
ATOM 5965 O O . GLU B 2 147 ? 62.172 92.942 73.687 1.00 86.08 147 GLU B O 1
ATOM 5971 N N . GLN B 2 148 ? 62.478 93.682 75.789 1.00 86.75 148 GLN B N 1
ATOM 5972 C CA . GLN B 2 148 ? 61.099 94.145 75.897 1.00 87.97 148 GLN B CA 1
ATOM 5973 C C . GLN B 2 148 ? 60.845 95.364 75.019 1.00 85.82 148 GLN B C 1
ATOM 5974 O O . GLN B 2 148 ? 59.798 95.458 74.368 1.00 87.48 148 GLN B O 1
ATOM 5980 N N . ASN B 2 149 ? 61.784 96.312 74.992 1.00 85.21 149 ASN B N 1
ATOM 5981 C CA . ASN B 2 149 ? 61.593 97.514 74.187 1.00 83.46 149 ASN B CA 1
ATOM 5982 C C . ASN B 2 149 ? 61.673 97.208 72.696 1.00 83.08 149 ASN B C 1
ATOM 5983 O O . ASN B 2 149 ? 60.929 97.789 71.898 1.00 83.12 149 ASN B O 1
ATOM 5988 N N . LEU B 2 150 ? 62.569 96.306 72.300 1.00 83.20 150 LEU B N 1
ATOM 5989 C CA . LEU B 2 150 ? 62.762 95.984 70.893 1.00 82.17 150 LEU B CA 1
ATOM 5990 C C . LEU B 2 150 ? 61.849 94.869 70.400 1.00 83.87 150 LEU B C 1
ATOM 5991 O O . LEU B 2 150 ? 61.817 94.610 69.192 1.00 82.70 150 LEU B O 1
ATOM 5996 N N . ARG B 2 151 ? 61.112 94.213 71.299 1.00 84.23 151 ARG B N 1
ATOM 5997 C CA . ARG B 2 151 ? 60.152 93.166 70.938 1.00 85.87 151 ARG B CA 1
ATOM 5998 C C . ARG B 2 151 ? 60.807 92.038 70.143 1.00 85.35 151 ARG B C 1
ATOM 5999 O O . ARG B 2 151 ? 60.247 91.541 69.163 1.00 86.50 151 ARG B O 1
ATOM 6007 N N . ARG B 2 152 ? 62.002 91.627 70.562 1.00 84.38 152 ARG B N 1
ATOM 6008 C CA . ARG B 2 152 ? 62.656 90.482 69.945 1.00 83.58 152 ARG B CA 1
ATOM 6009 C C . ARG B 2 152 ? 63.655 89.884 70.923 1.00 84.72 152 ARG B C 1
ATOM 6010 O O . ARG B 2 152 ? 64.081 90.530 71.884 1.00 84.63 152 ARG B O 1
ATOM 6018 N N . LYS B 2 153 ? 64.022 88.633 70.664 1.00 85.76 153 LYS B N 1
ATOM 6019 C CA . LYS B 2 153 ? 65.023 87.935 71.455 1.00 86.54 153 LYS B CA 1
ATOM 6020 C C . LYS B 2 153 ? 66.417 88.305 70.966 1.00 85.98 153 LYS B C 1
ATOM 6021 O O . LYS B 2 153 ? 66.658 88.406 69.759 1.00 86.23 153 LYS B O 1
ATOM 6027 N N . ILE B 2 154 ? 67.330 88.509 71.907 1.00 85.76 154 ILE B N 1
ATOM 6028 C CA . ILE B 2 154 ? 68.693 88.917 71.591 1.00 84.25 154 ILE B CA 1
ATOM 6029 C C . ILE B 2 154 ? 69.554 87.674 71.422 1.00 82.94 154 ILE B C 1
ATOM 6030 O O . ILE B 2 154 ? 69.587 86.804 72.301 1.00 83.26 154 ILE B O 1
ATOM 6035 N N . GLY B 2 155 ? 70.251 87.588 70.292 1.00 81.41 155 GLY B N 1
ATOM 6036 C CA . GLY B 2 155 ? 71.124 86.474 70.017 1.00 79.72 155 GLY B CA 1
ATOM 6037 C C . GLY B 2 155 ? 72.317 86.449 70.949 1.00 77.76 155 GLY B C 1
ATOM 6038 O O . GLY B 2 155 ? 72.730 87.477 71.493 1.00 77.60 155 GLY B O 1
ATOM 6039 N N . PRO B 2 156 ? 72.893 85.262 71.155 1.00 77.26 156 PRO B N 1
ATOM 6040 C CA . PRO B 2 156 ? 74.034 85.152 72.077 1.00 76.17 156 PRO B CA 1
ATOM 6041 C C . PRO B 2 156 ? 75.266 85.912 71.621 1.00 75.26 156 PRO B C 1
ATOM 6042 O O . PRO B 2 156 ? 76.128 86.217 72.455 1.00 75.25 156 PRO B O 1
ATOM 6046 N N . THR B 2 157 ? 75.381 86.225 70.334 1.00 75.17 157 THR B N 1
ATOM 6047 C CA . THR B 2 157 ? 76.560 86.915 69.831 1.00 73.62 157 THR B CA 1
ATOM 6048 C C . THR B 2 157 ? 76.632 88.335 70.379 1.00 72.16 157 THR B C 1
ATOM 6049 O O . THR B 2 157 ? 75.610 88.994 70.585 1.00 72.05 157 THR B O 1
ATOM 6053 N N . LEU B 2 158 ? 77.860 88.804 70.618 1.00 73.21 158 LEU B N 1
ATOM 6054 C CA . LEU B 2 158 ? 78.053 90.162 71.113 1.00 71.54 158 LEU B CA 1
ATOM 6055 C C . LEU B 2 158 ? 77.645 91.199 70.075 1.00 69.91 158 LEU B C 1
ATOM 6056 O O . LEU B 2 158 ? 77.228 92.305 70.436 1.00 69.34 158 LEU B O 1
ATOM 6061 N N . LEU B 2 159 ? 77.753 90.862 68.788 1.00 70.00 159 LEU B N 1
ATOM 6062 C CA . LEU B 2 159 ? 77.307 91.775 67.741 1.00 69.77 159 LEU B CA 1
ATOM 6063 C C . LEU B 2 159 ? 75.806 92.018 67.823 1.00 70.04 159 LEU B C 1
ATOM 6064 O O . LEU B 2 159 ? 75.338 93.140 67.594 1.00 70.15 159 LEU B O 1
ATOM 6069 N N . SER B 2 160 ? 75.033 90.975 68.135 1.00 69.96 160 SER B N 1
ATOM 6070 C CA . SER B 2 160 ? 73.593 91.143 68.296 1.00 70.36 160 SER B CA 1
ATOM 6071 C C . SER B 2 160 ? 73.274 92.068 69.464 1.00 69.12 160 SER B C 1
ATOM 6072 O O . SER B 2 160 ? 72.347 92.882 69.387 1.00 69.83 160 SER B O 1
ATOM 6075 N N . TYR B 2 161 ? 74.028 91.948 70.559 1.00 70.64 161 TYR B N 1
ATOM 6076 C CA . TYR B 2 161 ? 73.842 92.850 71.692 1.00 68.85 161 TYR B CA 1
ATOM 6077 C C . TYR B 2 161 ? 74.148 94.290 71.301 1.00 68.63 161 TYR B C 1
ATOM 6078 O O . TYR B 2 161 ? 73.416 95.212 71.678 1.00 68.32 161 TYR B O 1
ATOM 6087 N N . CYS B 2 162 ? 75.225 94.503 70.542 1.00 68.18 162 CYS B N 1
ATOM 6088 C CA . CYS B 2 162 ? 75.575 95.856 70.119 1.00 67.45 162 CYS B CA 1
ATOM 6089 C C . CYS B 2 162 ? 74.561 96.403 69.122 1.00 68.38 162 CYS B C 1
ATOM 6090 O O . CYS B 2 162 ? 74.272 97.605 69.120 1.00 68.03 162 CYS B O 1
ATOM 6093 N N . GLN B 2 163 ? 74.018 95.539 68.261 1.00 68.86 163 GLN B N 1
ATOM 6094 C CA . GLN B 2 163 ? 72.962 95.970 67.351 1.00 69.51 163 GLN B CA 1
ATOM 6095 C C . GLN B 2 163 ? 71.721 96.408 68.118 1.00 70.32 163 GLN B C 1
ATOM 6096 O O . GLN B 2 163 ? 71.056 97.378 67.737 1.00 71.70 163 GLN B O 1
ATOM 6102 N N . ALA B 2 164 ? 71.392 95.698 69.199 1.00 70.51 164 ALA B N 1
ATOM 6103 C CA . ALA B 2 164 ? 70.246 96.081 70.017 1.00 70.78 164 ALA B CA 1
ATOM 6104 C C . ALA B 2 164 ? 70.453 97.449 70.652 1.00 70.41 164 ALA B C 1
ATOM 6105 O O . ALA B 2 164 ? 69.511 98.245 70.750 1.00 71.88 164 ALA B O 1
ATOM 6107 N N . ILE B 2 165 ? 71.677 97.737 71.100 1.00 69.52 165 ILE B N 1
ATOM 6108 C CA . ILE B 2 165 ? 71.973 99.046 71.677 1.00 68.47 165 ILE B CA 1
ATOM 6109 C C . ILE B 2 165 ? 71.754 100.144 70.646 1.00 70.32 165 ILE B C 1
ATOM 6110 O O . ILE B 2 165 ? 71.193 101.202 70.952 1.00 70.66 165 ILE B O 1
ATOM 6115 N N . ALA B 2 166 ? 72.196 99.915 69.408 1.00 68.81 166 ALA B N 1
ATOM 6116 C CA . ALA B 2 166 ? 71.971 100.900 68.356 1.00 70.31 166 ALA B CA 1
ATOM 6117 C C . ALA B 2 166 ? 70.492 101.037 68.020 1.00 73.52 166 ALA B C 1
ATOM 6118 O O . ALA B 2 166 ? 70.031 102.138 67.700 1.00 74.03 166 ALA B O 1
ATOM 6120 N N . ASP B 2 167 ? 69.737 99.939 68.084 1.00 71.61 167 ASP B N 1
ATOM 6121 C CA . ASP B 2 167 ? 68.323 99.984 67.730 1.00 74.68 167 ASP B CA 1
ATOM 6122 C C . ASP B 2 167 ? 67.481 100.647 68.815 1.00 74.35 167 ASP B C 1
ATOM 6123 O O . ASP B 2 167 ? 66.523 101.363 68.505 1.00 77.26 167 ASP B O 1
ATOM 6128 N N . VAL B 2 168 ? 67.814 100.416 70.088 1.00 74.47 168 VAL B N 1
ATOM 6129 C CA . VAL B 2 168 ? 66.981 100.934 71.170 1.00 74.57 168 VAL B CA 1
ATOM 6130 C C . VAL B 2 168 ? 67.033 102.458 71.221 1.00 74.51 168 VAL B C 1
ATOM 6131 O O . VAL B 2 168 ? 66.038 103.106 71.564 1.00 76.27 168 VAL B O 1
ATOM 6135 N N . MET B 2 169 ? 68.176 103.058 70.880 1.00 73.89 169 MET B N 1
ATOM 6136 C CA . MET B 2 169 ? 68.268 104.513 70.857 1.00 74.07 169 MET B CA 1
ATOM 6137 C C . MET B 2 169 ? 67.490 105.138 69.709 1.00 77.02 169 MET B C 1
ATOM 6138 O O . MET B 2 169 ? 67.271 106.354 69.725 1.00 76.69 169 MET B O 1
ATOM 6143 N N . GLU B 2 170 ? 67.077 104.351 68.717 1.00 76.29 170 GLU B N 1
ATOM 6144 C CA . GLU B 2 170 ? 66.192 104.865 67.681 1.00 78.71 170 GLU B CA 1
ATOM 6145 C C . GLU B 2 170 ? 64.755 104.997 68.163 1.00 80.42 170 GLU B C 1
ATOM 6146 O O . GLU B 2 170 ? 63.974 105.731 67.548 1.00 81.47 170 GLU B O 1
ATOM 6152 N N . LEU B 2 171 ? 64.395 104.311 69.244 1.00 80.34 171 LEU B N 1
ATOM 6153 C CA . LEU B 2 171 ? 63.052 104.418 69.790 1.00 83.23 171 LEU B CA 1
ATOM 6154 C C . LEU B 2 171 ? 62.856 105.774 70.455 1.00 86.36 171 LEU B C 1
ATOM 6155 O O . LEU B 2 171 ? 63.760 106.299 71.110 1.00 84.27 171 LEU B O 1
ATOM 6160 N N . ASP B 2 172 ? 61.662 106.343 70.281 1.00 88.76 172 ASP B N 1
ATOM 6161 C CA . ASP B 2 172 ? 61.358 107.616 70.923 1.00 90.88 172 ASP B CA 1
ATOM 6162 C C . ASP B 2 172 ? 61.297 107.475 72.438 1.00 92.84 172 ASP B C 1
ATOM 6163 O O . ASP B 2 172 ? 61.769 108.355 73.166 1.00 91.24 172 ASP B O 1
ATOM 6168 N N . GLU B 2 173 ? 60.720 106.383 72.934 1.00 96.04 173 GLU B N 1
ATOM 6169 C CA . GLU B 2 173 ? 60.476 106.250 74.360 1.00 96.54 173 GLU B CA 1
ATOM 6170 C C . GLU B 2 173 ? 60.754 104.808 74.768 1.00 96.13 173 GLU B C 1
ATOM 6171 O O . GLU B 2 173 ? 60.504 103.877 73.998 1.00 95.94 173 GLU B O 1
ATOM 6177 N N . THR B 2 174 ? 61.277 104.624 75.981 1.00 94.20 174 THR B N 1
ATOM 6178 C CA . THR B 2 174 ? 61.626 103.297 76.471 1.00 92.75 174 THR B CA 1
ATOM 6179 C C . THR B 2 174 ? 61.138 103.121 77.902 1.00 92.21 174 THR B C 1
ATOM 6180 O O . THR B 2 174 ? 61.097 104.074 78.683 1.00 92.55 174 THR B O 1
ATOM 6184 N N . THR B 2 175 ? 60.770 101.883 78.238 1.00 91.91 175 THR B N 1
ATOM 6185 C CA . THR B 2 175 ? 60.264 101.543 79.562 1.00 93.25 175 THR B CA 1
ATOM 6186 C C . THR B 2 175 ? 60.894 100.237 80.030 1.00 92.94 175 THR B C 1
ATOM 6187 O O . THR B 2 175 ? 61.350 99.420 79.227 1.00 91.19 175 THR B O 1
ATOM 6191 N N . TYR B 2 176 ? 60.912 100.049 81.350 1.00 94.96 176 TYR B N 1
ATOM 6192 C CA . TYR B 2 176 ? 61.405 98.820 81.965 1.00 95.44 176 TYR B CA 1
ATOM 6193 C C . TYR B 2 176 ? 60.290 97.843 82.319 1.00 98.53 176 TYR B C 1
ATOM 6194 O O . TYR B 2 176 ? 60.391 96.655 82.002 1.00 97.25 176 TYR B O 1
ATOM 6203 N N . GLU B 2 177 ? 59.239 98.319 82.987 1.00 100.95 177 GLU B N 1
ATOM 6204 C CA . GLU B 2 177 ? 58.103 97.490 83.392 1.00 104.05 177 GLU B CA 1
ATOM 6205 C C . GLU B 2 177 ? 58.558 96.315 84.262 1.00 104.15 177 GLU B C 1
ATOM 6206 O O . GLU B 2 177 ? 58.405 95.144 83.909 1.00 104.71 177 GLU B O 1
ATOM 6212 N N . GLY B 2 178 ? 59.128 96.654 85.413 1.00 105.27 178 GLY B N 1
ATOM 6213 C CA . GLY B 2 178 ? 59.573 95.657 86.368 1.00 105.60 178 GLY B CA 1
ATOM 6214 C C . GLY B 2 178 ? 60.739 94.819 85.881 1.00 103.10 178 GLY B C 1
ATOM 6215 O O . GLY B 2 178 ? 61.117 93.836 86.519 1.00 103.61 178 GLY B O 1
ATOM 6216 N N . THR B 2 209 ? 56.392 96.255 88.078 1.00 114.39 209 THR B N 1
ATOM 6217 C CA . THR B 2 209 ? 56.364 96.880 89.395 1.00 114.91 209 THR B CA 1
ATOM 6218 C C . THR B 2 209 ? 57.088 98.222 89.380 1.00 114.52 209 THR B C 1
ATOM 6219 O O . THR B 2 209 ? 56.483 99.266 89.626 1.00 114.70 209 THR B O 1
ATOM 6223 N N . TYR B 2 210 ? 58.392 98.183 89.097 1.00 114.47 210 TYR B N 1
ATOM 6224 C CA . TYR B 2 210 ? 59.179 99.412 89.040 1.00 113.86 210 TYR B CA 1
ATOM 6225 C C . TYR B 2 210 ? 58.694 100.325 87.921 1.00 111.98 210 TYR B C 1
ATOM 6226 O O . TYR B 2 210 ? 58.588 101.543 88.102 1.00 112.39 210 TYR B O 1
ATOM 6235 N N . THR B 2 211 ? 58.401 99.744 86.751 1.00 109.33 211 THR B N 1
ATOM 6236 C CA . THR B 2 211 ? 57.853 100.414 85.569 1.00 107.05 211 THR B CA 1
ATOM 6237 C C . THR B 2 211 ? 58.447 101.802 85.331 1.00 105.25 211 THR B C 1
ATOM 6238 O O . THR B 2 211 ? 57.739 102.730 84.927 1.00 105.48 211 THR B O 1
ATOM 6242 N N . ILE B 2 212 ? 59.756 101.944 85.544 1.00 102.68 212 ILE B N 1
ATOM 6243 C CA . ILE B 2 212 ? 60.404 103.233 85.341 1.00 99.83 212 ILE B CA 1
ATOM 6244 C C . ILE B 2 212 ? 60.561 103.509 83.850 1.00 97.27 212 ILE B C 1
ATOM 6245 O O . ILE B 2 212 ? 60.594 102.592 83.019 1.00 96.94 212 ILE B O 1
ATOM 6250 N N . LYS B 2 213 ? 60.663 104.790 83.508 1.00 95.41 213 LYS B N 1
ATOM 6251 C CA . LYS B 2 213 ? 60.446 105.252 82.146 1.00 93.66 213 LYS B CA 1
ATOM 6252 C C . LYS B 2 213 ? 61.579 106.180 81.728 1.00 91.21 213 LYS B C 1
ATOM 6253 O O . LYS B 2 213 ? 61.937 107.102 82.466 1.00 91.64 213 LYS B O 1
ATOM 6259 N N . PHE B 2 214 ? 62.143 105.935 80.546 1.00 90.67 214 PHE B N 1
ATOM 6260 C CA . PHE B 2 214 ? 63.203 106.767 79.993 1.00 87.14 214 PHE B CA 1
ATOM 6261 C C . PHE B 2 214 ? 62.814 107.301 78.621 1.00 86.43 214 PHE B C 1
ATOM 6262 O O . PHE B 2 214 ? 62.188 106.605 77.819 1.00 89.79 214 PHE B O 1
ATOM 6270 N N . SER B 2 215 ? 63.212 108.542 78.355 1.00 83.65 215 SER B N 1
ATOM 6271 C CA . SER B 2 215 ? 63.113 109.111 77.023 1.00 82.29 215 SER B CA 1
ATOM 6272 C C . SER B 2 215 ? 64.432 108.893 76.285 1.00 78.63 215 SER B C 1
ATOM 6273 O O . SER B 2 215 ? 65.370 108.287 76.808 1.00 76.16 215 SER B O 1
ATOM 6276 N N . ARG B 2 216 ? 64.508 109.379 75.044 1.00 78.99 216 ARG B N 1
ATOM 6277 C CA . ARG B 2 216 ? 65.734 109.195 74.274 1.00 76.46 216 ARG B CA 1
ATOM 6278 C C . ARG B 2 216 ? 66.901 109.941 74.908 1.00 73.53 216 ARG B C 1
ATOM 6279 O O . ARG B 2 216 ? 68.007 109.400 75.008 1.00 70.83 216 ARG B O 1
ATOM 6287 N N . GLU B 2 217 ? 66.674 111.183 75.341 1.00 75.11 217 GLU B N 1
ATOM 6288 C CA . GLU B 2 217 ? 67.740 111.950 75.976 1.00 73.22 217 GLU B CA 1
ATOM 6289 C C . GLU B 2 217 ? 68.150 111.334 77.308 1.00 71.06 217 GLU B C 1
ATOM 6290 O O . GLU B 2 217 ? 69.340 111.290 77.637 1.00 67.45 217 GLU B O 1
ATOM 6296 N N . GLU B 2 218 ? 67.177 110.866 78.093 1.00 73.57 218 GLU B N 1
ATOM 6297 C CA . GLU B 2 218 ? 67.498 110.224 79.363 1.00 72.56 218 GLU B CA 1
ATOM 6298 C C . GLU B 2 218 ? 68.280 108.934 79.146 1.00 67.84 218 GLU B C 1
ATOM 6299 O O . GLU B 2 218 ? 69.243 108.655 79.869 1.00 67.45 218 GLU B O 1
ATOM 6305 N N . LEU B 2 219 ? 67.876 108.132 78.158 1.00 73.16 219 LEU B N 1
ATOM 6306 C CA . LEU B 2 219 ? 68.641 106.936 77.818 1.00 67.53 219 LEU B CA 1
ATOM 6307 C C . LEU B 2 219 ? 70.011 107.300 77.262 1.00 64.81 219 LEU B C 1
ATOM 6308 O O . LEU B 2 219 ? 71.001 106.611 77.536 1.00 64.13 219 LEU B O 1
ATOM 6313 N N . TRP B 2 220 ? 70.085 108.373 76.472 1.00 69.76 220 TRP B N 1
ATOM 6314 C CA . TRP B 2 220 ? 71.371 108.827 75.955 1.00 64.76 220 TRP B CA 1
ATOM 6315 C C . TRP B 2 220 ? 72.303 109.239 77.085 1.00 64.01 220 TRP B C 1
ATOM 6316 O O . TRP B 2 220 ? 73.497 108.922 77.061 1.00 61.40 220 TRP B O 1
ATOM 6327 N N . ASP B 2 221 ? 71.772 109.937 78.093 1.00 62.45 221 ASP B N 1
ATOM 6328 C CA . ASP B 2 221 ? 72.598 110.361 79.218 1.00 60.59 221 ASP B CA 1
ATOM 6329 C C . ASP B 2 221 ? 73.132 109.173 80.006 1.00 60.97 221 ASP B C 1
ATOM 6330 O O . ASP B 2 221 ? 74.219 109.254 80.589 1.00 58.46 221 ASP B O 1
ATOM 6335 N N . GLN B 2 222 ? 72.382 108.069 80.047 1.00 62.30 222 GLN B N 1
ATOM 6336 C CA . GLN B 2 222 ? 72.849 106.885 80.761 1.00 62.81 222 GLN B CA 1
ATOM 6337 C C . GLN B 2 222 ? 74.096 106.299 80.110 1.00 61.71 222 GLN B C 1
ATOM 6338 O O . GLN B 2 222 ? 75.032 105.892 80.808 1.00 60.89 222 GLN B O 1
ATOM 6344 N N . MET B 2 223 ? 74.125 106.238 78.775 1.00 61.71 223 MET B N 1
ATOM 6345 C CA . MET B 2 223 ? 75.310 105.735 78.085 1.00 61.51 223 MET B CA 1
ATOM 6346 C C . MET B 2 223 ? 76.513 106.638 78.318 1.00 57.80 223 MET B C 1
ATOM 6347 O O . MET B 2 223 ? 77.628 106.154 78.545 1.00 59.78 223 MET B O 1
ATOM 6352 N N . ARG B 2 224 ? 76.308 107.955 78.256 1.00 62.91 224 ARG B N 1
ATOM 6353 C CA . ARG B 2 224 ? 77.405 108.894 78.445 1.00 57.15 224 ARG B CA 1
ATOM 6354 C C . ARG B 2 224 ? 77.950 108.875 79.865 1.00 56.47 224 ARG B C 1
ATOM 6355 O O . ARG B 2 224 ? 79.104 109.262 80.076 1.00 54.76 224 ARG B O 1
ATOM 6363 N N . THR B 2 225 ? 77.155 108.436 80.835 1.00 57.58 225 THR B N 1
ATOM 6364 C CA . THR B 2 225 ? 77.558 108.519 82.231 1.00 55.48 225 THR B CA 1
ATOM 6365 C C . THR B 2 225 ? 78.713 107.568 82.516 1.00 55.45 225 THR B C 1
ATOM 6366 O O . THR B 2 225 ? 78.677 106.394 82.135 1.00 56.95 225 THR B O 1
ATOM 6370 N N . LEU B 2 226 ? 79.739 108.081 83.188 1.00 54.99 226 LEU B N 1
ATOM 6371 C CA . LEU B 2 226 ? 80.870 107.288 83.645 1.00 56.56 226 LEU B CA 1
ATOM 6372 C C . LEU B 2 226 ? 80.842 107.228 85.164 1.00 60.86 226 LEU B C 1
ATOM 6373 O O . LEU B 2 226 ? 80.793 108.267 85.829 1.00 60.10 226 LEU B O 1
ATOM 6378 N N . ASN B 2 227 ? 80.874 106.015 85.708 1.00 57.91 227 ASN B N 1
ATOM 6379 C CA . ASN B 2 227 ? 80.813 105.814 87.154 1.00 61.61 227 ASN B CA 1
ATOM 6380 C C . ASN B 2 227 ? 82.226 105.908 87.712 1.00 58.93 227 ASN B C 1
ATOM 6381 O O . ASN B 2 227 ? 83.009 104.960 87.620 1.00 59.44 227 ASN B O 1
ATOM 6386 N N . THR B 2 228 ? 82.555 107.057 88.292 1.00 62.21 228 THR B N 1
ATOM 6387 C CA . THR B 2 228 ? 83.854 107.250 88.914 1.00 59.01 228 THR B CA 1
ATOM 6388 C C . THR B 2 228 ? 83.859 106.677 90.326 1.00 58.21 228 THR B C 1
ATOM 6389 O O . THR B 2 228 ? 82.840 106.670 91.021 1.00 58.33 228 THR B O 1
ATOM 6393 N N . MET B 2 229 ? 85.023 106.186 90.744 1.00 56.22 229 MET B N 1
ATOM 6394 C CA . MET B 2 229 ? 85.175 105.638 92.083 1.00 54.75 229 MET B CA 1
ATOM 6395 C C . MET B 2 229 ? 86.643 105.694 92.476 1.00 50.91 229 MET B C 1
ATOM 6396 O O . MET B 2 229 ? 87.528 105.822 91.627 1.00 52.27 229 MET B O 1
ATOM 6401 N N . TRP B 2 230 ? 86.885 105.604 93.781 1.00 56.65 230 TRP B N 1
ATOM 6402 C CA . TRP B 2 230 ? 88.246 105.544 94.290 1.00 54.77 230 TRP B CA 1
ATOM 6403 C C . TRP B 2 230 ? 88.925 104.258 93.838 1.00 60.36 230 TRP B C 1
ATOM 6404 O O . TRP B 2 230 ? 88.303 103.194 93.783 1.00 59.01 230 TRP B O 1
ATOM 6415 N N . LYS B 2 231 ? 90.211 104.357 93.509 1.00 51.49 231 LYS B N 1
ATOM 6416 C CA . LYS B 2 231 ? 91.024 103.181 93.208 1.00 57.13 231 LYS B CA 1
ATOM 6417 C C . LYS B 2 231 ? 91.667 102.725 94.511 1.00 61.59 231 LYS B C 1
ATOM 6418 O O . LYS B 2 231 ? 92.699 103.254 94.928 1.00 62.21 231 LYS B O 1
ATOM 6424 N N . HIS B 2 232 ? 91.051 101.740 95.158 1.00 61.04 232 HIS B N 1
ATOM 6425 C CA . HIS B 2 232 ? 91.483 101.311 96.477 1.00 65.15 232 HIS B CA 1
ATOM 6426 C C . HIS B 2 232 ? 92.637 100.317 96.381 1.00 67.49 232 HIS B C 1
ATOM 6427 O O . HIS B 2 232 ? 92.854 99.670 95.352 1.00 67.05 232 HIS B O 1
ATOM 6434 N N . LEU B 2 233 ? 93.378 100.204 97.485 1.00 67.42 233 LEU B N 1
ATOM 6435 C CA . LEU B 2 233 ? 94.486 99.254 97.614 1.00 68.38 233 LEU B CA 1
ATOM 6436 C C . LEU B 2 233 ? 95.533 99.457 96.521 1.00 66.80 233 LEU B C 1
ATOM 6437 O O . LEU B 2 233 ? 96.072 98.498 95.966 1.00 68.30 233 LEU B O 1
ATOM 6442 N N . GLU B 2 234 ? 95.827 100.715 96.212 1.00 66.28 234 GLU B N 1
ATOM 6443 C CA . GLU B 2 234 ? 96.831 101.065 95.218 1.00 63.42 234 GLU B CA 1
ATOM 6444 C C . GLU B 2 234 ? 98.098 101.527 95.924 1.00 59.94 234 GLU B C 1
ATOM 6445 O O . GLU B 2 234 ? 98.045 102.402 96.794 1.00 60.00 234 GLU B O 1
ATOM 6451 N N . ARG B 2 235 ? 99.229 100.941 95.548 1.00 60.34 235 ARG B N 1
ATOM 6452 C CA . ARG B 2 235 ? 100.502 101.199 96.200 1.00 55.88 235 ARG B CA 1
ATOM 6453 C C . ARG B 2 235 ? 101.395 102.060 95.316 1.00 53.99 235 ARG B C 1
ATOM 6454 O O . ARG B 2 235 ? 101.172 102.199 94.111 1.00 55.06 235 ARG B O 1
ATOM 6462 N N . GLY B 2 236 ? 102.415 102.643 95.940 1.00 54.07 236 GLY B N 1
ATOM 6463 C CA . GLY B 2 236 ? 103.409 103.414 95.225 1.00 51.53 236 GLY B CA 1
ATOM 6464 C C . GLY B 2 236 ? 103.041 104.849 94.929 1.00 52.10 236 GLY B C 1
ATOM 6465 O O . GLY B 2 236 ? 103.749 105.501 94.153 1.00 50.95 236 GLY B O 1
ATOM 6466 N N . ARG B 2 237 ? 101.964 105.368 95.512 1.00 50.99 237 ARG B N 1
ATOM 6467 C CA . ARG B 2 237 ? 101.540 106.738 95.267 1.00 51.23 237 ARG B CA 1
ATOM 6468 C C . ARG B 2 237 ? 101.267 107.450 96.581 1.00 49.24 237 ARG B C 1
ATOM 6469 O O . ARG B 2 237 ? 100.712 106.863 97.515 1.00 49.57 237 ARG B O 1
ATOM 6477 N N . LEU B 2 238 ? 101.659 108.722 96.644 1.00 51.54 238 LEU B N 1
ATOM 6478 C CA . LEU B 2 238 ? 101.330 109.549 97.798 1.00 50.04 238 LEU B CA 1
ATOM 6479 C C . LEU B 2 238 ? 99.872 109.993 97.765 1.00 51.21 238 LEU B C 1
ATOM 6480 O O . LEU B 2 238 ? 99.224 110.086 98.813 1.00 50.68 238 LEU B O 1
ATOM 6485 N N . ASN B 2 239 ? 99.341 110.258 96.575 1.00 50.11 239 ASN B N 1
ATOM 6486 C CA . ASN B 2 239 ? 97.989 110.767 96.404 1.00 50.54 239 ASN B CA 1
ATOM 6487 C C . ASN B 2 239 ? 97.100 109.694 95.792 1.00 51.12 239 ASN B C 1
ATOM 6488 O O . ASN B 2 239 ? 97.543 108.920 94.939 1.00 52.25 239 ASN B O 1
ATOM 6493 N N . ARG B 2 240 ? 95.848 109.652 96.235 1.00 51.53 240 ARG B N 1
ATOM 6494 C CA . ARG B 2 240 ? 94.887 108.694 95.710 1.00 51.59 240 ARG B CA 1
ATOM 6495 C C . ARG B 2 240 ? 94.315 109.193 94.389 1.00 52.76 240 ARG B C 1
ATOM 6496 O O . ARG B 2 240 ? 93.969 110.370 94.253 1.00 51.91 240 ARG B O 1
ATOM 6504 N N . ARG B 2 241 ? 94.219 108.295 93.411 1.00 51.91 241 ARG B N 1
ATOM 6505 C CA . ARG B 2 241 ? 93.562 108.607 92.152 1.00 52.45 241 ARG B CA 1
ATOM 6506 C C . ARG B 2 241 ? 92.189 107.945 92.097 1.00 52.60 241 ARG B C 1
ATOM 6507 O O . ARG B 2 241 ? 91.784 107.202 92.994 1.00 52.27 241 ARG B O 1
ATOM 6515 N N . THR B 2 242 ? 91.470 108.210 91.010 1.00 54.04 242 THR B N 1
ATOM 6516 C CA . THR B 2 242 ? 90.149 107.653 90.775 1.00 53.81 242 THR B CA 1
ATOM 6517 C C . THR B 2 242 ? 90.128 106.908 89.447 1.00 55.58 242 THR B C 1
ATOM 6518 O O . THR B 2 242 ? 90.925 107.177 88.544 1.00 55.88 242 THR B O 1
ATOM 6522 N N . ILE B 2 243 ? 89.202 105.959 89.340 1.00 54.37 243 ILE B N 1
ATOM 6523 C CA . ILE B 2 243 ? 88.973 105.215 88.110 1.00 56.44 243 ILE B CA 1
ATOM 6524 C C . ILE B 2 243 ? 87.499 105.321 87.752 1.00 56.77 243 ILE B C 1
ATOM 6525 O O . ILE B 2 243 ? 86.642 105.520 88.618 1.00 57.89 243 ILE B O 1
ATOM 6530 N N . ALA B 2 244 ? 87.207 105.190 86.462 1.00 57.09 244 ALA B N 1
ATOM 6531 C CA . ALA B 2 244 ? 85.850 105.306 85.952 1.00 58.42 244 ALA B CA 1
ATOM 6532 C C . ALA B 2 244 ? 85.471 104.048 85.187 1.00 59.90 244 ALA B C 1
ATOM 6533 O O . ALA B 2 244 ? 86.299 103.462 84.484 1.00 60.90 244 ALA B O 1
ATOM 6535 N N . THR B 2 245 ? 84.218 103.637 85.335 1.00 58.91 245 THR B N 1
ATOM 6536 C CA . THR B 2 245 ? 83.659 102.499 84.631 1.00 59.80 245 THR B CA 1
ATOM 6537 C C . THR B 2 245 ? 82.578 102.964 83.661 1.00 59.54 245 THR B C 1
ATOM 6538 O O . THR B 2 245 ? 81.871 103.938 83.935 1.00 59.31 245 THR B O 1
ATOM 6542 N N . PRO B 2 246 ? 82.420 102.297 82.522 1.00 60.37 246 PRO B N 1
ATOM 6543 C CA . PRO B 2 246 ? 81.400 102.706 81.558 1.00 60.47 246 PRO B CA 1
ATOM 6544 C C . PRO B 2 246 ? 80.052 102.050 81.826 1.00 61.85 246 PRO B C 1
ATOM 6545 O O . PRO B 2 246 ? 79.934 101.064 82.555 1.00 63.18 246 PRO B O 1
ATOM 6549 N N . SER B 2 247 ? 79.024 102.635 81.220 1.00 60.98 247 SER B N 1
ATOM 6550 C CA . SER B 2 247 ? 77.681 102.090 81.336 1.00 63.14 247 SER B CA 1
ATOM 6551 C C . SER B 2 247 ? 77.600 100.727 80.661 1.00 65.16 247 SER B C 1
ATOM 6552 O O . SER B 2 247 ? 78.317 100.440 79.698 1.00 64.10 247 SER B O 1
ATOM 6555 N N . MET B 2 248 ? 76.717 99.875 81.184 1.00 65.30 248 MET B N 1
ATOM 6556 C CA . MET B 2 248 ? 76.564 98.538 80.621 1.00 66.72 248 MET B CA 1
ATOM 6557 C C . MET B 2 248 ? 76.021 98.592 79.198 1.00 65.56 248 MET B C 1
ATOM 6558 O O . MET B 2 248 ? 76.267 97.675 78.406 1.00 66.39 248 MET B O 1
ATOM 6563 N N . LEU B 2 249 ? 75.297 99.659 78.852 1.00 66.55 249 LEU B N 1
ATOM 6564 C CA . LEU B 2 249 ? 74.824 99.822 77.481 1.00 65.43 249 LEU B CA 1
ATOM 6565 C C . LEU B 2 249 ? 75.987 99.965 76.507 1.00 63.44 249 LEU B C 1
ATOM 6566 O O . LEU B 2 249 ? 75.957 99.404 75.406 1.00 64.17 249 LEU B O 1
ATOM 6571 N N . ILE B 2 250 ? 77.022 100.717 76.894 1.00 65.16 250 ILE B N 1
ATOM 6572 C CA . ILE B 2 250 ? 78.185 100.918 76.032 1.00 62.39 250 ILE B CA 1
ATOM 6573 C C . ILE B 2 250 ? 79.296 99.911 76.292 1.00 63.20 250 ILE B C 1
ATOM 6574 O O . ILE B 2 250 ? 80.260 99.853 75.514 1.00 61.51 250 ILE B O 1
ATOM 6579 N N . ARG B 2 251 ? 79.190 99.104 77.351 1.00 62.05 251 ARG B N 1
ATOM 6580 C CA . ARG B 2 251 ? 80.262 98.166 77.671 1.00 62.58 251 ARG B CA 1
ATOM 6581 C C . ARG B 2 251 ? 80.431 97.106 76.590 1.00 61.99 251 ARG B C 1
ATOM 6582 O O . ARG B 2 251 ? 81.522 96.542 76.442 1.00 62.38 251 ARG B O 1
ATOM 6590 N N . GLY B 2 252 ? 79.375 96.818 75.829 1.00 63.72 252 GLY B N 1
ATOM 6591 C CA . GLY B 2 252 ? 79.513 95.892 74.718 1.00 63.28 252 GLY B CA 1
ATOM 6592 C C . GLY B 2 252 ? 80.430 96.419 73.631 1.00 61.06 252 GLY B C 1
ATOM 6593 O O . GLY B 2 252 ? 81.253 95.678 73.087 1.00 61.54 252 GLY B O 1
ATOM 6594 N N . PHE B 2 253 ? 80.298 97.705 73.297 1.00 61.23 253 PHE B N 1
ATOM 6595 C CA . PHE B 2 253 ? 81.171 98.309 72.295 1.00 59.53 253 PHE B CA 1
ATOM 6596 C C . PHE B 2 253 ? 82.608 98.400 72.793 1.00 59.20 253 PHE B C 1
ATOM 6597 O O . PHE B 2 253 ? 83.553 98.240 72.013 1.00 58.61 253 PHE B O 1
ATOM 6605 N N . VAL B 2 254 ? 82.790 98.668 74.087 1.00 60.23 254 VAL B N 1
ATOM 6606 C CA . VAL B 2 254 ? 84.132 98.807 74.644 1.00 59.81 254 VAL B CA 1
ATOM 6607 C C . VAL B 2 254 ? 84.884 97.484 74.570 1.00 61.70 254 VAL B C 1
ATOM 6608 O O . VAL B 2 254 ? 86.099 97.456 74.344 1.00 61.78 254 VAL B O 1
ATOM 6612 N N . LYS B 2 255 ? 84.176 96.368 74.755 1.00 59.28 255 LYS B N 1
ATOM 6613 C CA . LYS B 2 255 ? 84.829 95.064 74.715 1.00 61.35 255 LYS B CA 1
ATOM 6614 C C . LYS B 2 255 ? 85.375 94.754 73.326 1.00 60.66 255 LYS B C 1
ATOM 6615 O O . LYS B 2 255 ? 86.440 94.141 73.196 1.00 62.74 255 LYS B O 1
ATOM 6621 N N . ILE B 2 256 ? 84.660 95.167 72.277 1.00 61.69 256 ILE B N 1
ATOM 6622 C CA . ILE B 2 256 ? 85.087 94.855 70.914 1.00 60.81 256 ILE B CA 1
ATOM 6623 C C . ILE B 2 256 ? 86.414 95.534 70.597 1.00 60.81 256 ILE B C 1
ATOM 6624 O O . ILE B 2 256 ? 87.350 94.902 70.094 1.00 62.21 256 ILE B O 1
ATOM 6629 N N . VAL B 2 257 ? 86.516 96.834 70.883 1.00 60.50 257 VAL B N 1
ATOM 6630 C CA . VAL B 2 257 ? 87.738 97.562 70.556 1.00 59.76 257 VAL B CA 1
ATOM 6631 C C . VAL B 2 257 ? 88.893 97.106 71.441 1.00 62.56 257 VAL B C 1
ATOM 6632 O O . VAL B 2 257 ? 90.042 97.032 70.991 1.00 61.28 257 VAL B O 1
ATOM 6636 N N . GLU B 2 258 ? 88.614 96.799 72.710 1.00 59.32 258 GLU B N 1
ATOM 6637 C CA . GLU B 2 258 ? 89.670 96.323 73.598 1.00 62.13 258 GLU B CA 1
ATOM 6638 C C . GLU B 2 258 ? 90.165 94.944 73.182 1.00 63.21 258 GLU B C 1
ATOM 6639 O O . GLU B 2 258 ? 91.371 94.676 73.218 1.00 63.34 258 GLU B O 1
ATOM 6645 N N . ASP B 2 259 ? 89.250 94.053 72.792 1.00 62.14 259 ASP B N 1
ATOM 6646 C CA . ASP B 2 259 ? 89.659 92.734 72.320 1.00 63.89 259 ASP B CA 1
ATOM 6647 C C . ASP B 2 259 ? 90.436 92.832 71.013 1.00 61.82 259 ASP B C 1
ATOM 6648 O O . ASP B 2 259 ? 91.409 92.098 70.807 1.00 64.02 259 ASP B O 1
ATOM 6653 N N . ALA B 2 260 ? 90.014 93.725 70.115 1.00 66.06 260 ALA B N 1
ATOM 6654 C CA . ALA B 2 260 ? 90.761 93.938 68.880 1.00 63.29 260 ALA B CA 1
ATOM 6655 C C . ALA B 2 260 ? 92.142 94.513 69.165 1.00 62.56 260 ALA B C 1
ATOM 6656 O O . ALA B 2 260 ? 93.125 94.139 68.515 1.00 63.02 260 ALA B O 1
ATOM 6658 N N . ALA B 2 261 ? 92.234 95.431 70.130 1.00 60.83 261 ALA B N 1
ATOM 6659 C CA . ALA B 2 261 ? 93.534 95.963 70.522 1.00 60.30 261 ALA B CA 1
ATOM 6660 C C . ALA B 2 261 ? 94.414 94.874 71.120 1.00 63.12 261 ALA B C 1
ATOM 6661 O O . ALA B 2 261 ? 95.626 94.841 70.877 1.00 62.48 261 ALA B O 1
ATOM 6663 N N . LYS B 2 262 ? 93.821 93.976 71.909 1.00 61.61 262 LYS B N 1
ATOM 6664 C CA . LYS B 2 262 ? 94.580 92.867 72.476 1.00 63.67 262 LYS B CA 1
ATOM 6665 C C . LYS B 2 262 ? 95.129 91.953 71.390 1.00 65.48 262 LYS B C 1
ATOM 6666 O O . LYS B 2 262 ? 96.208 91.373 71.554 1.00 66.31 262 LYS B O 1
ATOM 6672 N N . GLU B 2 263 ? 94.402 91.809 70.280 1.00 63.59 263 GLU B N 1
ATOM 6673 C CA . GLU B 2 263 ? 94.887 90.986 69.178 1.00 65.21 263 GLU B CA 1
ATOM 6674 C C . GLU B 2 263 ? 96.152 91.574 68.564 1.00 63.69 263 GLU B C 1
ATOM 6675 O O . GLU B 2 263 ? 97.093 90.841 68.240 1.00 65.85 263 GLU B O 1
ATOM 6681 N N . ILE B 2 264 ? 96.190 92.897 68.393 1.00 65.19 264 ILE B N 1
ATOM 6682 C CA . ILE B 2 264 ? 97.368 93.538 67.816 1.00 63.34 264 ILE B CA 1
ATOM 6683 C C . ILE B 2 264 ? 98.537 93.499 68.791 1.00 64.25 264 ILE B C 1
ATOM 6684 O O . ILE B 2 264 ? 99.672 93.193 68.408 1.00 64.49 264 ILE B O 1
ATOM 6689 N N . LEU B 2 265 ? 98.281 93.805 70.066 1.00 63.33 265 LEU B N 1
ATOM 6690 C CA . LEU B 2 265 ? 99.366 93.922 71.035 1.00 63.66 265 LEU B CA 1
ATOM 6691 C C . LEU B 2 265 ? 100.079 92.595 71.257 1.00 68.99 265 LEU B C 1
ATOM 6692 O O . LEU B 2 265 ? 101.280 92.580 71.547 1.00 69.67 265 LEU B O 1
ATOM 6697 N N . GLU B 2 266 ? 99.365 91.476 71.127 1.00 65.75 266 GLU B N 1
ATOM 6698 C CA . GLU B 2 266 ? 99.996 90.173 71.303 1.00 68.73 266 GLU B CA 1
ATOM 6699 C C . GLU B 2 266 ? 100.926 89.812 70.153 1.00 67.54 266 GLU B C 1
ATOM 6700 O O . GLU B 2 266 ? 101.724 88.879 70.290 1.00 69.33 266 GLU B O 1
ATOM 6706 N N . ASN B 2 267 ? 100.846 90.522 69.029 1.00 66.16 267 ASN B N 1
ATOM 6707 C CA . ASN B 2 267 ? 101.621 90.189 67.842 1.00 66.01 267 ASN B CA 1
ATOM 6708 C C . ASN B 2 267 ? 102.639 91.254 67.463 1.00 65.29 267 ASN B C 1
ATOM 6709 O O . ASN B 2 267 ? 103.333 91.093 66.453 1.00 66.03 267 ASN B O 1
ATOM 6714 N N . VAL B 2 268 ? 102.753 92.330 68.234 1.00 65.43 268 VAL B N 1
ATOM 6715 C CA . VAL B 2 268 ? 103.672 93.424 67.948 1.00 63.99 268 VAL B CA 1
ATOM 6716 C C . VAL B 2 268 ? 104.745 93.422 69.029 1.00 64.16 268 VAL B C 1
ATOM 6717 O O . VAL B 2 268 ? 104.411 93.408 70.215 1.00 65.55 268 VAL B O 1
ATOM 6721 N N . PRO B 2 269 ? 106.033 93.433 68.673 1.00 63.76 269 PRO B N 1
ATOM 6722 C CA . PRO B 2 269 ? 107.088 93.281 69.687 1.00 64.67 269 PRO B CA 1
ATOM 6723 C C . PRO B 2 269 ? 107.328 94.512 70.547 1.00 63.24 269 PRO B C 1
ATOM 6724 O O . PRO B 2 269 ? 108.175 94.453 71.445 1.00 64.95 269 PRO B O 1
ATOM 6728 N N . THR B 2 270 ? 106.628 95.620 70.318 1.00 64.12 270 THR B N 1
ATOM 6729 C CA . THR B 2 270 ? 106.841 96.833 71.096 1.00 59.59 270 THR B CA 1
ATOM 6730 C C . THR B 2 270 ? 105.907 96.942 72.294 1.00 61.09 270 THR B C 1
ATOM 6731 O O . THR B 2 270 ? 105.899 97.979 72.964 1.00 57.74 270 THR B O 1
ATOM 6735 N N . SER B 2 271 ? 105.126 95.905 72.580 1.00 61.01 271 SER B N 1
ATOM 6736 C CA . SER B 2 271 ? 104.179 95.912 73.685 1.00 66.05 271 SER B CA 1
ATOM 6737 C C . SER B 2 271 ? 104.615 94.922 74.757 1.00 72.94 271 SER B C 1
ATOM 6738 O O . SER B 2 271 ? 104.999 93.790 74.451 1.00 74.22 271 SER B O 1
ATOM 6741 N N . GLY B 2 272 ? 104.554 95.356 76.013 1.00 70.82 272 GLY B N 1
ATOM 6742 C CA . GLY B 2 272 ? 104.890 94.492 77.127 1.00 76.08 272 GLY B CA 1
ATOM 6743 C C . GLY B 2 272 ? 103.673 93.920 77.824 1.00 83.20 272 GLY B C 1
ATOM 6744 O O . GLY B 2 272 ? 103.798 93.085 78.724 1.00 84.04 272 GLY B O 1
ATOM 6745 N N . VAL B 2 273 ? 102.485 94.374 77.416 1.00 82.70 273 VAL B N 1
ATOM 6746 C CA . VAL B 2 273 ? 101.249 93.883 78.030 1.00 88.66 273 VAL B CA 1
ATOM 6747 C C . VAL B 2 273 ? 101.059 92.380 77.844 1.00 92.28 273 VAL B C 1
ATOM 6748 O O . VAL B 2 273 ? 100.732 91.697 78.828 1.00 93.17 273 VAL B O 1
ATOM 6752 N N . PRO B 2 274 ? 101.240 91.798 76.639 1.00 93.26 274 PRO B N 1
ATOM 6753 C CA . PRO B 2 274 ? 100.964 90.362 76.483 1.00 98.14 274 PRO B CA 1
ATOM 6754 C C . PRO B 2 274 ? 101.996 89.466 77.149 1.00 102.69 274 PRO B C 1
ATOM 6755 O O . PRO B 2 274 ? 102.860 89.942 77.893 1.00 101.52 274 PRO B O 1
ATOM 6759 N N . VAL B 2 275 ? 101.872 88.157 76.906 1.00 110.43 275 VAL B N 1
ATOM 6760 C CA . VAL B 2 275 ? 102.764 87.119 77.420 1.00 114.34 275 VAL B CA 1
ATOM 6761 C C . VAL B 2 275 ? 102.541 86.922 78.914 1.00 116.21 275 VAL B C 1
ATOM 6762 O O . VAL B 2 275 ? 102.193 85.822 79.359 1.00 116.28 275 VAL B O 1
ATOM 6766 N N . GLY B 2 276 ? 102.738 87.979 79.699 1.00 119.21 276 GLY B N 1
ATOM 6767 C CA . GLY B 2 276 ? 102.595 87.918 81.135 1.00 121.37 276 GLY B CA 1
ATOM 6768 C C . GLY B 2 276 ? 103.862 87.536 81.874 1.00 122.14 276 GLY B C 1
ATOM 6769 O O . GLY B 2 276 ? 104.065 87.981 83.009 1.00 122.93 276 GLY B O 1
ATOM 6770 N N . GLY B 2 277 ? 104.719 86.723 81.260 1.00 121.08 277 GLY B N 1
ATOM 6771 C CA . GLY B 2 277 ? 105.998 86.378 81.841 1.00 120.38 277 GLY B CA 1
ATOM 6772 C C . GLY B 2 277 ? 107.077 87.418 81.664 1.00 118.21 277 GLY B C 1
ATOM 6773 O O . GLY B 2 277 ? 108.187 87.241 82.174 1.00 119.06 277 GLY B O 1
ATOM 6774 N N . GLU B 2 278 ? 106.772 88.502 80.949 1.00 112.54 278 GLU B N 1
ATOM 6775 C CA . GLU B 2 278 ? 107.696 89.612 80.720 1.00 109.34 278 GLU B CA 1
ATOM 6776 C C . GLU B 2 278 ? 108.984 89.129 80.050 1.00 106.98 278 GLU B C 1
ATOM 6777 O O . GLU B 2 278 ? 110.096 89.328 80.545 1.00 105.30 278 GLU B O 1
ATOM 6783 N N . GLU B 2 279 ? 108.812 88.471 78.906 1.00 104.65 279 GLU B N 1
ATOM 6784 C CA . GLU B 2 279 ? 109.944 88.072 78.084 1.00 101.71 279 GLU B CA 1
ATOM 6785 C C . GLU B 2 279 ? 110.404 89.169 77.134 1.00 96.63 279 GLU B C 1
ATOM 6786 O O . GLU B 2 279 ? 111.490 89.048 76.559 1.00 96.42 279 GLU B O 1
ATOM 6792 N N . LYS B 2 280 ? 109.615 90.233 76.961 1.00 94.66 280 LYS B N 1
ATOM 6793 C CA . LYS B 2 280 ? 110.001 91.296 76.038 1.00 90.64 280 LYS B CA 1
ATOM 6794 C C . LYS B 2 280 ? 111.293 91.972 76.478 1.00 88.97 280 LYS B C 1
ATOM 6795 O O . LYS B 2 280 ? 112.174 92.240 75.653 1.00 86.89 280 LYS B O 1
ATOM 6801 N N . LEU B 2 281 ? 111.428 92.252 77.775 1.00 90.03 281 LEU B N 1
ATOM 6802 C CA . LEU B 2 281 ? 112.660 92.859 78.266 1.00 86.94 281 LEU B CA 1
ATOM 6803 C C . LEU B 2 281 ? 113.807 91.856 78.281 1.00 87.60 281 LEU B C 1
ATOM 6804 O O . LEU B 2 281 ? 114.975 92.251 78.188 1.00 86.09 281 LEU B O 1
ATOM 6809 N N . ALA B 2 282 ? 113.497 90.562 78.387 1.00 88.98 282 ALA B N 1
ATOM 6810 C CA . ALA B 2 282 ? 114.541 89.542 78.420 1.00 89.40 282 ALA B CA 1
ATOM 6811 C C . ALA B 2 282 ? 115.293 89.470 77.096 1.00 89.94 282 ALA B C 1
ATOM 6812 O O . ALA B 2 282 ? 116.528 89.407 77.077 1.00 90.14 282 ALA B O 1
ATOM 6814 N N . LYS B 2 283 ? 114.566 89.471 75.974 1.00 89.81 283 LYS B N 1
ATOM 6815 C CA . LYS B 2 283 ? 115.226 89.450 74.671 1.00 90.07 283 LYS B CA 1
ATOM 6816 C C . LYS B 2 283 ? 116.042 90.715 74.435 1.00 89.70 283 LYS B C 1
ATOM 6817 O O . LYS B 2 283 ? 117.151 90.651 73.892 1.00 92.16 283 LYS B O 1
ATOM 6823 N N . LEU B 2 284 ? 115.510 91.875 74.827 1.00 88.81 284 LEU B N 1
ATOM 6824 C CA . LEU B 2 284 ? 116.268 93.114 74.679 1.00 86.95 284 LEU B CA 1
ATOM 6825 C C . LEU B 2 284 ? 117.533 93.102 75.525 1.00 88.94 284 LEU B C 1
ATOM 6826 O O . LEU B 2 284 ? 118.555 93.668 75.121 1.00 88.88 284 LEU B O 1
ATOM 6831 N N . ALA B 2 285 ? 117.484 92.473 76.701 1.00 88.56 285 ALA B N 1
ATOM 6832 C CA . ALA B 2 285 ? 118.687 92.338 77.516 1.00 88.49 285 ALA B CA 1
ATOM 6833 C C . ALA B 2 285 ? 119.730 91.471 76.822 1.00 92.63 285 ALA B C 1
ATOM 6834 O O . ALA B 2 285 ? 120.927 91.778 76.860 1.00 93.93 285 ALA B O 1
ATOM 6836 N N . SER B 2 286 ? 119.295 90.380 76.185 1.00 94.13 286 SER B N 1
ATOM 6837 C CA . SER B 2 286 ? 120.238 89.456 75.563 1.00 96.56 286 SER B CA 1
ATOM 6838 C C . SER B 2 286 ? 120.953 90.094 74.378 1.00 98.35 286 SER B C 1
ATOM 6839 O O . SER B 2 286 ? 122.173 89.955 74.236 1.00 100.30 286 SER B O 1
ATOM 6842 N N . LYS B 2 287 ? 120.218 90.797 73.519 1.00 98.32 287 LYS B N 1
ATOM 6843 C CA . LYS B 2 287 ? 120.795 91.408 72.329 1.00 100.11 287 LYS B CA 1
ATOM 6844 C C . LYS B 2 287 ? 121.345 92.803 72.590 1.00 104.01 287 LYS B C 1
ATOM 6845 O O . LYS B 2 287 ? 121.761 93.477 71.643 1.00 105.56 287 LYS B O 1
ATOM 6851 N N . GLN B 2 288 ? 121.350 93.251 73.848 1.00 105.15 288 GLN B N 1
ATOM 6852 C CA . GLN B 2 288 ? 121.909 94.556 74.181 1.00 108.96 288 GLN B CA 1
ATOM 6853 C C . GLN B 2 288 ? 123.387 94.656 73.825 1.00 112.63 288 GLN B C 1
ATOM 6854 O O . GLN B 2 288 ? 123.888 95.765 73.607 1.00 112.27 288 GLN B O 1
ATOM 6860 N N . THR B 2 289 ? 124.089 93.528 73.742 1.00 113.74 289 THR B N 1
ATOM 6861 C CA . THR B 2 289 ? 125.513 93.529 73.419 1.00 116.35 289 THR B CA 1
ATOM 6862 C C . THR B 2 289 ? 125.717 94.007 71.986 1.00 116.94 289 THR B C 1
ATOM 6863 O O . THR B 2 289 ? 125.355 93.311 71.031 1.00 116.97 289 THR B O 1
ATOM 6867 N N . PHE B 2 290 ? 126.297 95.196 71.834 1.00 117.26 290 PHE B N 1
ATOM 6868 C CA . PHE B 2 290 ? 126.662 95.742 70.536 1.00 118.02 290 PHE B CA 1
ATOM 6869 C C . PHE B 2 290 ? 128.128 96.149 70.560 1.00 118.87 290 PHE B C 1
ATOM 6870 O O . PHE B 2 290 ? 128.688 96.448 71.617 1.00 117.95 290 PHE B O 1
ATOM 6878 N N . HIS B 2 291 ? 128.744 96.158 69.382 1.00 122.39 291 HIS B N 1
ATOM 6879 C CA . HIS B 2 291 ? 130.169 96.422 69.240 1.00 123.49 291 HIS B CA 1
ATOM 6880 C C . HIS B 2 291 ? 130.390 97.801 68.632 1.00 121.73 291 HIS B C 1
ATOM 6881 O O . HIS B 2 291 ? 129.802 98.128 67.595 1.00 122.06 291 HIS B O 1
ATOM 6888 N N . THR B 2 292 ? 131.236 98.601 69.286 1.00 118.27 292 THR B N 1
ATOM 6889 C CA . THR B 2 292 ? 131.652 99.915 68.789 1.00 116.68 292 THR B CA 1
ATOM 6890 C C . THR B 2 292 ? 130.453 100.796 68.447 1.00 113.18 292 THR B C 1
ATOM 6891 O O . THR B 2 292 ? 130.442 101.506 67.439 1.00 114.84 292 THR B O 1
ATOM 6895 N N . ALA B 2 293 ? 129.431 100.750 69.297 1.00 104.31 293 ALA B N 1
ATOM 6896 C CA . ALA B 2 293 ? 128.220 101.532 69.101 1.00 95.31 293 ALA B CA 1
ATOM 6897 C C . ALA B 2 293 ? 127.860 102.246 70.393 1.00 87.33 293 ALA B C 1
ATOM 6898 O O . ALA B 2 293 ? 128.047 101.703 71.486 1.00 89.27 293 ALA B O 1
ATOM 6900 N N . VAL B 2 294 ? 127.344 103.467 70.262 1.00 83.28 294 VAL B N 1
ATOM 6901 C CA . VAL B 2 294 ? 126.893 104.246 71.412 1.00 76.24 294 VAL B CA 1
ATOM 6902 C C . VAL B 2 294 ? 125.492 103.753 71.764 1.00 72.49 294 VAL B C 1
ATOM 6903 O O . VAL B 2 294 ? 124.502 104.174 71.164 1.00 72.27 294 VAL B O 1
ATOM 6907 N N . THR B 2 295 ? 125.406 102.848 72.733 1.00 71.98 295 THR B N 1
ATOM 6908 C CA . THR B 2 295 ? 124.127 102.295 73.155 1.00 66.25 295 THR B CA 1
ATOM 6909 C C . THR B 2 295 ? 123.418 103.300 74.060 1.00 61.08 295 THR B C 1
ATOM 6910 O O . THR B 2 295 ? 123.852 104.443 74.218 1.00 64.26 295 THR B O 1
ATOM 6914 N N . GLY B 2 296 ? 122.306 102.884 74.661 1.00 63.26 296 GLY B N 1
ATOM 6915 C CA . GLY B 2 296 ? 121.550 103.746 75.549 1.00 58.73 296 GLY B CA 1
ATOM 6916 C C . GLY B 2 296 ? 120.264 103.103 76.021 1.00 54.16 296 GLY B C 1
ATOM 6917 O O . GLY B 2 296 ? 119.600 102.399 75.256 1.00 52.05 296 GLY B O 1
ATOM 6918 N N . GLU B 2 297 ? 119.898 103.335 77.280 1.00 53.19 297 GLU B N 1
ATOM 6919 C CA . GLU B 2 297 ? 118.707 102.739 77.878 1.00 50.17 297 GLU B CA 1
ATOM 6920 C C . GLU B 2 297 ? 117.928 103.834 78.592 1.00 45.73 297 GLU B C 1
ATOM 6921 O O . GLU B 2 297 ? 118.416 104.413 79.567 1.00 47.29 297 GLU B O 1
ATOM 6927 N N . LEU B 2 298 ? 116.721 104.116 78.111 1.00 53.27 298 LEU B N 1
ATOM 6928 C CA . LEU B 2 298 ? 115.860 105.141 78.684 1.00 48.97 298 LEU B CA 1
ATOM 6929 C C . LEU B 2 298 ? 114.694 104.467 79.393 1.00 48.79 298 LEU B C 1
ATOM 6930 O O . LEU B 2 298 ? 113.904 103.759 78.761 1.00 47.43 298 LEU B O 1
ATOM 6935 N N . SER B 2 299 ? 114.588 104.690 80.700 1.00 44.27 299 SER B N 1
ATOM 6936 C CA . SER B 2 299 ? 113.503 104.160 81.511 1.00 46.16 299 SER B CA 1
ATOM 6937 C C . SER B 2 299 ? 112.688 105.323 82.054 1.00 49.62 299 SER B C 1
ATOM 6938 O O . SER B 2 299 ? 113.252 106.269 82.612 1.00 49.86 299 SER B O 1
ATOM 6941 N N . GLY B 2 300 ? 111.372 105.253 81.895 1.00 48.26 300 GLY B N 1
ATOM 6942 C CA . GLY B 2 300 ? 110.539 106.345 82.360 1.00 52.40 300 GLY B CA 1
ATOM 6943 C C . GLY B 2 300 ? 109.072 105.993 82.289 1.00 55.13 300 GLY B C 1
ATOM 6944 O O . GLY B 2 300 ? 108.684 104.916 81.830 1.00 53.95 300 GLY B O 1
ATOM 6945 N N . ASP B 2 301 ? 108.258 106.928 82.764 1.00 53.02 301 ASP B N 1
ATOM 6946 C CA . ASP B 2 301 ? 106.807 106.833 82.743 1.00 56.50 301 ASP B CA 1
ATOM 6947 C C . ASP B 2 301 ? 106.236 108.045 82.015 1.00 57.38 301 ASP B C 1
ATOM 6948 O O . ASP B 2 301 ? 106.966 108.934 81.571 1.00 56.76 301 ASP B O 1
ATOM 6953 N N . GLN B 2 302 ? 104.913 108.077 81.895 1.00 59.42 302 GLN B N 1
ATOM 6954 C CA . GLN B 2 302 ? 104.206 109.173 81.249 1.00 59.93 302 GLN B CA 1
ATOM 6955 C C . GLN B 2 302 ? 103.380 109.923 82.284 1.00 60.79 302 GLN B C 1
ATOM 6956 O O . GLN B 2 302 ? 102.574 109.317 82.997 1.00 61.77 302 GLN B O 1
ATOM 6962 N N . GLU B 2 303 ? 103.585 111.235 82.367 1.00 58.86 303 GLU B N 1
ATOM 6963 C CA . GLU B 2 303 ? 102.808 112.063 83.277 1.00 61.62 303 GLU B CA 1
ATOM 6964 C C . GLU B 2 303 ? 101.462 112.409 82.657 1.00 63.31 303 GLU B C 1
ATOM 6965 O O . GLU B 2 303 ? 101.369 112.693 81.459 1.00 61.29 303 GLU B O 1
ATOM 6971 N N . LYS B 2 304 ? 100.417 112.380 83.484 1.00 63.88 304 LYS B N 1
ATOM 6972 C CA . LYS B 2 304 ? 99.058 112.714 83.059 1.00 64.85 304 LYS B CA 1
ATOM 6973 C C . LYS B 2 304 ? 98.649 111.893 81.839 1.00 62.54 304 LYS B C 1
ATOM 6974 O O . LYS B 2 304 ? 98.089 112.406 80.868 1.00 63.16 304 LYS B O 1
ATOM 6980 N N . PHE B 2 305 ? 98.948 110.592 81.895 1.00 64.56 305 PHE B N 1
ATOM 6981 C CA . PHE B 2 305 ? 98.683 109.720 80.755 1.00 62.33 305 PHE B CA 1
ATOM 6982 C C . PHE B 2 305 ? 97.196 109.671 80.430 1.00 63.70 305 PHE B C 1
ATOM 6983 O O . PHE B 2 305 ? 96.807 109.726 79.258 1.00 62.03 305 PHE B O 1
ATOM 6991 N N . ASN B 2 306 ? 96.352 109.571 81.451 1.00 62.35 306 ASN B N 1
ATOM 6992 C CA . ASN B 2 306 ? 94.908 109.586 81.267 1.00 63.76 306 ASN B CA 1
ATOM 6993 C C . ASN B 2 306 ? 94.311 110.980 81.396 1.00 64.75 306 ASN B C 1
ATOM 6994 O O . ASN B 2 306 ? 93.088 111.125 81.310 1.00 64.08 306 ASN B O 1
ATOM 6999 N N . GLU B 2 307 ? 95.133 112.003 81.610 1.00 63.75 307 GLU B N 1
ATOM 7000 C CA . GLU B 2 307 ? 94.668 113.380 81.684 1.00 64.05 307 GLU B CA 1
ATOM 7001 C C . GLU B 2 307 ? 95.004 114.181 80.434 1.00 61.50 307 GLU B C 1
ATOM 7002 O O . GLU B 2 307 ? 94.792 115.397 80.416 1.00 60.91 307 GLU B O 1
ATOM 7008 N N . CYS B 2 308 ? 95.531 113.534 79.395 1.00 64.33 308 CYS B N 1
ATOM 7009 C CA . CYS B 2 308 ? 95.905 114.244 78.179 1.00 60.23 308 CYS B CA 1
ATOM 7010 C C . CYS B 2 308 ? 95.483 113.551 76.894 1.00 58.90 308 CYS B C 1
ATOM 7011 O O . CYS B 2 308 ? 95.550 114.183 75.836 1.00 57.63 308 CYS B O 1
ATOM 7014 N N . LEU B 2 309 ? 95.054 112.294 76.936 1.00 60.27 309 LEU B N 1
ATOM 7015 C CA . LEU B 2 309 ? 94.680 111.578 75.726 1.00 59.12 309 LEU B CA 1
ATOM 7016 C C . LEU B 2 309 ? 93.285 111.982 75.272 1.00 60.08 309 LEU B C 1
ATOM 7017 O O . LEU B 2 309 ? 92.377 112.163 76.088 1.00 60.57 309 LEU B O 1
ATOM 7022 N N . ASP B 2 310 ? 93.118 112.122 73.959 1.00 59.17 310 ASP B N 1
ATOM 7023 C CA . ASP B 2 310 ? 91.841 112.489 73.371 1.00 58.47 310 ASP B CA 1
ATOM 7024 C C . ASP B 2 310 ? 91.221 111.277 72.698 1.00 56.69 310 ASP B C 1
ATOM 7025 O O . ASP B 2 310 ? 91.908 110.579 71.941 1.00 56.65 310 ASP B O 1
ATOM 7030 N N . PRO B 2 311 ? 89.943 110.985 72.956 1.00 59.24 311 PRO B N 1
ATOM 7031 C CA . PRO B 2 311 ? 89.312 109.829 72.298 1.00 57.36 311 PRO B CA 1
ATOM 7032 C C . PRO B 2 311 ? 89.311 109.922 70.785 1.00 57.09 311 PRO B C 1
ATOM 7033 O O . PRO B 2 311 ? 89.386 108.888 70.111 1.00 55.66 311 PRO B O 1
ATOM 7037 N N . ASP B 2 312 ? 89.232 111.133 70.229 1.00 55.33 312 ASP B N 1
ATOM 7038 C CA . ASP B 2 312 ? 89.268 111.285 68.780 1.00 54.49 312 ASP B CA 1
ATOM 7039 C C . ASP B 2 312 ? 90.629 110.911 68.208 1.00 53.36 312 ASP B C 1
ATOM 7040 O O . ASP B 2 312 ? 90.729 110.576 67.023 1.00 53.28 312 ASP B O 1
ATOM 7045 N N . ALA B 2 313 ? 91.686 110.975 69.022 1.00 57.52 313 ALA B N 1
ATOM 7046 C CA . ALA B 2 313 ? 93.015 110.622 68.534 1.00 54.86 313 ALA B CA 1
ATOM 7047 C C . ALA B 2 313 ? 93.099 109.143 68.189 1.00 55.61 313 ALA B C 1
ATOM 7048 O O . ALA B 2 313 ? 93.530 108.774 67.090 1.00 53.52 313 ALA B O 1
ATOM 7050 N N . MET B 2 314 ? 92.682 108.277 69.113 1.00 52.72 314 MET B N 1
ATOM 7051 C CA . MET B 2 314 ? 92.741 106.845 68.859 1.00 53.25 314 MET B CA 1
ATOM 7052 C C . MET B 2 314 ? 91.520 106.335 68.107 1.00 51.50 314 MET B C 1
ATOM 7053 O O . MET B 2 314 ? 91.545 105.206 67.607 1.00 51.77 314 MET B O 1
ATOM 7058 N N . ARG B 2 315 ? 90.465 107.144 68.000 1.00 56.76 315 ARG B N 1
ATOM 7059 C CA . ARG B 2 315 ? 89.365 106.819 67.101 1.00 54.29 315 ARG B CA 1
ATOM 7060 C C . ARG B 2 315 ? 89.761 107.039 65.647 1.00 53.42 315 ARG B C 1
ATOM 7061 O O . ARG B 2 315 ? 89.307 106.304 64.764 1.00 53.27 315 ARG B O 1
ATOM 7069 N N . LEU B 2 316 ? 90.598 108.046 65.386 1.00 54.16 316 LEU B N 1
ATOM 7070 C CA . LEU B 2 316 ? 91.170 108.221 64.056 1.00 52.49 316 LEU B CA 1
ATOM 7071 C C . LEU B 2 316 ? 92.199 107.140 63.751 1.00 52.57 316 LEU B C 1
ATOM 7072 O O . LEU B 2 316 ? 92.296 106.672 62.611 1.00 52.69 316 LEU B O 1
ATOM 7077 N N . MET B 2 317 ? 92.982 106.739 64.755 1.00 53.18 317 MET B N 1
ATOM 7078 C CA . MET B 2 317 ? 93.984 105.697 64.550 1.00 52.02 317 MET B CA 1
ATOM 7079 C C . MET B 2 317 ? 93.332 104.375 64.165 1.00 53.38 317 MET B C 1
ATOM 7080 O O . MET B 2 317 ? 93.801 103.678 63.258 1.00 53.13 317 MET B O 1
ATOM 7085 N N . TRP B 2 318 ? 92.244 104.014 64.848 1.00 51.42 318 TRP B N 1
ATOM 7086 C CA . TRP B 2 318 ? 91.534 102.784 64.514 1.00 52.23 318 TRP B CA 1
ATOM 7087 C C . TRP B 2 318 ? 90.925 102.850 63.120 1.00 53.80 318 TRP B C 1
ATOM 7088 O O . TRP B 2 318 ? 90.928 101.848 62.397 1.00 55.37 318 TRP B O 1
ATOM 7099 N N . THR B 2 319 ? 90.397 104.012 62.732 1.00 51.77 319 THR B N 1
ATOM 7100 C CA . THR B 2 319 ? 89.828 104.162 61.397 1.00 53.40 319 THR B CA 1
ATOM 7101 C C . THR B 2 319 ? 90.889 103.975 60.321 1.00 53.87 319 THR B C 1
ATOM 7102 O O . THR B 2 319 ? 90.635 103.338 59.292 1.00 57.32 319 THR B O 1
ATOM 7106 N N . VAL B 2 320 ? 92.087 104.522 60.541 1.00 54.12 320 VAL B N 1
ATOM 7107 C CA . VAL B 2 320 ? 93.176 104.344 59.584 1.00 53.71 320 VAL B CA 1
ATOM 7108 C C . VAL B 2 320 ? 93.545 102.872 59.467 1.00 55.78 320 VAL B C 1
ATOM 7109 O O . VAL B 2 320 ? 93.772 102.358 58.364 1.00 59.01 320 VAL B O 1
ATOM 7113 N N . PHE B 2 321 ? 93.611 102.170 60.600 1.00 54.03 321 PHE B N 1
ATOM 7114 C CA . PHE B 2 321 ? 93.968 100.755 60.581 1.00 55.23 321 PHE B CA 1
ATOM 7115 C C . PHE B 2 321 ? 92.948 99.940 59.796 1.00 61.07 321 PHE B C 1
ATOM 7116 O O . PHE B 2 321 ? 93.313 99.113 58.954 1.00 63.49 321 PHE B O 1
ATOM 7124 N N . LEU B 2 322 ? 91.659 100.166 60.056 1.00 54.77 322 LEU B N 1
ATOM 7125 C CA . LEU B 2 322 ? 90.623 99.383 59.390 1.00 59.35 322 LEU B CA 1
ATOM 7126 C C . LEU B 2 322 ? 90.492 99.763 57.920 1.00 63.89 322 LEU B C 1
ATOM 7127 O O . LEU B 2 322 ? 90.245 98.899 57.071 1.00 68.35 322 LEU B O 1
ATOM 7132 N N . ARG B 2 323 ? 90.645 101.050 57.602 1.00 57.78 323 ARG B N 1
ATOM 7133 C CA . ARG B 2 323 ? 90.480 101.498 56.222 1.00 61.93 323 ARG B CA 1
ATOM 7134 C C . ARG B 2 323 ? 91.557 100.912 55.319 1.00 63.84 323 ARG B C 1
ATOM 7135 O O . ARG B 2 323 ? 91.268 100.442 54.212 1.00 66.20 323 ARG B O 1
ATOM 7143 N N . LYS B 2 324 ? 92.808 100.930 55.775 1.00 62.45 324 LYS B N 1
ATOM 7144 C CA . LYS B 2 324 ? 93.898 100.378 54.984 1.00 64.78 324 LYS B CA 1
ATOM 7145 C C . LYS B 2 324 ? 93.928 98.858 55.017 1.00 65.48 324 LYS B C 1
ATOM 7146 O O . LYS B 2 324 ? 94.556 98.244 54.149 1.00 67.16 324 LYS B O 1
ATOM 7152 N N . LEU B 2 325 ? 93.265 98.241 55.994 1.00 64.55 325 LEU B N 1
ATOM 7153 C CA . LEU B 2 325 ? 93.194 96.788 56.061 1.00 66.55 325 LEU B CA 1
ATOM 7154 C C . LEU B 2 325 ? 92.108 96.219 55.157 1.00 69.73 325 LEU B C 1
ATOM 7155 O O . LEU B 2 325 ? 92.128 95.020 54.864 1.00 71.76 325 LEU B O 1
ATOM 7160 N N . GLY B 2 326 ? 91.182 97.052 54.689 1.00 69.01 326 GLY B N 1
ATOM 7161 C CA . GLY B 2 326 ? 90.111 96.589 53.830 1.00 74.02 326 GLY B CA 1
ATOM 7162 C C . GLY B 2 326 ? 88.834 96.202 54.536 1.00 76.82 326 GLY B C 1
ATOM 7163 O O . GLY B 2 326 ? 87.988 95.535 53.929 1.00 82.50 326 GLY B O 1
ATOM 7164 N N . CYS B 2 327 ? 88.664 96.591 55.797 1.00 75.32 327 CYS B N 1
ATOM 7165 C CA . CYS B 2 327 ? 87.469 96.225 56.537 1.00 75.84 327 CYS B CA 1
ATOM 7166 C C . CYS B 2 327 ? 86.245 96.953 55.981 1.00 76.11 327 CYS B C 1
ATOM 7167 O O . CYS B 2 327 ? 86.359 98.057 55.443 1.00 76.15 327 CYS B O 1
ATOM 7170 N N . PRO B 2 328 ? 85.064 96.349 56.092 1.00 76.19 328 PRO B N 1
ATOM 7171 C CA . PRO B 2 328 ? 83.848 96.989 55.576 1.00 75.17 328 PRO B CA 1
ATOM 7172 C C . PRO B 2 328 ? 83.492 98.240 56.366 1.00 74.53 328 PRO B C 1
ATOM 7173 O O . PRO B 2 328 ? 84.086 98.563 57.396 1.00 73.69 328 PRO B O 1
ATOM 7177 N N . ASP B 2 329 ? 82.489 98.955 55.851 1.00 74.95 329 ASP B N 1
ATOM 7178 C CA . ASP B 2 329 ? 82.051 100.191 56.492 1.00 74.22 329 ASP B CA 1
ATOM 7179 C C . ASP B 2 329 ? 81.439 99.928 57.862 1.00 71.14 329 ASP B C 1
ATOM 7180 O O . ASP B 2 329 ? 81.655 100.702 58.801 1.00 70.60 329 ASP B O 1
ATOM 7185 N N . TRP B 2 330 ? 80.666 98.847 57.997 1.00 72.65 330 TRP B N 1
ATOM 7186 C CA . TRP B 2 330 ? 80.024 98.564 59.277 1.00 70.60 330 TRP B CA 1
ATOM 7187 C C . TRP B 2 330 ? 81.044 98.222 60.356 1.00 69.01 330 TRP B C 1
ATOM 7188 O O . TRP B 2 330 ? 80.778 98.430 61.545 1.00 68.28 330 TRP B O 1
ATOM 7199 N N . ILE B 2 331 ? 82.208 97.698 59.968 1.00 70.88 331 ILE B N 1
ATOM 7200 C CA . ILE B 2 331 ? 83.293 97.520 60.927 1.00 68.47 331 ILE B CA 1
ATOM 7201 C C . ILE B 2 331 ? 83.818 98.873 61.392 1.00 67.85 331 ILE B C 1
ATOM 7202 O O . ILE B 2 331 ? 84.108 99.068 62.578 1.00 65.12 331 ILE B O 1
ATOM 7207 N N . MET B 2 332 ? 83.944 99.827 60.466 1.00 68.87 332 MET B N 1
ATOM 7208 C CA . MET B 2 332 ? 84.417 101.160 60.825 1.00 67.78 332 MET B CA 1
ATOM 7209 C C . MET B 2 332 ? 83.474 101.833 61.814 1.00 66.06 332 MET B C 1
ATOM 7210 O O . MET B 2 332 ? 83.918 102.437 62.797 1.00 63.48 332 MET B O 1
ATOM 7215 N N . GLU B 2 333 ? 82.167 101.743 61.563 1.00 67.57 333 GLU B N 1
ATOM 7216 C CA . GLU B 2 333 ? 81.191 102.374 62.445 1.00 66.66 333 GLU B CA 1
ATOM 7217 C C . GLU B 2 333 ? 81.165 101.704 63.812 1.00 62.85 333 GLU B C 1
ATOM 7218 O O . GLU B 2 333 ? 80.990 102.375 64.835 1.00 62.02 333 GLU B O 1
ATOM 7224 N N . LEU B 2 334 ? 81.331 100.381 63.847 1.00 67.46 334 LEU B N 1
ATOM 7225 C CA . LEU B 2 334 ? 81.319 99.662 65.117 1.00 63.50 334 LEU B CA 1
ATOM 7226 C C . LEU B 2 334 ? 82.463 100.106 66.018 1.00 60.02 334 LEU B C 1
ATOM 7227 O O . LEU B 2 334 ? 82.284 100.264 67.231 1.00 58.24 334 LEU B O 1
ATOM 7232 N N . PHE B 2 335 ? 83.651 100.306 65.444 1.00 62.83 335 PHE B N 1
ATOM 7233 C CA . PHE B 2 335 ? 84.811 100.671 66.249 1.00 59.02 335 PHE B CA 1
ATOM 7234 C C . PHE B 2 335 ? 84.742 102.115 66.729 1.00 57.15 335 PHE B C 1
ATOM 7235 O O . PHE B 2 335 ? 85.226 102.425 67.823 1.00 55.10 335 PHE B O 1
ATOM 7243 N N . ASN B 2 336 ? 84.155 103.007 65.932 1.00 59.43 336 ASN B N 1
ATOM 7244 C CA . ASN B 2 336 ? 84.160 104.427 66.265 1.00 56.49 336 ASN B CA 1
ATOM 7245 C C . ASN B 2 336 ? 83.142 104.785 67.342 1.00 54.93 336 ASN B C 1
ATOM 7246 O O . ASN B 2 336 ? 83.325 105.783 68.047 1.00 53.54 336 ASN B O 1
ATOM 7251 N N . ILE B 2 337 ? 82.069 104.001 67.475 1.00 56.47 337 ILE B N 1
ATOM 7252 C CA . ILE B 2 337 ? 80.996 104.362 68.406 1.00 55.26 337 ILE B CA 1
ATOM 7253 C C . ILE B 2 337 ? 81.468 104.449 69.854 1.00 52.91 337 ILE B C 1
ATOM 7254 O O . ILE B 2 337 ? 81.139 105.440 70.526 1.00 52.88 337 ILE B O 1
ATOM 7259 N N . PRO B 2 338 ? 82.212 103.477 70.401 1.00 55.77 338 PRO B N 1
ATOM 7260 C CA . PRO B 2 338 ? 82.626 103.605 71.809 1.00 54.14 338 PRO B CA 1
ATOM 7261 C C . PRO B 2 338 ? 83.446 104.850 72.094 1.00 53.23 338 PRO B C 1
ATOM 7262 O O . PRO B 2 338 ? 83.306 105.437 73.174 1.00 53.49 338 PRO B O 1
ATOM 7266 N N . PHE B 2 339 ? 84.296 105.276 71.159 1.00 54.21 339 PHE B N 1
ATOM 7267 C CA . PHE B 2 339 ? 85.070 106.493 71.365 1.00 53.00 339 PHE B CA 1
ATOM 7268 C C . PHE B 2 339 ? 84.216 107.741 71.188 1.00 53.77 339 PHE B C 1
ATOM 7269 O O . PHE B 2 339 ? 84.462 108.755 71.849 1.00 53.27 339 PHE B O 1
ATOM 7277 N N . MET B 2 340 ? 83.221 107.686 70.300 1.00 51.64 340 MET B N 1
ATOM 7278 C CA . MET B 2 340 ? 82.322 108.819 70.117 1.00 52.42 340 MET B CA 1
ATOM 7279 C C . MET B 2 340 ? 81.473 109.063 71.357 1.00 51.01 340 MET B C 1
ATOM 7280 O O . MET B 2 340 ? 81.200 110.218 71.702 1.00 51.95 340 MET B O 1
ATOM 7285 N N . VAL B 2 341 ? 81.043 107.994 72.030 1.00 54.48 341 VAL B N 1
ATOM 7286 C CA . VAL B 2 341 ? 80.315 108.148 73.285 1.00 52.76 341 VAL B CA 1
ATOM 7287 C C . VAL B 2 341 ? 81.223 108.738 74.356 1.00 52.60 341 VAL B C 1
ATOM 7288 O O . VAL B 2 341 ? 80.803 109.592 75.144 1.00 52.66 341 VAL B O 1
ATOM 7292 N N . PHE B 2 342 ? 82.482 108.293 74.401 1.00 50.88 342 PHE B N 1
ATOM 7293 C CA . PHE B 2 342 ? 83.425 108.823 75.380 1.00 51.04 342 PHE B CA 1
ATOM 7294 C C . PHE B 2 342 ? 83.683 110.309 75.169 1.00 50.85 342 PHE B C 1
ATOM 7295 O O . PHE B 2 342 ? 84.017 111.021 76.122 1.00 51.61 342 PHE B O 1
ATOM 7303 N N . LYS B 2 343 ? 83.541 110.796 73.934 1.00 52.72 343 LYS B N 1
ATOM 7304 C CA . LYS B 2 343 ? 83.666 112.229 73.692 1.00 53.10 343 LYS B CA 1
ATOM 7305 C C . LYS B 2 343 ? 82.530 113.005 74.344 1.00 55.02 343 LYS B C 1
ATOM 7306 O O . LYS B 2 343 ? 82.694 114.183 74.677 1.00 57.26 343 LYS B O 1
ATOM 7312 N N . SER B 2 344 ? 81.377 112.363 74.534 1.00 51.88 344 SER B N 1
ATOM 7313 C CA . SER B 2 344 ? 80.218 112.976 75.166 1.00 53.10 344 SER B CA 1
ATOM 7314 C C . SER B 2 344 ? 80.040 112.523 76.610 1.00 51.67 344 SER B C 1
ATOM 7315 O O . SER B 2 344 ? 78.937 112.634 77.154 1.00 52.89 344 SER B O 1
ATOM 7318 N N . LYS B 2 345 ? 81.101 112.029 77.242 1.00 52.67 345 LYS B N 1
ATOM 7319 C CA . LYS B 2 345 ? 80.971 111.381 78.540 1.00 52.59 345 LYS B CA 1
ATOM 7320 C C . LYS B 2 345 ? 80.466 112.352 79.602 1.00 54.50 345 LYS B C 1
ATOM 7321 O O . LYS B 2 345 ? 80.771 113.547 79.587 1.00 55.54 345 LYS B O 1
ATOM 7327 N N . LEU B 2 346 ? 79.668 111.819 80.523 1.00 52.41 346 LEU B N 1
ATOM 7328 C CA . LEU B 2 346 ? 79.154 112.554 81.675 1.00 54.28 346 LEU B CA 1
ATOM 7329 C C . LEU B 2 346 ? 79.784 111.943 82.921 1.00 56.05 346 LEU B C 1
ATOM 7330 O O . LEU B 2 346 ? 79.258 110.977 83.481 1.00 56.62 346 LEU B O 1
ATOM 7335 N N . ALA B 2 347 ? 80.909 112.503 83.353 1.00 55.14 347 ALA B N 1
ATOM 7336 C CA . ALA B 2 347 ? 81.620 111.977 84.511 1.00 57.33 347 ALA B CA 1
ATOM 7337 C C . ALA B 2 347 ? 80.868 112.343 85.784 1.00 61.44 347 ALA B C 1
ATOM 7338 O O . ALA B 2 347 ? 80.523 113.510 85.996 1.00 61.71 347 ALA B O 1
ATOM 7340 N N . ASP B 2 348 ? 80.614 111.348 86.629 1.00 58.45 348 ASP B N 1
ATOM 7341 C CA . ASP B 2 348 ? 79.937 111.588 87.897 1.00 62.27 348 ASP B CA 1
ATOM 7342 C C . ASP B 2 348 ? 80.926 112.158 88.907 1.00 62.01 348 ASP B C 1
ATOM 7343 O O . ASP B 2 348 ? 81.890 111.485 89.286 1.00 59.66 348 ASP B O 1
ATOM 7348 N N . MET B 2 349 ? 80.692 113.401 89.338 1.00 64.19 349 MET B N 1
ATOM 7349 C CA . MET B 2 349 ? 81.608 114.034 90.282 1.00 61.22 349 MET B CA 1
ATOM 7350 C C . MET B 2 349 ? 81.617 113.309 91.621 1.00 60.39 349 MET B C 1
ATOM 7351 O O . MET B 2 349 ? 82.674 113.156 92.242 1.00 55.43 349 MET B O 1
ATOM 7356 N N . GLY B 2 350 ? 80.452 112.858 92.084 1.00 63.11 350 GLY B N 1
ATOM 7357 C CA . GLY B 2 350 ? 80.339 112.183 93.359 1.00 62.15 350 GLY B CA 1
ATOM 7358 C C . GLY B 2 350 ? 79.340 112.876 94.269 1.00 64.55 350 GLY B C 1
ATOM 7359 O O . GLY B 2 350 ? 78.300 113.370 93.817 1.00 65.67 350 GLY B O 1
ATOM 7360 N N . GLU B 2 351 ? 79.670 112.909 95.557 1.00 63.72 351 GLU B N 1
ATOM 7361 C CA . GLU B 2 351 ? 78.797 113.483 96.569 1.00 63.75 351 GLU B CA 1
ATOM 7362 C C . GLU B 2 351 ? 79.248 114.860 97.048 1.00 61.10 351 GLU B C 1
ATOM 7363 O O . GLU B 2 351 ? 78.775 115.326 98.089 1.00 63.09 351 GLU B O 1
ATOM 7369 N N . GLY B 2 352 ? 80.144 115.520 96.318 1.00 61.85 352 GLY B N 1
ATOM 7370 C CA . GLY B 2 352 ? 80.386 116.932 96.546 1.00 60.48 352 GLY B CA 1
ATOM 7371 C C . GLY B 2 352 ? 81.738 117.315 97.111 1.00 57.86 352 GLY B C 1
ATOM 7372 O O . GLY B 2 352 ? 82.482 116.468 97.612 1.00 56.84 352 GLY B O 1
ATOM 7373 N N . LEU B 2 353 ? 82.059 118.603 97.027 1.00 58.51 353 LEU B N 1
ATOM 7374 C CA . LEU B 2 353 ? 83.281 119.138 97.605 1.00 57.74 353 LEU B CA 1
ATOM 7375 C C . LEU B 2 353 ? 83.069 119.479 99.075 1.00 62.11 353 LEU B C 1
ATOM 7376 O O . LEU B 2 353 ? 81.994 119.926 99.482 1.00 65.51 353 LEU B O 1
ATOM 7381 N N . VAL B 2 354 ? 84.113 119.276 99.870 1.00 59.26 354 VAL B N 1
ATOM 7382 C CA . VAL B 2 354 ? 84.044 119.487 101.310 1.00 62.72 354 VAL B CA 1
ATOM 7383 C C . VAL B 2 354 ? 84.245 120.967 101.608 1.00 65.83 354 VAL B C 1
ATOM 7384 O O . VAL B 2 354 ? 85.222 121.575 101.155 1.00 65.03 354 VAL B O 1
ATOM 7388 N N . TYR B 2 355 ? 83.320 121.545 102.368 1.00 65.01 355 TYR B N 1
ATOM 7389 C CA . TYR B 2 355 ? 83.392 122.934 102.796 1.00 68.77 355 TYR B CA 1
ATOM 7390 C C . TYR B 2 355 ? 83.388 122.991 104.317 1.00 74.67 355 TYR B C 1
ATOM 7391 O O . TYR B 2 355 ? 82.664 122.235 104.972 1.00 76.35 355 TYR B O 1
ATOM 7400 N N . THR B 2 356 ? 84.206 123.880 104.876 1.00 72.13 356 THR B N 1
ATOM 7401 C CA . THR B 2 356 ? 84.339 124.021 106.320 1.00 77.46 356 THR B CA 1
ATOM 7402 C C . THR B 2 356 ? 84.097 125.467 106.721 1.00 80.80 356 THR B C 1
ATOM 7403 O O . THR B 2 356 ? 84.667 126.385 106.122 1.00 79.21 356 THR B O 1
ATOM 7407 N N . LYS B 2 357 ? 83.251 125.667 107.732 1.00 82.12 357 LYS B N 1
ATOM 7408 C CA . LYS B 2 357 ? 83.075 126.983 108.338 1.00 85.20 357 LYS B CA 1
ATOM 7409 C C . LYS B 2 357 ? 83.981 127.143 109.556 1.00 87.30 357 LYS B C 1
ATOM 7410 O O . LYS B 2 357 ? 84.849 128.021 109.585 1.00 87.53 357 LYS B O 1
ATOM 7416 N N . GLY B 2 358 ? 83.786 126.298 110.564 1.00 88.44 358 GLY B N 1
ATOM 7417 C CA . GLY B 2 358 ? 84.668 126.250 111.711 1.00 89.77 358 GLY B CA 1
ATOM 7418 C C . GLY B 2 358 ? 85.358 124.907 111.807 1.00 90.75 358 GLY B C 1
ATOM 7419 O O . GLY B 2 358 ? 86.245 124.599 111.005 1.00 89.61 358 GLY B O 1
ATOM 7420 N N . LYS B 2 359 ? 84.958 124.097 112.783 1.00 92.69 359 LYS B N 1
ATOM 7421 C CA . LYS B 2 359 ? 85.437 122.729 112.904 1.00 93.54 359 LYS B CA 1
ATOM 7422 C C . LYS B 2 359 ? 84.490 121.718 112.272 1.00 92.28 359 LYS B C 1
ATOM 7423 O O . LYS B 2 359 ? 84.755 120.514 112.338 1.00 93.43 359 LYS B O 1
ATOM 7429 N N . LEU B 2 360 ? 83.401 122.176 111.663 1.00 90.08 360 LEU B N 1
ATOM 7430 C CA . LEU B 2 360 ? 82.425 121.302 111.031 1.00 87.72 360 LEU B CA 1
ATOM 7431 C C . LEU B 2 360 ? 82.657 121.256 109.526 1.00 84.77 360 LEU B C 1
ATOM 7432 O O . LEU B 2 360 ? 83.158 122.211 108.927 1.00 84.25 360 LEU B O 1
ATOM 7437 N N . THR B 2 361 ? 82.287 120.132 108.922 1.00 83.62 361 THR B N 1
ATOM 7438 C CA . THR B 2 361 ? 82.491 119.895 107.501 1.00 80.26 361 THR B CA 1
ATOM 7439 C C . THR B 2 361 ? 81.152 119.667 106.815 1.00 79.04 361 THR B C 1
ATOM 7440 O O . THR B 2 361 ? 80.275 118.985 107.354 1.00 80.22 361 THR B O 1
ATOM 7444 N N . ASP B 2 362 ? 81.001 120.244 105.626 1.00 77.03 362 ASP B N 1
ATOM 7445 C CA . ASP B 2 362 ? 79.816 120.054 104.804 1.00 74.32 362 ASP B CA 1
ATOM 7446 C C . ASP B 2 362 ? 80.240 119.785 103.369 1.00 69.14 362 ASP B C 1
ATOM 7447 O O . ASP B 2 362 ? 81.216 120.363 102.881 1.00 67.49 362 ASP B O 1
ATOM 7452 N N . ARG B 2 363 ? 79.500 118.910 102.697 1.00 70.87 363 ARG B N 1
ATOM 7453 C CA . ARG B 2 363 ? 79.788 118.513 101.325 1.00 66.37 363 ARG B CA 1
ATOM 7454 C C . ARG B 2 363 ? 78.759 119.153 100.404 1.00 67.02 363 ARG B C 1
ATOM 7455 O O . ARG B 2 363 ? 77.552 118.957 100.584 1.00 67.14 363 ARG B O 1
ATOM 7463 N N . LYS B 2 364 ? 79.235 119.914 99.424 1.00 64.27 364 LYS B N 1
ATOM 7464 C CA . LYS B 2 364 ? 78.375 120.670 98.529 1.00 66.57 364 LYS B CA 1
ATOM 7465 C C . LYS B 2 364 ? 78.738 120.393 97.079 1.00 67.94 364 LYS B C 1
ATOM 7466 O O . LYS B 2 364 ? 79.899 120.109 96.767 1.00 64.96 364 LYS B O 1
ATOM 7472 N N . PRO B 2 365 ? 77.765 120.474 96.174 1.00 69.83 365 PRO B N 1
ATOM 7473 C CA . PRO B 2 365 ? 78.064 120.340 94.744 1.00 70.62 365 PRO B CA 1
ATOM 7474 C C . PRO B 2 365 ? 78.979 121.453 94.252 1.00 71.93 365 PRO B C 1
ATOM 7475 O O . PRO B 2 365 ? 79.253 122.437 94.942 1.00 72.93 365 PRO B O 1
ATOM 7479 N N . LEU B 2 366 ? 79.457 121.277 93.018 1.00 71.48 366 LEU B N 1
ATOM 7480 C CA . LEU B 2 366 ? 80.461 122.182 92.468 1.00 70.88 366 LEU B CA 1
ATOM 7481 C C . LEU B 2 366 ? 79.919 123.597 92.299 1.00 73.64 366 LEU B C 1
ATOM 7482 O O . LEU B 2 366 ? 80.600 124.574 92.632 1.00 73.98 366 LEU B O 1
ATOM 7487 N N . GLY B 2 367 ? 78.697 123.731 91.787 1.00 73.53 367 GLY B N 1
ATOM 7488 C CA . GLY B 2 367 ? 78.182 125.043 91.439 1.00 75.45 367 GLY B CA 1
ATOM 7489 C C . GLY B 2 367 ? 77.575 125.840 92.572 1.00 79.14 367 GLY B C 1
ATOM 7490 O O . GLY B 2 367 ? 77.171 126.986 92.349 1.00 78.45 367 GLY B O 1
ATOM 7491 N N . GLU B 2 368 ? 77.496 125.274 93.778 1.00 79.60 368 GLU B N 1
ATOM 7492 C CA . GLU B 2 3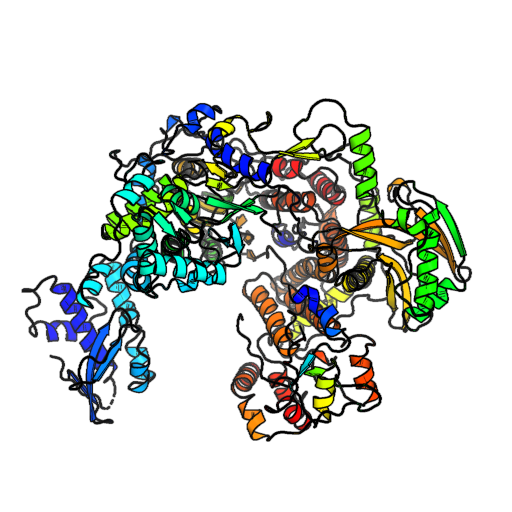68 ? 76.825 125.968 94.874 1.00 82.35 368 GLU B CA 1
ATOM 7493 C C . GLU B 2 368 ? 77.615 127.188 95.333 1.00 83.45 368 GLU B C 1
ATOM 7494 O O . GLU B 2 368 ? 77.054 128.279 95.486 1.00 83.86 368 GLU B O 1
ATOM 7500 N N . MET B 2 369 ? 78.911 127.028 95.561 1.00 82.71 369 MET B N 1
ATOM 7501 C CA . MET B 2 369 ? 79.745 128.103 96.074 1.00 83.02 369 MET B CA 1
ATOM 7502 C C . MET B 2 369 ? 81.060 128.133 95.314 1.00 80.87 369 MET B C 1
ATOM 7503 O O . MET B 2 369 ? 81.458 127.131 94.710 1.00 80.07 369 MET B O 1
ATOM 7508 N N . PRO B 2 370 ? 81.752 129.275 95.315 1.00 80.57 370 PRO B N 1
ATOM 7509 C CA . PRO B 2 370 ? 83.017 129.372 94.579 1.00 78.23 370 PRO B CA 1
ATOM 7510 C C . PRO B 2 370 ? 84.060 128.391 95.094 1.00 76.31 370 PRO B C 1
ATOM 7511 O O . PRO B 2 370 ? 84.115 128.069 96.282 1.00 76.81 370 PRO B O 1
ATOM 7515 N N . SER B 2 371 ? 84.892 127.917 94.172 1.00 75.74 371 SER B N 1
ATOM 7516 C CA . SER B 2 371 ? 85.973 126.994 94.485 1.00 72.97 371 SER B CA 1
ATOM 7517 C C . SER B 2 371 ? 87.059 127.163 93.429 1.00 72.24 371 SER B C 1
ATOM 7518 O O . SER B 2 371 ? 87.038 128.110 92.638 1.00 72.58 371 SER B O 1
ATOM 7521 N N . GLU B 2 372 ? 88.015 126.237 93.416 1.00 71.22 372 GLU B N 1
ATOM 7522 C CA . GLU B 2 372 ? 89.080 126.259 92.422 1.00 70.64 372 GLU B CA 1
ATOM 7523 C C . GLU B 2 372 ? 88.667 125.621 91.103 1.00 69.22 372 GLU B C 1
ATOM 7524 O O . GLU B 2 372 ? 89.458 125.630 90.154 1.00 69.50 372 GLU B O 1
ATOM 7530 N N . PHE B 2 373 ? 87.456 125.070 91.021 1.00 71.18 373 PHE B N 1
ATOM 7531 C CA . PHE B 2 373 ? 86.957 124.418 89.818 1.00 68.54 373 PHE B CA 1
ATOM 7532 C C . PHE B 2 373 ? 85.795 125.189 89.199 1.00 71.94 373 PHE B C 1
ATOM 7533 O O . PHE B 2 373 ? 84.935 124.602 88.539 1.00 70.52 373 PHE B O 1
ATOM 7541 N N . ASP B 2 374 ? 85.759 126.508 89.406 1.00 70.12 374 ASP B N 1
ATOM 7542 C CA . ASP B 2 374 ? 84.634 127.314 88.945 1.00 72.52 374 ASP B CA 1
ATOM 7543 C C . ASP B 2 374 ? 84.537 127.382 87.427 1.00 72.65 374 ASP B C 1
ATOM 7544 O O . ASP B 2 374 ? 83.469 127.715 86.904 1.00 72.98 374 ASP B O 1
ATOM 7549 N N . ASP B 2 375 ? 85.621 127.083 86.709 1.00 72.76 375 ASP B N 1
ATOM 7550 C CA . ASP B 2 375 ? 85.571 127.095 85.253 1.00 72.61 375 ASP B CA 1
ATOM 7551 C C . ASP B 2 375 ? 84.678 125.996 84.693 1.00 70.18 375 ASP B C 1
ATOM 7552 O O . ASP B 2 375 ? 84.164 126.140 83.580 1.00 71.61 375 ASP B O 1
ATOM 7557 N N . LEU B 2 376 ? 84.478 124.912 85.437 1.00 71.14 376 LEU B N 1
ATOM 7558 C CA . LEU B 2 376 ? 83.700 123.771 84.976 1.00 68.38 376 LEU B CA 1
ATOM 7559 C C . LEU B 2 376 ? 82.237 123.836 85.398 1.00 69.05 376 LEU B C 1
ATOM 7560 O O . LEU B 2 376 ? 81.500 122.871 85.175 1.00 66.93 376 LEU B O 1
ATOM 7565 N N . VAL B 2 377 ? 81.804 124.944 86.004 1.00 68.84 377 VAL B N 1
ATOM 7566 C CA . VAL B 2 377 ? 80.424 125.051 86.470 1.00 68.86 377 VAL B CA 1
ATOM 7567 C C . VAL B 2 377 ? 79.453 124.988 85.297 1.00 69.03 377 VAL B C 1
ATOM 7568 O O . VAL B 2 377 ? 78.389 124.363 85.386 1.00 68.28 377 VAL B O 1
ATOM 7572 N N . ARG B 2 378 ? 79.806 125.626 84.179 1.00 69.22 378 ARG B N 1
ATOM 7573 C CA . ARG B 2 378 ? 78.935 125.625 83.009 1.00 70.04 378 ARG B CA 1
ATOM 7574 C C . ARG B 2 378 ? 78.734 124.230 82.431 1.00 68.07 378 ARG B C 1
ATOM 7575 O O . ARG B 2 378 ? 77.775 124.015 81.681 1.00 69.70 378 ARG B O 1
ATOM 7583 N N . ASN B 2 379 ? 79.609 123.281 82.758 1.00 69.20 379 ASN B N 1
ATOM 7584 C CA . ASN B 2 379 ? 79.538 121.928 82.228 1.00 65.47 379 ASN B CA 1
ATOM 7585 C C . ASN B 2 379 ? 78.817 120.963 83.161 1.00 63.38 379 ASN B C 1
ATOM 7586 O O . ASN B 2 379 ? 78.784 119.760 82.884 1.00 61.69 379 ASN B O 1
ATOM 7591 N N . VAL B 2 380 ? 78.241 121.456 84.253 1.00 65.25 380 VAL B N 1
ATOM 7592 C CA . VAL B 2 380 ? 77.582 120.592 85.227 1.00 64.14 380 VAL B CA 1
ATOM 7593 C C . VAL B 2 380 ? 76.206 120.207 84.699 1.00 64.75 380 VAL B C 1
ATOM 7594 O O . VAL B 2 380 ? 75.385 121.074 84.383 1.00 64.98 380 VAL B O 1
ATOM 7598 N N . VAL B 2 381 ? 75.954 118.908 84.602 1.00 63.95 381 VAL B N 1
ATOM 7599 C CA . VAL B 2 381 ? 74.666 118.375 84.162 1.00 65.38 381 VAL B CA 1
ATOM 7600 C C . VAL B 2 381 ? 74.173 117.464 85.280 1.00 66.67 381 VAL B C 1
ATOM 7601 O O . VAL B 2 381 ? 74.518 116.280 85.340 1.00 66.34 381 VAL B O 1
ATOM 7605 N N . GLY B 2 382 ? 73.349 118.011 86.171 1.00 66.70 382 GLY B N 1
ATOM 7606 C CA . GLY B 2 382 ? 72.880 117.234 87.307 1.00 67.97 382 GLY B CA 1
ATOM 7607 C C . GLY B 2 382 ? 74.024 116.870 88.235 1.00 68.67 382 GLY B C 1
ATOM 7608 O O . GLY B 2 382 ? 74.866 117.704 88.584 1.00 68.07 382 GLY B O 1
ATOM 7609 N N . ASN B 2 383 ? 74.056 115.603 88.645 1.00 69.18 383 ASN B N 1
ATOM 7610 C CA . ASN B 2 383 ? 75.130 115.107 89.495 1.00 69.38 383 ASN B CA 1
ATOM 7611 C C . ASN B 2 383 ? 76.360 114.712 88.686 1.00 67.21 383 ASN B C 1
ATOM 7612 O O . ASN B 2 383 ? 77.383 114.339 89.270 1.00 66.39 383 ASN B O 1
ATOM 7617 N N . SER B 2 384 ? 76.286 114.779 87.361 1.00 67.90 384 SER B N 1
ATOM 7618 C CA . SER B 2 384 ? 77.414 114.511 86.485 1.00 63.43 384 SER B CA 1
ATOM 7619 C C . SER B 2 384 ? 77.916 115.813 85.875 1.00 60.68 384 SER B C 1
ATOM 7620 O O . SER B 2 384 ? 77.312 116.877 86.029 1.00 63.19 384 SER B O 1
ATOM 7623 N N . ILE B 2 385 ? 79.042 115.717 85.175 1.00 62.36 385 ILE B N 1
ATOM 7624 C CA . ILE B 2 385 ? 79.646 116.861 84.504 1.00 60.15 385 ILE B CA 1
ATOM 7625 C C . ILE B 2 385 ? 80.136 116.416 83.133 1.00 58.58 385 ILE B C 1
ATOM 7626 O O . ILE B 2 385 ? 80.689 115.321 82.982 1.00 57.61 385 ILE B O 1
ATOM 7631 N N . SER B 2 386 ? 79.917 117.261 82.130 1.00 58.20 386 SER B N 1
ATOM 7632 C CA . SER B 2 386 ? 80.292 116.946 80.761 1.00 57.66 386 SER B CA 1
ATOM 7633 C C . SER B 2 386 ? 81.680 117.486 80.451 1.00 59.25 386 SER B C 1
ATOM 7634 O O . SER B 2 386 ? 82.030 118.601 80.845 1.00 60.24 386 SER B O 1
ATOM 7637 N N . CYS B 2 387 ? 82.470 116.682 79.745 1.00 58.13 387 CYS B N 1
ATOM 7638 C CA . CYS B 2 387 ? 83.800 117.096 79.325 1.00 58.31 387 CYS B CA 1
ATOM 7639 C C . CYS B 2 387 ? 84.203 116.279 78.107 1.00 57.34 387 CYS B C 1
ATOM 7640 O O . CYS B 2 387 ? 83.952 115.073 78.050 1.00 55.56 387 CYS B O 1
ATOM 7643 N N . ARG B 2 388 ? 84.824 116.948 77.137 1.00 57.86 388 ARG B N 1
ATOM 7644 C CA . ARG B 2 388 ? 85.158 116.329 75.862 1.00 56.77 388 ARG B CA 1
ATOM 7645 C C . ARG B 2 388 ? 86.608 115.879 75.769 1.00 56.99 388 ARG B C 1
ATOM 7646 O O . ARG B 2 388 ? 86.919 115.017 74.940 1.00 56.71 388 ARG B O 1
ATOM 7654 N N . LEU B 2 389 ? 87.494 116.434 76.588 1.00 57.96 389 LEU B N 1
ATOM 7655 C CA . LEU B 2 389 ? 88.906 116.094 76.574 1.00 57.55 389 LEU B CA 1
ATOM 7656 C C . LEU B 2 389 ? 89.261 115.270 77.805 1.00 58.31 389 LEU B C 1
ATOM 7657 O O . LEU B 2 389 ? 88.532 115.249 78.800 1.00 57.62 389 LEU B O 1
ATOM 7662 N N . GLY B 2 390 ? 90.391 114.576 77.719 1.00 58.08 390 GLY B N 1
ATOM 7663 C CA . GLY B 2 390 ? 90.887 113.782 78.821 1.00 60.07 390 GLY B CA 1
ATOM 7664 C C . GLY B 2 390 ? 90.300 112.383 78.850 1.00 61.04 390 GLY B C 1
ATOM 7665 O O . GLY B 2 390 ? 89.381 112.034 78.107 1.00 59.33 390 GLY B O 1
ATOM 7666 N N . MET B 2 391 ? 90.850 111.568 79.749 1.00 61.98 391 MET B N 1
ATOM 7667 C CA . MET B 2 391 ? 90.454 110.171 79.866 1.00 61.79 391 MET B CA 1
ATOM 7668 C C . MET B 2 391 ? 90.265 109.808 81.332 1.00 61.86 391 MET B C 1
ATOM 7669 O O . MET B 2 391 ? 90.307 110.680 82.205 1.00 62.14 391 MET B O 1
ATOM 7674 N N . PHE B 2 392 ? 90.067 108.523 81.607 1.00 63.24 392 PHE B N 1
ATOM 7675 C CA . PHE B 2 392 ? 90.124 107.986 82.956 1.00 64.14 392 PHE B CA 1
ATOM 7676 C C . PHE B 2 392 ? 90.912 106.684 82.921 1.00 68.01 392 PHE B C 1
ATOM 7677 O O . PHE B 2 392 ? 91.018 106.031 81.879 1.00 66.93 392 PHE B O 1
ATOM 7685 N N . MET B 2 393 ? 91.472 106.312 84.076 1.00 65.67 393 MET B N 1
ATOM 7686 C CA . MET B 2 393 ? 92.476 105.251 84.105 1.00 69.34 393 MET B CA 1
ATOM 7687 C C . MET B 2 393 ? 91.921 103.916 83.620 1.00 70.00 393 MET B C 1
ATOM 7688 O O . MET B 2 393 ? 92.579 103.209 82.847 1.00 70.60 393 MET B O 1
ATOM 7693 N N . GLY B 2 394 ? 90.721 103.551 84.057 1.00 68.05 394 GLY B N 1
ATOM 7694 C CA . GLY B 2 394 ? 90.234 102.209 83.802 1.00 67.94 394 GLY B CA 1
ATOM 7695 C C . GLY B 2 394 ? 89.211 102.071 82.694 1.00 67.44 394 GLY B C 1
ATOM 7696 O O . GLY B 2 394 ? 88.248 101.312 82.838 1.00 68.99 394 GLY B O 1
ATOM 7697 N N . MET B 2 395 ? 89.395 102.786 81.583 1.00 66.79 395 MET B N 1
ATOM 7698 C CA . MET B 2 395 ? 88.461 102.692 80.465 1.00 65.69 395 MET B CA 1
ATOM 7699 C C . MET B 2 395 ? 89.101 102.093 79.220 1.00 64.07 395 MET B C 1
ATOM 7700 O O . MET B 2 395 ? 88.607 101.083 78.709 1.00 64.38 395 MET B O 1
ATOM 7705 N N . TYR B 2 396 ? 90.186 102.678 78.712 1.00 64.51 396 TYR B N 1
ATOM 7706 C CA . TYR B 2 396 ? 90.833 102.214 77.483 1.00 62.41 396 TYR B CA 1
ATOM 7707 C C . TYR B 2 396 ? 92.327 102.084 77.757 1.00 61.62 396 TYR B C 1
ATOM 7708 O O . TYR B 2 396 ? 93.095 103.015 77.504 1.00 59.88 396 TYR B O 1
ATOM 7717 N N . ASN B 2 397 ? 92.739 100.926 78.266 1.00 60.92 397 ASN B N 1
ATOM 7718 C CA . ASN B 2 397 ? 94.144 100.692 78.567 1.00 60.49 397 ASN B CA 1
ATOM 7719 C C . ASN B 2 397 ? 94.906 100.174 77.352 1.00 56.96 397 ASN B C 1
ATOM 7720 O O . ASN B 2 397 ? 95.963 100.708 77.004 1.00 56.82 397 ASN B O 1
ATOM 7725 N N . LEU B 2 398 ? 94.381 99.134 76.702 1.00 60.82 398 LEU B N 1
ATOM 7726 C CA . LEU B 2 398 ? 95.077 98.540 75.565 1.00 57.87 398 LEU B CA 1
ATOM 7727 C C . LEU B 2 398 ? 95.102 99.485 74.370 1.00 55.07 398 LEU B C 1
ATOM 7728 O O . LEU B 2 398 ? 96.119 99.584 73.674 1.00 54.04 398 LEU B O 1
ATOM 7733 N N . THR B 2 399 ? 93.995 100.184 74.113 1.00 58.58 399 THR B N 1
ATOM 7734 C CA . THR B 2 399 ? 93.956 101.106 72.983 1.00 55.23 399 THR B CA 1
ATOM 7735 C C . THR B 2 399 ? 94.883 102.295 73.202 1.00 55.20 399 THR B C 1
ATOM 7736 O O . THR B 2 399 ? 95.489 102.792 72.246 1.00 53.31 399 THR B O 1
ATOM 7740 N N . SER B 2 400 ? 95.015 102.755 74.449 1.00 54.39 400 SER B N 1
ATOM 7741 C CA . SER B 2 400 ? 95.950 103.835 74.747 1.00 54.52 400 SER B CA 1
ATOM 7742 C C . SER B 2 400 ? 97.386 103.412 74.465 1.00 52.94 400 SER B C 1
ATOM 7743 O O . SER B 2 400 ? 98.218 104.235 74.067 1.00 52.54 400 SER B O 1
ATOM 7746 N N . THR B 2 401 ? 97.698 102.131 74.676 1.00 55.25 401 THR B N 1
ATOM 7747 C CA . THR B 2 401 ? 99.032 101.630 74.363 1.00 53.28 401 THR B CA 1
ATOM 7748 C C . THR B 2 401 ? 99.310 101.697 72.866 1.00 51.70 401 THR B C 1
ATOM 7749 O O . THR B 2 401 ? 100.424 102.035 72.449 1.00 51.17 401 THR B O 1
ATOM 7753 N N . LEU B 2 402 ? 98.309 101.376 72.041 1.00 53.15 402 LEU B N 1
ATOM 7754 C CA . LEU B 2 402 ? 98.491 101.439 70.594 1.00 51.71 402 LEU B CA 1
ATOM 7755 C C . LEU B 2 402 ? 98.790 102.858 70.131 1.00 50.42 402 LEU B C 1
ATOM 7756 O O . LEU B 2 402 ? 99.642 103.066 69.259 1.00 49.78 402 LEU B O 1
ATOM 7761 N N . LEU B 2 403 ? 98.094 103.847 70.696 1.00 52.01 403 LEU B N 1
ATOM 7762 C CA . LEU B 2 403 ? 98.353 105.235 70.327 1.00 50.58 403 LEU B CA 1
ATOM 7763 C C . LEU B 2 403 ? 99.784 105.639 70.652 1.00 50.65 403 LEU B C 1
ATOM 7764 O O . LEU B 2 403 ? 100.354 106.504 69.979 1.00 50.16 403 LEU B O 1
ATOM 7769 N N . ALA B 2 404 ? 100.378 105.026 71.675 1.00 50.49 404 ALA B N 1
ATOM 7770 C CA . ALA B 2 404 ? 101.776 105.285 71.990 1.00 50.97 404 ALA B CA 1
ATOM 7771 C C . ALA B 2 404 ? 102.711 104.571 71.023 1.00 50.82 404 ALA B C 1
ATOM 7772 O O . ALA B 2 404 ? 103.772 105.101 70.676 1.00 51.79 404 ALA B O 1
ATOM 7774 N N . LEU B 2 405 ? 102.333 103.371 70.576 1.00 51.22 405 LEU B N 1
ATOM 7775 C CA . LEU B 2 405 ? 103.219 102.588 69.723 1.00 50.60 405 LEU B CA 1
ATOM 7776 C C . LEU B 2 405 ? 103.272 103.129 68.300 1.00 51.49 405 LEU B C 1
ATOM 7777 O O . LEU B 2 405 ? 104.295 102.978 67.623 1.00 54.33 405 LEU B O 1
ATOM 7782 N N . ILE B 2 406 ? 102.190 103.749 67.823 1.00 51.88 406 ILE B N 1
ATOM 7783 C CA . ILE B 2 406 ? 102.205 104.285 66.466 1.00 52.36 406 ILE B CA 1
ATOM 7784 C C . ILE B 2 406 ? 103.125 105.495 66.373 1.00 54.61 406 ILE B C 1
ATOM 7785 O O . ILE B 2 406 ? 103.722 105.749 65.321 1.00 55.80 406 ILE B O 1
ATOM 7790 N N . SER B 2 407 ? 103.255 106.262 67.459 1.00 48.93 407 SER B N 1
ATOM 7791 C CA . SER B 2 407 ? 104.117 107.438 67.433 1.00 50.83 407 SER B CA 1
ATOM 7792 C C . SER B 2 407 ? 105.589 107.057 67.346 1.00 53.84 407 SER B C 1
ATOM 7793 O O . SER B 2 407 ? 106.403 107.848 66.858 1.00 55.79 407 SER B O 1
ATOM 7796 N N . ILE B 2 408 ? 105.947 105.859 67.811 1.00 52.59 408 ILE B N 1
ATOM 7797 C CA . ILE B 2 408 ? 107.333 105.412 67.748 1.00 55.03 408 ILE B CA 1
ATOM 7798 C C . ILE B 2 408 ? 107.770 105.136 66.316 1.00 59.75 408 ILE B C 1
ATOM 7799 O O . ILE B 2 408 ? 108.967 105.194 66.013 1.00 60.89 408 ILE B O 1
ATOM 7804 N N . GLU B 2 409 ? 106.827 104.851 65.419 1.00 54.68 409 GLU B N 1
ATOM 7805 C CA . GLU B 2 409 ? 107.145 104.411 64.061 1.00 59.12 409 GLU B CA 1
ATOM 7806 C C . GLU B 2 409 ? 107.487 105.623 63.200 1.00 60.48 409 GLU B C 1
ATOM 7807 O O . GLU B 2 409 ? 106.659 106.169 62.467 1.00 60.32 409 GLU B O 1
ATOM 7813 N N . ARG B 2 410 ? 108.745 106.046 63.295 1.00 62.26 410 ARG B N 1
ATOM 7814 C CA . ARG B 2 410 ? 109.282 107.110 62.463 1.00 65.63 410 ARG B CA 1
ATOM 7815 C C . ARG B 2 410 ? 110.638 106.689 61.917 1.00 70.35 410 ARG B C 1
ATOM 7816 O O . ARG B 2 410 ? 111.275 105.761 62.422 1.00 67.94 410 ARG B O 1
ATOM 7824 N N . GLU B 2 411 ? 111.071 107.387 60.867 1.00 70.11 411 GLU B N 1
ATOM 7825 C CA . GLU B 2 411 ? 112.366 107.091 60.266 1.00 73.51 411 GLU B CA 1
ATOM 7826 C C . GLU B 2 411 ? 113.517 107.463 61.192 1.00 71.43 411 GLU B C 1
ATOM 7827 O O . GLU B 2 411 ? 114.557 106.795 61.182 1.00 73.06 411 GLU B O 1
ATOM 7833 N N . GLU B 2 412 ? 113.354 108.517 61.995 1.00 71.56 412 GLU B N 1
ATOM 7834 C CA . GLU B 2 412 ? 114.438 108.954 62.868 1.00 70.03 412 GLU B CA 1
ATOM 7835 C C . GLU B 2 412 ? 114.625 108.019 64.056 1.00 66.60 412 GLU B C 1
ATOM 7836 O O . GLU B 2 412 ? 115.744 107.886 64.564 1.00 66.63 412 GLU B O 1
ATOM 7842 N N . LEU B 2 413 ? 113.558 107.368 64.511 1.00 68.49 413 LEU B N 1
ATOM 7843 C CA . LEU B 2 413 ? 113.623 106.482 65.672 1.00 64.81 413 LEU B CA 1
ATOM 7844 C C . LEU B 2 413 ? 113.995 105.085 65.193 1.00 64.47 413 LEU B C 1
ATOM 7845 O O . LEU B 2 413 ? 113.150 104.342 64.690 1.00 64.23 413 LEU B O 1
ATOM 7850 N N . THR B 2 414 ? 115.268 104.724 65.352 1.00 63.41 414 THR B N 1
ATOM 7851 C CA . THR B 2 414 ? 115.777 103.425 64.931 1.00 62.73 414 THR B CA 1
ATOM 7852 C C . THR B 2 414 ? 116.038 102.495 66.111 1.00 61.31 414 THR B C 1
ATOM 7853 O O . THR B 2 414 ? 116.620 101.421 65.932 1.00 62.14 414 THR B O 1
ATOM 7857 N N . GLY B 2 415 ? 115.620 102.886 67.315 1.00 60.24 415 GLY B N 1
ATOM 7858 C CA . GLY B 2 415 ? 115.838 102.080 68.496 1.00 55.73 415 GLY B CA 1
ATOM 7859 C C . GLY B 2 415 ? 114.729 101.071 68.728 1.00 52.27 415 GLY B C 1
ATOM 7860 O O . GLY B 2 415 ? 113.807 100.910 67.931 1.00 55.72 415 GLY B O 1
ATOM 7861 N N . SER B 2 416 ? 114.834 100.379 69.858 1.00 52.67 416 SER B N 1
ATOM 7862 C CA . SER B 2 416 ? 113.866 99.370 70.263 1.00 51.22 416 SER B CA 1
ATOM 7863 C C . SER B 2 416 ? 113.052 99.900 71.435 1.00 46.99 416 SER B C 1
ATOM 7864 O O . SER B 2 416 ? 113.618 100.384 72.420 1.00 45.68 416 SER B O 1
ATOM 7867 N N . HIS B 2 417 ? 111.731 99.803 71.326 1.00 49.74 417 HIS B N 1
ATOM 7868 C CA . HIS B 2 417 ? 110.815 100.388 72.292 1.00 47.55 417 HIS B CA 1
ATOM 7869 C C . HIS B 2 417 ? 109.880 99.319 72.840 1.00 50.47 417 HIS B C 1
ATOM 7870 O O . HIS B 2 417 ? 109.383 98.474 72.092 1.00 54.03 417 HIS B O 1
ATOM 7877 N N . VAL B 2 418 ? 109.662 99.350 74.152 1.00 48.01 418 VAL B N 1
ATOM 7878 C CA . VAL B 2 418 ? 108.682 98.503 74.822 1.00 51.00 418 VAL B CA 1
ATOM 7879 C C . VAL B 2 418 ? 107.874 99.388 75.759 1.00 53.87 418 VAL B C 1
ATOM 7880 O O . VAL B 2 418 ? 108.450 100.165 76.528 1.00 51.10 418 VAL B O 1
ATOM 7884 N N . GLU B 2 419 ? 106.548 99.278 75.698 1.00 51.98 419 GLU B N 1
ATOM 7885 C CA . GLU B 2 419 ? 105.698 100.147 76.497 1.00 54.87 419 GLU B CA 1
ATOM 7886 C C . GLU B 2 419 ? 104.420 99.426 76.896 1.00 60.53 419 GLU B C 1
ATOM 7887 O O . GLU B 2 419 ? 103.876 98.631 76.125 1.00 62.39 419 GLU B O 1
ATOM 7893 N N . SER B 2 420 ? 103.951 99.714 78.111 1.00 58.26 420 SER B N 1
ATOM 7894 C CA . SER B 2 420 ? 102.691 99.181 78.631 1.00 62.81 420 SER B CA 1
ATOM 7895 C C . SER B 2 420 ? 101.991 100.315 79.374 1.00 62.72 420 SER B C 1
ATOM 7896 O O . SER B 2 420 ? 102.328 100.607 80.525 1.00 63.31 420 SER B O 1
ATOM 7899 N N . SER B 2 421 ? 101.024 100.945 78.711 1.00 62.65 421 SER B N 1
ATOM 7900 C CA . SER B 2 421 ? 100.247 102.072 79.254 1.00 62.99 421 SER B CA 1
ATOM 7901 C C . SER B 2 421 ? 101.233 103.187 79.598 1.00 63.53 421 SER B C 1
ATOM 7902 O O . SER B 2 421 ? 102.015 103.592 78.723 1.00 62.20 421 SER B O 1
ATOM 7905 N N . ASP B 2 422 ? 101.240 103.706 80.822 1.00 62.67 422 ASP B N 1
ATOM 7906 C CA . ASP B 2 422 ? 102.135 104.801 81.198 1.00 62.29 422 ASP B CA 1
ATOM 7907 C C . ASP B 2 422 ? 103.454 104.284 81.763 1.00 61.07 422 ASP B C 1
ATOM 7908 O O . ASP B 2 422 ? 103.910 104.703 82.826 1.00 61.67 422 ASP B O 1
ATOM 7913 N N . ASP B 2 423 ? 104.087 103.370 81.034 1.00 62.80 423 ASP B N 1
ATOM 7914 C CA . ASP B 2 423 ? 105.362 102.801 81.449 1.00 57.83 423 ASP B CA 1
ATOM 7915 C C . ASP B 2 423 ? 106.059 102.256 80.215 1.00 52.18 423 ASP B C 1
ATOM 7916 O O . ASP B 2 423 ? 105.479 101.450 79.483 1.00 55.42 423 ASP B O 1
ATOM 7921 N N . PHE B 2 424 ? 107.295 102.692 79.990 1.00 59.41 424 PHE B N 1
ATOM 7922 C CA . PHE B 2 424 ? 107.999 102.341 78.769 1.00 53.88 424 PHE B CA 1
ATOM 7923 C C . PHE B 2 424 ? 109.487 102.208 79.051 1.00 47.68 424 PHE B C 1
ATOM 7924 O O . PHE B 2 424 ? 110.007 102.739 80.035 1.00 49.44 424 PHE B O 1
ATOM 7932 N N . ILE B 2 425 ? 110.161 101.477 78.170 1.00 49.97 425 ILE B N 1
ATOM 7933 C CA . ILE B 2 425 ? 111.616 101.427 78.121 1.00 45.06 425 ILE B CA 1
ATOM 7934 C C . ILE B 2 425 ? 112.031 101.485 76.658 1.00 45.47 425 ILE B C 1
ATOM 7935 O O . ILE B 2 425 ? 111.369 100.906 75.790 1.00 48.09 425 ILE B O 1
ATOM 7940 N N . HIS B 2 426 ? 113.104 102.217 76.377 1.00 43.74 426 HIS B N 1
ATOM 7941 C CA . HIS B 2 426 ? 113.581 102.394 75.013 1.00 45.15 426 HIS B CA 1
ATOM 7942 C C . HIS B 2 426 ? 115.086 102.190 74.976 1.00 48.45 426 HIS B C 1
ATOM 7943 O O . HIS B 2 426 ? 115.811 102.740 75.810 1.00 50.12 426 HIS B O 1
ATOM 7950 N N . PHE B 2 427 ? 115.549 101.407 74.007 1.00 44.98 427 PHE B N 1
ATOM 7951 C CA . PHE B 2 427 ? 116.963 101.104 73.838 1.00 48.04 427 PHE B CA 1
ATOM 7952 C C . PHE B 2 427 ? 117.476 101.824 72.600 1.00 52.11 427 PHE B C 1
ATOM 7953 O O . PHE B 2 427 ? 117.010 101.560 71.487 1.00 52.56 427 PHE B O 1
ATOM 7961 N N . PHE B 2 428 ? 118.431 102.727 72.794 1.00 49.98 428 PHE B N 1
ATOM 7962 C CA . PHE B 2 428 ? 119.037 103.458 71.692 1.00 55.44 428 PHE B CA 1
ATOM 7963 C C . PHE B 2 428 ? 120.300 102.751 71.223 1.00 65.54 428 PHE B C 1
ATOM 7964 O O . PHE B 2 428 ? 121.088 102.257 72.033 1.00 63.78 428 PHE B O 1
ATOM 7972 N N . ASN B 2 429 ? 120.483 102.701 69.904 1.00 64.21 429 ASN B N 1
ATOM 7973 C CA . ASN B 2 429 ? 121.674 102.108 69.292 1.00 71.23 429 ASN B CA 1
ATOM 7974 C C . ASN B 2 429 ? 122.104 103.051 68.170 1.00 74.52 429 ASN B C 1
ATOM 7975 O O . ASN B 2 429 ? 121.657 102.919 67.027 1.00 75.67 429 ASN B O 1
ATOM 7980 N N . CYS B 2 430 ? 122.971 103.998 68.504 1.00 75.55 430 CYS B N 1
ATOM 7981 C CA . CYS B 2 430 ? 123.422 105.027 67.579 1.00 78.31 430 CYS B CA 1
ATOM 7982 C C . CYS B 2 430 ? 124.937 104.951 67.421 1.00 80.45 430 CYS B C 1
ATOM 7983 O O . CYS B 2 430 ? 125.605 104.087 67.993 1.00 80.25 430 CYS B O 1
ATOM 7986 N N . LYS B 2 431 ? 125.477 105.877 66.631 1.00 81.11 431 LYS B N 1
ATOM 7987 C CA . LYS B 2 431 ? 126.910 105.938 66.373 1.00 82.80 431 LYS B CA 1
ATOM 7988 C C . LYS B 2 431 ? 127.615 107.030 67.162 1.00 82.39 431 LYS B C 1
ATOM 7989 O O . LYS B 2 431 ? 128.801 106.884 67.476 1.00 83.06 431 LYS B O 1
ATOM 7995 N N . THR B 2 432 ? 126.920 108.118 67.486 1.00 81.80 432 THR B N 1
ATOM 7996 C CA . THR B 2 432 ? 127.486 109.215 68.254 1.00 81.23 432 THR B CA 1
ATOM 7997 C C . THR B 2 432 ? 126.547 109.566 69.399 1.00 79.89 432 THR B C 1
ATOM 7998 O O . THR B 2 432 ? 125.357 109.244 69.376 1.00 79.09 432 THR B O 1
ATOM 8002 N N . HIS B 2 433 ? 127.106 110.227 70.416 1.00 80.03 433 HIS B N 1
ATOM 8003 C CA . HIS B 2 433 ? 126.296 110.658 71.550 1.00 78.84 433 HIS B CA 1
ATOM 8004 C C . HIS B 2 433 ? 125.253 111.684 71.125 1.00 78.28 433 HIS B C 1
ATOM 8005 O O . HIS B 2 433 ? 124.110 111.648 71.595 1.00 75.63 433 HIS B O 1
ATOM 8012 N N . GLU B 2 434 ? 125.630 112.610 70.240 1.00 79.31 434 GLU B N 1
ATOM 8013 C CA . GLU B 2 434 ? 124.685 113.619 69.774 1.00 79.32 434 GLU B CA 1
ATOM 8014 C C . GLU B 2 434 ? 123.538 112.998 68.987 1.00 76.77 434 GLU B C 1
ATOM 8015 O O . GLU B 2 434 ? 122.413 113.507 69.031 1.00 76.86 434 GLU B O 1
ATOM 8021 N N . GLU B 2 435 ? 123.801 111.909 68.261 1.00 78.60 435 GLU B N 1
ATOM 8022 C CA . GLU B 2 435 ? 122.730 111.223 67.546 1.00 76.29 435 GLU B CA 1
ATOM 8023 C C . GLU B 2 435 ? 121.715 110.634 68.517 1.00 72.85 435 GLU B C 1
ATOM 8024 O O . GLU B 2 435 ? 120.505 110.669 68.262 1.00 70.24 435 GLU B O 1
ATOM 8030 N N . MET B 2 436 ? 122.190 110.080 69.636 1.00 75.81 436 MET B N 1
ATOM 8031 C CA . MET B 2 436 ? 121.282 109.545 70.644 1.00 71.65 436 MET B CA 1
ATOM 8032 C C . MET B 2 436 ? 120.409 110.638 71.245 1.00 69.09 436 MET B C 1
ATOM 8033 O O . MET B 2 436 ? 119.207 110.437 71.456 1.00 64.56 436 MET B O 1
ATOM 8038 N N . PHE B 2 437 ? 120.998 111.798 71.541 1.00 71.48 437 PHE B N 1
ATOM 8039 C CA . PHE B 2 437 ? 120.231 112.881 72.146 1.00 68.80 437 PHE B CA 1
ATOM 8040 C C . PHE B 2 437 ? 119.180 113.416 71.182 1.00 67.46 437 PHE B C 1
ATOM 8041 O O . PHE B 2 437 ? 118.071 113.770 71.599 1.00 64.40 437 PHE B O 1
ATOM 8049 N N . LYS B 2 438 ? 119.513 113.489 69.892 1.00 68.77 438 LYS B N 1
ATOM 8050 C CA . LYS B 2 438 ? 118.520 113.874 68.896 1.00 67.44 438 LYS B CA 1
ATOM 8051 C C . LYS B 2 438 ? 117.392 112.853 68.826 1.00 62.88 438 LYS B C 1
ATOM 8052 O O . LYS B 2 438 ? 116.218 113.223 68.710 1.00 61.53 438 LYS B O 1
ATOM 8058 N N . GLN B 2 439 ? 117.727 111.563 68.893 1.00 67.28 439 GLN B N 1
ATOM 8059 C CA . GLN B 2 439 ? 116.697 110.531 68.919 1.00 62.94 439 GLN B CA 1
ATOM 8060 C C . GLN B 2 439 ? 115.914 110.551 70.224 1.00 59.08 439 GLN B C 1
ATOM 8061 O O . GLN B 2 439 ? 114.707 110.282 70.223 1.00 56.74 439 GLN B O 1
ATOM 8067 N N . ALA B 2 440 ? 116.578 110.853 71.342 1.00 64.16 440 ALA B N 1
ATOM 8068 C CA . ALA B 2 440 ? 115.883 110.915 72.623 1.00 59.75 440 ALA B CA 1
ATOM 8069 C C . ALA B 2 440 ? 114.852 112.036 72.641 1.00 59.56 440 ALA B C 1
ATOM 8070 O O . ALA B 2 440 ? 113.733 111.849 73.133 1.00 56.32 440 ALA B O 1
ATOM 8072 N N . GLU B 2 441 ? 115.208 113.208 72.111 1.00 58.86 441 GLU B N 1
ATOM 8073 C CA . GLU B 2 441 ? 114.245 114.301 72.041 1.00 57.97 441 GLU B CA 1
ATOM 8074 C C . GLU B 2 441 ? 113.162 114.019 71.009 1.00 54.94 441 GLU B C 1
ATOM 8075 O O . GLU B 2 441 ? 111.993 114.362 71.221 1.00 53.21 441 GLU B O 1
ATOM 8081 N N . THR B 2 442 ? 113.528 113.394 69.887 1.00 59.20 442 THR B N 1
ATOM 8082 C CA . THR B 2 442 ? 112.527 113.021 68.893 1.00 56.46 442 THR B CA 1
ATOM 8083 C C . THR B 2 442 ? 111.515 112.048 69.481 1.00 53.68 442 THR B C 1
ATOM 8084 O O . THR B 2 442 ? 110.315 112.138 69.197 1.00 52.69 442 THR B O 1
ATOM 8088 N N . LEU B 2 443 ? 111.983 111.113 70.310 1.00 59.53 443 LEU B N 1
ATOM 8089 C CA . LEU B 2 443 ? 111.071 110.215 71.009 1.00 55.10 443 LEU B CA 1
ATOM 8090 C C . LEU B 2 443 ? 110.133 110.990 71.926 1.00 53.78 443 LEU B C 1
ATOM 8091 O O . LEU B 2 443 ? 108.940 110.677 72.016 1.00 51.80 443 LEU B O 1
ATOM 8096 N N . ARG B 2 444 ? 110.657 112.000 72.624 1.00 53.22 444 ARG B N 1
ATOM 8097 C CA . ARG B 2 444 ? 109.821 112.792 73.520 1.00 52.90 444 ARG B CA 1
ATOM 8098 C C . ARG B 2 444 ? 108.786 113.603 72.748 1.00 52.33 444 ARG B C 1
ATOM 8099 O O . ARG B 2 444 ? 107.627 113.698 73.167 1.00 50.58 444 ARG B O 1
ATOM 8107 N N . LEU B 2 445 ? 109.184 114.193 71.620 1.00 52.11 445 LEU B N 1
ATOM 8108 C CA . LEU B 2 445 ? 108.273 115.045 70.865 1.00 51.65 445 LEU B CA 1
ATOM 8109 C C . LEU B 2 445 ? 107.252 114.246 70.065 1.00 49.78 445 LEU B C 1
ATOM 8110 O O . LEU B 2 445 ? 106.111 114.696 69.910 1.00 49.97 445 LEU B O 1
ATOM 8115 N N . THR B 2 446 ? 107.631 113.075 69.546 1.00 52.37 446 THR B N 1
ATOM 8116 C CA . THR B 2 446 ? 106.681 112.286 68.768 1.00 51.29 446 THR B CA 1
ATOM 8117 C C . THR B 2 446 ? 105.546 111.756 69.635 1.00 49.25 446 THR B C 1
ATOM 8118 O O . THR B 2 446 ? 104.433 111.552 69.136 1.00 49.02 446 THR B O 1
ATOM 8122 N N . LEU B 2 447 ? 105.799 111.527 70.925 1.00 51.73 447 LEU B N 1
ATOM 8123 C CA . LEU B 2 447 ? 104.719 111.132 71.818 1.00 49.63 447 LEU B CA 1
ATOM 8124 C C . LEU B 2 447 ? 103.774 112.294 72.086 1.00 48.80 447 LEU B C 1
ATOM 8125 O O . LEU B 2 447 ? 102.591 112.079 72.369 1.00 48.77 447 LEU B O 1
ATOM 8130 N N . LYS B 2 448 ? 104.276 113.527 72.002 1.00 49.52 448 LYS B N 1
ATOM 8131 C CA . LYS B 2 448 ? 103.435 114.696 72.217 1.00 49.17 448 LYS B CA 1
ATOM 8132 C C . LYS B 2 448 ? 102.511 114.961 71.038 1.00 49.54 448 LYS B C 1
ATOM 8133 O O . LYS B 2 448 ? 101.529 115.695 71.188 1.00 51.02 448 LYS B O 1
ATOM 8139 N N . LEU B 2 449 ? 102.802 114.381 69.871 1.00 49.30 449 LEU B N 1
ATOM 8140 C CA . LEU B 2 449 ? 101.925 114.531 68.717 1.00 49.48 449 LEU B CA 1
ATOM 8141 C C . LEU B 2 449 ? 100.615 113.776 68.883 1.00 49.23 449 LEU B C 1
ATOM 8142 O O . LEU B 2 449 ? 99.621 114.142 68.249 1.00 50.97 449 LEU B O 1
ATOM 8147 N N . VAL B 2 450 ? 100.590 112.735 69.712 1.00 48.33 450 VAL B N 1
ATOM 8148 C CA . VAL B 2 450 ? 99.385 111.955 69.957 1.00 48.43 450 VAL B CA 1
ATOM 8149 C C . VAL B 2 450 ? 98.801 112.233 71.336 1.00 49.87 450 VAL B C 1
ATOM 8150 O O . VAL B 2 450 ? 97.823 111.592 71.731 1.00 50.13 450 VAL B O 1
ATOM 8154 N N . GLY B 2 451 ? 99.373 113.177 72.078 1.00 48.06 451 GLY B N 1
ATOM 8155 C CA . GLY B 2 451 ? 98.847 113.538 73.379 1.00 50.09 451 GLY B CA 1
ATOM 8156 C C . GLY B 2 451 ? 99.446 112.804 74.555 1.00 50.19 451 GLY B C 1
ATOM 8157 O O . GLY B 2 451 ? 98.783 112.684 75.591 1.00 53.35 451 GLY B O 1
ATOM 8158 N N . ILE B 2 452 ? 100.674 112.309 74.434 1.00 50.03 452 ILE B N 1
ATOM 8159 C CA . ILE B 2 452 ? 101.338 111.560 75.494 1.00 49.55 452 ILE B CA 1
ATOM 8160 C C . ILE B 2 452 ? 102.598 112.319 75.883 1.00 51.51 452 ILE B C 1
ATOM 8161 O O . ILE B 2 452 ? 103.434 112.626 75.025 1.00 50.52 452 ILE B O 1
ATOM 8166 N N . ASN B 2 453 ? 102.734 112.621 77.169 1.00 50.68 453 ASN B N 1
ATOM 8167 C CA . ASN B 2 453 ? 103.840 113.424 77.671 1.00 53.30 453 ASN B CA 1
ATOM 8168 C C . ASN B 2 453 ? 104.717 112.566 78.570 1.00 58.32 453 ASN B C 1
ATOM 8169 O O . ASN B 2 453 ? 104.225 111.961 79.528 1.00 60.25 453 ASN B O 1
ATOM 8174 N N . MET B 2 454 ? 106.009 112.516 78.260 1.00 55.64 454 MET B N 1
ATOM 8175 C CA . MET B 2 454 ? 106.972 111.918 79.172 1.00 57.87 454 MET B CA 1
ATOM 8176 C C . MET B 2 454 ? 107.059 112.737 80.452 1.00 56.83 454 MET B C 1
ATOM 8177 O O . MET B 2 454 ? 107.068 113.970 80.418 1.00 58.35 454 MET B O 1
ATOM 8182 N N . SER B 2 455 ? 107.115 112.047 81.586 1.00 60.03 455 SER B N 1
ATOM 8183 C CA . SER B 2 455 ? 107.307 112.733 82.855 1.00 58.11 455 SER B CA 1
ATOM 8184 C C . SER B 2 455 ? 108.781 113.092 82.991 1.00 55.11 455 SER B C 1
ATOM 8185 O O . SER B 2 455 ? 109.630 112.197 83.071 1.00 54.33 455 SER B O 1
ATOM 8188 N N . PRO B 2 456 ? 109.124 114.383 83.009 1.00 56.32 456 PRO B N 1
ATOM 8189 C CA . PRO B 2 456 ? 110.549 114.753 83.046 1.00 56.29 456 PRO B CA 1
ATOM 8190 C C . PRO B 2 456 ? 111.285 114.213 84.259 1.00 56.06 456 PRO B C 1
ATOM 8191 O O . PRO B 2 456 ? 112.430 113.763 84.135 1.00 55.99 456 PRO B O 1
ATOM 8195 N N . SER B 2 457 ? 110.645 114.214 85.427 1.00 54.96 457 SER B N 1
ATOM 8196 C CA . SER B 2 457 ? 111.300 113.770 86.649 1.00 55.70 457 SER B CA 1
ATOM 8197 C C . SER B 2 457 ? 111.279 112.258 86.823 1.00 52.41 457 SER B C 1
ATOM 8198 O O . SER B 2 457 ? 111.903 111.753 87.762 1.00 52.80 457 SER B O 1
ATOM 8201 N N . LYS B 2 458 ? 110.588 111.528 85.951 1.00 54.57 458 LYS B N 1
ATOM 8202 C CA . LYS B 2 458 ? 110.478 110.082 86.063 1.00 51.74 458 LYS B CA 1
ATOM 8203 C C . LYS B 2 458 ? 111.183 109.338 84.938 1.00 52.47 458 LYS B C 1
ATOM 8204 O O . LYS B 2 458 ? 111.180 108.103 84.937 1.00 51.53 458 LYS B O 1
ATOM 8210 N N . CYS B 2 459 ? 111.787 110.047 83.988 1.00 51.02 459 CYS B N 1
ATOM 8211 C CA . CYS B 2 459 ? 112.481 109.432 82.864 1.00 50.08 459 CYS B CA 1
ATOM 8212 C C . CYS B 2 459 ? 113.983 109.592 83.057 1.00 48.36 459 CYS B C 1
ATOM 8213 O O . CYS B 2 459 ? 114.480 110.714 83.195 1.00 50.67 459 CYS B O 1
ATOM 8216 N N . ILE B 2 460 ? 114.698 108.470 83.062 1.00 51.38 460 ILE B N 1
ATOM 8217 C CA . ILE B 2 460 ? 116.138 108.440 83.288 1.00 48.86 460 ILE B CA 1
ATOM 8218 C C . ILE B 2 460 ? 116.788 107.771 82.087 1.00 47.56 460 ILE B C 1
ATOM 8219 O O . ILE B 2 460 ? 116.374 106.679 81.681 1.00 47.24 460 ILE B O 1
ATOM 8224 N N . LEU B 2 461 ? 117.803 108.420 81.522 1.00 49.30 461 LEU B N 1
ATOM 8225 C CA . LEU B 2 461 ? 118.532 107.899 80.370 1.00 49.01 461 LEU B CA 1
ATOM 8226 C C . LEU B 2 461 ? 119.951 107.556 80.805 1.00 52.53 461 LEU B C 1
ATOM 8227 O O . LEU B 2 461 ? 120.720 108.443 81.190 1.00 54.60 461 LEU B O 1
ATOM 8232 N N . ILE B 2 462 ? 120.296 106.273 80.739 1.00 49.30 462 ILE B N 1
ATOM 8233 C CA . ILE B 2 462 ? 121.637 105.792 81.051 1.00 53.51 462 ILE B CA 1
ATOM 8234 C C . ILE B 2 462 ? 122.390 105.637 79.737 1.00 59.81 462 ILE B C 1
ATOM 8235 O O . ILE B 2 462 ? 122.018 104.809 78.897 1.00 58.68 462 ILE B O 1
ATOM 8240 N N . SER B 2 463 ? 123.447 106.432 79.555 1.00 53.08 463 SER B N 1
ATOM 8241 C CA . SER B 2 463 ? 124.132 106.454 78.263 1.00 59.02 463 SER B CA 1
ATOM 8242 C C . SER B 2 463 ? 124.755 105.112 77.903 1.00 60.28 463 SER B C 1
ATOM 8243 O O . SER B 2 463 ? 124.540 104.646 76.771 1.00 61.69 463 SER B O 1
ATOM 8246 N N . PRO B 2 464 ? 125.523 104.438 78.774 1.00 61.39 464 PRO B N 1
ATOM 8247 C CA . PRO B 2 464 ? 125.891 103.044 78.488 1.00 60.87 464 PRO B CA 1
ATOM 8248 C C . PRO B 2 464 ? 124.749 102.117 78.871 1.00 59.43 464 PRO B C 1
ATOM 8249 O O . PRO B 2 464 ? 124.461 101.918 80.055 1.00 59.24 464 PRO B O 1
ATOM 8253 N N . ALA B 2 465 ? 124.090 101.551 77.864 1.00 61.61 465 ALA B N 1
ATOM 8254 C CA . ALA B 2 465 ? 122.924 100.715 78.114 1.00 62.20 465 ALA B CA 1
ATOM 8255 C C . ALA B 2 465 ? 123.312 99.472 78.905 1.00 64.81 465 ALA B C 1
ATOM 8256 O O . ALA B 2 465 ? 124.418 98.941 78.775 1.00 66.23 465 ALA B O 1
ATOM 8258 N N . GLY B 2 466 ? 122.382 99.010 79.734 1.00 62.08 466 GLY B N 1
ATOM 8259 C CA . GLY B 2 466 ? 122.633 97.862 80.579 1.00 62.76 466 GLY B CA 1
ATOM 8260 C C . GLY B 2 466 ? 121.978 97.975 81.939 1.00 56.50 466 GLY B C 1
ATOM 8261 O O . GLY B 2 466 ? 121.988 97.018 82.716 1.00 59.16 466 GLY B O 1
ATOM 8262 N N . ILE B 2 467 ? 121.417 99.142 82.245 1.00 58.56 467 ILE B N 1
ATOM 8263 C CA . ILE B 2 467 ? 120.683 99.367 83.484 1.00 55.16 467 ILE B CA 1
ATOM 8264 C C . ILE B 2 467 ? 119.368 100.055 83.148 1.00 52.99 467 ILE B C 1
ATOM 8265 O O . ILE B 2 467 ? 119.356 101.066 82.438 1.00 53.23 467 ILE B O 1
ATOM 8270 N N . GLY B 2 468 ? 118.268 99.513 83.657 1.00 56.81 468 GLY B N 1
ATOM 8271 C CA . GLY B 2 468 ? 116.964 100.106 83.422 1.00 54.45 468 GLY B CA 1
ATOM 8272 C C . GLY B 2 468 ? 115.895 99.333 84.159 1.00 56.72 468 GLY B C 1
ATOM 8273 O O . GLY B 2 468 ? 116.121 98.224 84.652 1.00 57.50 468 GLY B O 1
ATOM 8274 N N . GLU B 2 469 ? 114.714 99.944 84.227 1.00 52.11 469 GLU B N 1
ATOM 8275 C CA . GLU B 2 469 ? 113.568 99.346 84.895 1.00 54.27 469 GLU B CA 1
ATOM 8276 C C . GLU B 2 469 ? 112.327 99.525 84.033 1.00 54.73 469 GLU B C 1
ATOM 8277 O O . GLU B 2 469 ? 112.169 100.537 83.346 1.00 53.34 469 GLU B O 1
ATOM 8283 N N . PHE B 2 470 ? 111.447 98.527 84.077 1.00 59.43 470 PHE B N 1
ATOM 8284 C CA . PHE B 2 470 ? 110.215 98.558 83.292 1.00 57.94 470 PHE B CA 1
ATOM 8285 C C . PHE B 2 470 ? 109.228 97.577 83.898 1.00 60.93 470 PHE B C 1
ATOM 8286 O O . PHE B 2 470 ? 109.508 96.376 83.946 1.00 61.39 470 PHE B O 1
ATOM 8294 N N . ASN B 2 471 ? 108.077 98.083 84.344 1.00 56.42 471 ASN B N 1
ATOM 8295 C CA . ASN B 2 471 ? 106.999 97.254 84.888 1.00 59.54 471 ASN B CA 1
ATOM 8296 C C . ASN B 2 471 ? 107.512 96.376 86.032 1.00 61.06 471 ASN B C 1
ATOM 8297 O O . ASN B 2 471 ? 107.318 95.159 86.055 1.00 61.59 471 ASN B O 1
ATOM 8302 N N . SER B 2 472 ? 108.191 97.017 86.986 1.00 60.83 472 SER B N 1
ATOM 8303 C CA . SER B 2 472 ? 108.760 96.350 88.160 1.00 60.83 472 SER B CA 1
ATOM 8304 C C . SER B 2 472 ? 109.717 95.225 87.772 1.00 60.29 472 SER B C 1
ATOM 8305 O O . SER B 2 472 ? 109.796 94.201 88.453 1.00 60.16 472 SER B O 1
ATOM 8308 N N . LYS B 2 473 ? 110.450 95.406 86.678 1.00 59.84 473 LYS B N 1
ATOM 8309 C CA . LYS B 2 473 ? 111.479 94.465 86.241 1.00 59.47 473 LYS B CA 1
ATOM 8310 C C . LYS B 2 473 ? 112.783 95.247 86.134 1.00 56.34 473 LYS B C 1
ATOM 8311 O O . LYS B 2 473 ? 112.975 96.021 85.192 1.00 57.22 473 LYS B O 1
ATOM 8317 N N . PHE B 2 474 ? 113.675 95.050 87.099 1.00 60.73 474 PHE B N 1
ATOM 8318 C CA . PHE B 2 474 ? 114.927 95.789 87.150 1.00 57.33 474 PHE B CA 1
ATOM 8319 C C . PHE B 2 474 ? 116.010 95.024 86.402 1.00 59.45 474 PHE B C 1
ATOM 8320 O O . PHE B 2 474 ? 116.221 93.832 86.643 1.00 63.23 474 PHE B O 1
ATOM 8328 N N . HIS B 2 475 ? 116.691 95.717 85.496 1.00 54.70 475 HIS B N 1
ATOM 8329 C CA . HIS B 2 475 ? 117.650 95.112 84.584 1.00 58.04 475 HIS B CA 1
ATOM 8330 C C . HIS B 2 475 ? 119.054 95.610 84.892 1.00 58.34 475 HIS B C 1
ATOM 8331 O O . HIS B 2 475 ? 119.264 96.811 85.091 1.00 56.49 475 HIS B O 1
ATOM 8338 N N . HIS B 2 476 ? 120.010 94.684 84.933 1.00 62.16 476 HIS B N 1
ATOM 8339 C CA . HIS B 2 476 ? 121.425 95.023 85.058 1.00 62.43 476 HIS B CA 1
ATOM 8340 C C . HIS B 2 476 ? 122.220 94.014 84.244 1.00 67.70 476 HIS B C 1
ATOM 8341 O O . HIS B 2 476 ? 122.382 92.866 84.669 1.00 68.78 476 HIS B O 1
ATOM 8348 N N . ARG B 2 477 ? 122.717 94.444 83.083 1.00 61.58 477 ARG B N 1
ATOM 8349 C CA . ARG B 2 477 ? 123.491 93.600 82.167 1.00 67.09 477 ARG B CA 1
ATOM 8350 C C . ARG B 2 477 ? 122.625 92.403 81.791 1.00 71.41 477 ARG B C 1
ATOM 8351 O O . ARG B 2 477 ? 121.564 92.603 81.176 1.00 71.11 477 ARG B O 1
ATOM 8359 N N . ASP B 2 478 ? 123.013 91.174 82.120 1.00 73.56 478 ASP B N 1
ATOM 8360 C CA . ASP B 2 478 ? 122.225 89.994 81.795 1.00 76.34 478 ASP B CA 1
ATOM 8361 C C . ASP B 2 478 ? 121.252 89.607 82.900 1.00 75.63 478 ASP B C 1
ATOM 8362 O O . ASP B 2 478 ? 120.485 88.654 82.724 1.00 77.79 478 ASP B O 1
ATOM 8367 N N . PHE B 2 479 ? 121.261 90.316 84.024 1.00 73.47 479 PHE B N 1
ATOM 8368 C CA . PHE B 2 479 ? 120.379 90.012 85.143 1.00 72.25 479 PHE B CA 1
ATOM 8369 C C . PHE B 2 479 ? 119.115 90.856 85.034 1.00 68.54 479 PHE B C 1
ATOM 8370 O O . PHE B 2 479 ? 119.180 92.089 85.077 1.00 65.46 479 PHE B O 1
ATOM 8378 N N . VAL B 2 480 ? 117.972 90.194 84.892 1.00 70.34 480 VAL B N 1
ATOM 8379 C CA . VAL B 2 480 ? 116.674 90.853 84.831 1.00 66.83 480 VAL B CA 1
ATOM 8380 C C . VAL B 2 480 ? 115.914 90.446 86.086 1.00 66.30 480 VAL B C 1
ATOM 8381 O O . VAL B 2 480 ? 115.372 89.338 86.170 1.00 66.12 480 VAL B O 1
ATOM 8385 N N . GLY B 2 481 ? 115.874 91.340 87.069 1.00 64.81 481 GLY B N 1
ATOM 8386 C CA . GLY B 2 481 ? 115.223 91.051 88.330 1.00 63.81 481 GLY B CA 1
ATOM 8387 C C . GLY B 2 481 ? 113.735 91.325 88.324 1.00 60.73 481 GLY B C 1
ATOM 8388 O O . GLY B 2 481 ? 113.306 92.468 88.141 1.00 59.47 481 GLY B O 1
ATOM 8389 N N . ASN B 2 482 ? 112.936 90.282 88.526 1.00 61.93 482 ASN B N 1
ATOM 8390 C CA . ASN B 2 482 ? 111.485 90.408 88.591 1.00 60.25 482 ASN B CA 1
ATOM 8391 C C . ASN B 2 482 ? 111.087 90.595 90.051 1.00 59.02 482 ASN B C 1
ATOM 8392 O O . ASN B 2 482 ? 111.278 89.695 90.875 1.00 59.52 482 ASN B O 1
ATOM 8397 N N . VAL B 2 483 ? 110.533 91.761 90.369 1.00 59.78 483 VAL B N 1
ATOM 8398 C CA . VAL B 2 483 ? 110.105 92.095 91.723 1.00 58.82 483 VAL B CA 1
ATOM 8399 C C . VAL B 2 483 ? 108.591 92.248 91.713 1.00 60.13 483 VAL B C 1
ATOM 8400 O O . VAL B 2 483 ? 108.044 93.036 90.931 1.00 61.06 483 VAL B O 1
ATOM 8404 N N . ALA B 2 484 ? 107.917 91.497 92.578 1.00 58.98 484 ALA B N 1
ATOM 8405 C CA . ALA B 2 484 ? 106.465 91.556 92.646 1.00 62.42 484 ALA B CA 1
ATOM 8406 C C . ALA B 2 484 ? 106.004 92.879 93.243 1.00 67.45 484 ALA B C 1
ATOM 8407 O O . ALA B 2 484 ? 106.536 93.343 94.255 1.00 64.14 484 ALA B O 1
ATOM 8409 N N . THR B 2 485 ? 105.005 93.491 92.603 1.00 67.50 485 THR B N 1
ATOM 8410 C CA . THR B 2 485 ? 104.413 94.704 93.155 1.00 70.64 485 THR B CA 1
ATOM 8411 C C . THR B 2 485 ? 103.657 94.415 94.444 1.00 73.20 485 THR B C 1
ATOM 8412 O O . THR B 2 485 ? 103.668 95.236 95.368 1.00 71.36 485 THR B O 1
ATOM 8416 N N . GLU B 2 486 ? 103.000 93.261 94.524 1.00 73.44 486 GLU B N 1
ATOM 8417 C CA . GLU B 2 486 ? 102.284 92.837 95.716 1.00 74.06 486 GLU B CA 1
ATOM 8418 C C . GLU B 2 486 ? 102.733 91.432 96.082 1.00 72.67 486 GLU B C 1
ATOM 8419 O O . GLU B 2 486 ? 102.865 90.569 95.210 1.00 73.46 486 GLU B O 1
ATOM 8425 N N . LEU B 2 487 ? 102.974 91.210 97.369 1.00 72.67 487 LEU B N 1
ATOM 8426 C CA . LEU B 2 487 ? 103.389 89.893 97.821 1.00 70.62 487 LEU B CA 1
ATOM 8427 C C . LEU B 2 487 ? 102.217 88.922 97.709 1.00 71.60 487 LEU B C 1
ATOM 8428 O O . LEU B 2 487 ? 101.077 89.289 98.012 1.00 71.13 487 LEU B O 1
ATOM 8433 N N . PRO B 2 488 ? 102.456 87.691 97.266 1.00 71.28 488 PRO B N 1
ATOM 8434 C CA . PRO B 2 488 ? 101.390 86.687 97.302 1.00 71.44 488 PRO B CA 1
ATOM 8435 C C . PRO B 2 488 ? 100.892 86.473 98.722 1.00 68.42 488 PRO B C 1
ATOM 8436 O O . PRO B 2 488 ? 101.670 86.452 99.678 1.00 66.02 488 PRO B O 1
ATOM 8440 N N . ALA B 2 489 ? 99.577 86.326 98.853 1.00 70.23 489 ALA B N 1
ATOM 8441 C CA . ALA B 2 489 ? 98.978 86.078 100.156 1.00 66.71 489 ALA B CA 1
ATOM 8442 C C . ALA B 2 489 ? 99.429 84.716 100.666 1.00 60.44 489 ALA B C 1
ATOM 8443 O O . ALA B 2 489 ? 99.165 83.689 100.032 1.00 62.65 489 ALA B O 1
ATOM 8445 N N . LEU B 2 490 ? 100.114 84.709 101.808 1.00 61.66 490 LEU B N 1
ATOM 8446 C CA . LEU B 2 490 ? 100.653 83.487 102.389 1.00 54.80 490 LEU B CA 1
ATOM 8447 C C . LEU B 2 490 ? 99.727 82.905 103.448 1.00 50.81 490 LEU B C 1
ATOM 8448 O O . LEU B 2 490 ? 100.190 82.305 104.424 1.00 48.72 490 LEU B O 1
ATOM 8453 N N . VAL B 2 491 ? 98.421 83.076 103.270 1.00 52.87 491 VAL B N 1
ATOM 8454 C CA . VAL B 2 491 ? 97.415 82.546 104.184 1.00 51.18 491 VAL B CA 1
ATOM 8455 C C . VAL B 2 491 ? 96.458 81.673 103.380 1.00 52.25 491 VAL B C 1
ATOM 8456 O O . VAL B 2 491 ? 96.331 81.859 102.162 1.00 53.90 491 VAL B O 1
ATOM 8460 N N . PRO B 2 492 ? 95.788 80.705 104.004 1.00 50.43 492 PRO B N 1
ATOM 8461 C CA . PRO B 2 492 ? 94.844 79.865 103.258 1.00 54.94 492 PRO B CA 1
ATOM 8462 C C . PRO B 2 492 ? 93.691 80.680 102.690 1.00 60.83 492 PRO B C 1
ATOM 8463 O O . PRO B 2 492 ? 93.281 81.698 103.252 1.00 59.43 492 PRO B O 1
ATOM 8467 N N . ASN B 2 493 ? 93.175 80.218 101.547 1.00 57.76 493 ASN B N 1
ATOM 8468 C CA . ASN B 2 493 ? 92.118 80.949 100.853 1.00 61.84 493 ASN B CA 1
ATOM 8469 C C . ASN B 2 493 ? 90.848 81.032 101.690 1.00 62.64 493 ASN B C 1
ATOM 8470 O O . ASN B 2 493 ? 90.197 82.081 101.741 1.00 65.00 493 ASN B O 1
ATOM 8475 N N . GLY B 2 494 ? 90.474 79.943 102.342 1.00 62.28 494 GLY B N 1
ATOM 8476 C CA . GLY B 2 494 ? 89.298 79.909 103.176 1.00 62.14 494 GLY B CA 1
ATOM 8477 C C . GLY B 2 494 ? 88.159 79.024 102.702 1.00 63.27 494 GLY B C 1
ATOM 8478 O O . GLY B 2 494 ? 87.034 79.192 103.187 1.00 64.05 494 GLY B O 1
ATOM 8479 N N . THR B 2 495 ? 88.409 78.097 101.778 1.00 63.00 495 THR B N 1
ATOM 8480 C CA . THR B 2 495 ? 87.366 77.192 101.307 1.00 63.87 495 THR B CA 1
ATOM 8481 C C . THR B 2 495 ? 87.366 75.885 102.097 1.00 63.49 495 THR B C 1
ATOM 8482 O O . THR B 2 495 ? 86.373 75.544 102.747 1.00 65.71 495 THR B O 1
ATOM 8486 N N . ASN B 2 496 ? 88.474 75.156 102.055 1.00 62.93 496 ASN B N 1
ATOM 8487 C CA . ASN B 2 496 ? 88.636 73.909 102.789 1.00 61.83 496 ASN B CA 1
ATOM 8488 C C . ASN B 2 496 ? 90.122 73.561 102.810 1.00 60.32 496 ASN B C 1
ATOM 8489 O O . ASN B 2 496 ? 90.882 74.058 101.975 1.00 61.37 496 ASN B O 1
ATOM 8494 N N . PRO B 2 497 ? 90.554 72.725 103.761 1.00 61.24 497 PRO B N 1
ATOM 8495 C CA . PRO B 2 497 ? 91.992 72.418 103.860 1.00 59.09 497 PRO B CA 1
ATOM 8496 C C . PRO B 2 497 ? 92.601 71.853 102.588 1.00 62.59 497 PRO B C 1
ATOM 8497 O O . PRO B 2 497 ? 93.743 72.192 102.256 1.00 60.02 497 PRO B O 1
ATOM 8501 N N . MET B 2 498 ? 91.877 70.997 101.863 1.00 60.91 498 MET B N 1
ATOM 8502 C CA . MET B 2 498 ? 92.420 70.440 100.627 1.00 63.52 498 MET B CA 1
ATOM 8503 C C . MET B 2 498 ? 92.571 71.512 99.556 1.00 63.77 498 MET B C 1
ATOM 8504 O O . MET B 2 498 ? 93.630 71.630 98.928 1.00 64.59 498 MET B O 1
ATOM 8509 N N . THR B 2 499 ? 91.521 72.302 99.332 1.00 65.32 499 THR B N 1
ATOM 8510 C CA . THR B 2 499 ? 91.597 73.362 98.332 1.00 67.17 499 THR B CA 1
ATOM 8511 C C . THR B 2 499 ? 92.612 74.426 98.732 1.00 64.46 499 THR B C 1
ATOM 8512 O O . THR B 2 499 ? 93.380 74.906 97.890 1.00 66.37 499 THR B O 1
ATOM 8516 N N . ASP B 2 500 ? 92.637 74.796 100.014 1.00 62.16 500 ASP B N 1
ATOM 8517 C CA . ASP B 2 500 ? 93.527 75.860 100.465 1.00 61.58 500 ASP B CA 1
ATOM 8518 C C . ASP B 2 500 ? 94.990 75.471 100.296 1.00 58.72 500 ASP B C 1
ATOM 8519 O O . ASP B 2 500 ? 95.815 76.296 99.885 1.00 59.74 500 ASP B O 1
ATOM 8524 N N . LEU B 2 501 ? 95.334 74.221 100.614 1.00 62.87 501 LEU B N 1
ATOM 8525 C CA . LEU B 2 501 ? 96.709 73.764 100.442 1.00 58.14 501 LEU B CA 1
ATOM 8526 C C . LEU B 2 501 ? 97.118 73.786 98.975 1.00 61.39 501 LEU B C 1
ATOM 8527 O O . LEU B 2 501 ? 98.219 74.232 98.631 1.00 59.88 501 LEU B O 1
ATOM 8532 N N . ALA B 2 502 ? 96.243 73.300 98.092 1.00 59.56 502 ALA B N 1
ATOM 8533 C CA . ALA B 2 502 ? 96.559 73.294 96.668 1.00 61.98 502 ALA B CA 1
ATOM 8534 C C . ALA B 2 502 ? 96.645 74.709 96.112 1.00 64.91 502 ALA B C 1
ATOM 8535 O O . ALA B 2 502 ? 97.559 75.024 95.341 1.00 63.81 502 ALA B O 1
ATOM 8537 N N . MET B 2 503 ? 95.701 75.576 96.488 1.00 61.74 503 MET B N 1
ATOM 8538 C CA . MET B 2 503 ? 95.721 76.950 95.997 1.00 65.31 503 MET B CA 1
ATOM 8539 C C . MET B 2 503 ? 96.938 77.707 96.511 1.00 61.46 503 MET B C 1
ATOM 8540 O O . MET B 2 503 ? 97.585 78.438 95.754 1.00 63.55 503 MET B O 1
ATOM 8545 N N . GLY B 2 504 ? 97.267 77.543 97.794 1.00 64.67 504 GLY B N 1
ATOM 8546 C CA . GLY B 2 504 ? 98.383 78.281 98.362 1.00 58.70 504 GLY B CA 1
ATOM 8547 C C . GLY B 2 504 ? 99.718 77.899 97.754 1.00 58.28 504 GLY B C 1
ATOM 8548 O O . GLY B 2 504 ? 100.560 78.762 97.491 1.00 58.19 504 GLY B O 1
ATOM 8549 N N . LEU B 2 505 ? 99.935 76.602 97.528 1.00 59.33 505 LEU B N 1
ATOM 8550 C CA . LEU B 2 505 ? 101.189 76.161 96.929 1.00 59.14 505 LEU B CA 1
ATOM 8551 C C . LEU B 2 505 ? 101.281 76.550 95.460 1.00 61.46 505 LEU B C 1
ATOM 8552 O O . LEU B 2 505 ? 102.377 76.828 94.962 1.00 61.72 505 LEU B O 1
ATOM 8557 N N . ASN B 2 506 ? 100.149 76.571 94.750 1.00 58.99 506 ASN B N 1
ATOM 8558 C CA . ASN B 2 506 ? 100.159 77.016 93.361 1.00 60.71 506 ASN B CA 1
ATOM 8559 C C . ASN B 2 506 ? 100.548 78.483 93.247 1.00 59.22 506 ASN B C 1
ATOM 8560 O O . ASN B 2 506 ? 101.246 78.866 92.302 1.00 60.23 506 ASN B O 1
ATOM 8565 N N . VAL B 2 507 ? 100.100 79.315 94.189 1.00 61.36 507 VAL B N 1
ATOM 8566 C CA . VAL B 2 507 ? 100.467 80.727 94.175 1.00 59.53 507 VAL B CA 1
ATOM 8567 C C . VAL B 2 507 ? 101.968 80.888 94.380 1.00 58.45 507 VAL B C 1
ATOM 8568 O O . VAL B 2 507 ? 102.618 81.703 93.713 1.00 59.97 507 VAL B O 1
ATOM 8572 N N . ILE B 2 508 ? 102.544 80.115 95.304 1.00 60.01 508 ILE B N 1
ATOM 8573 C CA . ILE B 2 508 ? 103.991 80.136 95.496 1.00 58.49 508 ILE B CA 1
ATOM 8574 C C . ILE B 2 508 ? 104.701 79.626 94.248 1.00 62.61 508 ILE B C 1
ATOM 8575 O O . ILE B 2 508 ? 105.765 80.132 93.871 1.00 62.36 508 ILE B O 1
ATOM 8580 N N . LYS B 2 509 ? 104.124 78.621 93.585 1.00 58.37 509 LYS B N 1
ATOM 8581 C CA . LYS B 2 509 ? 104.728 78.088 92.368 1.00 61.28 509 LYS B CA 1
ATOM 8582 C C . LYS B 2 509 ? 104.777 79.141 91.268 1.00 62.48 509 LYS B C 1
ATOM 8583 O O . LYS B 2 509 ? 105.757 79.221 90.519 1.00 62.88 509 LYS B O 1
ATOM 8589 N N . HIS B 2 510 ? 103.724 79.954 91.152 1.00 60.42 510 HIS B N 1
ATOM 8590 C CA . HIS B 2 510 ? 103.711 81.008 90.143 1.00 62.26 510 HIS B CA 1
ATOM 8591 C C . HIS B 2 510 ? 104.820 82.023 90.384 1.00 61.57 510 HIS B C 1
ATOM 8592 O O . HIS B 2 510 ? 105.488 82.458 89.439 1.00 62.69 510 HIS B O 1
ATOM 8599 N N . SER B 2 511 ? 105.029 82.416 91.643 1.00 62.20 511 SER B N 1
ATOM 8600 C CA . SER B 2 511 ? 106.065 83.397 91.948 1.00 61.54 511 SER B CA 1
ATOM 8601 C C . SER B 2 511 ? 107.452 82.857 91.623 1.00 61.61 511 SER B C 1
ATOM 8602 O O . SER B 2 511 ? 108.306 83.588 91.111 1.00 61.64 511 SER B O 1
ATOM 8605 N N . VAL B 2 512 ? 107.696 81.580 91.925 1.00 62.09 512 VAL B N 1
ATOM 8606 C CA . VAL B 2 512 ? 108.983 80.973 91.603 1.00 62.00 512 VAL B CA 1
ATOM 8607 C C . VAL B 2 512 ? 109.170 80.880 90.094 1.00 63.16 512 VAL B C 1
ATOM 8608 O O . VAL B 2 512 ? 110.257 81.157 89.571 1.00 62.47 512 VAL B O 1
ATOM 8612 N N . ASN B 2 513 ? 108.118 80.489 89.370 1.00 61.67 513 ASN B N 1
ATOM 8613 C CA . ASN B 2 513 ? 108.223 80.341 87.921 1.00 63.03 513 ASN B CA 1
ATOM 8614 C C . ASN B 2 513 ? 108.523 81.672 87.242 1.00 62.65 513 ASN B C 1
ATOM 8615 O O . ASN B 2 513 ? 109.328 81.731 86.306 1.00 63.63 513 ASN B O 1
ATOM 8620 N N . THR B 2 514 ? 107.886 82.750 87.697 1.00 63.14 514 THR B N 1
ATOM 8621 C CA . THR B 2 514 ? 108.090 84.061 87.095 1.00 62.24 514 THR B CA 1
ATOM 8622 C C . THR B 2 514 ? 109.356 84.752 87.581 1.00 60.92 514 THR B C 1
ATOM 8623 O O . THR B 2 514 ? 109.691 85.825 87.067 1.00 61.29 514 THR B O 1
ATOM 8627 N N . GLY B 2 515 ? 110.064 84.173 88.547 1.00 62.54 515 GLY B N 1
ATOM 8628 C CA . GLY B 2 515 ? 111.276 84.766 89.065 1.00 60.60 515 GLY B CA 1
ATOM 8629 C C . GLY B 2 515 ? 111.086 85.722 90.221 1.00 60.38 515 GLY B C 1
ATOM 8630 O O . GLY B 2 515 ? 112.083 86.217 90.761 1.00 59.94 515 GLY B O 1
ATOM 8631 N N . GLN B 2 516 ? 109.843 86.003 90.617 1.00 60.36 516 GLN B N 1
ATOM 8632 C CA . GLN B 2 516 ? 109.604 86.864 91.769 1.00 60.10 516 GLN B CA 1
ATOM 8633 C C . GLN B 2 516 ? 110.081 86.227 93.067 1.00 60.79 516 GLN B C 1
ATOM 8634 O O . GLN B 2 516 ? 110.322 86.943 94.044 1.00 60.35 516 GLN B O 1
ATOM 8640 N N . MET B 2 517 ? 110.220 84.905 93.094 1.00 59.98 517 MET B N 1
ATOM 8641 C CA . MET B 2 517 ? 110.811 84.190 94.212 1.00 60.21 517 MET B CA 1
ATOM 8642 C C . MET B 2 517 ? 111.934 83.311 93.684 1.00 59.29 517 MET B C 1
ATOM 8643 O O . MET B 2 517 ? 111.992 82.995 92.493 1.00 60.48 517 MET B O 1
ATOM 8648 N N . ASN B 2 518 ? 112.829 82.918 94.578 1.00 60.18 518 ASN B N 1
ATOM 8649 C CA . ASN B 2 518 ? 113.957 82.078 94.207 1.00 59.48 518 ASN B CA 1
ATOM 8650 C C . ASN B 2 518 ? 113.959 80.825 95.079 1.00 60.01 518 ASN B C 1
ATOM 8651 O O . ASN B 2 518 ? 112.982 80.516 95.766 1.00 59.30 518 ASN B O 1
ATOM 8656 N N . LEU B 2 519 ? 115.073 80.096 95.026 1.00 59.42 519 LEU B N 1
ATOM 8657 C CA . LEU B 2 519 ? 115.159 78.800 95.689 1.00 60.55 519 LEU B CA 1
ATOM 8658 C C . LEU B 2 519 ? 114.929 78.916 97.192 1.00 58.96 519 LEU B C 1
ATOM 8659 O O . LEU B 2 519 ? 114.217 78.095 97.782 1.00 59.20 519 LEU B O 1
ATOM 8664 N N . CYS B 2 520 ? 115.517 79.929 97.830 1.00 59.24 520 CYS B N 1
ATOM 8665 C CA . CYS B 2 520 ? 115.372 80.076 99.275 1.00 57.87 520 CYS B CA 1
ATOM 8666 C C . CYS B 2 520 ? 114.069 80.768 99.653 1.00 55.16 520 CYS B C 1
ATOM 8667 O O . CYS B 2 520 ? 113.384 80.337 100.587 1.00 53.33 520 CYS B O 1
ATOM 8670 N N . THR B 2 521 ? 113.714 81.844 98.948 1.00 58.27 521 THR B N 1
ATOM 8671 C CA . THR B 2 521 ? 112.495 82.577 99.277 1.00 55.93 521 THR B CA 1
ATOM 8672 C C . THR B 2 521 ? 111.257 81.714 99.067 1.00 53.88 521 THR B C 1
ATOM 8673 O O . THR B 2 521 ? 110.314 81.765 99.864 1.00 51.98 521 THR B O 1
ATOM 8677 N N . GLY B 2 522 ? 111.240 80.919 97.996 1.00 59.08 522 GLY B N 1
ATOM 8678 C CA . GLY B 2 522 ? 110.121 80.017 97.779 1.00 56.12 522 GLY B CA 1
ATOM 8679 C C . GLY B 2 522 ? 109.981 78.986 98.882 1.00 54.92 522 GLY B C 1
ATOM 8680 O O . GLY B 2 522 ? 108.870 78.676 99.317 1.00 53.96 522 GLY B O 1
ATOM 8681 N N . ALA B 2 523 ? 111.107 78.441 99.349 1.00 54.49 523 ALA B N 1
ATOM 8682 C CA . ALA B 2 523 ? 111.063 77.494 100.458 1.00 53.73 523 ALA B CA 1
ATOM 8683 C C . ALA B 2 523 ? 110.598 78.168 101.743 1.00 51.31 523 ALA B C 1
ATOM 8684 O O . ALA B 2 523 ? 109.842 77.577 102.522 1.00 53.54 523 ALA B O 1
ATOM 8686 N N . LEU B 2 524 ? 111.045 79.403 101.986 1.00 55.72 524 LEU B N 1
ATOM 8687 C CA . LEU B 2 524 ? 110.575 80.139 103.155 1.00 52.76 524 LEU B CA 1
ATOM 8688 C C . LEU B 2 524 ? 109.096 80.482 103.033 1.00 52.28 524 LEU B C 1
ATOM 8689 O O . LEU B 2 524 ? 108.389 80.572 104.044 1.00 51.25 524 LEU B O 1
ATOM 8694 N N . ALA B 2 525 ? 108.611 80.677 101.805 1.00 51.07 525 ALA B N 1
ATOM 8695 C CA . ALA B 2 525 ? 107.202 80.999 101.608 1.00 50.93 525 ALA B CA 1
ATOM 8696 C C . ALA B 2 525 ? 106.295 79.875 102.087 1.00 53.39 525 ALA B C 1
ATOM 8697 O O . ALA B 2 525 ? 105.246 80.140 102.685 1.00 50.79 525 ALA B O 1
ATOM 8699 N N . MET B 2 526 ? 106.672 78.619 101.833 1.00 48.68 526 MET B N 1
ATOM 8700 C CA . MET B 2 526 ? 105.890 77.498 102.345 1.00 51.75 526 MET B CA 1
ATOM 8701 C C . MET B 2 526 ? 105.891 77.479 103.865 1.00 50.45 526 MET B C 1
ATOM 8702 O O . MET B 2 526 ? 104.848 77.266 104.493 1.00 49.24 526 MET B O 1
ATOM 8707 N N . ARG B 2 527 ? 107.059 77.697 104.475 1.00 52.92 527 ARG B N 1
ATOM 8708 C CA . ARG B 2 527 ? 107.146 77.696 105.931 1.00 52.54 527 ARG B CA 1
ATOM 8709 C C . ARG B 2 527 ? 106.189 78.711 106.538 1.00 47.30 527 ARG B C 1
ATOM 8710 O O . ARG B 2 527 ? 105.502 78.416 107.522 1.00 49.09 527 ARG B O 1
ATOM 8718 N N . ILE B 2 528 ? 106.129 79.912 105.963 1.00 54.70 528 ILE B N 1
ATOM 8719 C CA . ILE B 2 528 ? 105.178 80.908 106.438 1.00 49.89 528 ILE B CA 1
ATOM 8720 C C . ILE B 2 528 ? 103.753 80.481 106.111 1.00 49.83 528 ILE B C 1
ATOM 8721 O O . ILE B 2 528 ? 102.849 80.597 106.946 1.00 49.02 528 ILE B O 1
ATOM 8726 N N . PHE B 2 529 ? 103.529 79.974 104.897 1.00 50.91 529 PHE B N 1
ATOM 8727 C CA . PHE B 2 529 ? 102.186 79.553 104.510 1.00 49.69 529 PHE B CA 1
ATOM 8728 C C . PHE B 2 529 ? 101.741 78.328 105.299 1.00 52.05 529 PHE B C 1
ATOM 8729 O O . PHE B 2 529 ? 100.632 78.301 105.843 1.00 50.77 529 PHE B O 1
ATOM 8737 N N . ASN B 2 530 ? 102.597 77.305 105.373 1.00 45.88 530 ASN B N 1
ATOM 8738 C CA . ASN B 2 530 ? 102.223 76.074 106.063 1.00 47.95 530 ASN B CA 1
ATOM 8739 C C . ASN B 2 530 ? 101.923 76.332 107.532 1.00 47.39 530 ASN B C 1
ATOM 8740 O O . ASN B 2 530 ? 100.964 75.782 108.085 1.00 48.39 530 ASN B O 1
ATOM 8745 N N . HIS B 2 531 ? 102.733 77.167 108.182 1.00 50.14 531 HIS B N 1
ATOM 8746 C CA . HIS B 2 531 ? 102.520 77.437 109.597 1.00 49.59 531 HIS B CA 1
ATOM 8747 C C . HIS B 2 531 ? 101.280 78.296 109.811 1.00 48.38 531 HIS B C 1
ATOM 8748 O O . HIS B 2 531 ? 100.598 78.155 110.832 1.00 49.15 531 HIS B O 1
ATOM 8755 N N . ALA B 2 532 ? 100.970 79.183 108.862 1.00 48.99 532 ALA B N 1
ATOM 8756 C CA . ALA B 2 532 ? 99.713 79.923 108.905 1.00 48.15 532 ALA B CA 1
ATOM 8757 C C . ALA B 2 532 ? 98.533 79.063 108.473 1.00 48.56 532 ALA B C 1
ATOM 8758 O O . ALA B 2 532 ? 97.425 79.232 108.992 1.00 48.30 532 ALA B O 1
ATOM 8760 N N . TYR B 2 533 ? 98.750 78.154 107.519 1.00 48.44 533 TYR B N 1
ATOM 8761 C CA . TYR B 2 533 ? 97.694 77.238 107.100 1.00 48.67 533 TYR B CA 1
ATOM 8762 C C . TYR B 2 533 ? 97.285 76.316 108.240 1.00 48.80 533 TYR B C 1
ATOM 8763 O O . TYR B 2 533 ? 96.096 76.027 108.420 1.00 49.08 533 TYR B O 1
ATOM 8772 N N . LYS B 2 534 ? 98.258 75.843 109.022 1.00 47.98 534 LYS B N 1
ATOM 8773 C CA . LYS B 2 534 ? 97.945 74.993 110.166 1.00 48.73 534 LYS B CA 1
ATOM 8774 C C . LYS B 2 534 ? 97.195 75.762 111.246 1.00 48.12 534 LYS B C 1
ATOM 8775 O O . LYS B 2 534 ? 96.279 75.220 111.875 1.00 50.64 534 LYS B O 1
ATOM 8781 N N . TYR B 2 535 ? 97.576 77.019 111.487 1.00 50.53 535 TYR B N 1
ATOM 8782 C CA . TYR B 2 535 ? 96.933 77.789 112.548 1.00 49.30 535 TYR B CA 1
ATOM 8783 C C . TYR B 2 535 ? 95.463 78.046 112.244 1.00 49.66 535 TYR B C 1
ATOM 8784 O O . TYR B 2 535 ? 94.616 77.954 113.140 1.00 51.68 535 TYR B O 1
ATOM 8793 N N . ALA B 2 536 ? 95.141 78.375 110.990 1.00 48.32 536 ALA B N 1
ATOM 8794 C CA . ALA B 2 536 ? 93.767 78.724 110.646 1.00 48.80 536 ALA B CA 1
ATOM 8795 C C . ALA B 2 536 ? 92.814 77.556 110.861 1.00 51.24 536 ALA B C 1
ATOM 8796 O O . ALA B 2 536 ? 91.616 77.766 111.077 1.00 52.33 536 ALA B O 1
ATOM 8798 N N . TYR B 2 537 ? 93.322 76.325 110.811 1.00 48.34 537 TYR B N 1
ATOM 8799 C CA . TYR B 2 537 ? 92.506 75.133 110.987 1.00 50.99 537 TYR B CA 1
ATOM 8800 C C . TYR B 2 537 ? 92.717 74.484 112.350 1.00 55.47 537 TYR B C 1
ATOM 8801 O O . TYR B 2 537 ? 92.431 73.294 112.519 1.00 57.65 537 TYR B O 1
ATOM 8810 N N . MET B 2 538 ? 93.213 75.251 113.324 1.00 48.94 538 MET B N 1
ATOM 8811 C CA . MET B 2 538 ? 93.366 74.799 114.709 1.00 53.89 538 MET B CA 1
ATOM 8812 C C . MET B 2 538 ? 94.231 73.545 114.808 1.00 54.58 538 MET B C 1
ATOM 8813 O O . MET B 2 538 ? 93.933 72.622 115.568 1.00 57.96 538 MET B O 1
ATOM 8818 N N . ALA B 2 539 ? 95.315 73.511 114.037 1.00 54.97 539 ALA B N 1
ATOM 8819 C CA . ALA B 2 539 ? 96.269 72.411 114.082 1.00 55.48 539 ALA B CA 1
ATOM 8820 C C . ALA B 2 539 ? 97.534 72.766 114.851 1.00 54.34 539 ALA B C 1
ATOM 8821 O O . ALA B 2 539 ? 98.469 71.960 114.894 1.00 54.91 539 ALA B O 1
ATOM 8823 N N . LEU B 2 540 ? 97.586 73.946 115.461 1.00 54.84 540 LEU B N 1
ATOM 8824 C CA . LEU B 2 540 ? 98.775 74.426 116.144 1.00 54.74 540 LEU B CA 1
ATOM 8825 C C . LEU B 2 540 ? 98.464 74.705 117.607 1.00 57.42 540 LEU B C 1
ATOM 8826 O O . LEU B 2 540 ? 97.357 75.127 117.954 1.00 57.89 540 LEU B O 1
ATOM 8831 N N . GLY B 2 541 ? 99.457 74.471 118.462 1.00 55.78 541 GLY B N 1
ATOM 8832 C CA . GLY B 2 541 ? 99.275 74.715 119.882 1.00 58.43 541 GLY B CA 1
ATOM 8833 C C . GLY B 2 541 ? 98.267 73.758 120.488 1.00 59.57 541 GLY B C 1
ATOM 8834 O O . GLY B 2 541 ? 98.205 72.574 120.140 1.00 59.76 541 GLY B O 1
ATOM 8835 N N . VAL B 2 542 ? 97.464 74.276 121.413 1.00 60.89 542 VAL B N 1
ATOM 8836 C CA . VAL B 2 542 ? 96.434 73.501 122.096 1.00 61.00 542 VAL B CA 1
ATOM 8837 C C . VAL B 2 542 ? 95.097 74.146 121.760 1.00 61.23 542 VAL B C 1
ATOM 8838 O O . VAL B 2 542 ? 94.728 75.175 122.338 1.00 62.94 542 VAL B O 1
ATOM 8842 N N . THR B 2 543 ? 94.368 73.548 120.825 1.00 60.69 543 THR B N 1
ATOM 8843 C CA . THR B 2 543 ? 93.047 74.006 120.428 1.00 61.22 543 THR B CA 1
ATOM 8844 C C . THR B 2 543 ? 92.031 72.902 120.685 1.00 64.31 543 THR B C 1
ATOM 8845 O O . THR B 2 543 ? 92.381 71.777 121.049 1.00 66.50 543 THR B O 1
ATOM 8849 N N . ARG B 2 544 ? 90.753 73.238 120.496 1.00 62.08 544 ARG B N 1
ATOM 8850 C CA . ARG B 2 544 ? 89.702 72.238 120.657 1.00 63.39 544 ARG B CA 1
ATOM 8851 C C . ARG B 2 544 ? 89.859 71.112 119.644 1.00 63.21 544 ARG B C 1
ATOM 8852 O O . ARG B 2 544 ? 89.669 69.936 119.976 1.00 65.18 544 ARG B O 1
ATOM 8860 N N . ARG B 2 545 ? 90.200 71.454 118.401 1.00 63.22 545 ARG B N 1
ATOM 8861 C CA . ARG B 2 545 ? 90.446 70.433 117.389 1.00 63.27 545 ARG B CA 1
ATOM 8862 C C . ARG B 2 545 ? 91.670 69.593 117.738 1.00 65.91 545 ARG B C 1
ATOM 8863 O O . ARG B 2 545 ? 91.652 68.366 117.584 1.00 67.66 545 ARG B O 1
ATOM 8871 N N . THR B 2 546 ? 92.740 70.236 118.210 1.00 63.03 546 THR B N 1
ATOM 8872 C CA . THR B 2 546 ? 93.945 69.501 118.585 1.00 65.23 546 THR B CA 1
ATOM 8873 C C . THR B 2 546 ? 93.717 68.654 119.832 1.00 69.21 546 THR B C 1
ATOM 8874 O O . THR B 2 546 ? 94.210 67.524 119.920 1.00 72.56 546 THR B O 1
ATOM 8878 N N . ARG B 2 547 ? 92.972 69.184 120.806 1.00 64.95 547 ARG B N 1
ATOM 8879 C CA . ARG B 2 547 ? 92.745 68.456 122.051 1.00 69.30 547 ARG B CA 1
ATOM 8880 C C . ARG B 2 547 ? 91.971 67.167 121.806 1.00 71.47 547 ARG B C 1
ATOM 8881 O O . ARG B 2 547 ? 92.185 66.165 122.497 1.00 75.64 547 ARG B O 1
ATOM 8889 N N . PHE B 2 548 ? 91.061 67.178 120.830 1.00 70.51 548 PHE B N 1
ATOM 8890 C CA . PHE B 2 548 ? 90.281 65.984 120.520 1.00 72.93 548 PHE B CA 1
ATOM 8891 C C . PHE B 2 548 ? 91.172 64.853 120.021 1.00 76.34 548 PHE B C 1
ATOM 8892 O O . PHE B 2 548 ? 90.989 63.690 120.398 1.00 79.42 548 PHE B O 1
ATOM 8900 N N . MET B 2 549 ? 92.143 65.176 119.164 1.00 73.80 549 MET B N 1
ATOM 8901 C CA . MET B 2 549 ? 92.938 64.132 118.526 1.00 76.78 549 MET B CA 1
ATOM 8902 C C . MET B 2 549 ? 93.859 63.438 119.522 1.00 80.98 549 MET B C 1
ATOM 8903 O O . MET B 2 549 ? 93.924 62.204 119.556 1.00 81.75 549 MET B O 1
ATOM 8908 N N . GLU B 2 550 ? 94.577 64.208 120.342 1.00 79.91 550 GLU B N 1
ATOM 8909 C CA . GLU B 2 550 ? 95.465 63.607 121.329 1.00 84.04 550 GLU B CA 1
ATOM 8910 C C . GLU B 2 550 ? 94.711 62.945 122.473 1.00 84.72 550 GLU B C 1
ATOM 8911 O O . GLU B 2 550 ? 95.325 62.204 123.248 1.00 86.50 550 GLU B O 1
ATOM 8917 N N . GLU B 2 551 ? 93.408 63.189 122.598 1.00 83.33 551 GLU B N 1
ATOM 8918 C CA . GLU B 2 551 ? 92.589 62.529 123.605 1.00 84.92 551 GLU B CA 1
ATOM 8919 C C . GLU B 2 551 ? 91.963 61.237 123.104 1.00 84.44 551 GLU B C 1
ATOM 8920 O O . GLU B 2 551 ? 91.789 60.300 123.890 1.00 85.68 551 GLU B O 1
ATOM 8926 N N . ASN B 2 552 ? 91.631 61.161 121.815 1.00 83.95 552 ASN B N 1
ATOM 8927 C CA . ASN B 2 552 ? 91.030 59.977 121.220 1.00 83.75 552 ASN B CA 1
ATOM 8928 C C . ASN B 2 552 ? 92.029 59.163 120.405 1.00 83.00 552 ASN B C 1
ATOM 8929 O O . ASN B 2 552 ? 91.620 58.299 119.621 1.00 82.89 552 ASN B O 1
ATOM 8934 N N . ALA B 2 553 ? 93.327 59.426 120.576 1.00 83.28 553 ALA B N 1
ATOM 8935 C CA . ALA B 2 553 ? 94.392 58.685 119.897 1.00 82.83 553 ALA B CA 1
ATOM 8936 C C . ALA B 2 553 ? 94.243 58.741 118.378 1.00 81.46 553 ALA B C 1
ATOM 8937 O O . ALA B 2 553 ? 94.436 57.745 117.679 1.00 82.16 553 ALA B O 1
ATOM 8939 N N . ILE B 2 554 ? 93.897 59.916 117.862 1.00 81.03 554 ILE B N 1
ATOM 8940 C CA . ILE B 2 554 ? 93.818 60.155 116.425 1.00 79.81 554 ILE B CA 1
ATOM 8941 C C . ILE B 2 554 ? 95.137 60.803 116.019 1.00 79.20 554 ILE B C 1
ATOM 8942 O O . ILE B 2 554 ? 95.361 61.992 116.264 1.00 78.92 554 ILE B O 1
ATOM 8947 N N . THR B 2 555 ? 96.016 60.023 115.406 1.00 79.30 555 THR B N 1
ATOM 8948 C CA . THR B 2 555 ? 97.320 60.543 115.014 1.00 78.69 555 THR B CA 1
ATOM 8949 C C . THR B 2 555 ? 97.176 61.495 113.830 1.00 77.08 555 THR B C 1
ATOM 8950 O O . THR B 2 555 ? 96.365 61.243 112.930 1.00 76.34 555 THR B O 1
ATOM 8954 N N . PRO B 2 556 ? 97.901 62.612 113.814 1.00 77.22 556 PRO B N 1
ATOM 8955 C CA . PRO B 2 556 ? 97.857 63.508 112.649 1.00 72.88 556 PRO B CA 1
ATOM 8956 C C . PRO B 2 556 ? 98.491 62.851 111.432 1.00 71.86 556 PRO B C 1
ATOM 8957 O O . PRO B 2 556 ? 99.679 62.524 111.429 1.00 73.31 556 PRO B O 1
ATOM 8961 N N . LEU B 2 557 ? 97.682 62.658 110.388 1.00 71.38 557 LEU B N 1
ATOM 8962 C CA . LEU B 2 557 ? 98.162 62.072 109.146 1.00 70.02 557 LEU B CA 1
ATOM 8963 C C . LEU B 2 557 ? 98.179 63.042 107.975 1.00 67.61 557 LEU B C 1
ATOM 8964 O O . LEU B 2 557 ? 98.863 62.772 106.984 1.00 68.65 557 LEU B O 1
ATOM 8969 N N . LEU B 2 558 ? 97.455 64.152 108.062 1.00 67.82 558 LEU B N 1
ATOM 8970 C CA . LEU B 2 558 ? 97.444 65.173 107.028 1.00 65.54 558 LEU B CA 1
ATOM 8971 C C . LEU B 2 558 ? 98.048 66.464 107.564 1.00 62.96 558 LEU B C 1
ATOM 8972 O O . LEU B 2 558 ? 98.188 66.656 108.774 1.00 63.46 558 LEU B O 1
ATOM 8977 N N . THR B 2 559 ? 98.411 67.353 106.636 1.00 65.75 559 THR B N 1
ATOM 8978 C CA . THR B 2 559 ? 99.040 68.613 107.023 1.00 61.99 559 THR B CA 1
ATOM 8979 C C . THR B 2 559 ? 98.102 69.466 107.869 1.00 60.26 559 THR B C 1
ATOM 8980 O O . THR B 2 559 ? 98.528 70.075 108.857 1.00 58.68 559 THR B O 1
ATOM 8984 N N . ASN B 2 560 ? 96.821 69.523 107.499 1.00 60.05 560 ASN B N 1
ATOM 8985 C CA . ASN B 2 560 ? 95.855 70.289 108.277 1.00 59.34 560 ASN B CA 1
ATOM 8986 C C . ASN B 2 560 ? 95.580 69.661 109.635 1.00 62.12 560 ASN B C 1
ATOM 8987 O O . ASN B 2 560 ? 94.994 70.319 110.500 1.00 60.33 560 ASN B O 1
ATOM 8992 N N . GLN B 2 561 ? 95.976 68.407 109.837 1.00 60.37 561 GLN B N 1
ATOM 8993 C CA . GLN B 2 561 ? 95.823 67.738 111.120 1.00 63.13 561 GLN B CA 1
ATOM 8994 C C . GLN B 2 561 ? 96.993 67.985 112.061 1.00 63.32 561 GLN B C 1
ATOM 8995 O O . GLN B 2 561 ? 96.937 67.558 113.219 1.00 65.21 561 GLN B O 1
ATOM 9001 N N . GLY B 2 562 ? 98.042 68.661 111.599 1.00 61.54 562 GLY B N 1
ATOM 9002 C CA . GLY B 2 562 ? 99.225 68.894 112.396 1.00 60.66 562 GLY B CA 1
ATOM 9003 C C . GLY B 2 562 ? 100.403 68.003 112.073 1.00 61.46 562 GLY B C 1
ATOM 9004 O O . GLY B 2 562 ? 101.432 68.099 112.752 1.00 61.95 562 GLY B O 1
ATOM 9005 N N . ALA B 2 563 ? 100.289 67.144 111.064 1.00 63.37 563 ALA B N 1
ATOM 9006 C CA . ALA B 2 563 ? 101.403 66.298 110.670 1.00 63.78 563 ALA B CA 1
ATOM 9007 C C . ALA B 2 563 ? 102.487 67.132 109.990 1.00 63.55 563 ALA B C 1
ATOM 9008 O O . ALA B 2 563 ? 102.274 68.280 109.593 1.00 62.01 563 ALA B O 1
ATOM 9010 N N . SER B 2 564 ? 103.668 66.537 109.865 1.00 63.21 564 SER B N 1
ATOM 9011 C CA . SER B 2 564 ? 104.781 67.231 109.237 1.00 64.31 564 SER B CA 1
ATOM 9012 C C . SER B 2 564 ? 104.443 67.540 107.780 1.00 64.13 564 SER B C 1
ATOM 9013 O O . SER B 2 564 ? 103.790 66.731 107.110 1.00 65.01 564 SER B O 1
ATOM 9016 N N . PRO B 2 565 ? 104.859 68.696 107.261 1.00 64.47 565 PRO B N 1
ATOM 9017 C CA . PRO B 2 565 ? 104.539 69.042 105.868 1.00 63.66 565 PRO B CA 1
ATOM 9018 C C . PRO B 2 565 ? 105.215 68.075 104.907 1.00 63.23 565 PRO B C 1
ATOM 9019 O O . PRO B 2 565 ? 106.431 67.877 104.956 1.00 64.20 565 PRO B O 1
ATOM 9023 N N . VAL B 2 566 ? 104.414 67.467 104.034 1.00 63.45 566 VAL B N 1
ATOM 9024 C CA . VAL B 2 566 ? 104.927 66.449 103.128 1.00 62.78 566 VAL B CA 1
ATOM 9025 C C . VAL B 2 566 ? 105.392 67.041 101.802 1.00 62.37 566 VAL B C 1
ATOM 9026 O O . VAL B 2 566 ? 106.144 66.384 101.068 1.00 63.95 566 VAL B O 1
ATOM 9030 N N . HIS B 2 567 ? 104.986 68.266 101.482 1.00 61.96 567 HIS B N 1
ATOM 9031 C CA . HIS B 2 567 ? 105.392 68.901 100.241 1.00 62.05 567 HIS B CA 1
ATOM 9032 C C . HIS B 2 567 ? 106.816 69.439 100.358 1.00 63.44 567 HIS B C 1
ATOM 9033 O O . HIS B 2 567 ? 107.341 69.656 101.453 1.00 64.24 567 HIS B O 1
ATOM 9040 N N . SER B 2 568 ? 107.441 69.654 99.202 1.00 62.71 568 SER B N 1
ATOM 9041 C CA . SER B 2 568 ? 108.808 70.148 99.135 1.00 63.76 568 SER B CA 1
ATOM 9042 C C . SER B 2 568 ? 108.888 71.227 98.063 1.00 64.25 568 SER B C 1
ATOM 9043 O O . SER B 2 568 ? 107.874 71.646 97.498 1.00 65.25 568 SER B O 1
ATOM 9046 N N . PHE B 2 569 ? 110.112 71.682 97.785 1.00 64.74 569 PHE B N 1
ATOM 9047 C CA . PHE B 2 569 ? 110.294 72.734 96.791 1.00 64.87 569 PHE B CA 1
ATOM 9048 C C . PHE B 2 569 ? 110.004 72.234 95.382 1.00 67.24 569 PHE B C 1
ATOM 9049 O O . PHE B 2 569 ? 109.447 72.975 94.564 1.00 67.25 569 PHE B O 1
ATOM 9057 N N . SER B 2 570 ? 110.369 70.990 95.078 1.00 65.28 570 SER B N 1
ATOM 9058 C CA . SER B 2 570 ? 110.144 70.417 93.760 1.00 67.51 570 SER B CA 1
ATOM 9059 C C . SER B 2 570 ? 108.810 69.694 93.637 1.00 68.45 570 SER B C 1
ATOM 9060 O O . SER B 2 570 ? 108.481 69.218 92.546 1.00 70.52 570 SER B O 1
ATOM 9063 N N . THR B 2 571 ? 108.037 69.599 94.719 1.00 68.77 571 THR B N 1
ATOM 9064 C CA . THR B 2 571 ? 106.750 68.915 94.712 1.00 68.83 571 THR B CA 1
ATOM 9065 C C . THR B 2 571 ? 105.594 69.869 94.999 1.00 70.65 571 THR B C 1
ATOM 9066 O O . THR B 2 571 ? 104.608 69.485 95.632 1.00 69.09 571 THR B O 1
ATOM 9070 N N . MET B 2 572 ? 105.705 71.118 94.542 1.00 69.03 572 MET B N 1
ATOM 9071 C CA . MET B 2 572 ? 104.627 72.082 94.727 1.00 71.67 572 MET B CA 1
ATOM 9072 C C . MET B 2 572 ? 103.349 71.662 94.014 1.00 71.89 572 MET B C 1
ATOM 9073 O O . MET B 2 572 ? 102.253 71.987 94.483 1.00 70.67 572 MET B O 1
ATOM 9078 N N . HIS B 2 573 ? 103.466 70.952 92.894 1.00 72.02 573 HIS B N 1
ATOM 9079 C CA . HIS B 2 573 ? 102.341 70.644 92.024 1.00 70.76 573 HIS B CA 1
ATOM 9080 C C . HIS B 2 573 ? 101.667 69.317 92.349 1.00 70.94 573 HIS B C 1
ATOM 9081 O O . HIS B 2 573 ? 100.734 68.926 91.641 1.00 71.39 573 HIS B O 1
ATOM 9088 N N . LEU B 2 574 ? 102.107 68.620 93.389 1.00 70.66 574 LEU B N 1
ATOM 9089 C CA . LEU B 2 574 ? 101.581 67.304 93.717 1.00 71.01 574 LEU B CA 1
ATOM 9090 C C . LEU B 2 574 ? 100.592 67.388 94.873 1.00 72.58 574 LEU B C 1
ATOM 9091 O O . LEU B 2 574 ? 100.821 68.088 95.863 1.00 70.65 574 LEU B O 1
ATOM 9096 N N . ASP B 2 575 ? 99.484 66.666 94.732 1.00 74.57 575 ASP B N 1
ATOM 9097 C CA . ASP B 2 575 ? 98.464 66.634 95.770 1.00 76.22 575 ASP B CA 1
ATOM 9098 C C . ASP B 2 575 ? 98.983 65.914 97.010 1.00 73.70 575 ASP B C 1
ATOM 9099 O O . ASP B 2 575 ? 99.756 64.957 96.923 1.00 73.80 575 ASP B O 1
ATOM 9104 N N . GLU B 2 576 ? 98.550 66.395 98.178 1.00 74.43 576 GLU B N 1
ATOM 9105 C CA . GLU B 2 576 ? 99.011 65.814 99.435 1.00 72.62 576 GLU B CA 1
ATOM 9106 C C . GLU B 2 576 ? 98.587 64.358 99.570 1.00 73.68 576 GLU B C 1
ATOM 9107 O O . GLU B 2 576 ? 99.394 63.502 99.948 1.00 72.73 576 GLU B O 1
ATOM 9113 N N . VAL B 2 577 ? 97.324 64.059 99.263 1.00 73.93 577 VAL B N 1
ATOM 9114 C CA . VAL B 2 577 ? 96.801 62.712 99.481 1.00 73.86 577 VAL B CA 1
ATOM 9115 C C . VAL B 2 577 ? 97.523 61.710 98.590 1.00 74.31 577 VAL B C 1
ATOM 9116 O O . VAL B 2 577 ? 97.904 60.619 99.031 1.00 74.10 577 VAL B O 1
ATOM 9120 N N . ALA B 2 578 ? 97.724 62.067 97.320 1.00 74.71 578 ALA B N 1
ATOM 9121 C CA . ALA B 2 578 ? 98.396 61.160 96.396 1.00 75.13 578 ALA B CA 1
ATOM 9122 C C . ALA B 2 578 ? 99.864 60.975 96.760 1.00 74.46 578 ALA B C 1
ATOM 9123 O O . ALA B 2 578 ? 100.395 59.862 96.669 1.00 75.85 578 ALA B O 1
ATOM 9125 N N . LEU B 2 579 ? 100.538 62.051 97.173 1.00 73.98 579 LEU B N 1
ATOM 9126 C CA . LEU B 2 579 ? 101.968 61.958 97.447 1.00 74.22 579 LEU B CA 1
ATOM 9127 C C . LEU B 2 579 ? 102.234 61.205 98.746 1.00 72.98 579 LEU B C 1
ATOM 9128 O O . LEU B 2 579 ? 103.220 60.467 98.850 1.00 74.40 579 LEU B O 1
ATOM 9133 N N . ARG B 2 580 ? 101.369 61.381 99.749 1.00 73.37 580 ARG B N 1
ATOM 9134 C CA . ARG B 2 580 ? 101.550 60.672 101.012 1.00 73.35 580 ARG B CA 1
ATOM 9135 C C . ARG B 2 580 ? 101.392 59.168 100.838 1.00 77.06 580 ARG B C 1
ATOM 9136 O O . ARG B 2 580 ? 102.043 58.390 101.545 1.00 77.06 580 ARG B O 1
ATOM 9144 N N . ARG B 2 581 ? 100.527 58.740 99.916 1.00 73.63 581 ARG B N 1
ATOM 9145 C CA . ARG B 2 581 ? 100.391 57.316 99.632 1.00 76.11 581 ARG B CA 1
ATOM 9146 C C . ARG B 2 581 ? 101.685 56.739 99.073 1.00 77.63 581 ARG B C 1
ATOM 9147 O O . ARG B 2 581 ? 102.096 55.635 99.448 1.00 77.83 581 ARG B O 1
ATOM 9155 N N . HIS B 2 582 ? 102.337 57.472 98.166 1.00 77.28 582 HIS B N 1
ATOM 9156 C CA . HIS B 2 582 ? 103.574 56.986 97.563 1.00 79.37 582 HIS B CA 1
ATOM 9157 C C . HIS B 2 582 ? 104.676 56.828 98.602 1.00 78.38 582 HIS B C 1
ATOM 9158 O O . HIS B 2 582 ? 105.415 55.837 98.588 1.00 80.44 582 HIS B O 1
ATOM 9165 N N . LEU B 2 583 ? 104.801 57.791 99.511 1.00 77.82 583 LEU B N 1
ATOM 9166 C CA . LEU B 2 583 ? 105.848 57.761 100.523 1.00 76.84 583 LEU B CA 1
ATOM 9167 C C . LEU B 2 583 ? 105.481 56.912 101.733 1.00 76.54 583 LEU B C 1
ATOM 9168 O O . LEU B 2 583 ? 106.305 56.771 102.642 1.00 76.16 583 LEU B O 1
ATOM 9173 N N . GLY B 2 584 ? 104.275 56.350 101.769 1.00 76.54 584 GLY B N 1
ATOM 9174 C CA . GLY B 2 584 ? 103.851 55.522 102.876 1.00 76.63 584 GLY B CA 1
ATOM 9175 C C . GLY B 2 584 ? 103.338 56.271 104.086 1.00 76.83 584 GLY B C 1
ATOM 9176 O O . GLY B 2 584 ? 103.024 55.632 105.098 1.00 77.49 584 GLY B O 1
ATOM 9177 N N . LEU B 2 585 ? 103.250 57.602 104.022 1.00 76.25 585 LEU B N 1
ATOM 9178 C CA . LEU B 2 585 ? 102.736 58.365 105.154 1.00 76.81 585 LEU B CA 1
ATOM 9179 C C . LEU B 2 585 ? 101.279 58.021 105.437 1.00 77.96 585 LEU B C 1
ATOM 9180 O O . LEU B 2 585 ? 100.875 57.899 106.599 1.00 78.33 585 LEU B O 1
ATOM 9185 N N . LEU B 2 586 ? 100.474 57.863 104.390 1.00 78.11 586 LEU B N 1
ATOM 9186 C CA . LEU B 2 586 ? 99.069 57.505 104.524 1.00 81.01 586 LEU B CA 1
ATOM 9187 C C . LEU B 2 586 ? 98.918 56.002 104.330 1.00 85.76 586 LEU B C 1
ATOM 9188 O O . LEU B 2 586 ? 99.197 55.482 103.244 1.00 82.65 586 LEU B O 1
ATOM 9193 N N . ASP B 2 587 ? 98.479 55.311 105.378 1.00 91.65 587 ASP B N 1
ATOM 9194 C CA . ASP B 2 587 ? 98.260 53.878 105.294 1.00 96.39 587 ASP B CA 1
ATOM 9195 C C . ASP B 2 587 ? 96.954 53.577 104.560 1.00 97.35 587 ASP B C 1
ATOM 9196 O O . ASP B 2 587 ? 96.163 54.469 104.242 1.00 95.42 587 ASP B O 1
ATOM 9201 N N . GLU B 2 588 ? 96.736 52.289 104.287 1.00 99.29 588 GLU B N 1
ATOM 9202 C CA . GLU B 2 588 ? 95.573 51.885 103.503 1.00 100.42 588 GLU B CA 1
ATOM 9203 C C . GLU B 2 588 ? 94.274 52.088 104.274 1.00 98.21 588 GLU B C 1
ATOM 9204 O O . GLU B 2 588 ? 93.252 52.464 103.687 1.00 97.37 588 GLU B O 1
ATOM 9210 N N . GLU B 2 589 ? 94.290 51.842 105.586 1.00 98.71 589 GLU B N 1
ATOM 9211 C CA . GLU B 2 589 ? 93.059 51.904 106.368 1.00 96.35 589 GLU B CA 1
ATOM 9212 C C . GLU B 2 589 ? 92.491 53.318 106.401 1.00 93.08 589 GLU B C 1
ATOM 9213 O O . GLU B 2 589 ? 91.308 53.531 106.109 1.00 91.45 589 GLU B O 1
ATOM 9219 N N . THR B 2 590 ? 93.322 54.302 106.754 1.00 93.38 590 THR B N 1
ATOM 9220 C CA . THR B 2 590 ? 92.846 55.680 106.824 1.00 90.21 590 THR B CA 1
ATOM 9221 C C . THR B 2 590 ? 92.488 56.220 105.447 1.00 87.75 590 THR B C 1
ATOM 9222 O O . THR B 2 590 ? 91.536 56.998 105.315 1.00 85.95 590 THR B O 1
ATOM 9226 N N . LEU B 2 591 ? 93.231 55.815 104.416 1.00 90.12 591 LEU B N 1
ATOM 9227 C CA . LEU B 2 591 ? 92.984 56.330 103.074 1.00 86.94 591 LEU B CA 1
ATOM 9228 C C . LEU B 2 591 ? 91.600 55.933 102.576 1.00 86.76 591 LEU B C 1
ATOM 9229 O O . LEU B 2 591 ? 90.917 56.726 101.919 1.00 84.20 591 LEU B O 1
ATOM 9234 N N . ARG B 2 592 ? 91.171 54.705 102.875 1.00 87.96 592 ARG B N 1
ATOM 9235 C CA . ARG B 2 592 ? 89.853 54.255 102.440 1.00 88.08 592 ARG B CA 1
ATOM 9236 C C . ARG B 2 592 ? 88.740 55.028 103.139 1.00 85.73 592 ARG B C 1
ATOM 9237 O O . ARG B 2 592 ? 87.704 55.317 102.530 1.00 86.25 592 ARG B O 1
ATOM 9245 N N . ARG B 2 593 ? 88.929 55.361 104.417 1.00 86.45 593 ARG B N 1
ATOM 9246 C CA . ARG B 2 593 ? 87.901 56.098 105.147 1.00 83.71 593 ARG B CA 1
ATOM 9247 C C . ARG B 2 593 ? 87.747 57.516 104.612 1.00 82.22 593 ARG B C 1
ATOM 9248 O O . ARG B 2 593 ? 86.626 57.985 104.384 1.00 82.19 593 ARG B O 1
ATOM 9256 N N . ILE B 2 594 ? 88.864 58.219 104.405 1.00 82.33 594 ILE B N 1
ATOM 9257 C CA . ILE B 2 594 ? 88.793 59.622 104.016 1.00 80.40 594 ILE B CA 1
ATOM 9258 C C . ILE B 2 594 ? 88.352 59.797 102.570 1.00 80.83 594 ILE B C 1
ATOM 9259 O O . ILE B 2 594 ? 87.877 60.876 102.201 1.00 80.08 594 ILE B O 1
ATOM 9264 N N . LEU B 2 595 ? 88.489 58.767 101.740 1.00 81.52 595 LEU B N 1
ATOM 9265 C CA . LEU B 2 595 ? 88.152 58.854 100.327 1.00 81.63 595 LEU B CA 1
ATOM 9266 C C . LEU B 2 595 ? 86.767 58.310 100.009 1.00 83.70 595 LEU B C 1
ATOM 9267 O O . LEU B 2 595 ? 86.436 58.151 98.830 1.00 83.63 595 LEU B O 1
ATOM 9272 N N . ASN B 2 596 ? 85.960 58.018 101.019 1.00 83.88 596 ASN B N 1
ATOM 9273 C CA . ASN B 2 596 ? 84.641 57.451 100.786 1.00 86.27 596 ASN B CA 1
ATOM 9274 C C . ASN B 2 596 ? 83.762 58.456 100.051 1.00 87.69 596 ASN B C 1
ATOM 9275 O O . ASN B 2 596 ? 83.553 59.570 100.555 1.00 87.91 596 ASN B O 1
ATOM 9280 N N . PRO B 2 597 ? 83.236 58.119 98.870 1.00 87.75 597 PRO B N 1
ATOM 9281 C CA . PRO B 2 597 ? 82.381 59.075 98.149 1.00 88.32 597 PRO B CA 1
ATOM 9282 C C . PRO B 2 597 ? 81.050 59.331 98.829 1.00 90.35 597 PRO B C 1
ATOM 9283 O O . PRO B 2 597 ? 80.420 60.358 98.546 1.00 90.68 597 PRO B O 1
ATOM 9287 N N . ASN B 2 598 ? 80.603 58.441 99.712 1.00 90.57 598 ASN B N 1
ATOM 9288 C CA . ASN B 2 598 ? 79.313 58.574 100.372 1.00 92.33 598 ASN B CA 1
ATOM 9289 C C . ASN B 2 598 ? 79.421 59.153 101.778 1.00 92.42 598 ASN B C 1
ATOM 9290 O O . ASN B 2 598 ? 78.445 59.102 102.533 1.00 93.32 598 ASN B O 1
ATOM 9295 N N . ASN B 2 599 ? 80.582 59.688 102.148 1.00 91.21 599 ASN B N 1
ATOM 9296 C CA . ASN B 2 599 ? 80.726 60.295 103.460 1.00 90.08 599 ASN B CA 1
ATOM 9297 C C . ASN B 2 599 ? 79.827 61.527 103.578 1.00 91.15 599 ASN B C 1
ATOM 9298 O O . ASN B 2 599 ? 79.571 62.221 102.589 1.00 92.61 599 ASN B O 1
ATOM 9303 N N . PRO B 2 600 ? 79.305 61.805 104.775 1.00 90.20 600 PRO B N 1
ATOM 9304 C CA . PRO B 2 600 ? 78.349 62.909 104.926 1.00 90.63 600 PRO B CA 1
ATOM 9305 C C . PRO B 2 600 ? 78.986 64.283 105.023 1.00 89.47 600 PRO B C 1
ATOM 9306 O O . PRO B 2 600 ? 78.257 65.283 104.990 1.00 90.95 600 PRO B O 1
ATOM 9310 N N . VAL B 2 601 ? 80.312 64.369 105.144 1.00 88.49 601 VAL B N 1
ATOM 9311 C CA . VAL B 2 601 ? 80.948 65.661 105.375 1.00 87.50 601 VAL B CA 1
ATOM 9312 C C . VAL B 2 601 ? 80.866 66.537 104.130 1.00 88.31 601 VAL B C 1
ATOM 9313 O O . VAL B 2 601 ? 80.544 67.728 104.214 1.00 86.86 601 VAL B O 1
ATOM 9317 N N . THR B 2 602 ? 81.149 65.969 102.958 1.00 91.17 602 THR B N 1
ATOM 9318 C CA . THR B 2 602 ? 81.153 66.736 101.718 1.00 92.86 602 THR B CA 1
ATOM 9319 C C . THR B 2 602 ? 79.980 66.432 100.798 1.00 96.28 602 THR B C 1
ATOM 9320 O O . THR B 2 602 ? 79.565 67.317 100.046 1.00 95.94 602 THR B O 1
ATOM 9324 N N . GLN B 2 603 ? 79.431 65.221 100.846 1.00 98.29 603 GLN B N 1
ATOM 9325 C CA . GLN B 2 603 ? 78.284 64.850 100.022 1.00 101.86 603 GLN B CA 1
ATOM 9326 C C . GLN B 2 603 ? 77.707 63.511 100.468 1.00 101.04 603 GLN B C 1
ATOM 9327 O O . GLN B 2 603 ? 76.496 63.298 100.417 1.00 102.91 603 GLN B O 1
ATOM 9333 N N . ILE B 2 620 ? 95.241 75.771 88.665 1.00 115.99 620 ILE B N 1
ATOM 9334 C CA . ILE B 2 620 ? 95.399 77.180 89.000 1.00 116.78 620 ILE B CA 1
ATOM 9335 C C . ILE B 2 620 ? 94.067 77.744 89.481 1.00 117.36 620 ILE B C 1
ATOM 9336 O O . ILE B 2 620 ? 93.749 77.669 90.668 1.00 115.48 620 ILE B O 1
ATOM 9341 N N . MET B 2 621 ? 93.294 78.317 88.556 1.00 120.20 621 MET B N 1
ATOM 9342 C CA . MET B 2 621 ? 91.947 78.765 88.896 1.00 119.99 621 MET B CA 1
ATOM 9343 C C . MET B 2 621 ? 91.078 77.584 89.309 1.00 118.76 621 MET B C 1
ATOM 9344 O O . MET B 2 621 ? 90.346 77.648 90.303 1.00 118.66 621 MET B O 1
ATOM 9349 N N . GLU B 2 622 ? 91.151 76.494 88.551 1.00 115.52 622 GLU B N 1
ATOM 9350 C CA . GLU B 2 622 ? 90.579 75.225 88.966 1.00 113.56 622 GLU B CA 1
ATOM 9351 C C . GLU B 2 622 ? 91.518 74.532 89.955 1.00 110.19 622 GLU B C 1
ATOM 9352 O O . GLU B 2 622 ? 92.623 75.001 90.243 1.00 111.18 622 GLU B O 1
ATOM 9358 N N . ASP B 2 623 ? 91.073 73.395 90.486 1.00 105.03 623 ASP B N 1
ATOM 9359 C CA . ASP B 2 623 ? 91.746 72.759 91.614 1.00 101.10 623 ASP B CA 1
ATOM 9360 C C . ASP B 2 623 ? 91.996 71.289 91.310 1.00 100.53 623 ASP B C 1
ATOM 9361 O O . ASP B 2 623 ? 91.065 70.560 90.954 1.00 99.83 623 ASP B O 1
ATOM 9366 N N . TYR B 2 624 ? 93.252 70.860 91.453 1.00 100.29 624 TYR B N 1
ATOM 9367 C CA . TYR B 2 624 ? 93.595 69.437 91.497 1.00 98.82 624 TYR B CA 1
ATOM 9368 C C . TYR B 2 624 ? 93.558 68.950 92.946 1.00 96.12 624 TYR B C 1
ATOM 9369 O O . TYR B 2 624 ? 94.580 68.707 93.592 1.00 95.30 624 TYR B O 1
ATOM 9378 N N . SER B 2 625 ? 92.340 68.808 93.460 1.00 93.24 625 SER B N 1
ATOM 9379 C CA . SER B 2 625 ? 92.110 68.299 94.806 1.00 88.72 625 SER B CA 1
ATOM 9380 C C . SER B 2 625 ? 91.161 67.113 94.724 1.00 84.86 625 SER B C 1
ATOM 9381 O O . SER B 2 625 ? 90.047 67.242 94.205 1.00 85.37 625 SER B O 1
ATOM 9384 N N . VAL B 2 626 ? 91.600 65.968 95.230 1.00 83.20 626 VAL B N 1
ATOM 9385 C CA . VAL B 2 626 ? 90.751 64.772 95.205 1.00 81.25 626 VAL B CA 1
ATOM 9386 C C . VAL B 2 626 ? 89.594 64.957 96.178 1.00 80.37 626 VAL B C 1
ATOM 9387 O O . VAL B 2 626 ? 89.774 65.588 97.236 1.00 79.19 626 VAL B O 1
ATOM 9391 N N . PRO B 2 627 ? 88.398 64.452 95.872 1.00 80.00 627 PRO B N 1
ATOM 9392 C CA . PRO B 2 627 ? 87.273 64.582 96.810 1.00 78.97 627 PRO B CA 1
ATOM 9393 C C . PRO B 2 627 ? 87.473 63.679 98.017 1.00 78.89 627 PRO B C 1
ATOM 9394 O O . PRO B 2 627 ? 87.590 62.459 97.884 1.00 79.82 627 PRO B O 1
ATOM 9398 N N . SER B 2 628 ? 87.512 64.286 99.202 1.00 78.10 628 SER B N 1
ATOM 9399 C CA . SER B 2 628 ? 87.743 63.560 100.440 1.00 78.53 628 SER B CA 1
ATOM 9400 C C . SER B 2 628 ? 86.883 64.171 101.538 1.00 77.12 628 SER B C 1
ATOM 9401 O O . SER B 2 628 ? 86.131 65.124 101.311 1.00 77.44 628 SER B O 1
ATOM 9404 N N . CYS B 2 629 ? 86.998 63.612 102.744 1.00 76.90 629 CYS B N 1
ATOM 9405 C CA . CYS B 2 629 ? 86.229 64.108 103.878 1.00 76.40 629 CYS B CA 1
ATOM 9406 C C . CYS B 2 629 ? 86.710 65.465 104.369 1.00 72.90 629 CYS B C 1
ATOM 9407 O O . CYS B 2 629 ? 86.038 66.074 105.205 1.00 72.96 629 CYS B O 1
ATOM 9410 N N . PHE B 2 630 ? 87.851 65.947 103.884 1.00 73.52 630 PHE B N 1
ATOM 9411 C CA . PHE B 2 630 ? 88.372 67.245 104.281 1.00 70.02 630 PHE B CA 1
ATOM 9412 C C . PHE B 2 630 ? 88.019 68.349 103.295 1.00 69.40 630 PHE B C 1
ATOM 9413 O O . PHE B 2 630 ? 88.412 69.500 103.508 1.00 66.50 630 PHE B O 1
ATOM 9421 N N . LYS B 2 631 ? 87.292 68.031 102.228 1.00 69.50 631 LYS B N 1
ATOM 9422 C CA . LYS B 2 631 ? 86.795 69.037 101.289 1.00 68.84 631 LYS B CA 1
ATOM 9423 C C . LYS B 2 631 ? 85.391 69.498 101.665 1.00 69.33 631 LYS B C 1
ATOM 9424 O O . LYS B 2 631 ? 84.469 69.475 100.852 1.00 71.79 631 LYS B O 1
ATOM 9430 N N . TYR B 2 632 ? 85.221 69.925 102.912 1.00 69.82 632 TYR B N 1
ATOM 9431 C CA . TYR B 2 632 ? 83.916 70.350 103.388 1.00 71.09 632 TYR B CA 1
ATOM 9432 C C . TYR B 2 632 ? 83.650 71.801 102.993 1.00 69.21 632 TYR B C 1
ATOM 9433 O O . TYR B 2 632 ? 84.495 72.484 102.408 1.00 68.22 632 TYR B O 1
ATOM 9442 N N . THR B 2 633 ? 82.452 72.275 103.319 1.00 69.72 633 THR B N 1
ATOM 9443 C CA . THR B 2 633 ? 82.048 73.651 103.071 1.00 71.03 633 THR B CA 1
ATOM 9444 C C . THR B 2 633 ? 81.729 74.319 104.399 1.00 73.16 633 THR B C 1
ATOM 9445 O O . THR B 2 633 ? 80.972 73.771 105.207 1.00 74.92 633 THR B O 1
ATOM 9449 N N . LEU B 2 634 ? 82.312 75.492 104.624 1.00 72.89 634 LEU B N 1
ATOM 9450 C CA . LEU B 2 634 ? 82.040 76.238 105.844 1.00 75.36 634 LEU B CA 1
ATOM 9451 C C . LEU B 2 634 ? 80.608 76.757 105.838 1.00 78.09 634 LEU B C 1
ATOM 9452 O O . LEU B 2 634 ? 80.096 77.203 104.807 1.00 78.02 634 LEU B O 1
ATOM 9457 N N . SER B 2 635 ? 79.959 76.691 106.998 1.00 78.62 635 SER B N 1
ATOM 9458 C CA . SER B 2 635 ? 78.586 77.157 107.115 1.00 83.22 635 SER B CA 1
ATOM 9459 C C . SER B 2 635 ? 78.505 78.663 106.889 1.00 86.70 635 SER B C 1
ATOM 9460 O O . SER B 2 635 ? 79.404 79.421 107.261 1.00 84.63 635 SER B O 1
ATOM 9463 N N . ARG B 2 636 ? 77.412 79.090 106.267 1.00 93.48 636 ARG B N 1
ATOM 9464 C CA . ARG B 2 636 ? 77.203 80.502 105.972 1.00 96.53 636 ARG B CA 1
ATOM 9465 C C . ARG B 2 636 ? 76.260 81.139 106.987 1.00 97.81 636 ARG B C 1
ATOM 9466 O O . ARG B 2 636 ? 75.932 80.535 108.007 1.00 97.20 636 ARG B O 1
ATOM 9474 N N . ALA C 3 52 ? 85.889 89.247 101.746 1.00 72.61 52 ALA C N 1
ATOM 9475 C CA . ALA C 3 52 ? 86.899 88.279 101.339 1.00 71.90 52 ALA C CA 1
ATOM 9476 C C . ALA C 3 52 ? 86.867 87.049 102.238 1.00 69.81 52 ALA C C 1
ATOM 9477 O O . ALA C 3 52 ? 86.910 87.170 103.462 1.00 69.73 52 ALA C O 1
ATOM 9479 N N . PRO C 3 53 ? 86.781 85.863 101.630 1.00 70.24 53 PRO C N 1
ATOM 9480 C CA . PRO C 3 53 ? 86.759 84.629 102.432 1.00 69.03 53 PRO C CA 1
ATOM 9481 C C . PRO C 3 53 ? 88.032 84.392 103.225 1.00 68.34 53 PRO C C 1
ATOM 9482 O O . PRO C 3 53 ? 87.987 83.678 104.234 1.00 66.47 53 PRO C O 1
ATOM 9486 N N . GLN C 3 54 ? 89.165 84.959 102.806 1.00 68.42 54 GLN C N 1
ATOM 9487 C CA . GLN C 3 54 ? 90.408 84.776 103.544 1.00 66.17 54 GLN C CA 1
ATOM 9488 C C . GLN C 3 54 ? 90.455 85.592 104.828 1.00 65.19 54 GLN C C 1
ATOM 9489 O O . GLN C 3 54 ? 91.203 85.234 105.744 1.00 63.90 54 GLN C O 1
ATOM 9495 N N . MET C 3 55 ? 89.675 86.667 104.919 1.00 66.88 55 MET C N 1
ATOM 9496 C CA . MET C 3 55 ? 89.610 87.484 106.122 1.00 63.31 55 MET C CA 1
ATOM 9497 C C . MET C 3 55 ? 88.655 86.919 107.160 1.00 65.51 55 MET C C 1
ATOM 9498 O O . MET C 3 55 ? 88.516 87.501 108.240 1.00 63.76 55 MET C O 1
ATOM 9503 N N . ARG C 3 56 ? 87.998 85.803 106.855 1.00 65.94 56 ARG C N 1
ATOM 9504 C CA . ARG C 3 56 ? 86.967 85.248 107.714 1.00 64.64 56 ARG C CA 1
ATOM 9505 C C . ARG C 3 56 ? 87.216 83.789 108.077 1.00 60.63 56 ARG 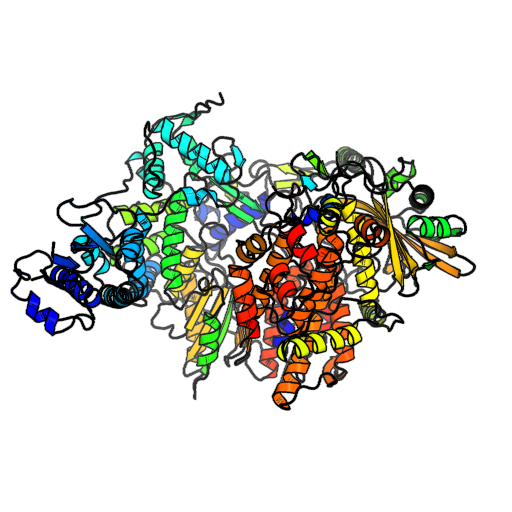C C 1
ATOM 9506 O O . ARG C 3 56 ? 86.526 83.265 108.959 1.00 59.63 56 ARG C O 1
ATOM 9514 N N . LEU C 3 57 ? 88.204 83.133 107.461 1.00 65.17 57 LEU C N 1
ATOM 9515 C CA . LEU C 3 57 ? 88.421 81.707 107.693 1.00 59.63 57 LEU C CA 1
ATOM 9516 C C . LEU C 3 57 ? 88.765 81.414 109.148 1.00 56.71 57 LEU C C 1
ATOM 9517 O O . LEU C 3 57 ? 88.257 80.448 109.729 1.00 56.41 57 LEU C O 1
ATOM 9522 N N . VAL C 3 58 ? 89.631 82.231 109.752 1.00 58.69 58 VAL C N 1
ATOM 9523 C CA . VAL C 3 58 ? 90.032 81.994 111.136 1.00 55.84 58 VAL C CA 1
ATOM 9524 C C . VAL C 3 58 ? 88.828 82.093 112.062 1.00 59.04 58 VAL C C 1
ATOM 9525 O O . VAL C 3 58 ? 88.639 81.257 112.955 1.00 56.85 58 VAL C O 1
ATOM 9529 N N . TYR C 3 59 ? 87.992 83.114 111.863 1.00 56.11 59 TYR C N 1
ATOM 9530 C CA . TYR C 3 59 ? 86.781 83.245 112.664 1.00 58.04 59 TYR C CA 1
ATOM 9531 C C . TYR C 3 59 ? 85.779 82.142 112.344 1.00 57.67 59 TYR C C 1
ATOM 9532 O O . TYR C 3 59 ? 85.134 81.602 113.249 1.00 58.24 59 TYR C O 1
ATOM 9541 N N . SER C 3 60 ? 85.632 81.799 111.061 1.00 59.56 60 SER C N 1
ATOM 9542 C CA . SER C 3 60 ? 84.639 80.804 110.665 1.00 59.20 60 SER C CA 1
ATOM 9543 C C . SER C 3 60 ? 84.965 79.432 111.240 1.00 57.53 60 SER C C 1
ATOM 9544 O O . SER C 3 60 ? 84.078 78.727 111.733 1.00 60.75 60 SER C O 1
ATOM 9547 N N . VAL C 3 61 ? 86.238 79.037 111.186 1.00 59.57 61 VAL C N 1
ATOM 9548 C CA . VAL C 3 61 ? 86.632 77.713 111.659 1.00 57.08 61 VAL C CA 1
ATOM 9549 C C . VAL C 3 61 ? 86.408 77.586 113.160 1.00 57.35 61 VAL C C 1
ATOM 9550 O O . VAL C 3 61 ? 86.026 76.517 113.652 1.00 59.08 61 VAL C O 1
ATOM 9554 N N . ARG C 3 62 ? 86.610 78.669 113.905 1.00 57.06 62 ARG C N 1
ATOM 9555 C CA . ARG C 3 62 ? 86.522 78.644 115.358 1.00 56.80 62 ARG C CA 1
ATOM 9556 C C . ARG C 3 62 ? 85.102 78.817 115.880 1.00 60.23 62 ARG C C 1
ATOM 9557 O O . ARG C 3 62 ? 84.910 78.851 117.100 1.00 59.58 62 ARG C O 1
ATOM 9565 N N . LYS C 3 63 ? 84.108 78.931 115.002 1.00 57.15 63 LYS C N 1
ATOM 9566 C CA . LYS C 3 63 ? 82.726 78.978 115.447 1.00 61.90 63 LYS C CA 1
ATOM 9567 C C . LYS C 3 63 ? 82.310 77.620 116.010 1.00 66.28 63 LYS C C 1
ATOM 9568 O O . LYS C 3 63 ? 82.938 76.600 115.718 1.00 65.57 63 LYS C O 1
ATOM 9574 N N . PRO C 3 64 ? 81.264 77.587 116.844 1.00 66.56 64 PRO C N 1
ATOM 9575 C CA . PRO C 3 64 ? 80.841 76.302 117.428 1.00 69.51 64 PRO C CA 1
ATOM 9576 C C . PRO C 3 64 ? 80.505 75.235 116.399 1.00 71.92 64 PRO C C 1
ATOM 9577 O O . PRO C 3 64 ? 80.820 74.058 116.613 1.00 72.48 64 PRO C O 1
ATOM 9581 N N . TRP C 3 65 ? 79.873 75.608 115.287 1.00 71.10 65 TRP C N 1
ATOM 9582 C CA . TRP C 3 65 ? 79.504 74.667 114.229 1.00 73.14 65 TRP C CA 1
ATOM 9583 C C . TRP C 3 65 ? 79.966 75.235 112.894 1.00 72.81 65 TRP C C 1
ATOM 9584 O O . TRP C 3 65 ? 79.166 75.790 112.129 1.00 75.90 65 TRP C O 1
ATOM 9595 N N . PRO C 3 66 ? 81.259 75.114 112.582 1.00 72.68 66 PRO C N 1
ATOM 9596 C CA . PRO C 3 66 ? 81.766 75.747 111.354 1.00 72.05 66 PRO C CA 1
ATOM 9597 C C . PRO C 3 66 ? 81.328 75.051 110.078 1.00 75.03 66 PRO C C 1
ATOM 9598 O O . PRO C 3 66 ? 80.995 75.729 109.099 1.00 76.23 66 PRO C O 1
ATOM 9602 N N . ILE C 3 67 ? 81.322 73.723 110.052 1.00 74.45 67 ILE C N 1
ATOM 9603 C CA . ILE C 3 67 ? 81.114 72.980 108.815 1.00 75.83 67 ILE C CA 1
ATOM 9604 C C . ILE C 3 67 ? 79.640 72.639 108.671 1.00 79.08 67 ILE C C 1
ATOM 9605 O O . ILE C 3 67 ? 78.908 72.493 109.657 1.00 79.54 67 ILE C O 1
ATOM 9610 N N . SER C 3 68 ? 79.201 72.514 107.423 1.00 78.65 68 SER C N 1
ATOM 9611 C CA . SER C 3 68 ? 77.847 72.093 107.093 1.00 82.46 68 SER C CA 1
ATOM 9612 C C . SER C 3 68 ? 77.906 70.732 106.415 1.00 84.81 68 SER C C 1
ATOM 9613 O O . SER C 3 68 ? 78.615 70.561 105.418 1.00 83.05 68 SER C O 1
ATOM 9616 N N . MET C 3 69 ? 77.165 69.770 106.958 1.00 87.79 69 MET C N 1
ATOM 9617 C CA . MET C 3 69 ? 77.175 68.402 106.465 1.00 90.60 69 MET C CA 1
ATOM 9618 C C . MET C 3 69 ? 75.753 67.942 106.186 1.00 93.28 69 MET C C 1
ATOM 9619 O O . MET C 3 69 ? 74.797 68.412 106.808 1.00 93.22 69 MET C O 1
ATOM 9624 N N . THR C 3 70 ? 75.622 67.026 105.234 1.00 94.69 70 THR C N 1
ATOM 9625 C CA . THR C 3 70 ? 74.327 66.423 104.968 1.00 96.74 70 THR C CA 1
ATOM 9626 C C . THR C 3 70 ? 73.888 65.594 106.173 1.00 96.86 70 THR C C 1
ATOM 9627 O O . THR C 3 70 ? 74.726 64.974 106.836 1.00 96.30 70 THR C O 1
ATOM 9631 N N . PRO C 3 71 ? 72.595 65.578 106.493 1.00 97.96 71 PRO C N 1
ATOM 9632 C CA . PRO C 3 71 ? 72.134 64.793 107.646 1.00 98.24 71 PRO C CA 1
ATOM 9633 C C . PRO C 3 71 ? 72.464 63.318 107.476 1.00 98.70 71 PRO C C 1
ATOM 9634 O O . PRO C 3 71 ? 72.358 62.757 106.384 1.00 98.59 71 PRO C O 1
ATOM 9638 N N . SER C 3 72 ? 72.868 62.691 108.578 1.00 98.82 72 SER C N 1
ATOM 9639 C CA . SER C 3 72 ? 73.277 61.294 108.554 1.00 99.77 72 SER C CA 1
ATOM 9640 C C . SER C 3 72 ? 73.168 60.727 109.960 1.00 100.40 72 SER C C 1
ATOM 9641 O O . SER C 3 72 ? 73.056 61.466 110.942 1.00 98.86 72 SER C O 1
ATOM 9644 N N . LYS C 3 73 ? 73.201 59.396 110.042 1.00 102.65 73 LYS C N 1
ATOM 9645 C CA . LYS C 3 73 ? 73.097 58.696 111.313 1.00 103.44 73 LYS C CA 1
ATOM 9646 C C . LYS C 3 73 ? 74.377 57.988 111.733 1.00 103.45 73 LYS C C 1
ATOM 9647 O O . LYS C 3 73 ? 74.525 57.673 112.918 1.00 103.43 73 LYS C O 1
ATOM 9653 N N . GLU C 3 74 ? 75.298 57.731 110.802 1.00 103.65 74 GLU C N 1
ATOM 9654 C CA . GLU C 3 74 ? 76.545 57.060 111.154 1.00 103.99 74 GLU C CA 1
ATOM 9655 C C . GLU C 3 74 ? 77.468 57.940 111.986 1.00 101.73 74 GLU C C 1
ATOM 9656 O O . GLU C 3 74 ? 78.397 57.421 112.613 1.00 101.43 74 GLU C O 1
ATOM 9662 N N . ILE C 3 75 ? 77.241 59.249 112.005 1.00 99.39 75 ILE C N 1
ATOM 9663 C CA . ILE C 3 75 ? 78.000 60.165 112.851 1.00 95.67 75 ILE C CA 1
ATOM 9664 C C . ILE C 3 75 ? 77.247 60.312 114.170 1.00 93.85 75 ILE C C 1
ATOM 9665 O O . ILE C 3 75 ? 76.110 60.809 114.164 1.00 94.19 75 ILE C O 1
ATOM 9670 N N . PRO C 3 76 ? 77.819 59.895 115.296 1.00 91.71 76 PRO C N 1
ATOM 9671 C CA . PRO C 3 76 ? 77.114 60.036 116.573 1.00 90.69 76 PRO C CA 1
ATOM 9672 C C . PRO C 3 76 ? 76.985 61.493 116.984 1.00 90.57 76 PRO C C 1
ATOM 9673 O O . PRO C 3 76 ? 77.798 62.343 116.614 1.00 89.64 76 PRO C O 1
ATOM 9677 N N . LEU C 3 77 ? 75.933 61.778 117.754 1.00 91.28 77 LEU C N 1
ATOM 9678 C CA . LEU C 3 77 ? 75.748 63.127 118.279 1.00 91.23 77 LEU C CA 1
ATOM 9679 C C . LEU C 3 77 ? 76.879 63.499 119.230 1.00 90.10 77 LEU C C 1
ATOM 9680 O O . LEU C 3 77 ? 77.432 64.602 119.159 1.00 89.14 77 LEU C O 1
ATOM 9685 N N . VAL C 3 78 ? 77.236 62.585 120.129 1.00 90.45 78 VAL C N 1
ATOM 9686 C CA . VAL C 3 78 ? 78.382 62.740 121.015 1.00 89.42 78 VAL C CA 1
ATOM 9687 C C . VAL C 3 78 ? 79.206 61.461 120.951 1.00 89.24 78 VAL C C 1
ATOM 9688 O O . VAL C 3 78 ? 78.654 60.355 120.929 1.00 89.52 78 VAL C O 1
ATOM 9692 N N . PHE C 3 79 ? 80.528 61.611 120.887 1.00 88.28 79 PHE C N 1
ATOM 9693 C CA . PHE C 3 79 ? 81.427 60.472 120.755 1.00 88.04 79 PHE C CA 1
ATOM 9694 C C . PHE C 3 79 ? 82.187 60.193 122.045 1.00 88.49 79 PHE C C 1
ATOM 9695 O O . PHE C 3 79 ? 82.123 59.080 122.575 1.00 88.18 79 PHE C O 1
ATOM 9703 N N . ASN C 3 80 ? 82.909 61.180 122.568 1.00 88.69 80 ASN C N 1
ATOM 9704 C CA . ASN C 3 80 ? 83.663 61.032 123.809 1.00 89.34 80 ASN C CA 1
ATOM 9705 C C . ASN C 3 80 ? 83.460 62.269 124.678 1.00 89.06 80 ASN C C 1
ATOM 9706 O O . ASN C 3 80 ? 84.399 62.825 125.248 1.00 89.53 80 ASN C O 1
ATOM 9711 N N . GLY C 3 81 ? 82.209 62.714 124.782 1.00 88.13 81 GLY C N 1
ATOM 9712 C CA . GLY C 3 81 ? 81.883 63.928 125.494 1.00 87.28 81 GLY C CA 1
ATOM 9713 C C . GLY C 3 81 ? 81.867 65.179 124.645 1.00 87.15 81 GLY C C 1
ATOM 9714 O O . GLY C 3 81 ? 81.486 66.244 125.147 1.00 86.98 81 GLY C O 1
ATOM 9715 N N . THR C 3 82 ? 82.265 65.088 123.379 1.00 87.14 82 THR C N 1
ATOM 9716 C CA . THR C 3 82 ? 82.247 66.220 122.462 1.00 86.86 82 THR C CA 1
ATOM 9717 C C . THR C 3 82 ? 81.028 66.100 121.557 1.00 86.75 82 THR C C 1
ATOM 9718 O O . THR C 3 82 ? 80.850 65.081 120.882 1.00 86.60 82 THR C O 1
ATOM 9722 N N . LYS C 3 83 ? 80.193 67.135 121.548 1.00 87.02 83 LYS C N 1
ATOM 9723 C CA . LYS C 3 83 ? 79.012 67.146 120.697 1.00 86.68 83 LYS C CA 1
ATOM 9724 C C . LYS C 3 83 ? 79.430 67.392 119.253 1.00 84.23 83 LYS C C 1
ATOM 9725 O O . LYS C 3 83 ? 80.130 68.365 118.958 1.00 83.68 83 LYS C O 1
ATOM 9731 N N . LEU C 3 84 ? 79.001 66.508 118.355 1.00 84.93 84 LEU C N 1
ATOM 9732 C CA . LEU C 3 84 ? 79.444 66.537 116.966 1.00 82.68 84 LEU C CA 1
ATOM 9733 C C . LEU C 3 84 ? 78.471 67.242 116.032 1.00 82.76 84 LEU C C 1
ATOM 9734 O O . LEU C 3 84 ? 78.901 68.023 115.180 1.00 80.48 84 LEU C O 1
ATOM 9739 N N . LYS C 3 85 ? 77.173 66.991 116.167 1.00 84.61 85 LYS C N 1
ATOM 9740 C CA . LYS C 3 85 ? 76.175 67.534 115.258 1.00 85.91 85 LYS C CA 1
ATOM 9741 C C . LYS C 3 85 ? 75.323 68.586 115.959 1.00 87.12 85 LYS C C 1
ATOM 9742 O O . LYS C 3 85 ? 75.355 68.736 117.183 1.00 86.43 85 LYS C O 1
ATOM 9748 N N . ASP C 3 86 ? 74.554 69.310 115.149 1.00 88.43 86 ASP C N 1
ATOM 9749 C CA . ASP C 3 86 ? 73.630 70.338 115.624 1.00 89.78 86 ASP C CA 1
ATOM 9750 C C . ASP C 3 86 ? 74.324 71.383 116.490 1.00 88.16 86 ASP C C 1
ATOM 9751 O O . ASP C 3 86 ? 73.859 72.517 116.602 1.00 88.68 86 ASP C O 1
ATOM 9756 N N . THR C 3 97 ? 72.505 69.687 107.704 1.00 93.20 97 THR C N 1
ATOM 9757 C CA . THR C 3 97 ? 72.742 70.205 109.046 1.00 92.09 97 THR C CA 1
ATOM 9758 C C . THR C 3 97 ? 74.138 70.809 109.164 1.00 90.03 97 THR C C 1
ATOM 9759 O O . THR C 3 97 ? 74.871 70.898 108.180 1.00 89.79 97 THR C O 1
ATOM 9763 N N . ARG C 3 98 ? 74.498 71.227 110.374 1.00 88.29 98 ARG C N 1
ATOM 9764 C CA . ARG C 3 98 ? 75.791 71.837 110.647 1.00 85.23 98 ARG C CA 1
ATOM 9765 C C . ARG C 3 98 ? 76.484 71.088 111.777 1.00 83.48 98 ARG C C 1
ATOM 9766 O O . ARG C 3 98 ? 75.845 70.684 112.754 1.00 84.81 98 ARG C O 1
ATOM 9774 N N . ALA C 3 99 ? 77.792 70.890 111.629 1.00 81.36 99 ALA C N 1
ATOM 9775 C CA . ALA C 3 99 ? 78.596 70.147 112.588 1.00 79.21 99 ALA C CA 1
ATOM 9776 C C . ALA C 3 99 ? 79.831 70.962 112.952 1.00 75.41 99 ALA C C 1
ATOM 9777 O O . ALA C 3 99 ? 80.070 72.046 112.413 1.00 75.38 99 ALA C O 1
ATOM 9779 N N . ASN C 3 100 ? 80.623 70.427 113.875 1.00 75.81 100 ASN C N 1
ATOM 9780 C CA . ASN C 3 100 ? 81.829 71.089 114.345 1.00 73.75 100 ASN C CA 1
ATOM 9781 C C . ASN C 3 100 ? 83.051 70.593 113.576 1.00 71.94 100 ASN C C 1
ATOM 9782 O O . ASN C 3 100 ? 83.010 69.584 112.869 1.00 72.66 100 ASN C O 1
ATOM 9787 N N . ILE C 3 101 ? 84.156 71.325 113.736 1.00 72.52 101 ILE C N 1
ATOM 9788 C CA . ILE C 3 101 ? 85.370 71.069 112.967 1.00 70.58 101 ILE C CA 1
ATOM 9789 C C . ILE C 3 101 ? 85.969 69.705 113.290 1.00 70.51 101 ILE C C 1
ATOM 9790 O O . ILE C 3 101 ? 86.796 69.192 112.528 1.00 69.66 101 ILE C O 1
ATOM 9795 N N . VAL C 3 102 ? 85.563 69.099 114.406 1.00 70.47 102 VAL C N 1
ATOM 9796 C CA . VAL C 3 102 ? 86.105 67.808 114.817 1.00 70.79 102 VAL C CA 1
ATOM 9797 C C . VAL C 3 102 ? 85.693 66.689 113.864 1.00 71.41 102 VAL C C 1
ATOM 9798 O O . VAL C 3 102 ? 86.468 65.755 113.626 1.00 71.59 102 VAL C O 1
ATOM 9802 N N . VAL C 3 103 ? 84.488 66.763 113.304 1.00 70.96 103 VAL C N 1
ATOM 9803 C CA . VAL C 3 103 ? 83.868 65.661 112.564 1.00 71.49 103 VAL C CA 1
ATOM 9804 C C . VAL C 3 103 ? 84.777 65.106 111.468 1.00 71.40 103 VAL C C 1
ATOM 9805 O O . VAL C 3 103 ? 84.879 63.876 111.343 1.00 73.09 103 VAL C O 1
ATOM 9809 N N . PRO C 3 104 ? 85.447 65.932 110.650 1.00 71.81 104 PRO C N 1
ATOM 9810 C CA . PRO C 3 104 ? 86.381 65.350 109.669 1.00 70.92 104 PRO C CA 1
ATOM 9811 C C . PRO C 3 104 ? 87.467 64.491 110.294 1.00 72.70 104 PRO C C 1
ATOM 9812 O O . PRO C 3 104 ? 87.851 63.469 109.713 1.00 73.29 104 PRO C O 1
ATOM 9816 N N . ASP C 3 105 ? 87.976 64.878 111.465 1.00 70.82 105 ASP C N 1
ATOM 9817 C CA . ASP C 3 105 ? 88.995 64.070 112.130 1.00 72.10 105 ASP C CA 1
ATOM 9818 C C . ASP C 3 105 ? 88.415 62.756 112.637 1.00 74.60 105 ASP C C 1
ATOM 9819 O O . ASP C 3 105 ? 89.088 61.719 112.601 1.00 75.53 105 ASP C O 1
ATOM 9824 N N . TYR C 3 106 ? 87.171 62.782 113.123 1.00 73.38 106 TYR C N 1
ATOM 9825 C CA . TYR C 3 106 ? 86.525 61.556 113.579 1.00 75.60 106 TYR C CA 1
ATOM 9826 C C . TYR C 3 106 ? 86.335 60.571 112.433 1.00 77.48 106 TYR C C 1
ATOM 9827 O O . TYR C 3 106 ? 86.524 59.361 112.605 1.00 79.00 106 TYR C O 1
ATOM 9836 N N . TRP C 3 107 ? 85.952 61.070 111.256 1.00 76.00 107 TRP C N 1
ATOM 9837 C CA . TRP C 3 107 ? 85.697 60.190 110.121 1.00 78.34 107 TRP C CA 1
ATOM 9838 C C . TRP C 3 107 ? 86.959 59.474 109.659 1.00 78.74 107 TRP C C 1
ATOM 9839 O O . TRP C 3 107 ? 86.881 58.347 109.158 1.00 80.18 107 TRP C O 1
ATOM 9850 N N . SER C 3 108 ? 88.123 60.105 109.815 1.00 77.93 108 SER C N 1
ATOM 9851 C CA . SER C 3 108 ? 89.369 59.516 109.342 1.00 78.47 108 SER C CA 1
ATOM 9852 C C . SER C 3 108 ? 89.787 58.285 110.133 1.00 79.13 108 SER C C 1
ATOM 9853 O O . SER C 3 108 ? 90.683 57.562 109.685 1.00 80.81 108 SER C O 1
ATOM 9856 N N . LYS C 3 109 ? 89.176 58.027 111.284 1.00 78.74 109 LYS C N 1
ATOM 9857 C CA . LYS C 3 109 ? 89.530 56.868 112.094 1.00 79.35 109 LYS C CA 1
ATOM 9858 C C . LYS C 3 109 ? 88.353 55.955 112.396 1.00 80.37 109 LYS C C 1
ATOM 9859 O O . LYS C 3 109 ? 88.517 54.733 112.401 1.00 80.11 109 LYS C O 1
ATOM 9865 N N . TYR C 3 110 ? 87.165 56.509 112.642 1.00 80.06 110 TYR C N 1
ATOM 9866 C CA . TYR C 3 110 ? 85.993 55.715 112.987 1.00 80.75 110 TYR C CA 1
ATOM 9867 C C . TYR C 3 110 ? 84.924 55.743 111.899 1.00 81.48 110 TYR C C 1
ATOM 9868 O O . TYR C 3 110 ? 83.773 55.380 112.159 1.00 81.71 110 TYR C O 1
ATOM 9877 N N . GLY C 3 111 ? 85.279 56.164 110.685 1.00 81.50 111 GLY C N 1
ATOM 9878 C CA . GLY C 3 111 ? 84.336 56.200 109.589 1.00 82.35 111 GLY C CA 1
ATOM 9879 C C . GLY C 3 111 ? 84.170 54.845 108.924 1.00 84.07 111 GLY C C 1
ATOM 9880 O O . GLY C 3 111 ? 84.809 53.856 109.280 1.00 84.10 111 GLY C O 1
ATOM 9881 N N . SER C 3 112 ? 83.284 54.812 107.932 1.00 85.09 112 SER C N 1
ATOM 9882 C CA . SER C 3 112 ? 83.032 53.602 107.163 1.00 87.08 112 SER C CA 1
ATOM 9883 C C . SER C 3 112 ? 83.968 53.559 105.963 1.00 87.87 112 SER C C 1
ATOM 9884 O O . SER C 3 112 ? 84.139 54.563 105.264 1.00 86.77 112 SER C O 1
ATOM 9887 N N . GLN C 3 113 ? 84.570 52.398 105.729 1.00 89.03 113 GLN C N 1
ATOM 9888 C CA . GLN C 3 113 ? 85.552 52.238 104.669 1.00 89.42 113 GLN C CA 1
ATOM 9889 C C . GLN C 3 113 ? 84.877 51.912 103.343 1.00 90.35 113 GLN C C 1
ATOM 9890 O O . GLN C 3 113 ? 83.818 51.282 103.298 1.00 90.46 113 GLN C O 1
ATOM 9896 N N . THR C 3 114 ? 85.506 52.353 102.260 1.00 90.56 114 THR C N 1
ATOM 9897 C CA . THR C 3 114 ? 85.077 52.031 100.911 1.00 91.56 114 THR C CA 1
ATOM 9898 C C . THR C 3 114 ? 85.943 50.897 100.366 1.00 93.01 114 THR C C 1
ATOM 9899 O O . THR C 3 114 ? 86.782 50.329 101.072 1.00 92.15 114 THR C O 1
ATOM 9903 N N . SER C 3 115 ? 85.742 50.555 99.098 1.00 94.90 115 SER C N 1
ATOM 9904 C CA . SER C 3 115 ? 86.531 49.516 98.455 1.00 96.12 115 SER C CA 1
ATOM 9905 C C . SER C 3 115 ? 87.879 50.071 98.012 1.00 95.84 115 SER C C 1
ATOM 9906 O O . SER C 3 115 ? 88.008 51.252 97.677 1.00 95.23 115 SER C O 1
ATOM 9909 N N . LEU C 3 116 ? 88.890 49.200 98.019 1.00 96.33 116 LEU C N 1
ATOM 9910 C CA . LEU C 3 116 ? 90.226 49.614 97.604 1.00 96.24 116 LEU C CA 1
ATOM 9911 C C . LEU C 3 116 ? 90.257 49.987 96.127 1.00 96.08 116 LEU C C 1
ATOM 9912 O O . LEU C 3 116 ? 91.053 50.840 95.719 1.00 94.80 116 LEU C O 1
ATOM 9917 N N . GLU C 3 117 ? 89.401 49.362 95.314 1.00 97.20 117 GLU C N 1
ATOM 9918 C CA . GLU C 3 117 ? 89.343 49.699 93.895 1.00 97.30 117 GLU C CA 1
ATOM 9919 C C . GLU C 3 117 ? 88.861 51.129 93.685 1.00 95.18 117 GLU C C 1
ATOM 9920 O O . GLU C 3 117 ? 89.353 51.833 92.795 1.00 95.34 117 GLU C O 1
ATOM 9926 N N . VAL C 3 118 ? 87.892 51.571 94.489 1.00 95.37 118 VAL C N 1
ATOM 9927 C CA . VAL C 3 118 ? 87.407 52.944 94.386 1.00 93.33 118 VAL C CA 1
ATOM 9928 C C . VAL C 3 118 ? 88.510 53.928 94.759 1.00 91.54 118 VAL C C 1
ATOM 9929 O O . VAL C 3 118 ? 88.622 55.010 94.169 1.00 90.53 118 VAL C O 1
ATOM 9933 N N . VAL C 3 119 ? 89.351 53.563 95.730 1.00 92.40 119 VAL C N 1
ATOM 9934 C CA . VAL C 3 119 ? 90.447 54.436 96.143 1.00 90.10 119 VAL C CA 1
ATOM 9935 C C . VAL C 3 119 ? 91.396 54.691 94.979 1.00 89.54 119 VAL C C 1
ATOM 9936 O O . VAL C 3 119 ? 91.811 55.830 94.734 1.00 88.03 119 VAL C O 1
ATOM 9940 N N . ASN C 3 120 ? 91.749 53.638 94.237 1.00 90.21 120 ASN C N 1
ATOM 9941 C CA . ASN C 3 120 ? 92.635 53.808 93.091 1.00 89.09 120 ASN C CA 1
ATOM 9942 C C . ASN C 3 120 ? 91.976 54.617 91.982 1.00 88.90 120 ASN C C 1
ATOM 9943 O O . ASN C 3 120 ? 92.664 55.349 91.261 1.00 88.63 120 ASN C O 1
ATOM 9948 N N . ALA C 3 121 ? 90.657 54.493 91.821 1.00 89.08 121 ALA C N 1
ATOM 9949 C CA . ALA C 3 121 ? 89.966 55.249 90.782 1.00 88.25 121 ALA C CA 1
ATOM 9950 C C . ALA C 3 121 ? 90.046 56.749 91.039 1.00 87.47 121 ALA C C 1
ATOM 9951 O O . ALA C 3 121 ? 90.284 57.531 90.112 1.00 87.58 121 ALA C O 1
ATOM 9953 N N . ILE C 3 122 ? 89.846 57.169 92.290 1.00 87.26 122 ILE C N 1
ATOM 9954 C CA . ILE C 3 122 ? 89.950 58.587 92.622 1.00 86.39 122 ILE C CA 1
ATOM 9955 C C . ILE C 3 122 ? 91.391 59.060 92.485 1.00 86.34 122 ILE C C 1
ATOM 9956 O O . ILE C 3 122 ? 91.665 60.113 91.897 1.00 85.88 122 ILE C O 1
ATOM 9961 N N . LEU C 3 123 ? 92.332 58.291 93.026 1.00 86.86 123 LEU C N 1
ATOM 9962 C CA . LEU C 3 123 ? 93.754 58.612 92.927 1.00 87.32 123 LEU C CA 1
ATOM 9963 C C . LEU C 3 123 ? 94.385 57.831 91.777 1.00 88.90 123 LEU C C 1
ATOM 9964 O O . LEU C 3 123 ? 95.201 56.927 91.959 1.00 88.28 123 LEU C O 1
ATOM 9969 N N . TYR C 3 124 ? 93.972 58.195 90.565 1.00 89.26 124 TYR C N 1
ATOM 9970 C CA . TYR C 3 124 ? 94.586 57.682 89.349 1.00 90.77 124 TYR C CA 1
ATOM 9971 C C . TYR C 3 124 ? 95.281 58.773 88.551 1.00 91.48 124 TYR C C 1
ATOM 9972 O O . TYR C 3 124 ? 96.475 58.660 88.258 1.00 91.71 124 TYR C O 1
ATOM 9981 N N . ALA C 3 125 ? 94.558 59.836 88.191 1.00 91.23 125 ALA C N 1
ATOM 9982 C CA . ALA C 3 125 ? 95.188 60.960 87.509 1.00 91.20 125 ALA C CA 1
ATOM 9983 C C . ALA C 3 125 ? 96.201 61.650 88.412 1.00 91.21 125 ALA C C 1
ATOM 9984 O O . ALA C 3 125 ? 97.279 62.050 87.957 1.00 90.71 125 ALA C O 1
ATOM 9986 N N . GLU C 3 126 ? 95.869 61.801 89.695 1.00 91.29 126 GLU C N 1
ATOM 9987 C CA . GLU C 3 126 ? 96.800 62.402 90.642 1.00 90.98 126 GLU C CA 1
ATOM 9988 C C . GLU C 3 126 ? 97.968 61.479 90.953 1.00 90.59 126 GLU C C 1
ATOM 9989 O O . GLU C 3 126 ? 99.082 61.955 91.197 1.00 90.12 126 GLU C O 1
ATOM 9995 N N . ASP C 3 127 ? 97.733 60.166 90.957 1.00 90.66 127 ASP C N 1
ATOM 9996 C CA . ASP C 3 127 ? 98.806 59.222 91.243 1.00 90.75 127 ASP C CA 1
ATOM 9997 C C . ASP C 3 127 ? 99.832 59.191 90.117 1.00 91.04 127 ASP C C 1
ATOM 9998 O O . ASP C 3 127 ? 101.027 58.992 90.363 1.00 90.91 127 ASP C O 1
ATOM 10003 N N . LEU C 3 128 ? 99.383 59.378 88.872 1.00 91.22 128 LEU C N 1
ATOM 10004 C CA . LEU C 3 128 ? 100.303 59.339 87.739 1.00 91.19 128 LEU C CA 1
ATOM 10005 C C . LEU C 3 128 ? 101.348 60.444 87.830 1.00 90.02 128 LEU C C 1
ATOM 10006 O O . LEU C 3 128 ? 102.530 60.212 87.552 1.00 90.46 128 LEU C O 1
ATOM 10011 N N . LYS C 3 129 ? 100.936 61.653 88.218 1.00 89.78 129 LYS C N 1
ATOM 10012 C CA . LYS C 3 129 ? 101.890 62.748 88.343 1.00 88.08 129 LYS C CA 1
ATOM 10013 C C . LYS C 3 129 ? 102.869 62.537 89.490 1.00 87.37 129 LYS C C 1
ATOM 10014 O O . LYS C 3 129 ? 103.890 63.230 89.552 1.00 85.85 129 LYS C O 1
ATOM 10020 N N . VAL C 3 130 ? 102.587 61.600 90.396 1.00 87.68 130 VAL C N 1
ATOM 10021 C CA . VAL C 3 130 ? 103.512 61.333 91.493 1.00 86.79 130 VAL C CA 1
ATOM 10022 C C . VAL C 3 130 ? 104.659 60.451 91.017 1.00 88.68 130 VAL C C 1
ATOM 10023 O O . VAL C 3 130 ? 105.836 60.772 91.222 1.00 87.31 130 VAL C O 1
ATOM 10027 N N . GLN C 3 131 ? 104.337 59.326 90.370 1.00 89.68 131 GLN C N 1
ATOM 10028 C CA . GLN C 3 131 ? 105.387 58.465 89.832 1.00 91.10 131 GLN C CA 1
ATOM 10029 C C . GLN C 3 131 ? 106.173 59.157 88.729 1.00 90.47 131 GLN C C 1
ATOM 10030 O O . GLN C 3 131 ? 107.358 58.865 88.539 1.00 91.20 131 GLN C O 1
ATOM 10036 N N . ARG C 3 132 ? 105.538 60.071 87.993 1.00 89.99 132 ARG C N 1
ATOM 10037 C CA . ARG C 3 132 ? 106.262 60.819 86.970 1.00 89.65 132 ARG C CA 1
ATOM 10038 C C . ARG C 3 132 ? 107.379 61.648 87.589 1.00 88.51 132 ARG C C 1
ATOM 10039 O O . ARG C 3 132 ? 108.482 61.731 87.037 1.00 90.62 132 ARG C O 1
ATOM 10047 N N . PHE C 3 133 ? 107.112 62.271 88.739 1.00 87.24 133 PHE C N 1
ATOM 10048 C CA . PHE C 3 133 ? 108.150 63.032 89.425 1.00 84.85 133 PHE C CA 1
ATOM 10049 C C . PHE C 3 133 ? 109.223 62.114 90.000 1.00 86.46 133 PHE C C 1
ATOM 10050 O O . PHE C 3 133 ? 110.416 62.430 89.935 1.00 86.72 133 PHE C O 1
ATOM 10058 N N . PHE C 3 134 ? 108.822 60.976 90.568 1.00 86.06 134 PHE C N 1
ATOM 10059 C CA . PHE C 3 134 ? 109.766 60.093 91.242 1.00 86.70 134 PHE C CA 1
ATOM 10060 C C . PHE C 3 134 ? 110.474 59.128 90.300 1.00 89.65 134 PHE C C 1
ATOM 10061 O O . PHE C 3 134 ? 111.390 58.426 90.741 1.00 87.70 134 PHE C O 1
ATOM 10069 N N . SER C 3 135 ? 110.081 59.069 89.029 1.00 91.28 135 SER C N 1
ATOM 10070 C CA . SER C 3 135 ? 110.787 58.230 88.068 1.00 94.39 135 SER C CA 1
ATOM 10071 C C . SER C 3 135 ? 111.910 58.972 87.360 1.00 96.22 135 SER C C 1
ATOM 10072 O O . SER C 3 135 ? 112.893 58.346 86.948 1.00 96.59 135 SER C O 1
ATOM 10075 N N . THR C 3 136 ? 111.789 60.287 87.212 1.00 97.69 136 THR C N 1
ATOM 10076 C CA . THR C 3 136 ? 112.816 61.085 86.556 1.00 100.53 136 THR C CA 1
ATOM 10077 C C . THR C 3 136 ? 113.885 61.521 87.551 1.00 101.08 136 THR C C 1
ATOM 10078 O O . THR C 3 136 ? 113.723 61.360 88.761 1.00 99.99 136 THR C O 1
#

Sequence (1256 aa):
DRPDHIDSRVWELSETQEDWITQVHGHVRRVVECWKYTICCLISNMQYDVFKWPDLYDNERAVAYKVLLVSDLSDHSPTSGIYHDLAFNLEGEAEESCALVLRGSQLQDIKGFLCRALEWVVSNNLTQEVVETISGEAKLQFSVGTTFRTLLKRDTDWDVIPTPRVEPNVPRIEGRRWTQMKKLPLLKEKEGPPSPWRALLLGADSEYIVCPPGTDQEAISWIHSQSEIECIRESKSTPASVITCLTSSLQSFAEGNPVRSRIHEDIIAFGINKKQEKKQSASSSASGEWKRAEYQVEEMSLPPWVEEEMVLLRSDQEDNWIELEKNAIYTEVDGVAEGLVDKYIEIVGRTKVASVIEKWQIAATRTFSQLHTDRSRITACPIITRDPSGNCQFWGMVLLGPHHVKRDTDNAPLLIAEIMGEDTEEKYPKHSVFSLKVEEKQFLLSLKITSFSRNKLYTFSNIRRVLIQPASIYSQVVLSRAAENNSLNLEVNPEIQLYLEGAQRGMTLYQWVRMILCLEFLMAIYNNPQMEGFLANMRRLHMSRHAMMERRQVFLPFGSRPEDKVNECIINNPIVAYLAKGWNSMPNVYYMNLFTPLSEINPTTTQELLYAYTGPAPVAYGTRTRAVLENIIRPYQYFYKEPNVQRALDIKTGCKEPEDINVEGPSSGFHTASVLKLADNFFRKYRPAMEKLKYWILVKLPKLKYAELSKGRQTYSFIHKRNLPAPIALEETVEFLEQNLRRKIGPTLLSYCQAIADVMELDETTYEGTYTIKFSREELWDQMRTLNTMWKHLERGRLNRRTIATPSMLIRGFVKIVEDAAKEILENVPTSGVPVGGEEKLAKLASKQTFHTAVTGELSGDQEKFNECLDPDAMRLMWTVFLRKLGCPDWIMELFNIPFMVFKSKLADMGEGLVYTKGKLTDRKPLGEMPSEFDDLVRNVVGNSISCRLGMFMGMYNLTSTLLALISIEREELTGSHVESSDDFIHFFNCKTHEEMFKQAETLRLTLKLVGINMSPSKCILISPAGIGEFNSKFHHRDFVGNVATELPALVPNGTNPMTDLAMGLNVIKHSVNTGQMNLCTGALAMRIFNHAYKYAYMALGVTRRTRFMEENAITPLLTNQGASPVHSFSTMHLDEVALRRHLGLLDEETLRRILNPNNPVTQIMEDYSVPSCFKYTLSRAPQMRLVYSVRKPWPISMTPSKEIPLVFNGTKLKDTRANIVVPDYWSKYGSQTSLEVVNAILYAEDLKVQRFFST

Secondary structure (DSSP, 8-state):
---SSS-HHHHHHTTTTS-SSSSSSHHHHHHHHHHHHHHHHHHT-----------EE-SSS--EEEEEE-S-GGG-----SSSEEEEE-TTS-B-HHHHHHS-HHHHHHHHHHHHHHHHHHHHTT-HHHHHHHHS----------HHHHHHHTTT-SS-SS----SPP--------PPEE--SPPPPPPP-SSBPPP-SSS-GGGEE-EEE-SS-HHHHHHHHHHTEEEEEEE--SSS-GGGHHHHHHHHHHHHTT-SEE---TTHHHHHTTTHHHHHHHHHHHT--S--EE--------B--THHHHHHHHHT-B-SS-----PPPP--SHHHHHHHHHHHHHHHHHHSBHHHHHHHHHHHHHHHHHHT-SS-BSSEEEEEEEEE-TT--EEEEEEEEE--B--SSTTSEEEEEEEEEES---TTT-TTPEEEEEEETTEEEEEEEEEEEEEHHHHHHHTTGGGGGHHHHHHHHHHHHHHHHHHTS--TT--PEEEEEETTEEEEEEHHHHHHHHHHHHHHHHHT-SHHHHHHHHHHHHHHHHHHHHHTT--EEE-TT--HHHHHHTT-SS-HHHHHHHHHHHHS-S---/-GGG---SSS-TTGGGGGG--TTSPPP---S--HHHHHHHHHHHHHSSSSS--HHHHTT-SS-B--GGGS-SSS---SB-HHHHHHHHHHHHHTTHHHHHHHHHIIIIIHHH-BGGGGGGSS-EE-TTTSSEE-HHHHHHHHHHHHHHHHTSPPPSBHHHHHHHHHHHTTSSEEE-------EEEHHHHHHHHHEEEEEE--S--S-SS--EEEE--HHHHHHHHHHHHHHHHHHTT-TTB-SSSSS--HHHHHHHTT--SS-EEEEEEEEEETTTTT--HHHHHHHHHHHHHHHT--HHHHHHHHHHHHHHHT-EEE--S-EEEESSS-EEEE-TTTS--TTGGGGGGEETTEEE-SS---TTT-HHHHHHHHHHHH-SSS--SEEEE-SSEEEEEEEESSHHHHHHHHHHHHHHHHTTT-EE-GGG-EEESSSSEEESSSEEEETTEEEE--SSPPP-S--SS-HHHHHHHHHHHHHHHHHHTSS-HHHHHHHHHHHHHHHHHHTT-SSS-HHHHHHHHTT----SGGGTPPP---STTTTS-HHHHHHHHTSS-HHHHHHHT-TT-TTT---S------TT--EE--/-GGGTHHHHHTSSS-EE----SSS-SBSSS-B-B--EE-TTHHHHHHHHS----HHHHHHHTSHHHHHHHHHHH-

Solvent-accessible surface area: 50293 Å² total; per-residue (Å²): 149,86,9,134,24,0,58,53,183,7,28,104,68,0,80,120,80,84,79,22,165,108,58,110,76,10,83,11,74,23,0,4,36,0,5,27,37,13,0,1,47,42,2,32,67,147,124,28,50,67,108,14,69,70,27,1,70,4,87,120,174,66,54,21,9,31,1,50,7,41,14,26,34,111,96,53,74,129,72,39,88,142,54,76,10,2,2,2,25,7,50,6,78,34,16,130,41,0,48,149,49,10,139,55,35,11,37,110,52,3,79,26,2,1,44,118,2,36,106,41,3,15,76,76,56,47,3,57,48,2,13,62,24,27,59,54,137,46,155,102,54,0,49,15,27,109,42,0,69,70,5,1,72,114,22,4,91,34,83,1,31,0,63,19,205,66,128,55,78,33,20,200,26,118,22,80,204,21,68,65,13,153,134,1,18,102,6,128,92,42,145,37,72,66,2,20,4,158,11,20,2,0,0,4,13,0,66,55,0,81,1,66,78,27,76,32,71,93,1,0,38,62,5,44,94,72,24,119,50,107,55,98,39,114,10,200,53,1,36,21,52,0,31,56,0,4,39,28,2,10,94,23,21,17,121,39,81,60,31,16,77,111,54,137,41,0,70,84,0,13,28,22,99,105,162,112,76,133,123,95,74,11,66,99,96,32,97,61,125,50,104,40,11,143,168,175,87,108,74,24,22,50,2,102,9,0,95,85,0,4,75,81,0,59,46,112,40,154,47,23,36,14,117,18,59,116,8,19,90,63,46,132,76,0,26,27,0,3,14,0,0,42,46,1,13,96,6,0,0,104,1,14,0,2,1,0,6,37,1,1,14,34,3,2,18,63,3,11,28,54,3,40,60,95,57,60,109,0,0,5,4,6,0,2,10,107,26,101,90,22,38,0,6,8,1,0,0,3,0,0,0,21,3,93,31,181,150,52,29,42,93,1,24,1,0,3,1,3,1,4,31,134,51,38,100,105,3,0,48,80,6,0,0,3,13,6,62,0,90,161,98,129,36,38,5,1,0,33,49,18,66,25,4,26,42,66,0,41,34,5,17,8,0,30,25,0,2,6,1,0,0,9,0,0,0,43,0,1,58,42,67,14,77,114,94,141,71,68,79,55,110,16,68,7,93,0,44,0,23,20,136,44,47,105,115,30,18,55,0,32,63,0,0,66,19,0,0,0,0,3,0,0,0,1,14,13,14,47,44,21,0,11,0,0,2,20,14,0,40,21,0,0,4,0,1,3,0,14,38,68,130,24,63,1,14,15,1,92,20,15,128,2,34,54,56,0,11,91,1,4,29,31,4,6,0,0,15,34,0,2,106,10,2,34,43,4,47,47,54,45,214,2,18,14,0,0,1,46,24,70,20,30,2,7,16,0,2,29,0,0,15,6,16,3,1,11,25,9,24,9,147,57,21,43,1,110,12,0,0,53,19,3,4,59,0,2,56,45,4,24,116,95,107,48,14,90,120,0,3,95,44,63,3,0,54,13,114,33,127,19,2,26,12,96,15,25,0,1,3,1,18,20,11,0,0,19,57,0,0,27,15,0,5,132,107,41,66,71,6,0,2,65,0,23,14,14,6,34,14,71,0,19,84,32,80,36,58,67,6,35,148,38,131,78,0,61,3,5,7,67,106,137,64,10,62,2,66,82,1,11,122,10,2,17,85,0,0,34,68,15,25,208,107,164,5,24,89,40,0,5,35,0,0,32,0,0,1,36,1,1,54,59,104,81,4,32,17,96,40,141,132,66,55,129,8,40,53,80,88,2,3,37,26,2,35,21,5,18,1,69,28,58,83,128,21,51,20,64,37,97,38,68,11,23,0,2,10,10,4,0,5,23,0,0,12,50,0,0,30,23,0,0,82,33,0,3,87,54,2,76,13,0,8,58,17,89,66,41,14,80,36,0,43,103,24,6,76,101,33,113,90,158,142,34,32,19,0,0,0,2,0,33,9,29,51,10,19,26,2,0,3,0,0,0,0,0,0,0,0,1,12,0,0,101,80,6,41,11,55,93,23,1,15,24,0,0,0,0,1,0,0,5,6,1,4,2,5,0,23,8,8,73,5,1,23,1,20,67,36,174,45,90,49,122,37,76,1,45,118,40,104,23,96,6,63,55,0,59,128,14,49,67,64,96,13,0,31,3,56,6,3,6,3,64,23,14,8,67,25,0,1,0,0,0,0,0,0,0,10,12,34,137,77,14,91,23,48,4,1,0,17,22,44,22,0,0,0,13,2,51,4,174,69,66,128,51,0,45,127,8,0,19,20,0,10,14,0,0,3,0,0,0,0,0,4,2,28,10,62,0,1,0,1,4,48,9,0,1,2,28,0,64,18,19,8,1,16,124,124,82,47,8,23,18,17,86,88,14,19,50,1,28,5,67,13,69,5,0,10,15,0,11,21,28,10,6,15,64,1,48,121,6,35,110,37,44,67,11,39,31,0,4,0,0,1,0,4,2,0,1,8,37,15,0,2,77,2,1,4,12,49,63,118,26,118,6,20,132,12,4,148,103,14,76,7,87,54,34,3,3,1,7,26,14,76,11,6,13,0,30,31,0,14,76,4,17,6,1,0,0,3,69,84,70,55,90,6,74,61,86,14,0,57,31,2,0,8,66,111,0,4,3,45,120,113,182,92,41,115,15,8,67,2,0,1,53,5,80,38,13,209,77,80,58,24,78,4,34,70,7,0,62,43,101,41,0,0,39,6,62,110,28,189,81,1,41,85,87,63,75,76,48,99,0,32,92,66,109,0,15,2,6,0,2,0,17,4,6,74,92,15,58,68,20,47,79,126,54,0,55,74,41,3,141,62,15,29,75,53,0,71,142,37,66,97,146

Radius of gyration: 34.24 Å; Cα contacts (8 Å, |Δi|>4): 2395; chains: 3; bounding box: 78×84×109 Å